Protein 6OIB (pdb70)

Secondary structure (DSSP, 8-state):
-EEEEEEEE--SHHHHHHHHHHHHHH-GGGEEEE---SEEE-GGGHHHHTTTSS-SGGGEEEHHHHSPTT-EEE-S-EEEEEGGGTEEEETTS-EEEEEEEEE----EE-GGGSBTTTGGGGSTTEE-TTSTTTHHHHHHHHHH--SEEEEEEE-SS--SSTTHHHHHHHHHHHHHHHHT-GGGEEEEEEESSSSS-SSHHHHHHHHHHHHHTT-EEESSEEEEEEETTTTEEEEEETTSTT-EEEEE-SEEE----EES-HHHHTSTTB-TTSSB-B-TTT-BBSS-TTEEE-GGGB--SS---HHHHHHHHHHHHHHHHHHHTT----------EEEEEEEETTEEEEEEE-TT--B--SSSS-TTS-BHHHHHIIIIIHHHHIIIIITTT----THHHHHHH--/--EEEEEEE--SHHHHHHHHHHHHHH-GGGEEEE---SEEE-GGGHHHHHTTSS-SGGGEEEGGGTSPTT-EEE-S-EEEEEGGGTEEEETTS-EEEEEEEEE----EE-GGGSBTTTGGGGSTTEE-TTSTTTHHHHHHHHHH--SEEEEEEE-SS--BSTTHHHHHHHHHHHHHHHTT-GGGEEEEEEESSSSS-SSHHHHHHHHHHHHHTT-EEEESEEEEEEETTTTEEEEEETTSTT-EEEEE-SEEE----EES-HHHHTSTTB-TTSSB-B-TTT-BBSS-TTEEE-GGGB--SS-B-HHHHHHHHHHHHHHHHHHHTT----------EEEEEEEETTEEEEEEE-TTS-B--SSSS-TTS-BHHHHHIIIIIHHHHIIIIITTT----SHHHHHHT-

Nearest PDB structures (foldseek):
  6oib-assembly1_A  TM=1.002E+00  e=9.815E-87  Homo sapiens
  8dhk-assembly1_B  TM=1.001E+00  e=3.493E-81  Homo sapiens
  6ynz-assembly1_e  TM=8.881E-01  e=2.110E-29  Tetrahymena thermophila
  3vrd-assembly1_B  TM=7.918E-01  e=5.933E-23  Thermochromatium tepidum
  1fcd-assembly2_B  TM=7.899E-01  e=1.041E-20  Allochromatium vinosum

Structure (mmCIF, N/CA/C/O backbone):
data_6OIB
#
_entry.id   6OIB
#
_cell.length_a   78.516
_cell.length_b   111.512
_cell.length_c   133.648
_cell.angle_alpha   90.00
_cell.angle_beta   90.00
_cell.angle_gamma   90.00
#
_symmetry.space_group_name_H-M   'P 21 21 21'
#
loop_
_entity.id
_entity.type
_entity.pdbx_description
1 polymer 'Sulfide:quinone oxidoreductase, mitochondrial'
2 non-polymer GLYCEROL
3 non-polymer 'FLAVIN-ADENINE DINUCLEOTIDE'
4 non-polymer UBIQUINONE-1
5 non-polymer 'HYDROSULFURIC ACID'
6 water water
#
loop_
_atom_site.group_PDB
_atom_site.id
_atom_site.type_symbol
_atom_site.label_atom_id
_atom_site.label_alt_id
_atom_site.label_comp_id
_atom_site.label_asym_id
_atom_site.label_entity_id
_atom_site.label_seq_id
_atom_site.pdbx_PDB_ins_code
_atom_site.Cartn_x
_atom_site.Cartn_y
_atom_site.Cartn_z
_atom_site.occupancy
_atom_site.B_iso_or_equiv
_atom_site.auth_seq_id
_atom_site.auth_comp_id
_atom_site.auth_asym_id
_atom_site.auth_atom_id
_atom_site.pdbx_PDB_model_num
ATOM 1 N N . MET A 1 1 ? -6.895 26.175 2.758 1.00 35.25 41 MET A N 1
ATOM 2 C CA . MET A 1 1 ? -6.009 26.207 1.603 1.00 32.05 41 MET A CA 1
ATOM 3 C C . MET A 1 1 ? -5.633 24.785 1.175 1.00 33.17 41 MET A C 1
ATOM 4 O O . MET A 1 1 ? -5.352 23.926 2.013 1.00 32.42 41 MET A O 1
ATOM 9 N N . ASN A 1 2 ? -5.675 24.538 -0.132 1.00 31.12 42 ASN A N 1
ATOM 10 C CA . ASN A 1 2 ? -5.050 23.347 -0.686 1.00 29.17 42 ASN A CA 1
ATOM 11 C C . ASN A 1 2 ? -3.557 23.388 -0.385 1.00 38.37 42 ASN A C 1
ATOM 12 O O . ASN A 1 2 ? -2.912 24.433 -0.520 1.00 38.49 42 ASN A O 1
ATOM 17 N N . HIS A 1 3 ? -3.010 22.249 0.041 1.00 39.89 43 HIS A N 1
ATOM 18 C CA . HIS A 1 3 ? -1.663 22.188 0.590 1.00 26.82 43 HIS A CA 1
ATOM 19 C C . HIS A 1 3 ? -0.920 20.967 0.066 1.00 40.52 43 HIS A C 1
ATOM 20 O O . HIS A 1 3 ? -1.473 19.861 0.041 1.00 38.06 43 HIS A O 1
ATOM 27 N N . TYR A 1 4 ? 0.341 21.173 -0.334 1.00 30.70 44 TYR A N 1
ATOM 28 C CA . TYR A 1 4 ? 1.229 20.106 -0.770 1.00 24.90 44 TYR A CA 1
ATOM 29 C C . TYR A 1 4 ? 2.567 20.237 -0.069 1.00 32.58 44 TYR A C 1
ATOM 30 O O . TYR A 1 4 ? 3.069 21.348 0.135 1.00 39.48 44 TYR A O 1
ATOM 39 N N . GLU A 1 5 ? 3.146 19.102 0.310 1.00 31.35 45 GLU A N 1
ATOM 40 C CA . GLU A 1 5 ? 4.497 19.151 0.842 1.00 33.50 45 GLU A CA 1
ATOM 41 C C . GLU A 1 5 ? 5.439 19.808 -0.158 1.00 34.19 45 GLU A C 1
ATOM 42 O O . GLU A 1 5 ? 6.250 20.663 0.214 1.00 36.87 45 GLU A O 1
ATOM 48 N N . VAL A 1 6 ? 5.316 19.452 -1.437 1.00 29.58 46 VAL A N 1
ATOM 49 C CA . VAL A 1 6 ? 6.205 19.944 -2.489 1.00 29.10 46 VAL A CA 1
ATOM 50 C C . VAL A 1 6 ? 5.334 20.493 -3.611 1.00 26.30 46 VAL A C 1
ATOM 51 O O . VAL A 1 6 ? 4.580 19.743 -4.237 1.00 27.87 46 VAL A O 1
ATOM 55 N N . LEU A 1 7 ? 5.445 21.789 -3.877 1.00 24.62 47 LEU A N 1
ATOM 56 C CA . LEU A 1 7 ? 4.715 22.429 -4.965 1.00 26.78 47 LEU A CA 1
ATOM 57 C C . LEU A 1 7 ? 5.703 22.826 -6.056 1.00 26.94 47 LEU A C 1
ATOM 58 O O . LEU A 1 7 ? 6.736 23.440 -5.769 1.00 31.69 47 LEU A O 1
ATOM 63 N N . VAL A 1 8 ? 5.392 22.471 -7.300 1.00 23.53 48 VAL A N 1
ATOM 64 C CA . VAL A 1 8 ? 6.276 22.729 -8.432 1.00 22.63 48 VAL A CA 1
ATOM 65 C C . VAL A 1 8 ? 5.529 23.653 -9.388 1.00 27.15 48 VAL A C 1
ATOM 66 O O . VAL A 1 8 ? 4.424 23.321 -9.830 1.00 35.77 48 VAL A O 1
ATOM 70 N N . LEU A 1 9 ? 6.099 24.842 -9.655 1.00 27.21 49 LEU A N 1
ATOM 71 C CA . LEU A 1 9 ? 5.465 25.851 -10.510 1.00 27.09 49 LEU A CA 1
ATOM 72 C C . LEU A 1 9 ? 6.018 25.706 -11.925 1.00 28.34 49 LEU A C 1
ATOM 73 O O . LEU A 1 9 ? 7.190 26.016 -12.176 1.00 18.66 49 LEU A O 1
ATOM 78 N N . GLY A 1 10 ? 5.172 25.244 -12.848 1.00 27.50 50 GLY A N 1
ATOM 79 C CA . GLY A 1 10 ? 5.596 25.010 -14.212 1.00 25.89 50 GLY A CA 1
ATOM 80 C C . GLY A 1 10 ? 5.762 23.537 -14.517 1.00 28.35 50 GLY A C 1
ATOM 81 O O . GLY A 1 10 ? 6.428 22.817 -13.764 1.00 23.41 50 GLY A O 1
ATOM 82 N N . GLY A 1 11 ? 5.132 23.070 -15.596 1.00 24.11 51 GLY A N 1
ATOM 83 C CA . GLY A 1 11 ? 5.244 21.684 -15.998 1.00 23.18 51 GLY A CA 1
ATOM 84 C C . GLY A 1 11 ? 6.011 21.486 -17.290 1.00 26.59 51 GLY A C 1
ATOM 85 O O . GLY A 1 11 ? 5.639 20.650 -18.127 1.00 21.59 51 GLY A O 1
ATOM 86 N N . GLY A 1 12 ? 7.079 22.258 -17.469 1.00 23.93 52 GLY A N 1
ATOM 87 C CA . GLY A 1 12 ? 7.981 22.099 -18.595 1.00 22.03 52 GLY A CA 1
ATOM 88 C C . GLY A 1 12 ? 9.119 21.174 -18.233 1.00 24.17 52 GLY A C 1
ATOM 89 O O . GLY A 1 12 ? 8.960 20.259 -17.415 1.00 18.78 52 GLY A O 1
ATOM 90 N N . SER A 1 13 ? 10.305 21.457 -18.798 1.00 27.76 53 SER A N 1
ATOM 91 C CA . SER A 1 13 ? 11.447 20.544 -18.657 1.00 25.98 53 SER A CA 1
ATOM 92 C C . SER A 1 13 ? 11.923 20.456 -17.208 1.00 21.22 53 SER A C 1
ATOM 93 O O . SER A 1 13 ? 11.970 19.369 -16.618 1.00 24.20 53 SER A O 1
ATOM 96 N N . GLY A 1 14 ? 12.280 21.583 -16.617 1.00 18.32 54 GLY A N 1
ATOM 97 C CA . GLY A 1 14 ? 12.692 21.560 -15.224 1.00 18.67 54 GLY A CA 1
ATOM 98 C C . GLY A 1 14 ? 11.594 21.076 -14.299 1.00 22.60 54 GLY A C 1
ATOM 99 O O . GLY A 1 14 ? 11.854 20.302 -13.371 1.00 21.49 54 GLY A O 1
ATOM 100 N N . GLY A 1 15 ? 10.349 21.510 -14.555 1.00 25.24 55 GLY A N 1
ATOM 101 C CA . GLY A 1 15 ? 9.247 21.230 -13.637 1.00 23.87 55 GLY A CA 1
ATOM 102 C C . GLY A 1 15 ? 8.822 19.771 -13.612 1.00 21.54 55 GLY A C 1
ATOM 103 O O . GLY A 1 15 ? 8.667 19.175 -12.536 1.00 21.79 55 GLY A O 1
ATOM 104 N N . ILE A 1 16 ? 8.617 19.172 -14.786 1.00 17.41 56 ILE A N 1
ATOM 105 C CA . ILE A 1 16 ? 8.338 17.734 -14.810 1.00 24.00 56 ILE A CA 1
ATOM 106 C C . ILE A 1 16 ? 9.489 16.953 -14.195 1.00 25.78 56 ILE A C 1
ATOM 107 O O . ILE A 1 16 ? 9.275 16.061 -13.364 1.00 30.65 56 ILE A O 1
ATOM 112 N N . THR A 1 17 ? 10.726 17.261 -14.611 1.00 27.44 57 THR A N 1
ATOM 113 C CA . THR A 1 17 ? 11.892 16.542 -14.097 1.00 27.38 57 THR A CA 1
ATOM 114 C C . THR A 1 17 ? 11.965 16.631 -12.579 1.00 22.66 57 THR A C 1
ATOM 115 O O . THR A 1 17 ? 12.184 15.623 -11.899 1.00 23.73 57 THR A O 1
ATOM 119 N N . MET A 1 18 ? 11.792 17.833 -12.022 1.00 23.29 58 MET A N 1
ATOM 120 C CA . MET A 1 18 ? 11.886 17.941 -10.568 1.00 24.39 58 MET A CA 1
ATOM 121 C C . MET A 1 18 ? 10.719 17.243 -9.876 1.00 27.19 58 MET A C 1
ATOM 122 O O . MET A 1 18 ? 10.884 16.722 -8.762 1.00 29.22 58 MET A O 1
ATOM 127 N N . ALA A 1 19 ? 9.537 17.229 -10.501 1.00 28.79 59 ALA A N 1
ATOM 128 C CA . ALA A 1 19 ? 8.422 16.490 -9.920 1.00 23.51 59 ALA A CA 1
ATOM 129 C C . ALA A 1 19 ? 8.746 15.003 -9.834 1.00 26.55 59 ALA A C 1
ATOM 130 O O . ALA A 1 19 ? 8.503 14.361 -8.806 1.00 31.60 59 ALA A O 1
ATOM 132 N N . ALA A 1 20 ? 9.300 14.431 -10.906 1.00 21.32 60 ALA A N 1
ATOM 133 C CA . ALA A 1 20 ? 9.605 13.000 -10.868 1.00 24.47 60 ALA A CA 1
ATOM 134 C C . ALA A 1 20 ? 10.609 12.687 -9.760 1.00 28.18 60 ALA A C 1
ATOM 135 O O . ALA A 1 20 ? 10.433 11.716 -9.017 1.00 29.58 60 ALA A O 1
ATOM 137 N N . ARG A 1 21 ? 11.645 13.534 -9.598 1.00 30.30 61 ARG A N 1
ATOM 138 C CA . ARG A 1 21 ? 12.662 13.288 -8.570 1.00 27.04 61 ARG A CA 1
ATOM 139 C C . ARG A 1 21 ? 12.110 13.469 -7.163 1.00 29.74 61 ARG A C 1
ATOM 140 O O . ARG A 1 21 ? 12.553 12.784 -6.235 1.00 31.68 61 ARG A O 1
ATOM 148 N N . MET A 1 22 ? 11.186 14.416 -6.975 1.00 29.54 62 MET A N 1
ATOM 149 C CA . MET A 1 22 ? 10.573 14.632 -5.666 1.00 31.85 62 MET A CA 1
ATOM 150 C C . MET A 1 22 ? 9.528 13.574 -5.338 1.00 32.77 62 MET A C 1
ATOM 151 O O . MET A 1 22 ? 9.352 13.227 -4.161 1.00 32.16 62 MET A O 1
ATOM 156 N N . LYS A 1 23 ? 8.827 13.067 -6.354 1.00 32.90 63 LYS A N 1
ATOM 157 C CA . LYS A 1 23 ? 7.905 11.957 -6.134 1.00 39.79 63 LYS A CA 1
ATOM 158 C C . LYS A 1 23 ? 8.609 10.787 -5.458 1.00 39.56 63 LYS A C 1
ATOM 159 O O . LYS A 1 23 ? 8.026 10.109 -4.607 1.00 35.51 63 LYS A O 1
ATOM 165 N N . ARG A 1 24 ? 9.873 10.542 -5.815 1.00 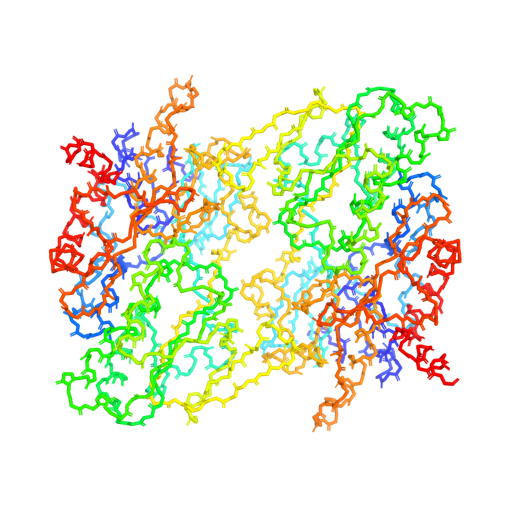39.00 64 ARG A N 1
ATOM 166 C CA . ARG A 1 24 ? 10.601 9.450 -5.186 1.00 37.56 64 ARG A CA 1
ATOM 167 C C . ARG A 1 24 ? 11.064 9.794 -3.778 1.00 30.44 64 ARG A C 1
ATOM 168 O O . ARG A 1 24 ? 11.264 8.888 -2.968 1.00 32.86 64 ARG A O 1
ATOM 176 N N . LYS A 1 25 ? 11.193 11.074 -3.448 1.00 30.86 65 LYS A N 1
ATOM 177 C CA . LYS A 1 25 ? 11.661 11.442 -2.115 1.00 39.20 65 LYS A CA 1
ATOM 178 C C . LYS A 1 25 ? 10.515 11.556 -1.102 1.00 45.11 65 LYS A C 1
ATOM 179 O O . LYS A 1 25 ? 10.664 11.121 0.044 1.00 50.27 65 LYS A O 1
ATOM 185 N N . VAL A 1 26 ? 9.361 12.100 -1.491 1.00 37.14 66 VAL A N 1
ATOM 186 C CA . VAL A 1 26 ? 8.268 12.340 -0.556 1.00 38.86 66 VAL A CA 1
ATOM 187 C C . VAL A 1 26 ? 6.997 11.585 -0.914 1.00 42.22 66 VAL A C 1
ATOM 188 O O . VAL A 1 26 ? 5.988 11.735 -0.214 1.00 43.69 66 VAL A O 1
ATOM 192 N N . GLY A 1 27 ? 7.000 10.784 -1.976 1.00 40.79 67 GLY A N 1
ATOM 193 C CA . GLY A 1 27 ? 5.773 10.133 -2.397 1.00 34.18 67 GLY A CA 1
ATOM 194 C C . GLY A 1 27 ? 4.984 11.021 -3.341 1.00 39.89 67 GLY A C 1
ATOM 195 O O . GLY A 1 27 ? 4.934 12.246 -3.156 1.00 35.48 67 GLY A O 1
ATOM 196 N N . ALA A 1 28 ? 4.355 10.411 -4.354 1.00 37.00 68 ALA A N 1
ATOM 197 C CA . ALA A 1 28 ? 3.689 11.190 -5.392 1.00 32.75 68 ALA A CA 1
ATOM 198 C C . ALA A 1 28 ? 2.518 11.986 -4.837 1.00 34.37 68 ALA A C 1
ATOM 199 O O . ALA A 1 28 ? 2.269 13.120 -5.275 1.00 32.44 68 ALA A O 1
ATOM 201 N N . GLU A 1 29 ? 1.791 11.423 -3.862 1.00 26.91 69 GLU A N 1
ATOM 202 C CA . GLU A 1 29 ? 0.625 12.123 -3.337 1.00 32.85 69 GLU A CA 1
ATOM 203 C C . GLU A 1 29 ? 0.980 13.488 -2.739 1.00 33.67 69 GLU A C 1
ATOM 204 O O . GLU A 1 29 ? 0.107 14.355 -2.633 1.00 38.11 69 GLU A O 1
ATOM 210 N N . ASN A 1 30 ? 2.241 13.710 -2.388 1.00 33.99 70 ASN A N 1
ATOM 211 C CA . ASN A 1 30 ? 2.675 14.935 -1.733 1.00 34.19 70 ASN A CA 1
ATOM 212 C C . ASN A 1 30 ? 3.317 15.938 -2.691 1.00 33.72 70 ASN A C 1
ATOM 213 O O . ASN A 1 30 ? 3.900 16.927 -2.231 1.00 29.26 70 ASN A O 1
ATOM 218 N N . VAL A 1 31 ? 3.229 15.705 -4.002 1.00 33.32 71 VAL A N 1
ATOM 219 C CA . VAL A 1 31 ? 3.788 16.597 -5.016 1.00 29.82 71 VAL A CA 1
ATOM 220 C C . VAL A 1 31 ? 2.655 17.085 -5.905 1.00 28.70 71 VAL A C 1
ATOM 221 O O . VAL A 1 31 ? 1.767 16.304 -6.259 1.00 32.16 71 VAL A O 1
ATOM 225 N N . ALA A 1 32 ? 2.690 18.369 -6.280 1.00 23.97 72 ALA A N 1
ATOM 226 C CA . ALA A 1 32 ? 1.733 18.936 -7.223 1.00 25.17 72 ALA A CA 1
ATOM 227 C C . ALA A 1 32 ? 2.470 19.788 -8.244 1.00 24.88 72 ALA A C 1
ATOM 228 O O . ALA A 1 32 ? 3.543 20.328 -7.965 1.00 23.97 72 ALA A O 1
ATOM 230 N N . ILE A 1 33 ? 1.890 19.892 -9.438 1.00 31.29 73 ILE A N 1
ATOM 231 C CA . ILE A 1 33 ? 2.469 20.667 -10.532 1.00 37.08 73 ILE A CA 1
ATOM 232 C C . ILE A 1 33 ? 1.406 21.644 -11.020 1.00 31.40 73 ILE A C 1
ATOM 233 O O . ILE A 1 33 ? 0.338 21.220 -11.465 1.00 29.69 73 ILE A O 1
ATOM 238 N N . VAL A 1 34 ? 1.697 22.939 -10.958 1.00 26.84 74 VAL A N 1
ATOM 239 C CA . VAL A 1 34 ? 0.820 23.942 -11.547 1.00 26.89 74 VAL A CA 1
ATOM 240 C C . VAL A 1 34 ? 1.294 24.211 -12.968 1.00 28.13 74 VAL A C 1
ATOM 241 O O . VAL A 1 34 ? 2.408 24.707 -13.168 1.00 27.67 74 VAL A O 1
ATOM 245 N N . GLU A 1 35 ? 0.435 23.909 -13.959 1.00 25.58 75 GLU A N 1
ATOM 246 C CA . GLU A 1 35 ? 0.783 24.089 -15.369 1.00 23.76 75 GLU A CA 1
ATOM 247 C C . GLU A 1 35 ? -0.462 24.303 -16.230 1.00 18.55 75 GLU A C 1
ATOM 248 O O . GLU A 1 35 ? -1.339 23.427 -16.268 1.00 29.55 75 GLU A O 1
ATOM 254 N N . PRO A 1 36 ? -0.577 25.455 -16.949 1.00 18.21 76 PRO A N 1
ATOM 255 C CA . PRO A 1 36 ? -1.773 25.709 -17.763 1.00 28.70 76 PRO A CA 1
ATOM 256 C C . PRO A 1 36 ? -1.791 24.991 -19.102 1.00 33.14 76 PRO A C 1
ATOM 257 O O . PRO A 1 36 ? -2.874 24.729 -19.637 1.00 30.32 76 PRO A O 1
ATOM 261 N N . SER A 1 37 ? -0.625 24.675 -19.661 1.00 26.47 77 SER A N 1
ATOM 262 C CA . SER A 1 37 ? -0.590 24.127 -21.012 1.00 26.64 77 SER A CA 1
ATOM 263 C C . SER A 1 37 ? -1.057 22.679 -21.045 1.00 24.78 77 SER A C 1
ATOM 264 O O . SER A 1 37 ? -0.596 21.839 -20.261 1.00 30.36 77 SER A O 1
ATOM 267 N N . GLU A 1 38 ? -1.925 22.376 -21.998 1.00 25.12 78 GLU A N 1
ATOM 268 C CA . GLU A 1 38 ? -2.385 21.014 -22.240 1.00 28.39 78 GLU A CA 1
ATOM 269 C C . GLU A 1 38 ? -1.322 20.148 -22.897 1.00 32.91 78 GLU A C 1
ATOM 270 O O . GLU A 1 38 ? -1.531 18.938 -23.052 1.00 34.06 78 GLU A O 1
ATOM 276 N N . ARG A 1 39 ? -0.191 20.733 -23.282 1.00 30.44 79 ARG A N 1
ATOM 277 C CA . ARG A 1 39 ? 0.762 20.053 -24.137 1.00 28.46 79 ARG A CA 1
ATOM 278 C C . ARG A 1 39 ? 2.182 20.392 -23.707 1.00 30.78 79 ARG A C 1
ATOM 279 O O . ARG A 1 39 ? 2.499 21.550 -23.412 1.00 24.81 79 ARG A O 1
ATOM 287 N N . HIS A 1 40 ? 3.031 19.369 -23.679 1.00 26.64 80 HIS A N 1
ATOM 288 C CA . HIS A 1 40 ? 4.415 19.483 -23.272 1.00 24.54 80 HIS A CA 1
ATOM 289 C C . HIS A 1 40 ? 5.307 19.289 -24.488 1.00 28.98 80 HIS A C 1
ATOM 290 O O . HIS A 1 40 ? 5.204 18.263 -25.168 1.00 26.22 80 HIS A O 1
ATOM 297 N N . PHE A 1 41 ? 6.205 20.250 -24.731 1.00 25.95 81 PHE A N 1
ATOM 298 C CA . PHE A 1 41 ? 7.012 20.286 -25.943 1.00 31.36 81 PHE A CA 1
ATOM 299 C C . PHE A 1 41 ? 8.484 20.075 -25.613 1.00 28.97 81 PHE A C 1
ATOM 300 O O . PHE A 1 41 ? 9.009 20.658 -24.656 1.00 26.08 81 PHE A O 1
ATOM 308 N N . TYR A 1 42 ? 9.132 19.216 -26.398 1.00 23.70 82 TYR A N 1
ATOM 309 C CA . TYR A 1 42 ? 10.583 19.119 -26.435 1.00 22.65 82 TYR A CA 1
ATOM 310 C C . TYR A 1 42 ? 11.048 20.203 -27.403 1.00 26.78 82 TYR A C 1
ATOM 311 O O . TYR A 1 42 ? 11.070 20.017 -28.622 1.00 27.72 82 TYR A O 1
ATOM 320 N N . GLN A 1 43 ? 11.399 21.372 -26.853 1.00 22.34 83 GLN A N 1
ATOM 321 C CA . GLN A 1 43 ? 11.661 22.527 -27.706 1.00 31.17 83 GLN A CA 1
ATOM 322 C C . GLN A 1 43 ? 12.933 22.397 -28.545 1.00 28.01 83 GLN A C 1
ATOM 323 O O . GLN A 1 43 ? 12.959 22.948 -29.656 1.00 28.15 83 GLN A O 1
ATOM 329 N N . PRO A 1 44 ? 14.000 21.710 -28.093 1.00 30.19 84 PRO A N 1
ATOM 330 C CA . PRO A 1 44 ? 15.232 21.707 -28.910 1.00 31.01 84 PRO A CA 1
ATOM 331 C C . PRO A 1 44 ? 15.030 21.221 -30.331 1.00 28.63 84 PRO A C 1
ATOM 332 O O . PRO A 1 44 ? 15.745 21.682 -31.226 1.00 26.95 84 PRO A O 1
ATOM 336 N N . ILE A 1 45 ? 14.066 20.329 -30.583 1.00 25.77 85 ILE A N 1
ATOM 337 C CA . ILE A 1 45 ? 13.933 19.799 -31.934 1.00 26.58 85 ILE A CA 1
ATOM 338 C C . ILE A 1 45 ? 13.351 20.843 -32.882 1.00 25.53 85 ILE A C 1
ATOM 339 O O . ILE A 1 45 ? 13.459 20.695 -34.108 1.00 22.74 85 ILE A O 1
ATOM 344 N N . TRP A 1 46 ? 12.815 21.941 -32.337 1.00 18.52 86 TRP A N 1
ATOM 345 C CA . TRP A 1 46 ? 12.194 22.974 -33.164 1.00 25.00 86 TRP A CA 1
ATOM 346 C C . TRP A 1 46 ? 13.180 23.605 -34.136 1.00 24.63 86 TRP A C 1
ATOM 347 O O . TRP A 1 46 ? 12.779 24.071 -35.212 1.00 30.95 86 TRP A O 1
ATOM 358 N N . THR A 1 47 ? 14.464 23.650 -33.772 1.00 22.64 87 THR A N 1
ATOM 359 C CA . THR A 1 47 ? 15.505 24.038 -34.720 1.00 22.11 87 THR A CA 1
ATOM 360 C C . THR A 1 47 ? 15.408 23.233 -36.010 1.00 27.79 87 THR A C 1
ATOM 361 O O . THR A 1 47 ? 15.498 23.787 -37.111 1.00 27.94 87 THR A O 1
ATOM 365 N N . LEU A 1 48 ? 15.218 21.911 -35.892 1.00 34.19 88 LEU A N 1
ATOM 366 C CA . LEU A 1 48 ? 15.167 21.048 -37.069 1.00 39.25 88 LEU A CA 1
ATOM 367 C C . LEU A 1 48 ? 13.799 21.066 -37.732 1.00 22.32 88 LEU A C 1
ATOM 368 O O . LEU A 1 48 ? 13.693 20.785 -38.932 1.00 26.32 88 LEU A O 1
ATOM 373 N N . VAL A 1 49 ? 12.746 21.361 -36.970 1.00 25.20 89 VAL A N 1
ATOM 374 C CA . VAL A 1 49 ? 11.415 21.503 -37.565 1.00 26.50 89 VAL A CA 1
ATOM 375 C C . VAL A 1 49 ? 11.400 22.676 -38.541 1.00 29.20 89 VAL A C 1
ATOM 376 O O . VAL A 1 49 ? 10.916 22.560 -39.674 1.00 29.76 89 VAL A O 1
ATOM 380 N N . GLY A 1 50 ? 11.950 23.820 -38.116 1.00 26.49 90 GLY A N 1
ATOM 381 C CA . GLY A 1 50 ? 12.020 25.010 -38.950 1.00 32.12 90 GLY A CA 1
ATOM 382 C C . GLY A 1 50 ? 12.935 24.881 -40.152 1.00 27.19 90 GLY A C 1
ATOM 383 O O . GLY A 1 50 ? 12.848 25.697 -41.077 1.00 27.51 90 GLY A O 1
ATOM 384 N N . ALA A 1 51 ? 13.826 23.895 -40.151 1.00 27.25 91 ALA A N 1
ATOM 385 C CA . ALA A 1 51 ? 14.657 23.610 -41.311 1.00 31.46 91 ALA A CA 1
ATOM 386 C C . ALA A 1 51 ? 14.146 22.410 -42.102 1.00 30.68 91 ALA A C 1
ATOM 387 O O . ALA A 1 51 ? 14.850 21.918 -42.990 1.00 30.50 91 ALA A O 1
ATOM 389 N N . GLY A 1 52 ? 12.933 21.939 -41.807 1.00 28.38 92 GLY A N 1
ATOM 390 C CA . GLY A 1 52 ? 12.284 20.912 -42.602 1.00 27.27 92 GLY A CA 1
ATOM 391 C C . GLY A 1 52 ? 12.791 19.511 -42.375 1.00 33.00 92 GLY A C 1
ATOM 392 O O . GLY A 1 52 ? 12.433 18.607 -43.137 1.00 32.67 92 GLY A O 1
ATOM 393 N N . ALA A 1 53 ? 13.618 19.297 -41.357 1.00 30.12 93 ALA A N 1
ATOM 394 C CA . ALA A 1 53 ? 14.205 17.988 -41.139 1.00 36.53 93 ALA A CA 1
ATOM 395 C C . ALA A 1 53 ? 13.420 17.149 -40.139 1.00 31.45 93 ALA A C 1
ATOM 396 O O . ALA A 1 53 ? 13.665 15.950 -40.038 1.00 36.78 93 ALA A O 1
ATOM 398 N N . LYS A 1 54 ? 12.474 17.734 -39.418 1.00 33.39 94 LYS A N 1
ATOM 399 C CA . LYS A 1 54 ? 11.708 16.997 -38.425 1.00 34.33 94 LYS A CA 1
ATOM 400 C C . LYS A 1 54 ? 10.264 17.472 -38.441 1.00 32.22 94 LYS A C 1
ATOM 401 O O . LYS A 1 54 ? 9.962 18.580 -38.878 1.00 31.69 94 LYS A O 1
ATOM 407 N N . GLN A 1 55 ? 9.369 16.625 -37.950 1.00 35.52 95 GLN A N 1
ATOM 408 C CA . GLN A 1 55 ? 7.960 16.979 -37.878 1.00 36.02 95 GLN A CA 1
ATOM 409 C C . GLN A 1 55 ? 7.681 17.704 -36.569 1.00 35.26 95 GLN A C 1
ATOM 410 O O . GLN A 1 55 ? 8.260 17.368 -35.530 1.00 33.39 95 GLN A O 1
ATOM 416 N N . LEU A 1 56 ? 6.796 18.715 -36.627 1.00 29.93 96 LEU A N 1
ATOM 417 C CA . LEU A 1 56 ? 6.402 19.423 -35.405 1.00 29.69 96 LEU A CA 1
ATOM 418 C C . LEU A 1 56 ? 5.602 18.521 -34.458 1.00 36.21 96 LEU A C 1
ATOM 419 O O . LEU A 1 56 ? 5.802 18.560 -33.236 1.00 33.41 96 LEU A O 1
ATOM 424 N N . SER A 1 57 ? 4.689 17.712 -35.002 1.00 23.13 97 SER A N 1
ATOM 425 C CA . SER A 1 57 ? 3.800 16.918 -34.159 1.00 37.36 97 SER A CA 1
ATOM 426 C C . SER A 1 57 ? 4.576 16.021 -33.204 1.00 39.08 97 SER A C 1
ATOM 427 O O . SER A 1 57 ? 4.140 15.786 -32.071 1.00 44.06 97 SER A O 1
ATOM 430 N N . SER A 1 58 ? 5.734 15.520 -33.638 1.00 38.98 98 SER A N 1
ATOM 431 C CA . SER A 1 58 ? 6.512 14.607 -32.807 1.00 42.51 98 SER A CA 1
ATOM 432 C C . SER A 1 58 ? 7.217 15.321 -31.655 1.00 38.36 98 SER A C 1
ATOM 433 O O . SER A 1 58 ? 7.628 14.662 -30.697 1.00 46.53 98 SER A O 1
ATOM 436 N N . SER A 1 59 ? 7.352 16.648 -31.710 1.00 34.71 99 SER A N 1
ATOM 437 C CA . SER A 1 59 ? 8.017 17.395 -30.642 1.00 30.24 99 SER A CA 1
ATOM 438 C C . SER A 1 59 ? 7.182 17.529 -29.366 1.00 33.14 99 SER A C 1
ATOM 439 O O . SER A 1 59 ? 7.742 17.917 -28.328 1.00 33.45 99 SER A O 1
ATOM 442 N N . GLY A 1 60 ? 5.874 17.234 -29.396 1.00 26.92 100 GLY A N 1
ATOM 443 C CA . GLY A 1 60 ? 5.037 17.439 -28.234 1.00 30.45 100 GLY A CA 1
ATOM 444 C C . GLY A 1 60 ? 4.259 16.196 -27.840 1.00 36.86 100 GLY A C 1
ATOM 445 O O . GLY A 1 60 ? 4.004 15.303 -28.648 1.00 40.11 100 GLY A O 1
ATOM 446 N N . ARG A 1 61 ? 3.861 16.170 -26.570 1.00 31.15 101 ARG A N 1
ATOM 447 C CA . ARG A 1 61 ? 3.020 15.128 -25.997 1.00 28.02 101 ARG A CA 1
ATOM 448 C C . ARG A 1 61 ? 2.053 15.781 -25.021 1.00 27.68 101 ARG A C 1
ATOM 449 O O . ARG A 1 61 ? 2.380 16.818 -24.430 1.00 26.76 101 ARG A O 1
ATOM 457 N N . PRO A 1 62 ? 0.853 15.222 -24.853 1.00 25.83 102 PRO A N 1
ATOM 458 C CA . PRO A 1 62 ? -0.086 15.769 -23.861 1.00 30.11 102 PRO A CA 1
ATOM 459 C C . PRO A 1 62 ? 0.595 15.916 -22.508 1.00 36.02 102 PRO A C 1
ATOM 460 O O . PRO A 1 62 ? 1.340 15.040 -22.071 1.00 36.07 102 PRO A O 1
ATOM 464 N N . THR A 1 63 ? 0.360 17.048 -21.850 1.00 31.50 103 THR A N 1
ATOM 465 C CA . THR A 1 63 ? 0.951 17.246 -20.532 1.00 25.94 103 THR A CA 1
ATOM 466 C C . THR A 1 63 ? 0.558 16.124 -19.578 1.00 30.14 103 THR A C 1
ATOM 467 O O . THR A 1 63 ? 1.376 15.694 -18.753 1.00 24.58 103 THR A O 1
ATOM 471 N N . ALA A 1 64 ? -0.683 15.611 -19.704 1.00 28.83 104 ALA A N 1
ATOM 472 C CA . ALA A 1 64 ? -1.149 14.528 -18.846 1.00 28.92 104 ALA A CA 1
ATOM 473 C C . ALA A 1 64 ? -0.266 13.295 -18.972 1.00 36.28 104 ALA A C 1
ATOM 474 O O . ALA A 1 64 ? -0.039 12.582 -17.988 1.00 33.92 104 ALA A O 1
ATOM 476 N N . SER A 1 65 ? 0.261 13.033 -20.162 1.00 32.68 105 SER A N 1
ATOM 477 C CA . SER A 1 65 ? 1.043 11.822 -20.316 1.00 32.76 105 SER A CA 1
ATOM 478 C C . SER A 1 65 ? 2.463 11.941 -19.749 1.00 33.48 105 SER A C 1
ATOM 479 O O . SER A 1 65 ? 3.130 10.916 -19.617 1.00 35.86 105 SER A O 1
ATOM 482 N N . VAL A 1 66 ? 2.939 13.136 -19.372 1.00 34.16 106 VAL A N 1
ATOM 483 C CA . VAL A 1 66 ? 4.281 13.280 -18.803 1.00 33.15 106 VAL A CA 1
ATOM 484 C C . VAL A 1 66 ? 4.285 13.680 -17.327 1.00 31.96 106 VAL A C 1
ATOM 485 O O . VAL A 1 66 ? 5.346 13.603 -16.689 1.00 32.21 106 VAL A O 1
ATOM 489 N N . ILE A 1 67 ? 3.146 14.058 -16.753 1.00 31.51 107 ILE A N 1
ATOM 490 C CA . ILE A 1 67 ? 2.988 14.169 -15.299 1.00 31.76 107 ILE A CA 1
ATOM 491 C C . ILE A 1 67 ? 3.420 12.859 -14.644 1.00 27.80 107 ILE A C 1
ATOM 492 O O . ILE A 1 67 ? 2.837 11.806 -14.958 1.00 27.83 107 ILE A O 1
ATOM 497 N N . PRO A 1 68 ? 4.416 12.843 -13.749 1.00 22.51 108 PRO A N 1
ATOM 498 C CA . PRO A 1 68 ? 4.786 11.570 -13.096 1.00 22.65 108 PRO A CA 1
ATOM 499 C C . PRO A 1 68 ? 3.564 10.930 -12.448 1.00 30.27 108 PRO A C 1
ATOM 500 O O . PRO A 1 68 ? 2.738 11.614 -11.836 1.00 28.48 108 PRO A O 1
ATOM 504 N N . SER A 1 69 ? 3.432 9.610 -12.602 1.00 30.54 109 SER A N 1
ATOM 505 C CA . SER A 1 69 ? 2.183 8.957 -12.219 1.00 36.79 109 SER A CA 1
ATOM 506 C C . SER A 1 69 ? 1.904 9.175 -10.736 1.00 33.46 109 SER A C 1
ATOM 507 O O . SER A 1 69 ? 2.787 8.981 -9.891 1.00 29.84 109 SER A O 1
ATOM 510 N N . GLY A 1 70 ? 0.681 9.624 -10.433 1.00 30.34 110 GLY A N 1
ATOM 511 C CA . GLY A 1 70 ? 0.237 9.872 -9.074 1.00 26.15 110 GLY A CA 1
ATOM 512 C C . GLY A 1 70 ? 0.403 11.297 -8.595 1.00 28.73 110 GLY A C 1
ATOM 513 O O . GLY A 1 70 ? -0.107 11.634 -7.518 1.00 29.83 110 GLY A O 1
ATOM 514 N N . VAL A 1 71 ? 1.112 12.136 -9.352 1.00 29.70 111 VAL A N 1
ATOM 515 C CA . VAL A 1 71 ? 1.343 13.533 -8.993 1.00 29.75 111 VAL A CA 1
ATOM 516 C C . VAL A 1 71 ? 0.121 14.346 -9.395 1.00 33.14 111 VAL A C 1
ATOM 517 O O . VAL A 1 71 ? -0.519 14.070 -10.420 1.00 29.68 111 VAL A O 1
ATOM 521 N N . GLU A 1 72 ? -0.241 15.325 -8.571 1.00 27.92 112 GLU A N 1
ATOM 522 C CA . GLU A 1 72 ? -1.422 16.128 -8.860 1.00 32.08 112 GLU A CA 1
ATOM 523 C C . GLU A 1 72 ? -1.066 17.206 -9.878 1.00 33.41 112 GLU A C 1
ATOM 524 O O . GLU A 1 72 ? -0.153 18.017 -9.657 1.00 28.06 112 GLU A O 1
ATOM 530 N N . TRP A 1 73 ? -1.771 17.201 -11.004 1.00 30.98 113 TRP A N 1
ATOM 531 C CA . TRP A 1 73 ? -1.612 18.234 -12.020 1.00 33.68 113 TRP A CA 1
ATOM 532 C C . TRP A 1 73 ? -2.651 19.306 -11.742 1.00 28.71 113 TRP A C 1
ATOM 533 O O . TRP A 1 73 ? -3.848 19.048 -11.868 1.00 30.28 113 TRP A O 1
ATOM 544 N N . ILE A 1 74 ? -2.208 20.499 -11.364 1.00 30.36 114 ILE A N 1
ATOM 545 C CA . ILE A 1 74 ? -3.103 21.647 -11.205 1.00 28.28 114 ILE A CA 1
ATOM 546 C C . ILE A 1 74 ? -3.036 22.449 -12.495 1.00 23.43 114 ILE A C 1
ATOM 547 O O . ILE A 1 74 ? -2.051 23.144 -12.751 1.00 26.15 114 ILE A O 1
ATOM 552 N N . LYS A 1 75 ? -4.070 22.358 -13.324 1.00 26.90 115 LYS A N 1
ATOM 553 C CA . LYS A 1 75 ? -4.044 23.014 -14.632 1.00 33.36 115 LYS A CA 1
ATOM 554 C C . LYS A 1 75 ? -4.519 24.459 -14.476 1.00 32.27 115 LYS A C 1
ATOM 555 O O . LYS A 1 75 ? -5.718 24.746 -14.508 1.00 29.90 115 LYS A O 1
ATOM 561 N N . ALA A 1 76 ? -3.568 25.372 -14.324 1.00 29.71 116 ALA A N 1
ATOM 562 C CA . ALA A 1 76 ? -3.851 26.765 -14.007 1.00 31.52 116 ALA A CA 1
ATOM 563 C C . ALA A 1 76 ? -2.548 27.542 -14.114 1.00 31.94 116 ALA A C 1
ATOM 564 O O . ALA A 1 76 ? -1.463 26.963 -14.248 1.00 33.45 116 ALA A O 1
ATOM 566 N N . ARG A 1 77 ? -2.674 28.864 -14.080 1.00 35.21 117 ARG A N 1
ATOM 567 C CA . ARG A 1 77 ? -1.536 29.766 -14.143 1.00 29.18 117 ARG A CA 1
ATOM 568 C C . ARG A 1 77 ? -1.270 30.349 -12.768 1.00 27.67 117 ARG A C 1
ATOM 569 O O . ARG A 1 77 ? -2.200 30.728 -12.056 1.00 28.24 117 ARG A O 1
ATOM 577 N N . VAL A 1 78 ? 0.003 30.381 -12.384 1.00 26.75 118 VAL A N 1
ATOM 578 C CA . VAL A 1 78 ? 0.401 31.100 -11.185 1.00 23.64 118 VAL A CA 1
ATOM 579 C C . VAL A 1 78 ? 0.252 32.589 -11.461 1.00 25.06 118 VAL A C 1
ATOM 580 O O . VAL A 1 78 ? 0.698 33.077 -12.504 1.00 21.34 118 VAL A O 1
ATOM 584 N N . THR A 1 79 ? -0.431 33.306 -10.559 1.00 34.82 119 THR A N 1
ATOM 585 C CA . THR A 1 79 ? -0.666 34.744 -10.697 1.00 33.93 119 THR A CA 1
ATOM 586 C C . THR A 1 79 ? -0.021 35.568 -9.597 1.00 35.02 119 THR A C 1
ATOM 587 O O . THR A 1 79 ? 0.130 36.784 -9.762 1.00 29.49 119 THR A O 1
ATOM 591 N N . GLU A 1 80 ? 0.372 34.940 -8.495 1.00 29.65 120 GLU A N 1
ATOM 592 C CA . GLU A 1 80 ? 1.056 35.656 -7.436 1.00 31.96 120 GLU A CA 1
ATOM 593 C C . GLU A 1 80 ? 1.791 34.643 -6.580 1.00 32.07 120 GLU A C 1
ATOM 594 O O . GLU A 1 80 ? 1.362 33.492 -6.447 1.00 28.97 120 GLU A O 1
ATOM 600 N N . LEU A 1 81 ? 2.923 35.067 -6.032 1.00 30.54 121 LEU A N 1
ATOM 601 C CA . LEU A 1 81 ? 3.628 34.285 -5.033 1.00 26.80 121 LEU A CA 1
ATOM 602 C C . LEU A 1 81 ? 3.702 35.104 -3.759 1.00 32.36 121 LEU A C 1
ATOM 603 O O . LEU A 1 81 ? 3.886 36.325 -3.804 1.00 36.19 121 LEU A O 1
ATOM 608 N N . ASN A 1 82 ? 3.499 34.430 -2.634 1.00 31.56 122 ASN A N 1
ATOM 609 C CA . ASN A 1 82 ? 3.541 35.042 -1.309 1.00 27.36 122 ASN A CA 1
ATOM 610 C C . ASN A 1 82 ? 4.426 34.167 -0.427 1.00 29.15 122 ASN A C 1
ATOM 611 O O . ASN A 1 82 ? 3.943 33.483 0.486 1.00 33.73 122 ASN A O 1
ATOM 616 N N . PRO A 1 83 ? 5.738 34.169 -0.677 1.00 30.01 123 PRO A N 1
ATOM 617 C CA . PRO A 1 83 ? 6.620 33.265 0.075 1.00 31.20 123 PRO A CA 1
ATOM 618 C C . PRO A 1 83 ? 6.602 33.501 1.570 1.00 36.39 123 PRO A C 1
ATOM 619 O O . PRO A 1 83 ? 6.763 32.536 2.331 1.00 35.11 123 PRO A O 1
ATOM 623 N N . ASP A 1 84 ? 6.411 34.750 2.021 1.00 32.15 124 ASP A N 1
ATOM 624 C CA . ASP A 1 84 ? 6.365 35.008 3.457 1.00 33.91 124 ASP A CA 1
ATOM 625 C C . ASP A 1 84 ? 5.309 34.156 4.139 1.00 31.16 124 ASP A C 1
ATOM 626 O O . ASP A 1 84 ? 5.435 33.858 5.333 1.00 29.82 124 ASP A O 1
ATOM 631 N N . LYS A 1 85 ? 4.245 33.797 3.410 1.00 30.24 125 LYS A N 1
ATOM 632 C CA . LYS A 1 85 ? 3.135 32.999 3.921 1.00 33.56 125 LYS A CA 1
ATOM 633 C C . LYS A 1 85 ? 3.054 31.635 3.241 1.00 35.70 125 LYS A C 1
ATOM 634 O O . LYS A 1 85 ? 2.030 30.957 3.335 1.00 37.72 125 LYS A O 1
ATOM 640 N N . ASN A 1 86 ? 4.121 31.225 2.561 1.00 35.68 126 ASN A N 1
ATOM 641 C CA . ASN A 1 86 ? 4.258 29.878 2.019 1.00 27.12 126 ASN A CA 1
ATOM 642 C C . ASN A 1 86 ? 3.049 29.506 1.161 1.00 25.56 126 ASN A C 1
ATOM 643 O O . ASN A 1 86 ? 2.427 28.456 1.329 1.00 25.03 126 ASN A O 1
ATOM 648 N N . CYS A 1 87 ? 2.705 30.384 0.229 1.00 28.53 127 CYS A N 1
ATOM 649 C CA . CYS A 1 87 ? 1.591 30.066 -0.648 1.00 36.54 127 CYS A CA 1
ATOM 650 C C . CYS A 1 87 ? 1.727 30.865 -1.930 1.00 38.55 127 CYS A C 1
ATOM 651 O O . CYS A 1 87 ? 2.558 31.770 -2.042 1.00 33.37 127 CYS A O 1
ATOM 654 N N . ILE A 1 88 ? 0.895 30.492 -2.906 1.00 35.33 128 ILE A N 1
ATOM 655 C CA . ILE A 1 88 ? 0.834 31.131 -4.210 1.00 32.09 128 ILE A CA 1
ATOM 656 C C . ILE A 1 88 ? -0.632 31.269 -4.575 1.00 30.78 128 ILE A C 1
ATOM 657 O O . ILE A 1 88 ? -1.501 30.594 -4.014 1.00 34.38 128 ILE A O 1
ATOM 662 N N . HIS A 1 89 ? -0.901 32.156 -5.530 1.00 27.55 129 HIS A N 1
ATOM 663 C CA . HIS A 1 89 ? -2.227 32.320 -6.111 1.00 30.89 129 HIS A CA 1
ATOM 664 C C . HIS A 1 89 ? -2.246 31.732 -7.512 1.00 33.75 129 HIS A C 1
ATOM 665 O O . HIS A 1 89 ? -1.245 31.787 -8.242 1.00 29.36 129 HIS A O 1
ATOM 672 N N . THR A 1 90 ? -3.412 31.219 -7.894 1.00 28.59 130 THR A N 1
ATOM 673 C CA . THR A 1 90 ? -3.652 30.736 -9.243 1.00 33.19 130 THR A CA 1
ATOM 674 C C . THR A 1 90 ? -4.787 31.530 -9.874 1.00 33.03 130 THR A C 1
ATOM 675 O O . THR A 1 90 ? -5.563 32.205 -9.189 1.00 27.34 130 THR A O 1
ATOM 679 N N . ASP A 1 91 ? -4.867 31.450 -11.202 1.00 35.29 131 ASP A N 1
ATOM 680 C CA . ASP A 1 91 ? -5.890 32.165 -11.951 1.00 29.36 131 ASP A CA 1
ATOM 681 C C . ASP A 1 91 ? -7.262 31.481 -11.877 1.00 35.36 131 ASP A C 1
ATOM 682 O O . ASP A 1 91 ? -8.195 31.923 -12.553 1.00 40.40 131 ASP A O 1
ATOM 687 N N . ASP A 1 92 ? -7.396 30.422 -11.076 1.00 33.26 132 ASP A N 1
ATOM 688 C CA . ASP A 1 92 ? -8.687 29.860 -10.697 1.00 41.13 132 ASP A CA 1
ATOM 689 C C . ASP A 1 92 ? -9.169 30.391 -9.352 1.00 47.68 132 ASP A C 1
ATOM 690 O O . ASP A 1 92 ? -9.987 29.741 -8.696 1.00 49.18 132 ASP A O 1
ATOM 695 N N . ASP A 1 93 ? -8.649 31.537 -8.910 1.00 56.66 133 ASP A N 1
ATOM 696 C CA . ASP A 1 93 ? -9.063 32.173 -7.654 1.00 56.74 133 ASP A CA 1
ATOM 697 C C . ASP A 1 93 ? -8.823 31.270 -6.446 1.00 51.43 133 ASP A C 1
ATOM 698 O O . ASP A 1 93 ? -9.507 31.381 -5.428 1.00 58.32 133 ASP A O 1
ATOM 703 N N . GLU A 1 94 ? -7.848 30.377 -6.550 1.00 45.90 134 GLU A N 1
ATOM 704 C CA . GLU A 1 94 ? -7.441 29.515 -5.455 1.00 47.47 134 GLU A CA 1
ATOM 705 C C . GLU A 1 94 ? -6.065 29.927 -4.951 1.00 45.32 134 GLU A C 1
ATOM 706 O O . GLU A 1 94 ? -5.238 30.450 -5.703 1.00 44.61 134 GLU A O 1
ATOM 712 N N . LYS A 1 95 ? -5.830 29.692 -3.669 1.00 40.08 135 LYS A N 1
ATOM 713 C CA . LYS A 1 95 ? -4.500 29.778 -3.092 1.00 43.41 135 LYS A CA 1
ATOM 714 C C . LYS A 1 95 ? -4.011 28.369 -2.786 1.00 40.13 135 LYS A C 1
ATOM 715 O O . LYS A 1 95 ? -4.796 27.489 -2.433 1.00 41.00 135 LYS A O 1
ATOM 721 N N . ILE A 1 96 ? -2.711 28.151 -2.937 1.00 38.30 136 ILE A N 1
ATOM 722 C CA . ILE A 1 96 ? -2.121 26.849 -2.677 1.00 38.46 136 ILE A CA 1
ATOM 723 C C . ILE A 1 96 ? -0.911 27.037 -1.778 1.00 36.82 136 ILE A C 1
ATOM 724 O O . ILE A 1 96 ? -0.005 27.810 -2.106 1.00 34.75 136 ILE A O 1
ATOM 729 N N . SER A 1 97 ? -0.893 26.327 -0.657 1.00 33.15 137 SER A N 1
ATOM 730 C CA . SER A 1 97 ? 0.213 26.403 0.281 1.00 28.40 137 SER A CA 1
ATOM 731 C C . SER A 1 97 ? 1.117 25.190 0.104 1.00 31.67 137 SER A C 1
ATOM 732 O O . SER A 1 97 ? 0.751 24.188 -0.512 1.00 30.80 137 SER A O 1
ATOM 735 N N . TYR A 1 98 ? 2.314 25.294 0.668 1.00 25.21 138 TYR A N 1
ATOM 736 C CA . TYR A 1 98 ? 3.367 24.329 0.422 1.00 25.43 138 TYR A CA 1
ATOM 737 C C . TYR A 1 98 ? 4.296 24.287 1.619 1.00 27.36 138 TYR A C 1
ATOM 738 O O . TYR A 1 98 ? 4.426 25.270 2.351 1.00 30.29 138 TYR A O 1
ATOM 747 N N . ARG A 1 99 ? 4.948 23.143 1.809 1.00 30.56 139 ARG A N 1
ATOM 748 C CA . ARG A 1 99 ? 6.113 23.105 2.682 1.00 33.80 139 ARG A CA 1
ATOM 749 C C . ARG A 1 99 ? 7.386 23.521 1.932 1.00 36.15 139 ARG A C 1
ATOM 750 O O . ARG A 1 99 ? 8.214 24.257 2.482 1.00 38.43 139 ARG A O 1
ATOM 758 N N . TYR A 1 100 ? 7.537 23.092 0.669 1.00 28.70 140 TYR A N 1
ATOM 759 C CA . TYR A 1 100 ? 8.671 23.440 -0.181 1.00 29.35 140 TYR A CA 1
ATOM 760 C C . TYR A 1 100 ? 8.156 23.831 -1.556 1.00 28.91 140 TYR A C 1
ATOM 761 O O . TYR A 1 100 ? 7.187 23.245 -2.055 1.00 28.33 140 TYR A O 1
ATOM 770 N N . LEU A 1 101 ? 8.812 24.809 -2.175 1.00 25.22 141 LEU A N 1
ATOM 771 C CA . LEU A 1 101 ? 8.395 25.323 -3.473 1.00 23.20 141 LEU A CA 1
ATOM 772 C C . LEU A 1 101 ? 9.544 25.190 -4.461 1.00 23.78 141 LEU A C 1
ATOM 773 O O . LEU A 1 101 ? 10.671 25.601 -4.161 1.00 24.44 141 LEU A O 1
ATOM 778 N N . ILE A 1 102 ? 9.261 24.652 -5.645 1.00 21.78 142 ILE A N 1
ATOM 779 C CA . ILE A 1 102 ? 10.249 24.565 -6.719 1.00 21.08 142 ILE A CA 1
ATOM 780 C C . ILE A 1 102 ? 9.725 25.375 -7.891 1.00 24.07 142 ILE A C 1
ATOM 781 O O . ILE A 1 102 ? 8.692 25.023 -8.476 1.00 27.36 142 ILE A O 1
ATOM 786 N N . ILE A 1 103 ? 10.445 26.434 -8.259 1.00 19.34 143 ILE A N 1
ATOM 787 C CA . ILE A 1 103 ? 9.986 27.358 -9.295 1.00 23.17 143 ILE A CA 1
ATOM 788 C C . ILE A 1 103 ? 10.699 27.012 -10.598 1.00 26.39 143 ILE A C 1
ATOM 789 O O . ILE A 1 103 ? 11.925 27.129 -10.693 1.00 29.31 143 ILE A O 1
ATOM 794 N N . ALA A 1 104 ? 9.928 26.637 -11.614 1.00 23.30 144 ALA A N 1
ATOM 795 C CA . ALA A 1 104 ? 10.463 26.195 -12.904 1.00 19.67 144 ALA A CA 1
ATOM 796 C C . ALA A 1 104 ? 9.653 26.792 -14.054 1.00 21.60 144 ALA A C 1
ATOM 797 O O . ALA A 1 104 ? 9.211 26.088 -14.967 1.00 25.57 144 ALA A O 1
ATOM 799 N N . LEU A 1 105 ? 9.438 28.101 -14.016 1.00 20.36 145 LEU A N 1
ATOM 800 C CA . LEU A 1 105 ? 8.481 28.741 -14.917 1.00 26.71 145 LEU A CA 1
ATOM 801 C C . LEU A 1 105 ? 9.068 29.107 -16.279 1.00 27.53 145 LEU A C 1
ATOM 802 O O . LEU A 1 105 ? 8.361 29.706 -17.097 1.00 29.98 145 LEU A O 1
ATOM 807 N N . GLY A 1 106 ? 10.322 28.762 -16.551 1.00 31.66 146 GLY A N 1
ATOM 808 C CA . GLY A 1 106 ? 10.872 29.037 -17.873 1.00 29.73 146 GLY A CA 1
ATOM 809 C C . GLY A 1 106 ? 11.064 30.529 -18.143 1.00 26.28 146 GLY A C 1
ATOM 810 O O . GLY A 1 106 ? 11.102 31.364 -17.236 1.00 21.28 146 GLY A O 1
ATOM 811 N N . ILE A 1 107 ? 11.216 30.848 -19.427 1.00 23.69 147 ILE A N 1
ATOM 812 C CA . ILE A 1 107 ? 11.435 32.214 -19.875 1.00 23.60 147 ILE A CA 1
ATOM 813 C C . ILE A 1 107 ? 10.227 32.638 -20.715 1.00 23.17 147 ILE A C 1
ATOM 814 O O . ILE A 1 107 ? 9.492 31.802 -21.247 1.00 28.65 147 ILE A O 1
ATOM 819 N N . GLN A 1 108 ? 9.986 33.939 -20.787 1.00 21.83 148 GLN A N 1
ATOM 820 C CA . GLN A 1 108 ? 8.839 34.477 -21.507 1.00 23.33 148 GLN A CA 1
ATOM 821 C C . GLN A 1 108 ? 9.280 35.042 -22.856 1.00 24.43 148 GLN A C 1
ATOM 822 O O . GLN A 1 108 ? 10.281 35.766 -22.937 1.00 25.16 148 GLN A O 1
ATOM 828 N N . LEU A 1 109 ? 8.534 34.714 -23.910 1.00 23.79 149 LEU A N 1
ATOM 829 C CA . LEU A 1 109 ? 8.762 35.288 -25.233 1.00 28.41 149 LEU A CA 1
ATOM 830 C C . LEU A 1 109 ? 7.968 36.587 -25.361 1.00 28.95 149 LEU A C 1
ATOM 831 O O . LEU A 1 109 ? 6.771 36.611 -25.067 1.00 26.80 149 LEU A O 1
ATOM 836 N N . ASP A 1 110 ? 8.639 37.668 -25.787 1.00 30.08 150 ASP A N 1
ATOM 837 C CA . ASP A 1 110 ? 7.956 38.956 -25.952 1.00 35.53 150 ASP A CA 1
ATOM 838 C C . ASP A 1 110 ? 7.962 39.440 -27.401 1.00 34.41 150 ASP A C 1
ATOM 839 O O . ASP A 1 110 ? 8.542 40.491 -27.700 1.00 25.59 150 ASP A O 1
ATOM 844 N N . TYR A 1 111 ? 7.285 38.700 -28.290 1.00 31.42 151 TYR A N 1
ATOM 845 C CA . TYR A 1 111 ? 7.246 39.061 -29.705 1.00 30.33 151 TYR A CA 1
ATOM 846 C C . TYR A 1 111 ? 6.698 40.467 -29.912 1.00 25.86 151 TYR A C 1
ATOM 847 O O . TYR A 1 111 ? 7.200 41.214 -30.765 1.00 21.91 151 TYR A O 1
ATOM 856 N N . GLU A 1 112 ? 5.662 40.835 -29.140 1.00 21.94 152 GLU A N 1
ATOM 857 C CA . GLU A 1 112 ? 4.953 42.110 -29.295 1.00 23.03 152 GLU A CA 1
ATOM 858 C C . GLU A 1 112 ? 5.833 43.329 -29.023 1.00 26.11 152 GLU A C 1
ATOM 859 O O . GLU A 1 112 ? 5.460 44.447 -29.400 1.00 24.86 152 GLU A O 1
ATOM 865 N N . LYS A 1 113 ? 6.975 43.152 -28.352 1.00 26.81 153 LYS A N 1
ATOM 866 C CA . LYS A 1 113 ? 7.917 44.247 -28.188 1.00 27.28 153 LYS A CA 1
ATOM 867 C C . LYS A 1 113 ? 8.639 44.589 -29.483 1.00 34.20 153 LYS A C 1
ATOM 868 O O . LYS A 1 113 ? 9.308 45.624 -29.538 1.00 35.11 153 LYS A O 1
ATOM 874 N N . ILE A 1 114 ? 8.539 43.752 -30.513 1.00 27.97 154 ILE A N 1
ATOM 875 C CA . ILE A 1 114 ? 8.974 44.128 -31.852 1.00 23.24 154 ILE A CA 1
ATOM 876 C C . ILE A 1 114 ? 7.766 44.702 -32.586 1.00 30.42 154 ILE A C 1
ATOM 877 O O . ILE A 1 114 ? 6.748 44.021 -32.767 1.00 31.46 154 ILE A O 1
ATOM 882 N N . LYS A 1 115 ? 7.855 45.976 -32.961 1.00 28.57 155 LYS A N 1
ATOM 883 C CA . LYS A 1 115 ? 6.762 46.605 -33.688 1.00 30.17 155 LYS A CA 1
ATOM 884 C C . LYS A 1 115 ? 6.451 45.820 -34.957 1.00 30.82 155 LYS A C 1
ATOM 885 O O . LYS A 1 115 ? 7.343 45.558 -35.770 1.00 37.52 155 LYS A O 1
ATOM 891 N N . GLY A 1 116 ? 5.181 45.454 -35.127 1.00 34.62 156 GLY A N 1
ATOM 892 C CA . GLY A 1 116 ? 4.734 44.709 -36.287 1.00 35.29 156 GLY A CA 1
ATOM 893 C C . GLY A 1 116 ? 4.625 43.214 -36.079 1.00 35.30 156 GLY A C 1
ATOM 894 O O . GLY A 1 116 ? 4.203 42.509 -37.001 1.00 36.76 156 GLY A O 1
ATOM 895 N N . LEU A 1 117 ? 5.002 42.712 -34.905 1.00 29.56 157 LEU A N 1
ATOM 896 C CA . LEU A 1 117 ? 4.830 41.332 -34.491 1.00 28.80 157 LEU A CA 1
ATOM 897 C C . LEU A 1 117 ? 3.868 41.283 -33.310 1.00 34.40 157 LEU A C 1
ATOM 898 O O . LEU A 1 117 ? 3.801 42.244 -32.537 1.00 30.92 157 LEU A O 1
ATOM 903 N N . PRO A 1 118 ? 3.092 40.191 -33.142 1.00 38.27 158 PRO A N 1
ATOM 904 C CA . PRO A 1 118 ? 3.044 38.961 -33.942 1.00 41.78 158 PRO A CA 1
ATOM 905 C C . PRO A 1 118 ? 2.065 38.997 -35.132 1.00 40.54 158 PRO A C 1
ATOM 906 O O . PRO A 1 118 ? 1.905 37.984 -35.813 1.00 36.85 158 PRO A O 1
ATOM 910 N N . GLU A 1 119 ? 1.419 40.135 -35.394 1.00 41.38 159 GLU A N 1
ATOM 911 C CA . GLU A 1 119 ? 0.487 40.176 -36.519 1.00 41.68 159 GLU A CA 1
ATOM 912 C C . GLU A 1 119 ? 1.202 39.927 -37.845 1.00 42.82 159 GLU A C 1
ATOM 913 O O . GLU A 1 119 ? 0.622 39.330 -38.760 1.00 41.91 159 GLU A O 1
ATOM 919 N N . GLY A 1 120 ? 2.472 40.330 -37.951 1.00 37.61 160 GLY A N 1
ATOM 920 C CA . GLY A 1 120 ? 3.243 40.126 -39.171 1.00 38.66 160 GLY A CA 1
ATOM 921 C C . GLY A 1 120 ? 3.486 38.671 -39.550 1.00 42.03 160 GLY A C 1
ATOM 922 O O . GLY A 1 120 ? 3.743 38.380 -40.726 1.00 43.20 160 GLY A O 1
ATOM 923 N N . PHE A 1 121 ? 3.420 37.748 -38.588 1.00 35.57 161 PHE A N 1
ATOM 924 C CA . PHE A 1 121 ? 3.564 36.340 -38.936 1.00 37.89 161 PHE A CA 1
ATOM 925 C C . PHE A 1 121 ? 2.426 35.845 -39.824 1.00 37.19 161 PHE A C 1
ATOM 926 O O . PHE A 1 121 ? 2.567 34.782 -40.442 1.00 35.99 161 PHE A O 1
ATOM 934 N N . ALA A 1 122 ? 1.306 36.583 -39.900 1.00 28.57 162 ALA A N 1
ATOM 935 C CA . ALA A 1 122 ? 0.243 36.245 -40.842 1.00 27.79 162 ALA A CA 1
ATOM 936 C C . ALA A 1 122 ? 0.697 36.311 -42.295 1.00 41.06 162 ALA A C 1
ATOM 937 O O . ALA A 1 122 ? 0.055 35.706 -43.158 1.00 52.84 162 ALA A O 1
ATOM 939 N N . HIS A 1 123 ? 1.776 37.032 -42.587 1.00 47.11 163 HIS A N 1
ATOM 940 C CA . HIS A 1 123 ? 2.267 37.232 -43.942 1.00 45.23 163 HIS A CA 1
ATOM 941 C C . HIS A 1 123 ? 3.324 36.192 -44.296 1.00 42.17 163 HIS A C 1
ATOM 942 O O . HIS A 1 123 ? 3.916 35.561 -43.412 1.00 43.21 163 HIS A O 1
ATOM 949 N N . PRO A 1 124 ? 3.586 35.975 -45.585 1.00 40.12 164 PRO A N 1
ATOM 950 C CA . PRO A 1 124 ? 4.606 34.998 -45.966 1.00 34.94 164 PRO A CA 1
ATOM 951 C C . PRO A 1 124 ? 5.995 35.522 -45.655 1.00 40.87 164 PRO A C 1
ATOM 952 O O . PRO A 1 124 ? 6.200 36.698 -45.338 1.00 46.52 164 PRO A O 1
ATOM 956 N N . LYS A 1 125 ? 6.955 34.603 -45.735 1.00 36.87 165 LYS A N 1
ATOM 957 C CA . LYS A 1 125 ? 8.387 34.865 -45.767 1.00 32.63 165 LYS A CA 1
ATOM 958 C C . LYS A 1 125 ? 8.968 35.208 -44.404 1.00 33.82 165 LYS A C 1
ATOM 959 O O . LYS A 1 125 ? 10.115 35.694 -44.343 1.00 41.05 165 LYS A O 1
ATOM 965 N N . ILE A 1 126 ? 8.259 34.949 -43.310 1.00 27.25 166 ILE A N 1
ATOM 966 C CA . ILE A 1 126 ? 8.768 35.277 -41.984 1.00 30.99 166 ILE A CA 1
ATOM 967 C C . ILE A 1 126 ? 8.370 34.171 -41.016 1.00 27.48 166 ILE A C 1
ATOM 968 O O . ILE A 1 126 ? 7.239 33.675 -41.056 1.00 29.76 166 ILE A O 1
ATOM 973 N N . GLY A 1 127 ? 9.309 33.779 -40.150 1.00 25.92 167 GLY A N 1
ATOM 974 C CA . GLY A 1 127 ? 9.079 32.721 -39.186 1.00 21.24 167 GLY A CA 1
ATOM 975 C C . GLY A 1 127 ? 9.931 32.889 -37.941 1.00 32.99 167 GLY A C 1
ATOM 976 O O . GLY A 1 127 ? 10.761 33.799 -37.842 1.00 33.65 167 GLY A O 1
ATOM 977 N N . SER A 1 128 ? 9.714 31.982 -36.986 1.00 24.53 168 SER A N 1
ATOM 978 C CA . SER A 1 128 ? 10.444 31.962 -35.717 1.00 21.66 168 SER A CA 1
ATOM 979 C C . SER A 1 128 ? 10.424 30.547 -35.153 1.00 25.17 168 SER A C 1
ATOM 980 O O . SER A 1 128 ? 9.341 29.997 -34.889 1.00 30.80 168 SER A O 1
ATOM 983 N N . ASN A 1 129 ? 11.608 29.979 -34.917 1.00 28.13 169 ASN A N 1
ATOM 984 C CA . ASN A 1 129 ? 11.720 28.644 -34.339 1.00 27.57 169 ASN A CA 1
ATOM 985 C C . ASN A 1 129 ? 11.420 28.608 -32.850 1.00 27.38 169 ASN A C 1
ATOM 986 O O . ASN A 1 129 ? 11.411 27.512 -32.275 1.00 24.40 169 ASN A O 1
ATOM 991 N N . TYR A 1 130 ? 11.197 29.762 -32.212 1.00 27.55 170 TYR A N 1
ATOM 992 C CA . TYR A 1 130 ? 10.940 29.816 -30.774 1.00 26.72 170 TYR A CA 1
ATOM 993 C C . TYR A 1 130 ? 9.474 29.651 -30.402 1.00 26.49 170 TYR A C 1
ATOM 994 O O . TYR A 1 130 ? 9.152 29.574 -29.211 1.00 24.61 170 TYR A O 1
ATOM 1003 N N . SER A 1 131 ? 8.581 29.598 -31.368 1.00 16.55 171 SER A N 1
ATOM 1004 C CA . SER A 1 131 ? 7.170 29.458 -31.050 1.00 30.05 171 SER A CA 1
ATOM 1005 C C . SER A 1 131 ? 6.589 28.290 -31.824 1.00 27.99 171 SER A C 1
ATOM 1006 O O . SER A 1 131 ? 6.862 28.128 -33.019 1.00 21.40 171 SER A O 1
ATOM 1009 N N . VAL A 1 132 ? 5.777 27.486 -31.135 1.00 28.72 172 VAL A N 1
ATOM 1010 C CA . VAL A 1 132 ? 5.031 26.420 -31.798 1.00 30.26 172 VAL A CA 1
ATOM 1011 C C . VAL A 1 132 ? 4.202 26.968 -32.959 1.00 30.49 172 VAL A C 1
ATOM 1012 O O . VAL A 1 132 ? 3.952 26.253 -33.933 1.00 28.17 172 VAL A O 1
ATOM 1016 N N . LYS A 1 133 ? 3.796 28.245 -32.904 1.00 28.49 173 LYS A N 1
ATOM 1017 C CA . LYS A 1 133 ? 2.930 28.798 -33.938 1.00 33.99 173 LYS A CA 1
ATOM 1018 C C . LYS A 1 133 ? 3.693 29.375 -35.123 1.00 31.29 173 LYS A C 1
ATOM 1019 O O . LYS A 1 133 ? 3.081 29.668 -36.154 1.00 33.66 173 LYS A O 1
ATOM 1025 N N . THR A 1 134 ? 5.000 29.567 -35.010 1.00 24.62 174 THR A N 1
ATOM 1026 C CA . THR A 1 134 ? 5.763 30.141 -36.110 1.00 25.13 174 THR A CA 1
ATOM 1027 C C . THR A 1 134 ? 6.897 29.247 -36.602 1.00 27.62 174 THR A C 1
ATOM 1028 O O . THR A 1 134 ? 7.619 29.641 -37.534 1.00 28.49 174 THR A O 1
ATOM 1032 N N . VAL A 1 135 ? 7.101 28.073 -35.995 1.00 24.36 175 VAL A N 1
ATOM 1033 C CA . VAL A 1 135 ? 8.280 27.291 -36.355 1.00 26.11 175 VAL A CA 1
ATOM 1034 C C . VAL A 1 135 ? 8.109 26.695 -37.746 1.00 27.17 175 VAL A C 1
ATOM 1035 O O . VAL A 1 135 ? 9.050 26.688 -38.554 1.00 21.95 175 VAL A O 1
ATOM 1039 N N . GLU A 1 136 ? 6.894 26.240 -38.073 1.00 21.41 176 GLU A N 1
ATOM 1040 C CA . GLU A 1 136 ? 6.652 25.760 -39.432 1.00 22.65 176 GLU A CA 1
ATOM 1041 C C . GLU A 1 136 ? 6.629 26.898 -40.448 1.00 31.53 176 GLU A C 1
ATOM 1042 O O . GLU A 1 136 ? 6.783 26.640 -41.652 1.00 28.21 176 GLU A O 1
ATOM 1048 N N . LYS A 1 137 ? 6.446 28.148 -39.999 1.00 28.45 177 LYS A N 1
ATOM 1049 C CA . LYS A 1 137 ? 6.529 29.279 -40.927 1.00 29.32 177 LYS A CA 1
ATOM 1050 C C . LYS A 1 137 ? 7.965 29.518 -41.365 1.00 24.93 177 LYS A C 1
ATOM 1051 O O . LYS A 1 137 ? 8.217 29.887 -42.518 1.00 28.57 177 LYS A O 1
ATOM 1057 N N . THR A 1 138 ? 8.920 29.341 -40.446 1.00 24.48 178 THR A N 1
ATOM 1058 C CA . THR A 1 138 ? 10.335 29.328 -40.823 1.00 22.46 178 THR A CA 1
ATOM 1059 C C . THR A 1 138 ? 10.586 28.381 -41.984 1.00 35.13 178 THR A C 1
ATOM 1060 O O . THR A 1 138 ? 11.304 28.729 -42.933 1.00 33.94 178 THR A O 1
ATOM 1064 N N . TRP A 1 139 ? 9.987 27.174 -41.932 1.00 36.67 179 TRP A N 1
ATOM 1065 C CA . TRP A 1 139 ? 10.255 26.185 -42.974 1.00 24.94 179 TRP A CA 1
ATOM 1066 C C . TRP A 1 139 ? 9.582 26.577 -44.282 1.00 28.55 179 TRP A C 1
ATOM 1067 O O . TRP A 1 139 ? 10.173 26.418 -45.359 1.00 33.41 179 TRP A O 1
ATOM 1078 N N . LYS A 1 140 ? 8.375 27.143 -44.216 1.00 33.28 180 LYS A N 1
ATOM 1079 C CA . LYS A 1 140 ? 7.735 27.563 -45.459 1.00 37.16 180 LYS A CA 1
ATOM 1080 C C . LYS A 1 140 ? 8.459 28.755 -46.081 1.00 30.28 180 LYS A C 1
ATOM 1081 O O . LYS A 1 140 ? 8.570 28.843 -47.309 1.00 33.80 180 LYS A O 1
ATOM 1087 N N . ALA A 1 141 ? 8.971 29.677 -45.258 1.00 27.56 181 ALA A N 1
ATOM 1088 C CA . ALA A 1 141 ? 9.756 30.779 -45.817 1.00 27.15 181 ALA A CA 1
ATOM 1089 C C . ALA A 1 141 ? 11.022 30.261 -46.496 1.00 28.70 181 ALA A C 1
ATOM 1090 O O . ALA A 1 141 ? 11.388 30.719 -47.584 1.00 28.85 181 ALA A O 1
ATOM 1092 N N . LEU A 1 142 ? 11.678 29.271 -45.888 1.00 33.54 182 LEU A N 1
ATOM 1093 C CA . LEU A 1 142 ? 12.878 28.690 -46.486 1.00 29.85 182 LEU A CA 1
ATOM 1094 C C . LEU A 1 142 ? 12.556 27.983 -47.801 1.00 32.48 182 LEU A C 1
ATOM 1095 O O . LEU A 1 142 ? 13.224 28.202 -48.820 1.00 35.72 182 LEU A O 1
ATOM 1100 N N . GLN A 1 143 ? 11.520 27.141 -47.795 1.00 36.12 183 GLN A N 1
ATOM 1101 C CA . GLN A 1 143 ? 11.099 26.423 -48.997 1.00 41.78 183 GLN A CA 1
ATOM 1102 C C . GLN A 1 143 ? 10.755 27.369 -50.137 1.00 42.46 183 GLN A C 1
ATOM 1103 O O . GLN A 1 143 ? 11.104 27.110 -51.296 1.00 41.20 183 GLN A O 1
ATOM 1109 N N . ASP A 1 144 ? 9.995 28.429 -49.835 1.00 43.77 184 ASP A N 1
ATOM 1110 C CA . ASP A 1 144 ? 9.509 29.380 -50.834 1.00 43.98 184 ASP A CA 1
ATOM 1111 C C . ASP A 1 144 ? 10.552 30.410 -51.261 1.00 35.04 184 ASP A C 1
ATOM 1112 O O . ASP A 1 144 ? 10.307 31.137 -52.230 1.00 37.81 184 ASP A O 1
ATOM 1117 N N . PHE A 1 145 ? 11.677 30.511 -50.557 1.00 34.68 185 PHE A N 1
ATOM 1118 C CA . PHE A 1 145 ? 12.709 31.492 -50.894 1.00 38.49 185 PHE A CA 1
ATOM 1119 C C . PHE A 1 145 ? 13.081 31.421 -52.370 1.00 50.81 185 PHE A C 1
ATOM 1120 O O . PHE A 1 145 ? 13.392 30.349 -52.896 1.00 51.84 185 PHE A O 1
ATOM 1128 N N . LYS A 1 146 ? 13.055 32.580 -53.032 1.00 56.93 186 LYS A N 1
ATOM 1129 C CA . LYS A 1 146 ? 13.471 32.698 -54.427 1.00 56.84 186 LYS A CA 1
ATOM 1130 C C . LYS A 1 146 ? 14.809 33.421 -54.531 1.00 50.95 186 LYS A C 1
ATOM 1131 O O . LYS A 1 146 ? 15.809 32.806 -54.908 1.00 49.76 186 LYS A O 1
ATOM 1137 N N . GLU A 1 147 ? 14.862 34.715 -54.210 1.00 45.48 187 GLU A N 1
ATOM 1138 C CA . GLU A 1 147 ? 16.116 35.457 -54.263 1.00 46.23 187 GLU A CA 1
ATOM 1139 C C . GLU A 1 147 ? 16.038 36.680 -53.359 1.00 44.22 187 GLU A C 1
ATOM 1140 O O . GLU A 1 147 ? 14.979 37.302 -53.219 1.00 47.39 187 GLU A O 1
ATOM 1146 N N . GLY A 1 148 ? 17.177 37.024 -52.764 1.00 41.84 188 GLY A N 1
ATOM 1147 C CA . GLY A 1 148 ? 17.301 38.260 -52.019 1.00 34.84 188 GLY A CA 1
ATOM 1148 C C . GLY A 1 148 ? 17.929 38.038 -50.665 1.00 37.46 188 GLY A C 1
ATOM 1149 O O . GLY A 1 148 ? 18.746 37.130 -50.493 1.00 40.76 188 GLY A O 1
ATOM 1150 N N . ASN A 1 149 ? 17.545 38.849 -49.689 1.00 32.89 189 ASN A N 1
ATOM 1151 C CA . ASN A 1 149 ? 18.128 38.752 -48.364 1.00 31.35 189 ASN A CA 1
ATOM 1152 C C . ASN A 1 149 ? 17.441 37.674 -47.543 1.00 36.39 189 ASN A C 1
ATOM 1153 O O . ASN A 1 149 ? 16.209 37.599 -47.500 1.00 48.32 189 ASN A O 1
ATOM 1158 N N . ALA A 1 150 ? 18.243 36.845 -46.886 1.00 28.92 190 ALA A N 1
ATOM 1159 C CA . ALA A 1 150 ? 17.766 35.927 -45.864 1.00 33.27 190 ALA A CA 1
ATOM 1160 C C . ALA A 1 150 ? 18.392 36.369 -44.551 1.00 33.54 190 ALA A C 1
ATOM 1161 O O . ALA A 1 150 ? 19.592 36.172 -44.333 1.00 41.64 190 ALA A O 1
ATOM 1163 N N . ILE A 1 151 ? 17.567 36.927 -43.672 1.00 25.64 191 ILE A N 1
ATOM 1164 C CA . ILE A 1 151 ? 18.005 37.641 -42.482 1.00 24.84 191 ILE A CA 1
ATOM 1165 C C . ILE A 1 151 ? 17.609 36.855 -41.237 1.00 23.56 191 ILE A C 1
ATOM 1166 O O . ILE A 1 151 ? 16.493 36.337 -41.152 1.00 31.77 191 ILE A O 1
ATOM 1171 N N . PHE A 1 152 ? 18.526 36.766 -40.277 1.00 23.04 192 PHE A N 1
ATOM 1172 C CA . PHE A 1 152 ? 18.324 36.079 -39.002 1.00 23.97 192 PHE A CA 1
ATOM 1173 C C . PHE A 1 152 ? 18.737 37.020 -37.874 1.00 26.86 192 PHE A C 1
ATOM 1174 O O . PHE A 1 152 ? 19.764 37.698 -37.979 1.00 29.58 192 PHE A O 1
ATOM 1182 N N . THR A 1 153 ? 17.961 37.068 -36.790 1.00 26.33 193 THR A N 1
ATOM 1183 C CA . THR A 1 153 ? 18.175 38.102 -35.779 1.00 29.58 193 THR A CA 1
ATOM 1184 C C . THR A 1 153 ? 18.558 37.499 -34.430 1.00 28.83 193 THR A C 1
ATOM 1185 O O . THR A 1 153 ? 18.371 36.308 -34.179 1.00 29.10 193 THR A O 1
ATOM 1189 N N . PHE A 1 154 ? 19.113 38.356 -33.558 1.00 32.96 194 PHE A N 1
ATOM 1190 C CA . PHE A 1 154 ? 19.417 38.029 -32.167 1.00 30.72 194 PHE A CA 1
ATOM 1191 C C . PHE A 1 154 ? 19.082 39.255 -31.322 1.00 29.66 194 PHE A C 1
ATOM 1192 O O . PHE A 1 154 ? 19.640 40.338 -31.552 1.00 25.18 194 PHE A O 1
ATOM 1200 N N . PRO A 1 155 ? 18.169 39.139 -30.360 1.00 29.38 195 PRO A N 1
ATOM 1201 C CA . PRO A 1 155 ? 17.668 40.327 -29.659 1.00 26.71 195 PRO A CA 1
ATOM 1202 C C . PRO A 1 155 ? 18.634 40.785 -28.575 1.00 21.29 195 PRO A C 1
ATOM 1203 O O . PRO A 1 155 ? 19.627 40.123 -28.259 1.00 25.79 195 PRO A O 1
ATOM 1207 N N . ASN A 1 156 ? 18.309 41.939 -28.003 1.00 23.31 196 ASN A N 1
ATOM 1208 C CA . ASN A 1 156 ? 19.074 42.563 -26.926 1.00 20.82 196 ASN A CA 1
ATOM 1209 C C . ASN A 1 156 ? 18.556 42.181 -25.541 1.00 28.22 196 ASN A C 1
ATOM 1210 O O . ASN A 1 156 ? 18.357 43.045 -24.688 1.00 31.58 196 ASN A O 1
ATOM 1215 N N . THR A 1 157 ? 18.333 40.886 -25.298 1.00 28.36 197 THR A N 1
ATOM 1216 C CA . THR A 1 157 ? 17.891 40.386 -23.999 1.00 30.69 197 THR A CA 1
ATOM 1217 C C . THR A 1 157 ? 18.612 39.076 -23.710 1.00 34.93 197 THR A C 1
ATOM 1218 O O . THR A 1 157 ? 19.243 38.512 -24.608 1.00 35.15 197 THR A O 1
ATOM 1222 N N . PRO A 1 158 ? 18.514 38.529 -22.498 1.00 33.11 198 PRO A N 1
ATOM 1223 C CA . PRO A 1 158 ? 18.839 37.105 -22.328 1.00 26.18 198 PRO A CA 1
ATOM 1224 C C . PRO A 1 158 ? 17.894 36.272 -23.184 1.00 25.03 198 PRO A C 1
ATOM 1225 O O . PRO A 1 158 ? 16.761 36.664 -23.456 1.00 23.04 198 PRO A O 1
ATOM 1229 N N . VAL A 1 159 ? 18.371 35.128 -23.654 1.00 29.94 199 VAL A N 1
ATOM 1230 C CA . VAL A 1 159 ? 17.547 34.236 -24.463 1.00 26.93 199 VAL A CA 1
ATOM 1231 C C . VAL A 1 159 ? 17.721 32.825 -23.928 1.00 31.29 199 VAL A C 1
ATOM 1232 O O . VAL A 1 159 ? 18.600 32.556 -23.108 1.00 35.47 199 VAL A O 1
ATOM 1236 N N . LYS A 1 160 ? 16.851 31.923 -24.382 1.00 25.97 200 LYS A N 1
ATOM 1237 C CA . LYS A 1 160 ? 17.094 30.510 -24.193 1.00 21.88 200 LYS A CA 1
ATOM 1238 C C . LYS A 1 160 ? 17.667 29.965 -25.488 1.00 27.35 200 LYS A C 1
ATOM 1239 O O . LYS A 1 160 ? 17.333 30.431 -26.586 1.00 23.49 200 LYS A O 1
ATOM 1245 N N . CYS A 1 161 ? 18.566 28.992 -25.323 1.00 24.47 201 CYS A N 1
ATOM 1246 C CA . CYS A 1 161 ? 19.426 28.438 -26.362 1.00 29.48 201 CYS A CA 1
ATOM 1247 C C . CYS A 1 161 ? 20.058 29.526 -27.223 1.00 27.13 201 CYS A C 1
ATOM 1248 O O . CYS A 1 161 ? 19.618 29.765 -28.352 1.00 27.97 201 CYS A O 1
ATOM 1251 N N . ALA A 1 162 ? 21.093 30.187 -26.707 1.00 26.47 202 ALA A N 1
ATOM 1252 C CA . ALA A 1 162 ? 21.715 31.270 -27.462 1.00 27.50 202 ALA A CA 1
ATOM 1253 C C . ALA A 1 162 ? 22.269 30.799 -28.805 1.00 30.48 202 ALA A C 1
ATOM 1254 O O . ALA A 1 162 ? 22.409 31.620 -29.719 1.00 31.18 202 ALA A O 1
ATOM 1256 N N . GLY A 1 163 ? 22.552 29.496 -28.957 1.00 29.61 203 GLY A N 1
ATOM 1257 C CA . GLY A 1 163 ? 23.033 28.989 -30.233 1.00 19.27 203 GLY A CA 1
ATOM 1258 C C . GLY A 1 163 ? 21.988 28.892 -31.332 1.00 23.60 203 GLY A C 1
ATOM 1259 O O . GLY A 1 163 ? 22.328 28.994 -32.517 1.00 24.00 203 GLY A O 1
ATOM 1260 N N . ALA A 1 164 ? 20.711 28.691 -30.965 1.00 31.11 204 ALA A N 1
ATOM 1261 C CA . ALA A 1 164 ? 19.663 28.402 -31.950 1.00 27.04 204 ALA A CA 1
ATOM 1262 C C . ALA A 1 164 ? 19.424 29.490 -33.002 1.00 28.05 204 ALA A C 1
ATOM 1263 O O . ALA A 1 164 ? 19.086 29.124 -34.144 1.00 23.94 204 ALA A O 1
ATOM 1265 N N . PRO A 1 165 ? 19.536 30.800 -32.711 1.00 26.22 205 PRO A N 1
ATOM 1266 C CA . PRO A 1 165 ? 19.303 31.786 -33.782 1.00 30.45 205 PRO A CA 1
ATOM 1267 C C . PRO A 1 165 ? 20.263 31.654 -34.957 1.00 30.75 205 PRO A C 1
ATOM 1268 O O . PRO A 1 165 ? 19.882 32.019 -36.077 1.00 31.13 205 PRO A O 1
ATOM 1272 N N . GLN A 1 166 ? 21.487 31.145 -34.744 1.00 30.46 206 GLN A N 1
ATOM 1273 C CA . GLN A 1 166 ? 22.422 30.893 -35.842 1.00 28.99 206 GLN A CA 1
ATOM 1274 C C . GLN A 1 166 ? 22.401 29.446 -36.350 1.00 27.72 206 GLN A C 1
ATOM 1275 O O . GLN A 1 166 ? 22.764 29.207 -37.510 1.00 27.27 206 GLN A O 1
ATOM 1281 N N . LYS A 1 167 ? 21.978 28.475 -35.532 1.00 26.93 207 LYS A N 1
ATOM 1282 C CA . LYS A 1 167 ? 21.714 27.124 -36.048 1.00 27.03 207 LYS A CA 1
ATOM 1283 C C . LYS A 1 167 ? 20.818 27.168 -37.286 1.00 24.29 207 LYS A C 1
ATOM 1284 O O . LYS A 1 167 ? 21.122 26.548 -38.313 1.00 26.06 207 LYS A O 1
ATOM 1290 N N . ILE A 1 168 ? 19.712 27.921 -37.215 1.00 25.67 208 ILE A N 1
ATOM 1291 C CA . ILE A 1 168 ? 18.797 27.969 -38.348 1.00 21.74 208 ILE A CA 1
ATOM 1292 C C . ILE A 1 168 ? 19.426 28.687 -39.539 1.00 30.69 208 ILE A C 1
ATOM 1293 O O . ILE A 1 168 ? 19.083 28.377 -40.692 1.00 31.62 208 ILE A O 1
ATOM 1298 N N . MET A 1 169 ? 20.385 29.599 -39.298 1.00 29.00 209 MET A N 1
ATOM 1299 C CA . MET A 1 169 ? 21.103 30.229 -40.407 1.00 31.09 209 MET A CA 1
ATOM 1300 C C . MET A 1 169 ? 21.978 29.225 -41.152 1.00 27.82 209 MET A C 1
ATOM 1301 O O . MET A 1 169 ? 21.969 29.185 -42.386 1.00 26.06 209 MET A O 1
ATOM 1306 N N . TYR A 1 170 ? 22.742 28.403 -40.425 1.00 28.12 210 TYR A N 1
ATOM 1307 C CA . TYR A 1 170 ? 23.580 27.400 -41.085 1.00 27.31 210 TYR A CA 1
ATOM 1308 C C . TYR A 1 170 ? 22.738 26.365 -41.831 1.00 27.20 210 TYR A C 1
ATOM 1309 O O . TYR A 1 170 ? 23.135 25.887 -42.899 1.00 30.82 210 TYR A O 1
ATOM 1318 N N . LEU A 1 171 ? 21.565 26.007 -41.295 1.00 27.86 211 LEU A N 1
ATOM 1319 C CA . LEU A 1 171 ? 20.711 25.049 -41.998 1.00 29.61 211 LEU A CA 1
ATOM 1320 C C . LEU A 1 171 ? 20.114 25.671 -43.257 1.00 31.10 211 LEU A C 1
ATOM 1321 O O . LEU A 1 171 ? 20.002 25.004 -44.296 1.00 35.49 211 LEU A O 1
ATOM 1326 N N . SER A 1 172 ? 19.741 26.955 -43.182 1.00 26.76 212 SER A N 1
ATOM 1327 C CA . SER A 1 172 ? 19.231 27.656 -44.355 1.00 29.01 212 SER A CA 1
ATOM 1328 C C . SER A 1 172 ? 20.282 27.723 -45.457 1.00 37.38 212 SER A C 1
ATOM 1329 O O . SER A 1 172 ? 19.974 27.462 -46.627 1.00 39.28 212 SER A O 1
ATOM 1332 N N . GLU A 1 173 ? 21.523 28.093 -45.100 1.00 33.76 213 GLU A N 1
ATOM 1333 C CA . GLU A 1 173 ? 22.632 28.092 -46.051 1.00 34.95 213 GLU A CA 1
ATOM 1334 C C . GLU A 1 173 ? 22.786 26.725 -46.719 1.00 38.60 213 GLU A C 1
ATOM 1335 O O . GLU A 1 173 ? 22.877 26.625 -47.948 1.00 32.57 213 GLU A O 1
ATOM 1341 N N . ALA A 1 174 ? 22.804 25.654 -45.924 1.00 30.68 214 ALA A N 1
ATOM 1342 C CA . ALA A 1 174 ? 22.932 24.325 -46.511 1.00 36.57 214 ALA A CA 1
ATOM 1343 C C . ALA A 1 174 ? 21.742 23.990 -47.411 1.00 37.99 214 ALA A C 1
ATOM 1344 O O . ALA A 1 174 ? 21.911 23.323 -48.440 1.00 43.04 214 ALA A O 1
ATOM 1346 N N . TYR A 1 175 ? 20.540 24.458 -47.055 1.00 31.19 215 TYR A N 1
ATOM 1347 C CA . TYR A 1 175 ? 19.358 24.196 -47.876 1.00 42.02 215 TYR A CA 1
ATOM 1348 C C . TYR A 1 175 ? 19.422 24.922 -49.213 1.00 45.75 215 TYR A C 1
ATOM 1349 O O . TYR A 1 175 ? 18.924 24.408 -50.226 1.00 42.07 215 TYR A O 1
ATOM 1358 N N . PHE A 1 176 ? 20.019 26.120 -49.231 1.00 46.99 216 PHE A N 1
ATOM 1359 C CA . PHE A 1 176 ? 20.188 26.854 -50.481 1.00 48.38 216 PHE A CA 1
ATOM 1360 C C . PHE A 1 176 ? 21.204 26.160 -51.395 1.00 45.68 216 PHE A C 1
ATOM 1361 O O . PHE A 1 176 ? 21.019 26.114 -52.618 1.00 42.84 216 PHE A O 1
ATOM 1369 N N . ARG A 1 177 ? 22.274 25.594 -50.826 1.00 42.05 217 ARG A N 1
ATOM 1370 C CA . ARG A 1 177 ? 23.220 24.842 -51.652 1.00 44.62 217 ARG A CA 1
ATOM 1371 C C . ARG A 1 177 ? 22.593 23.560 -52.188 1.00 43.32 217 ARG A C 1
ATOM 1372 O O . ARG A 1 177 ? 22.802 23.210 -53.357 1.00 40.57 217 ARG A O 1
ATOM 1380 N N . LYS A 1 178 ? 21.807 22.858 -51.361 1.00 37.46 218 LYS A N 1
ATOM 1381 C CA . LYS A 1 178 ? 21.230 21.589 -51.803 1.00 55.14 218 LYS A CA 1
ATOM 1382 C C . LYS A 1 178 ? 20.192 21.777 -52.899 1.00 50.62 218 LYS A C 1
ATOM 1383 O O . LYS A 1 178 ? 19.989 20.869 -53.714 1.00 51.00 218 LYS A O 1
ATOM 1389 N N . THR A 1 179 ? 19.526 22.931 -52.937 1.00 48.45 219 THR A N 1
ATOM 1390 C CA . THR A 1 179 ? 18.462 23.183 -53.901 1.00 46.41 219 THR A CA 1
ATOM 1391 C C . THR A 1 179 ? 18.901 24.093 -55.031 1.00 50.88 219 THR A C 1
ATOM 1392 O O . THR A 1 179 ? 18.082 24.422 -55.896 1.00 55.70 219 THR A O 1
ATOM 1396 N N . GLY A 1 180 ? 20.168 24.500 -55.052 1.00 43.87 220 GLY A N 1
ATOM 1397 C CA . GLY A 1 180 ? 20.709 25.197 -56.197 1.00 45.56 220 GLY A CA 1
ATOM 1398 C C . GLY A 1 180 ? 20.459 26.685 -56.239 1.00 52.35 220 GLY A C 1
ATOM 1399 O O . GLY A 1 180 ? 20.661 27.293 -57.292 1.00 56.39 220 GLY A O 1
ATOM 1400 N N . LYS A 1 181 ? 20.029 27.299 -55.135 1.00 54.42 221 LYS A N 1
ATOM 1401 C CA . LYS A 1 181 ? 19.761 28.732 -55.121 1.00 53.07 221 LYS A CA 1
ATOM 1402 C C . LYS A 1 181 ? 20.674 29.472 -54.148 1.00 50.36 221 LYS A C 1
ATOM 1403 O O . LYS A 1 181 ? 20.329 30.553 -53.666 1.00 51.82 221 LYS A O 1
ATOM 1409 N N . ARG A 1 182 ? 21.851 28.910 -53.857 1.00 47.42 222 ARG A N 1
ATOM 1410 C CA . ARG A 1 182 ? 22.759 29.574 -52.927 1.00 49.20 222 ARG A CA 1
ATOM 1411 C C . ARG A 1 182 ? 23.260 30.897 -53.496 1.00 53.68 222 ARG A C 1
ATOM 1412 O O . ARG A 1 182 ? 23.422 31.875 -52.758 1.00 50.53 222 ARG A O 1
ATOM 1420 N N . SER A 1 183 ? 23.504 30.948 -54.809 1.00 54.16 223 SER A N 1
ATOM 1421 C CA . SER A 1 183 ? 23.948 32.188 -55.430 1.00 51.41 223 SER A CA 1
ATOM 1422 C C . SER A 1 183 ? 22.887 33.283 -55.377 1.00 51.63 223 SER A C 1
ATOM 1423 O O . SER A 1 183 ? 23.215 34.457 -55.550 1.00 53.67 223 SER A O 1
ATOM 1426 N N . LYS A 1 184 ? 21.628 32.943 -55.146 1.00 52.89 224 LYS A N 1
ATOM 1427 C CA . LYS A 1 184 ? 20.592 33.960 -55.097 1.00 57.31 224 LYS A CA 1
ATOM 1428 C C . LYS A 1 184 ? 20.245 34.363 -53.670 1.00 55.89 224 LYS A C 1
ATOM 1429 O O . LYS A 1 184 ? 19.242 35.047 -53.449 1.00 54.54 224 LYS A O 1
ATOM 1435 N N . ALA A 1 185 ? 21.076 33.989 -52.703 1.00 51.59 225 ALA A N 1
ATOM 1436 C CA . ALA A 1 185 ? 20.803 34.234 -51.294 1.00 52.11 225 ALA A CA 1
ATOM 1437 C C . ALA A 1 185 ? 21.906 35.105 -50.709 1.00 53.58 225 ALA A C 1
ATOM 1438 O O . ALA A 1 185 ? 23.082 34.727 -50.737 1.00 48.16 225 ALA A O 1
ATOM 1440 N N . ASN A 1 186 ? 21.520 36.266 -50.180 1.00 47.08 226 ASN A N 1
ATOM 1441 C CA . ASN A 1 186 ? 22.403 37.127 -49.399 1.00 45.62 226 ASN A CA 1
ATOM 1442 C C . ASN A 1 186 ? 22.053 36.920 -47.924 1.00 46.10 226 ASN A C 1
ATOM 1443 O O . ASN A 1 186 ? 21.049 37.445 -47.435 1.00 47.01 226 ASN A O 1
ATOM 1448 N N . ILE A 1 187 ? 22.892 36.166 -47.216 1.00 43.35 227 ILE A N 1
ATOM 1449 C CA . ILE A 1 187 ? 22.586 35.654 -45.882 1.00 37.04 227 ILE A CA 1
ATOM 1450 C C . ILE A 1 187 ? 23.206 36.580 -44.839 1.00 36.90 227 ILE A C 1
ATOM 1451 O O . ILE A 1 187 ? 24.429 36.771 -44.824 1.00 35.57 227 ILE A O 1
ATOM 1456 N N . ILE A 1 188 ? 22.375 37.106 -43.932 1.00 31.71 228 ILE A N 1
ATOM 1457 C CA . ILE A 1 188 ? 22.781 38.104 -42.947 1.00 27.14 228 ILE A CA 1
ATOM 1458 C C . ILE A 1 188 ? 22.321 37.672 -41.559 1.00 30.47 228 ILE A C 1
ATOM 1459 O O . ILE A 1 188 ? 21.169 37.271 -41.376 1.00 33.12 228 ILE A O 1
ATOM 1464 N N . PHE A 1 189 ? 23.210 37.794 -40.579 1.00 31.59 229 PHE A N 1
ATOM 1465 C CA . PHE A 1 189 ? 22.909 37.585 -39.168 1.00 34.55 229 PHE A CA 1
ATOM 1466 C C . PHE A 1 189 ? 23.112 38.923 -38.468 1.00 35.61 229 PHE A C 1
ATOM 1467 O O . PHE A 1 189 ? 24.248 39.413 -38.366 1.00 36.74 229 PHE A O 1
ATOM 1475 N N . ASN A 1 190 ? 22.010 39.524 -38.021 1.00 37.81 230 ASN A N 1
ATOM 1476 C CA . ASN A 1 190 ? 22.018 40.796 -37.300 1.00 34.23 230 ASN A CA 1
ATOM 1477 C C . ASN A 1 190 ? 21.790 40.499 -35.822 1.00 36.23 230 ASN A C 1
ATOM 1478 O O . ASN A 1 190 ? 20.656 40.235 -35.395 1.00 25.22 230 ASN A O 1
ATOM 1483 N N . THR A 1 191 ? 22.873 40.549 -35.044 1.00 34.92 231 THR A N 1
ATOM 1484 C CA . THR A 1 191 ? 22.868 40.122 -33.651 1.00 34.52 231 THR A CA 1
ATOM 1485 C C . THR A 1 191 ? 23.132 41.317 -32.749 1.00 32.74 231 THR A C 1
ATOM 1486 O O . THR A 1 191 ? 24.029 42.115 -33.025 1.00 28.65 231 THR A O 1
ATOM 1490 N N . SER A 1 192 ? 22.334 41.447 -31.684 1.00 32.61 232 SER A N 1
ATOM 1491 C CA . SER A 1 192 ? 22.581 42.499 -30.712 1.00 31.82 232 SER A CA 1
ATOM 1492 C C . SER A 1 192 ? 23.929 42.328 -30.037 1.00 32.39 232 SER A C 1
ATOM 1493 O O . SER A 1 192 ? 24.479 43.312 -29.516 1.00 31.37 232 SER A O 1
ATOM 1496 N N . LEU A 1 193 ? 24.485 41.117 -30.056 1.00 30.37 233 LEU A N 1
ATOM 1497 C CA . LEU A 1 193 ? 25.667 40.855 -29.251 1.00 36.76 233 LEU A CA 1
ATOM 1498 C C . LEU A 1 193 ? 26.936 41.404 -29.910 1.00 44.95 233 LEU A C 1
ATOM 1499 O O . LEU A 1 193 ? 26.943 41.879 -31.053 1.00 41.62 233 LEU A O 1
ATOM 1504 N N . GLY A 1 194 ? 28.027 41.326 -29.153 1.00 37.15 234 GLY A N 1
ATOM 1505 C CA . GLY A 1 194 ? 29.334 41.658 -29.654 1.00 29.56 234 GLY A CA 1
ATOM 1506 C C . GLY A 1 194 ? 30.124 40.523 -30.253 1.00 36.21 234 GLY A C 1
ATOM 1507 O O . GLY A 1 194 ? 31.175 40.781 -30.848 1.00 45.18 234 GLY A O 1
ATOM 1508 N N . ALA A 1 195 ? 29.669 39.278 -30.120 1.00 31.42 235 ALA A N 1
ATOM 1509 C CA . ALA A 1 195 ? 30.477 38.143 -30.557 1.00 34.35 235 ALA A CA 1
ATOM 1510 C C . ALA A 1 195 ? 29.578 37.010 -31.023 1.00 34.44 235 ALA A C 1
ATOM 1511 O O . ALA A 1 195 ? 28.474 36.826 -30.508 1.00 39.28 235 ALA A O 1
ATOM 1513 N N . ILE A 1 196 ? 30.088 36.221 -31.973 1.00 36.88 236 ILE A N 1
ATOM 1514 C CA . ILE A 1 196 ? 29.307 35.122 -32.531 1.00 37.97 236 ILE A CA 1
ATOM 1515 C C . ILE A 1 196 ? 28.937 34.099 -31.456 1.00 39.95 236 ILE A C 1
ATOM 1516 O O . ILE A 1 196 ? 27.849 33.514 -31.506 1.00 35.65 236 ILE A O 1
ATOM 1521 N N . PHE A 1 197 ? 29.802 33.886 -30.463 1.00 30.06 237 PHE A N 1
ATOM 1522 C CA . PHE A 1 197 ? 29.512 32.920 -29.407 1.00 29.12 237 PHE A CA 1
ATOM 1523 C C . PHE A 1 197 ? 30.331 33.276 -28.177 1.00 31.67 237 PHE A C 1
ATOM 1524 O O . PHE A 1 197 ? 31.438 33.804 -28.293 1.00 33.04 237 PHE A O 1
ATOM 1532 N N . GLY A 1 198 ? 29.800 32.934 -27.001 1.00 30.45 238 GLY A N 1
ATOM 1533 C CA . GLY A 1 198 ? 30.417 33.336 -25.744 1.00 34.90 238 GLY A CA 1
ATOM 1534 C C . GLY A 1 198 ? 31.661 32.568 -25.309 1.00 40.83 238 GLY A C 1
ATOM 1535 O O . GLY A 1 198 ? 32.313 32.999 -24.353 1.00 44.69 238 GLY A O 1
ATOM 1536 N N . VAL A 1 199 ? 32.006 31.454 -25.963 1.00 36.80 239 VAL A N 1
ATOM 1537 C CA . VAL A 1 199 ? 33.175 30.646 -25.611 1.00 33.19 239 VAL A CA 1
ATOM 1538 C C . VAL A 1 199 ? 34.100 30.603 -26.817 1.00 37.80 239 VAL A C 1
ATOM 1539 O O . VAL A 1 199 ? 33.661 30.242 -27.918 1.00 36.81 239 VAL A O 1
ATOM 1543 N N . LYS A 1 200 ? 35.388 30.932 -26.598 1.00 36.54 240 LYS A N 1
ATOM 1544 C CA . LYS A 1 200 ? 36.305 31.178 -27.714 1.00 37.52 240 LYS A CA 1
ATOM 1545 C C . LYS A 1 200 ? 36.519 29.937 -28.574 1.00 39.81 240 LYS A C 1
ATOM 1546 O O . LYS A 1 200 ? 36.580 30.039 -29.806 1.00 38.55 240 LYS A O 1
ATOM 1552 N N . LYS A 1 201 ? 36.668 28.764 -27.951 1.00 48.98 241 LYS A N 1
ATOM 1553 C CA . LYS A 1 201 ? 36.894 27.548 -28.730 1.00 52.40 241 LYS A CA 1
ATOM 1554 C C . LYS A 1 201 ? 35.836 27.396 -29.815 1.00 41.17 241 LYS A C 1
ATOM 1555 O O . LYS A 1 201 ? 36.151 27.121 -30.981 1.00 33.54 241 LYS A O 1
ATOM 1561 N N . TYR A 1 202 ? 34.575 27.621 -29.456 1.00 37.75 242 TYR A N 1
ATOM 1562 C CA . TYR A 1 202 ? 33.491 27.407 -30.403 1.00 39.21 242 TYR A CA 1
ATOM 1563 C C . TYR A 1 202 ? 33.244 28.640 -31.261 1.00 38.93 242 TYR A C 1
ATOM 1564 O O . TYR A 1 202 ? 32.973 28.514 -32.462 1.00 39.55 242 TYR A O 1
ATOM 1573 N N . ALA A 1 203 ? 33.340 29.833 -30.667 1.00 32.95 243 ALA A N 1
ATOM 1574 C CA . ALA A 1 203 ? 33.361 31.057 -31.459 1.00 28.71 243 ALA A CA 1
ATOM 1575 C C . ALA A 1 203 ? 34.317 30.939 -32.645 1.00 33.98 243 ALA A C 1
ATOM 1576 O O . ALA A 1 203 ? 33.957 31.270 -33.782 1.00 31.46 243 ALA A O 1
ATOM 1578 N N . ASP A 1 204 ? 35.542 30.437 -32.397 1.00 39.51 244 ASP A N 1
ATOM 1579 C CA . ASP A 1 204 ? 36.553 30.323 -33.451 1.00 39.01 244 ASP A CA 1
ATOM 1580 C C . ASP A 1 204 ? 36.138 29.330 -34.533 1.00 40.68 244 ASP A C 1
ATOM 1581 O O . ASP A 1 204 ? 36.270 29.610 -35.732 1.00 39.61 244 ASP A O 1
ATOM 1586 N N . ALA A 1 205 ? 35.688 28.139 -34.132 1.00 38.58 245 ALA A N 1
ATOM 1587 C CA . ALA A 1 205 ? 35.208 27.174 -35.119 1.00 43.96 245 ALA A CA 1
ATOM 1588 C C . ALA A 1 205 ? 34.010 27.729 -35.895 1.00 41.81 245 ALA A C 1
ATOM 1589 O O . ALA A 1 205 ? 33.883 27.491 -37.102 1.00 51.91 245 ALA A O 1
ATOM 1591 N N . LEU A 1 206 ? 33.147 28.503 -35.228 1.00 32.38 246 LEU A N 1
ATOM 1592 C CA . LEU A 1 206 ? 32.000 29.098 -35.904 1.00 33.98 246 LEU A CA 1
ATOM 1593 C C . LEU A 1 206 ? 32.438 30.198 -36.858 1.00 45.69 246 LEU A C 1
ATOM 1594 O O . LEU A 1 206 ? 31.880 30.347 -37.952 1.00 35.87 246 LEU A O 1
ATOM 1599 N N . GLN A 1 207 ? 33.438 30.995 -36.462 1.00 54.01 247 GLN A N 1
ATOM 1600 C CA . GLN A 1 207 ? 33.945 32.044 -37.357 1.00 55.01 247 GLN A CA 1
ATOM 1601 C C . GLN A 1 207 ? 34.474 31.434 -38.653 1.00 56.48 247 GLN A C 1
ATOM 1602 O O . GLN A 1 207 ? 34.252 31.975 -39.736 1.00 56.90 247 GLN A O 1
ATOM 1608 N N . GLU A 1 208 ? 35.173 30.303 -38.559 1.00 54.55 248 GLU A N 1
ATOM 1609 C CA . GLU A 1 208 ? 35.669 29.622 -39.749 1.00 51.91 248 GLU A CA 1
ATOM 1610 C C . GLU A 1 208 ? 34.529 29.304 -40.707 1.00 43.87 248 GLU A C 1
ATOM 1611 O O . GLU A 1 208 ? 34.665 29.464 -41.928 1.00 39.04 248 GLU A O 1
ATOM 1617 N N . ILE A 1 209 ? 33.395 28.862 -40.167 1.00 44.37 249 ILE A N 1
ATOM 1618 C CA . ILE A 1 209 ? 32.226 28.590 -40.993 1.00 42.96 249 ILE A CA 1
ATOM 1619 C C . ILE A 1 209 ? 31.708 29.875 -41.631 1.00 39.44 249 ILE A C 1
ATOM 1620 O O . ILE A 1 209 ? 31.443 29.921 -42.840 1.00 37.05 249 ILE A O 1
ATOM 1625 N N . ILE A 1 210 ? 31.597 30.945 -40.840 1.00 31.81 250 ILE A N 1
ATOM 1626 C CA . ILE A 1 210 ? 31.203 32.253 -41.366 1.00 40.16 250 ILE A CA 1
ATOM 1627 C C . ILE A 1 210 ? 32.027 32.632 -42.597 1.00 41.39 250 ILE A C 1
ATOM 1628 O O . ILE A 1 210 ? 31.476 33.074 -43.614 1.00 44.29 250 ILE A O 1
ATOM 1633 N N . GLN A 1 211 ? 33.354 32.456 -42.540 1.00 39.89 251 GLN A N 1
ATOM 1634 C CA . GLN A 1 211 ? 34.183 32.842 -43.683 1.00 43.15 251 GLN A CA 1
ATOM 1635 C C . GLN A 1 211 ? 33.987 31.895 -44.855 1.00 44.15 251 GLN A C 1
ATOM 1636 O O . GLN A 1 211 ? 33.793 32.336 -45.992 1.00 41.24 251 GLN A O 1
ATOM 1642 N N . GLU A 1 212 ? 34.054 30.588 -44.599 1.00 47.64 252 GLU A N 1
ATOM 1643 C CA . GLU A 1 212 ? 34.025 29.617 -45.686 1.00 46.92 252 GLU A CA 1
ATOM 1644 C C . GLU A 1 212 ? 32.700 29.619 -46.428 1.00 46.65 252 GLU A C 1
ATOM 1645 O O . GLU A 1 212 ? 32.666 29.312 -47.620 1.00 49.07 252 GLU A O 1
ATOM 1651 N N . ARG A 1 213 ? 31.603 29.954 -45.754 1.00 46.28 253 ARG A N 1
ATOM 1652 C CA . ARG A 1 213 ? 30.289 29.898 -46.379 1.00 48.25 253 ARG A CA 1
ATOM 1653 C C . ARG A 1 213 ? 29.723 31.275 -46.695 1.00 48.79 253 ARG A C 1
ATOM 1654 O O . ARG A 1 213 ? 28.528 31.387 -46.981 1.00 43.74 253 ARG A O 1
ATOM 1662 N N . ASN A 1 214 ? 30.562 32.316 -46.663 1.00 51.94 254 ASN A N 1
ATOM 1663 C CA . ASN A 1 214 ? 30.216 33.654 -47.144 1.00 43.59 254 ASN A CA 1
ATOM 1664 C C . ASN A 1 214 ? 28.946 34.198 -46.482 1.00 36.14 254 ASN A C 1
ATOM 1665 O O . ASN A 1 214 ? 28.034 34.709 -47.140 1.00 36.98 254 ASN A O 1
ATOM 1670 N N . LEU A 1 215 ? 28.911 34.110 -45.156 1.00 36.01 255 LEU A N 1
ATOM 1671 C CA . LEU A 1 215 ? 27.846 34.689 -44.346 1.00 34.96 255 LEU A CA 1
ATOM 1672 C C . LEU A 1 215 ? 28.269 36.047 -43.792 1.00 38.23 255 LEU A C 1
ATOM 1673 O O . LEU A 1 215 ? 29.440 36.263 -43.467 1.00 40.79 255 LEU A O 1
ATOM 1678 N N . THR A 1 216 ? 27.300 36.955 -43.677 1.00 37.99 256 THR A N 1
ATOM 1679 C CA . THR A 1 216 ? 27.508 38.310 -43.175 1.00 35.28 256 THR A CA 1
ATOM 1680 C C . THR A 1 216 ? 26.952 38.398 -41.759 1.00 37.67 256 THR A C 1
ATOM 1681 O O . THR A 1 216 ? 25.833 37.938 -41.500 1.00 39.02 256 THR A O 1
ATOM 1685 N N . VAL A 1 217 ? 27.742 38.944 -40.834 1.00 30.55 257 VAL A N 1
ATOM 1686 C CA . VAL A 1 217 ? 27.290 39.186 -39.468 1.00 33.57 257 VAL A CA 1
ATOM 1687 C C . VAL A 1 217 ? 27.496 40.662 -39.137 1.00 39.14 257 VAL A C 1
ATOM 1688 O O . VAL A 1 217 ? 28.595 41.205 -39.312 1.00 39.43 257 VAL A O 1
ATOM 1692 N N . ASN A 1 218 ? 26.431 41.307 -38.673 1.00 42.60 258 ASN A N 1
ATOM 1693 C CA . ASN A 1 218 ? 26.477 42.676 -38.180 1.00 35.67 258 ASN A CA 1
ATOM 1694 C C . ASN A 1 218 ? 26.224 42.631 -36.685 1.00 35.10 258 ASN A C 1
ATOM 1695 O O . ASN A 1 218 ? 25.166 42.159 -36.244 1.00 39.10 258 ASN A O 1
ATOM 1700 N N . TYR A 1 219 ? 27.217 43.061 -35.916 1.00 28.21 259 TYR A N 1
ATOM 1701 C CA . TYR A 1 219 ? 27.151 43.001 -34.468 1.00 34.07 259 TYR A CA 1
ATOM 1702 C C . TYR A 1 219 ? 26.506 44.277 -33.939 1.00 39.33 259 TYR A C 1
ATOM 1703 O O . TYR A 1 219 ? 26.436 45.294 -34.637 1.00 38.62 259 TYR A O 1
ATOM 1712 N N . LYS A 1 220 ? 26.000 44.202 -32.706 1.00 33.11 260 LYS A N 1
ATOM 1713 C CA . LYS A 1 220 ? 25.373 45.351 -32.055 1.00 35.82 260 LYS A CA 1
ATOM 1714 C C . LYS A 1 220 ? 24.260 45.925 -32.924 1.00 41.89 260 LYS A C 1
ATOM 1715 O O . LYS A 1 220 ? 24.141 47.139 -33.097 1.00 42.68 260 LYS A O 1
ATOM 1721 N N . LYS A 1 221 ? 23.432 45.037 -33.475 1.00 38.47 261 LYS A N 1
ATOM 1722 C CA . LYS A 1 221 ? 22.362 45.428 -34.385 1.00 34.31 261 LYS A CA 1
ATOM 1723 C C . LYS A 1 221 ? 21.112 44.653 -34.008 1.00 34.61 261 LYS A C 1
ATOM 1724 O O . LYS A 1 221 ? 21.072 43.425 -34.160 1.00 34.46 261 LYS A O 1
ATOM 1730 N N . ASN A 1 222 ? 20.098 45.379 -33.539 1.00 33.65 262 ASN A N 1
ATOM 1731 C CA . ASN A 1 222 ? 18.896 44.825 -32.928 1.00 30.31 262 ASN A CA 1
ATOM 1732 C C . ASN A 1 222 ? 17.666 45.107 -33.790 1.00 28.35 262 ASN A C 1
ATOM 1733 O O . ASN A 1 222 ? 17.430 46.256 -34.187 1.00 27.68 262 ASN A O 1
ATOM 1738 N N . LEU A 1 223 ? 16.876 44.065 -34.055 1.00 21.73 263 LEU A N 1
ATOM 1739 C CA . LEU A 1 223 ? 15.619 44.220 -34.778 1.00 28.73 263 LEU A CA 1
ATOM 1740 C C . LEU A 1 223 ? 14.611 44.978 -33.918 1.00 31.06 263 LEU A C 1
ATOM 1741 O O . LEU A 1 223 ? 14.303 44.561 -32.797 1.00 31.11 263 LEU A O 1
ATOM 1746 N N . ILE A 1 224 ? 14.084 46.086 -34.436 1.00 28.95 264 ILE A N 1
ATOM 1747 C CA . ILE A 1 224 ? 13.072 46.837 -33.704 1.00 33.66 264 ILE A CA 1
ATOM 1748 C C . ILE A 1 224 ? 11.730 46.876 -34.403 1.00 35.09 264 ILE A C 1
ATOM 1749 O O . ILE A 1 224 ? 10.715 47.135 -33.735 1.00 39.04 264 ILE A O 1
ATOM 1754 N N . GLU A 1 225 ? 11.660 46.623 -35.705 1.00 27.26 265 GLU A N 1
ATOM 1755 C CA . GLU A 1 225 ? 10.372 46.679 -36.370 1.00 24.40 265 GLU A CA 1
ATOM 1756 C C . GLU A 1 225 ? 10.386 45.787 -37.594 1.00 26.12 265 GLU A C 1
ATOM 1757 O O . GLU A 1 225 ? 11.391 45.715 -38.314 1.00 32.34 265 GLU A O 1
ATOM 1763 N N . VAL A 1 226 ? 9.248 45.136 -37.832 1.00 25.44 266 VAL A N 1
ATOM 1764 C CA . VAL A 1 226 ? 9.006 44.363 -39.040 1.00 30.43 266 VAL A CA 1
ATOM 1765 C C . VAL A 1 226 ? 7.800 44.964 -39.741 1.00 33.17 266 VAL A C 1
ATOM 1766 O O . VAL A 1 226 ? 6.758 45.180 -39.114 1.00 35.58 266 VAL A O 1
ATOM 1770 N N . ARG A 1 227 ? 7.943 45.228 -41.031 1.00 32.17 267 ARG A N 1
ATOM 1771 C CA . ARG A 1 227 ? 6.831 45.611 -41.897 1.00 40.79 267 ARG A CA 1
ATOM 1772 C C . ARG A 1 227 ? 6.564 44.418 -42.815 1.00 46.11 267 ARG A C 1
ATOM 1773 O O . ARG A 1 227 ? 7.052 44.364 -43.947 1.00 42.24 267 ARG A O 1
ATOM 1781 N N . ALA A 1 228 ? 5.791 43.450 -42.305 1.00 46.52 268 ALA A N 1
ATOM 1782 C CA . ALA A 1 228 ? 5.652 42.159 -42.981 1.00 44.35 268 ALA A CA 1
ATOM 1783 C C . ALA A 1 228 ? 4.936 42.272 -44.320 1.00 40.92 268 ALA A C 1
ATOM 1784 O O . ALA A 1 228 ? 5.219 41.486 -45.231 1.00 39.53 268 ALA A O 1
ATOM 1786 N N . ASP A 1 229 ? 4.015 43.234 -44.460 1.00 37.16 269 ASP A N 1
ATOM 1787 C CA . ASP A 1 229 ? 3.291 43.400 -45.717 1.00 43.23 269 ASP A CA 1
ATOM 1788 C C . ASP A 1 229 ? 4.196 43.906 -46.826 1.00 52.37 269 ASP A C 1
ATOM 1789 O O . ASP A 1 229 ? 3.935 43.638 -48.005 1.00 54.78 269 ASP A O 1
ATOM 1794 N N . LYS A 1 230 ? 5.245 44.649 -46.469 1.00 50.67 270 LYS A N 1
ATOM 1795 C CA . LYS A 1 230 ? 6.215 45.171 -47.418 1.00 48.94 270 LYS A CA 1
ATOM 1796 C C . LYS A 1 230 ? 7.511 44.376 -47.424 1.00 41.97 270 LYS A C 1
ATOM 1797 O O . LYS A 1 230 ? 8.436 44.732 -48.163 1.00 40.76 270 LYS A O 1
ATOM 1803 N N . GLN A 1 231 ? 7.597 43.315 -46.617 1.00 37.12 271 GLN A N 1
ATOM 1804 C CA . GLN A 1 231 ? 8.812 42.501 -46.489 1.00 47.24 271 GLN A CA 1
ATOM 1805 C C . GLN A 1 231 ? 10.051 43.361 -46.224 1.00 44.73 271 GLN A C 1
ATOM 1806 O O . GLN A 1 231 ? 11.106 43.194 -46.843 1.00 43.95 271 GLN A O 1
ATOM 1812 N N . GLU A 1 232 ? 9.911 44.298 -45.287 1.00 40.78 272 GLU A N 1
ATOM 1813 C CA . GLU A 1 232 ? 11.027 45.081 -44.774 1.00 38.93 272 GLU A CA 1
ATOM 1814 C C . GLU A 1 232 ? 11.133 44.887 -43.270 1.00 38.91 272 GLU A C 1
ATOM 1815 O O . GLU A 1 232 ? 10.136 44.621 -42.588 1.00 42.61 272 GLU A O 1
ATOM 1821 N N . ALA A 1 233 ? 12.353 45.036 -42.768 1.00 35.70 273 ALA A N 1
ATOM 1822 C CA . ALA A 1 233 ? 12.661 44.955 -41.349 1.00 36.93 273 ALA A CA 1
ATOM 1823 C C . ALA A 1 233 ? 13.528 46.151 -40.978 1.00 40.05 273 ALA A C 1
ATOM 1824 O O . ALA A 1 233 ? 14.313 46.639 -41.796 1.00 39.73 273 ALA A O 1
ATOM 1826 N N . VAL A 1 234 ? 13.371 46.633 -39.748 1.00 39.61 274 VAL A N 1
ATOM 1827 C CA . VAL A 1 234 ? 14.074 47.820 -39.267 1.00 32.65 274 VAL A CA 1
ATOM 1828 C C . VAL A 1 234 ? 14.957 47.409 -38.101 1.00 30.13 274 VAL A C 1
ATOM 1829 O O . VAL A 1 234 ? 14.478 46.800 -37.135 1.00 30.56 274 VAL A O 1
ATOM 1833 N N . PHE A 1 235 ? 16.242 47.735 -38.193 1.00 29.41 275 PHE A N 1
ATOM 1834 C CA . PHE A 1 235 ? 17.201 47.437 -37.140 1.00 32.12 275 PHE A CA 1
ATOM 1835 C C . PHE A 1 235 ? 17.810 48.722 -36.589 1.00 35.60 275 PHE A C 1
ATOM 1836 O O . PHE A 1 235 ? 18.113 49.651 -37.349 1.00 36.14 275 PHE A O 1
ATOM 1844 N N . GLU A 1 236 ? 18.005 48.770 -35.272 1.00 33.42 276 GLU A N 1
ATOM 1845 C CA . GLU A 1 236 ? 18.733 49.865 -34.643 1.00 36.10 276 GLU A CA 1
ATOM 1846 C C . GLU A 1 236 ? 20.191 49.471 -34.442 1.00 36.48 276 GLU A C 1
AT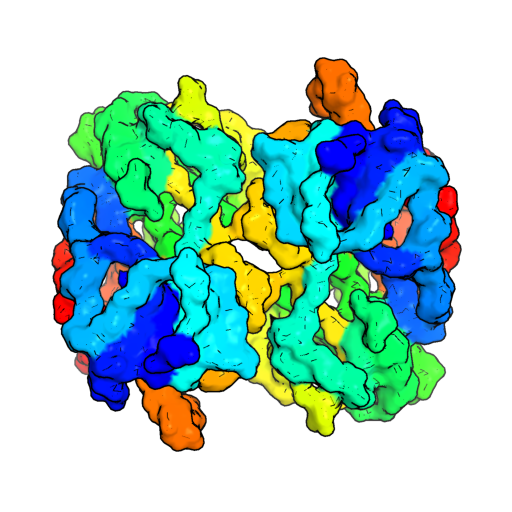OM 1847 O O . GLU A 1 236 ? 20.517 48.300 -34.221 1.00 39.36 276 GLU A O 1
ATOM 1853 N N . ASN A 1 237 ? 21.066 50.464 -34.534 1.00 37.11 277 ASN A N 1
ATOM 1854 C CA . ASN A 1 237 ? 22.488 50.301 -34.247 1.00 36.23 277 ASN A CA 1
ATOM 1855 C C . ASN A 1 237 ? 22.694 50.592 -32.765 1.00 38.57 277 ASN A C 1
ATOM 1856 O O . ASN A 1 237 ? 22.751 51.758 -32.355 1.00 38.54 277 ASN A O 1
ATOM 1861 N N . LEU A 1 238 ? 22.830 49.526 -31.958 1.00 33.81 278 LEU A N 1
ATOM 1862 C CA . LEU A 1 238 ? 23.008 49.677 -30.513 1.00 33.08 278 LEU A CA 1
ATOM 1863 C C . LEU A 1 238 ? 24.245 50.504 -30.150 1.00 41.36 278 LEU A C 1
ATOM 1864 O O . LEU A 1 238 ? 24.341 50.980 -29.015 1.00 49.44 278 LEU A O 1
ATOM 1869 N N . ASP A 1 239 ? 25.190 50.694 -31.078 1.00 40.42 279 ASP A N 1
ATOM 1870 C CA . ASP A 1 239 ? 26.377 51.497 -30.803 1.00 44.80 279 ASP A CA 1
ATOM 1871 C C . ASP A 1 239 ? 26.206 52.974 -31.143 1.00 47.05 279 ASP A C 1
ATOM 1872 O O . ASP A 1 239 ? 26.950 53.811 -30.613 1.00 46.40 279 ASP A O 1
ATOM 1877 N N . LYS A 1 240 ? 25.262 53.317 -32.017 1.00 43.94 280 LYS A N 1
ATOM 1878 C CA . LYS A 1 240 ? 24.978 54.704 -32.373 1.00 44.85 280 LYS A CA 1
ATOM 1879 C C . LYS A 1 240 ? 23.492 54.945 -32.163 1.00 40.28 280 LYS A C 1
ATOM 1880 O O . LYS A 1 240 ? 22.697 54.910 -33.115 1.00 37.84 280 LYS A O 1
ATOM 1886 N N . PRO A 1 241 ? 23.084 55.185 -30.917 1.00 41.32 281 PRO A N 1
ATOM 1887 C CA . PRO A 1 241 ? 21.658 55.319 -30.602 1.00 44.91 281 PRO A CA 1
ATOM 1888 C C . PRO A 1 241 ? 20.954 56.330 -31.500 1.00 49.36 281 PRO A C 1
ATOM 1889 O O . PRO A 1 241 ? 21.500 57.385 -31.839 1.00 47.64 281 PRO A O 1
ATOM 1893 N N . GLY A 1 242 ? 19.722 56.000 -31.887 1.00 47.33 282 GLY A N 1
ATOM 1894 C CA . GLY A 1 242 ? 18.967 56.796 -32.831 1.00 53.44 282 GLY A CA 1
ATOM 1895 C C . GLY A 1 242 ? 19.120 56.363 -34.278 1.00 60.83 282 GLY A C 1
ATOM 1896 O O . GLY A 1 242 ? 18.171 56.496 -35.062 1.00 61.01 282 GLY A O 1
ATOM 1897 N N . GLU A 1 243 ? 20.292 55.853 -34.653 1.00 59.11 283 GLU A N 1
ATOM 1898 C CA . GLU A 1 243 ? 20.503 55.366 -36.010 1.00 47.95 283 GLU A CA 1
ATOM 1899 C C . GLU A 1 243 ? 19.738 54.062 -36.215 1.00 43.05 283 GLU A C 1
ATOM 1900 O O . GLU A 1 243 ? 19.875 53.123 -35.424 1.00 38.30 283 GLU A O 1
ATOM 1906 N N . THR A 1 244 ? 18.912 54.017 -37.252 1.00 41.85 284 THR A N 1
ATOM 1907 C CA . THR A 1 244 ? 18.238 52.789 -37.665 1.00 44.39 284 THR A CA 1
ATOM 1908 C C . THR A 1 244 ? 18.624 52.472 -39.103 1.00 48.40 284 THR A C 1
ATOM 1909 O O . THR A 1 244 ? 19.350 53.225 -39.765 1.00 48.28 284 THR A O 1
ATOM 1913 N N . GLN A 1 245 ? 18.120 51.339 -39.583 1.00 41.36 285 GLN A N 1
ATOM 1914 C CA . GLN A 1 245 ? 18.399 50.899 -40.942 1.00 41.28 285 GLN A CA 1
ATOM 1915 C C . GLN A 1 245 ? 17.280 49.979 -41.390 1.00 39.31 285 GLN A C 1
ATOM 1916 O O . GLN A 1 245 ? 16.928 49.031 -40.674 1.00 33.72 285 GLN A O 1
ATOM 1922 N N . VAL A 1 246 ? 16.722 50.267 -42.556 1.00 36.62 286 VAL A N 1
ATOM 1923 C CA . VAL A 1 246 ? 15.635 49.483 -43.127 1.00 43.65 286 VAL A CA 1
ATOM 1924 C C . VAL A 1 246 ? 16.232 48.580 -44.189 1.00 42.78 286 VAL A C 1
ATOM 1925 O O . VAL A 1 246 ? 17.095 49.009 -44.963 1.00 38.83 286 VAL A O 1
ATOM 1929 N N . ILE A 1 247 ? 15.791 47.327 -44.228 1.00 38.71 287 ILE A N 1
ATOM 1930 C CA . ILE A 1 247 ? 16.362 46.381 -45.181 1.00 36.98 287 ILE A CA 1
ATOM 1931 C C . ILE A 1 247 ? 15.302 45.363 -45.576 1.00 40.76 287 ILE A C 1
ATOM 1932 O O . ILE A 1 247 ? 14.624 44.781 -44.723 1.00 42.50 287 ILE A O 1
ATOM 1937 N N . SER A 1 248 ? 15.139 45.172 -46.873 1.00 35.03 288 SER A N 1
ATOM 1938 C CA . SER A 1 248 ? 14.129 44.244 -47.325 1.00 37.70 288 SER A CA 1
ATOM 1939 C C . SER A 1 248 ? 14.630 42.812 -47.151 1.00 39.22 288 SER A C 1
ATOM 1940 O O . SER A 1 248 ? 15.831 42.556 -47.030 1.00 42.82 288 SER A O 1
ATOM 1943 N N . TYR A 1 249 ? 13.695 41.869 -47.111 1.00 30.11 289 TYR A N 1
ATOM 1944 C CA . TYR A 1 249 ? 14.084 40.480 -46.961 1.00 32.91 289 TYR A CA 1
ATOM 1945 C C . TYR A 1 249 ? 13.258 39.609 -47.895 1.00 36.54 289 TYR A C 1
ATOM 1946 O O . TYR A 1 249 ? 12.094 39.909 -48.179 1.00 46.09 289 TYR A O 1
ATOM 1955 N N . GLU A 1 250 ? 13.884 38.537 -48.392 1.00 33.35 290 GLU A N 1
ATOM 1956 C CA . GLU A 1 250 ? 13.141 37.435 -49.003 1.00 34.95 290 GLU A CA 1
ATOM 1957 C C . GLU A 1 250 ? 12.784 36.362 -47.982 1.00 33.23 290 GLU A C 1
ATOM 1958 O O . GLU A 1 250 ? 11.877 35.554 -48.226 1.00 36.65 290 GLU A O 1
ATOM 1964 N N . MET A 1 251 ? 13.432 36.386 -46.822 1.00 28.17 291 MET A N 1
ATOM 1965 C CA . MET A 1 251 ? 13.095 35.519 -45.703 1.00 34.76 291 MET A CA 1
ATOM 1966 C C . MET A 1 251 ? 13.635 36.179 -44.442 1.00 34.22 291 MET A C 1
ATOM 1967 O O . MET A 1 251 ? 14.698 36.803 -44.473 1.00 42.68 291 MET A O 1
ATOM 1972 N N . LEU A 1 252 ? 12.892 36.056 -43.346 1.00 29.09 292 LEU A N 1
ATOM 1973 C CA . LEU A 1 252 ? 13.279 36.622 -42.063 1.00 24.71 292 LEU A CA 1
ATOM 1974 C C . LEU A 1 252 ? 12.996 35.605 -40.964 1.00 27.48 292 LEU A C 1
ATOM 1975 O O . LEU A 1 252 ? 11.857 35.153 -40.820 1.00 33.04 292 LEU A O 1
ATOM 1980 N N . HIS A 1 253 ? 14.017 35.245 -40.188 1.00 26.39 293 HIS A N 1
ATOM 1981 C CA . HIS A 1 253 ? 13.828 34.439 -38.988 1.00 24.47 293 HIS A CA 1
ATOM 1982 C C . HIS A 1 253 ? 14.013 35.317 -37.756 1.00 27.49 293 HIS A C 1
ATOM 1983 O O . HIS A 1 253 ? 15.113 35.818 -37.509 1.00 26.45 293 HIS A O 1
ATOM 1990 N N . VAL A 1 254 ? 12.955 35.466 -36.967 1.00 27.31 294 VAL A N 1
ATOM 1991 C CA . VAL A 1 254 ? 12.955 36.351 -35.806 1.00 29.50 294 VAL A CA 1
ATOM 1992 C C . VAL A 1 254 ? 13.216 35.530 -34.549 1.00 29.71 294 VAL A C 1
ATOM 1993 O O . VAL A 1 254 ? 12.435 34.626 -34.222 1.00 30.98 294 VAL A O 1
ATOM 1997 N N . THR A 1 255 ? 14.302 35.843 -33.835 1.00 25.01 295 THR A N 1
ATOM 1998 C CA . THR A 1 255 ? 14.450 35.392 -32.452 1.00 25.14 295 THR A CA 1
ATOM 1999 C C . THR A 1 255 ? 13.871 36.464 -31.538 1.00 31.60 295 THR A C 1
ATOM 2000 O O . THR A 1 255 ? 14.381 37.588 -31.526 1.00 36.37 295 THR A O 1
ATOM 2004 N N . PRO A 1 256 ? 12.806 36.187 -30.787 1.00 25.95 296 PRO A N 1
ATOM 2005 C CA . PRO A 1 256 ? 12.114 37.273 -30.091 1.00 20.95 296 PRO A CA 1
ATOM 2006 C C . PRO A 1 256 ? 12.907 37.734 -28.886 1.00 18.65 296 PRO A C 1
ATOM 2007 O O . PRO A 1 256 ? 13.676 36.952 -28.296 1.00 23.84 296 PRO A O 1
ATOM 2011 N N . PRO A 1 257 ? 12.748 38.989 -28.473 1.00 18.37 297 PRO A N 1
ATOM 2012 C CA . PRO A 1 257 ? 13.214 39.381 -27.143 1.00 22.27 297 PRO A CA 1
ATOM 2013 C C . PRO A 1 257 ? 12.541 38.511 -26.096 1.00 28.91 297 PRO A C 1
ATOM 2014 O O . PRO A 1 257 ? 11.440 37.995 -26.301 1.00 36.95 297 PRO A O 1
ATOM 2018 N N . MET A 1 258 ? 13.228 38.326 -24.973 1.00 25.26 298 MET A N 1
ATOM 2019 C CA . MET A 1 258 ? 12.790 37.405 -23.936 1.00 20.28 298 MET A CA 1
ATOM 2020 C C . MET A 1 258 ? 12.973 38.071 -22.578 1.00 20.52 298 MET A C 1
ATOM 2021 O O . MET A 1 258 ? 13.662 39.083 -22.449 1.00 25.16 298 MET A O 1
ATOM 2026 N N . SER A 1 259 ? 12.331 37.498 -21.553 1.00 17.37 299 SER A N 1
ATOM 2027 C CA . SER A 1 259 ? 12.340 38.134 -20.244 1.00 19.92 299 SER A CA 1
ATOM 2028 C C . SER A 1 259 ? 11.809 37.137 -19.215 1.00 23.31 299 SER A C 1
ATOM 2029 O O . SER A 1 259 ? 11.266 36.096 -19.604 1.00 25.94 299 SER A O 1
ATOM 2032 N N . PRO A 1 260 ? 11.930 37.405 -17.916 1.00 20.41 300 PRO A N 1
ATOM 2033 C CA . PRO A 1 260 ? 11.309 36.514 -16.925 1.00 18.26 300 PRO A CA 1
ATOM 2034 C C . PRO A 1 260 ? 9.806 36.492 -17.087 1.00 21.93 300 PRO A C 1
ATOM 2035 O O . PRO A 1 260 ? 9.190 37.490 -17.518 1.00 24.50 300 PRO A O 1
ATOM 2039 N N . PRO A 1 261 ? 9.156 35.375 -16.749 1.00 23.42 301 PRO A N 1
ATOM 2040 C CA . PRO A 1 261 ? 7.687 35.333 -16.766 1.00 23.97 301 PRO A CA 1
ATOM 2041 C C . PRO A 1 261 ? 7.098 36.489 -15.978 1.00 20.45 301 PRO A C 1
ATOM 2042 O O . PRO A 1 261 ? 7.613 36.873 -14.929 1.00 27.15 301 PRO A O 1
ATOM 2046 N N . ASP A 1 262 ? 6.027 37.066 -16.521 1.00 22.18 302 ASP A N 1
ATOM 2047 C CA . ASP A 1 262 ? 5.435 38.275 -15.948 1.00 20.94 302 ASP A CA 1
ATOM 2048 C C . ASP A 1 262 ? 5.128 38.124 -14.461 1.00 24.18 302 ASP A C 1
ATOM 2049 O O . ASP A 1 262 ? 5.229 39.091 -13.702 1.00 28.31 302 ASP A O 1
ATOM 2054 N N . VAL A 1 263 ? 4.724 36.926 -14.026 1.00 22.88 303 VAL A N 1
ATOM 2055 C CA . VAL A 1 263 ? 4.336 36.771 -12.629 1.00 23.31 303 VAL A CA 1
ATOM 2056 C C . VAL A 1 263 ? 5.559 36.877 -11.710 1.00 26.62 303 VAL A C 1
ATOM 2057 O O . VAL A 1 263 ? 5.435 37.291 -10.553 1.00 27.67 303 VAL A O 1
ATOM 2061 N N . LEU A 1 264 ? 6.758 36.519 -12.200 1.00 19.82 304 LEU A N 1
ATOM 2062 C CA . LEU A 1 264 ? 7.966 36.654 -11.389 1.00 21.90 304 LEU A CA 1
ATOM 2063 C C . LEU A 1 264 ? 8.540 38.076 -11.388 1.00 26.84 304 LEU A C 1
ATOM 2064 O O . LEU A 1 264 ? 9.200 38.460 -10.408 1.00 24.80 304 LEU A O 1
ATOM 2069 N N . LYS A 1 265 ? 8.267 38.872 -12.429 1.00 24.20 305 LYS A N 1
ATOM 2070 C CA . LYS A 1 265 ? 8.927 40.173 -12.594 1.00 30.51 305 LYS A CA 1
ATOM 2071 C C . LYS A 1 265 ? 8.831 41.034 -11.340 1.00 30.90 305 LYS A C 1
ATOM 2072 O O . LYS A 1 265 ? 9.815 41.667 -10.938 1.00 27.71 305 LYS A O 1
ATOM 2078 N N . THR A 1 266 ? 7.661 41.051 -10.696 1.00 25.02 306 THR A N 1
ATOM 2079 C CA . THR A 1 266 ? 7.404 41.899 -9.538 1.00 29.71 306 THR A CA 1
ATOM 2080 C C . THR A 1 266 ? 7.286 41.113 -8.237 1.00 31.10 306 THR A C 1
ATOM 2081 O O . THR A 1 266 ? 6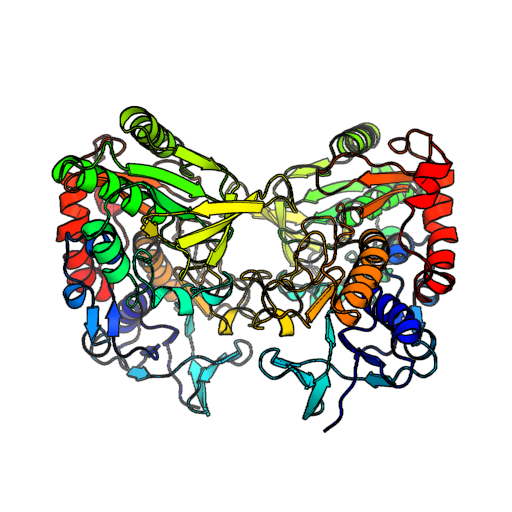.833 41.669 -7.231 1.00 30.73 306 THR A O 1
ATOM 2085 N N . SER A 1 267 ? 7.676 39.833 -8.234 1.00 30.67 307 SER A N 1
ATOM 2086 C CA . SER A 1 267 ? 7.478 38.929 -7.106 1.00 33.68 307 SER A CA 1
ATOM 2087 C C . SER A 1 267 ? 8.579 39.094 -6.056 1.00 31.90 307 SER A C 1
ATOM 2088 O O . SER A 1 267 ? 9.727 39.371 -6.394 1.00 24.21 307 SER A O 1
ATOM 2091 N N . PRO A 1 268 ? 8.260 38.888 -4.774 1.00 34.75 308 PRO A N 1
ATOM 2092 C CA . PRO A 1 268 ? 9.327 38.887 -3.753 1.00 35.70 308 PRO A CA 1
ATOM 2093 C C . PRO A 1 268 ? 10.440 37.890 -4.029 1.00 35.34 308 PRO A C 1
ATOM 2094 O O . PRO A 1 268 ? 11.583 38.112 -3.584 1.00 34.29 308 PRO A O 1
ATOM 2098 N N . VAL A 1 269 ? 10.161 36.803 -4.764 1.00 27.52 309 VAL A N 1
ATOM 2099 C CA . VAL A 1 269 ? 11.205 35.796 -5.012 1.00 27.11 309 VAL A CA 1
ATOM 2100 C C . VAL A 1 269 ? 12.170 36.188 -6.122 1.00 28.01 309 VAL A C 1
ATOM 2101 O O . VAL A 1 269 ? 13.133 35.452 -6.368 1.00 28.11 309 VAL A O 1
ATOM 2105 N N . ALA A 1 270 ? 11.931 37.300 -6.821 1.00 25.79 310 ALA A N 1
ATOM 2106 C CA . ALA A 1 270 ? 12.792 37.716 -7.918 1.00 25.35 310 ALA A CA 1
ATOM 2107 C C . ALA A 1 270 ? 13.971 38.541 -7.405 1.00 23.49 310 ALA A C 1
ATOM 2108 O O . ALA A 1 270 ? 13.906 39.152 -6.336 1.00 26.00 310 ALA A O 1
ATOM 2110 N N . ASP A 1 271 ? 15.055 38.571 -8.189 1.00 22.22 311 ASP A N 1
ATOM 2111 C CA . ASP A 1 271 ? 16.091 39.583 -7.966 1.00 23.40 311 ASP A CA 1
ATOM 2112 C C . ASP A 1 271 ? 15.644 40.903 -8.612 1.00 24.88 311 ASP A C 1
ATOM 2113 O O . ASP A 1 271 ? 14.520 41.018 -9.112 1.00 21.98 311 ASP A O 1
ATOM 2118 N N . ALA A 1 272 ? 16.532 41.911 -8.641 1.00 27.37 312 ALA A N 1
ATOM 2119 C CA . ALA A 1 272 ? 16.156 43.231 -9.151 1.00 22.72 312 ALA A CA 1
ATOM 2120 C C . ALA A 1 272 ? 15.692 43.176 -10.600 1.00 30.38 312 ALA A C 1
ATOM 2121 O O . ALA A 1 272 ? 14.827 43.971 -11.004 1.00 31.72 312 ALA A O 1
ATOM 2123 N N . ALA A 1 273 ? 16.248 42.254 -11.388 1.00 28.87 313 ALA A N 1
ATOM 2124 C CA . ALA A 1 273 ? 15.925 42.095 -12.795 1.00 30.03 313 ALA A CA 1
ATOM 2125 C C . ALA A 1 273 ? 14.748 41.156 -13.041 1.00 25.94 313 ALA A C 1
ATOM 2126 O O . ALA A 1 273 ? 14.384 40.945 -14.197 1.00 30.46 313 ALA A O 1
ATOM 2128 N N . GLY A 1 274 ? 14.138 40.589 -12.003 1.00 27.14 314 GLY A N 1
ATOM 2129 C CA . GLY A 1 274 ? 12.956 39.751 -12.185 1.00 25.66 314 GLY A CA 1
ATOM 2130 C C . GLY A 1 274 ? 13.194 38.251 -12.283 1.00 28.46 314 GLY A C 1
ATOM 2131 O O . GLY A 1 274 ? 12.209 37.496 -12.401 1.00 28.36 314 GLY A O 1
ATOM 2132 N N . TRP A 1 275 ? 14.453 37.791 -12.244 1.00 19.39 315 TRP A N 1
ATOM 2133 C CA . TRP A 1 275 ? 14.749 36.356 -12.252 1.00 22.20 315 TRP A CA 1
ATOM 2134 C C . TRP A 1 275 ? 14.703 35.798 -10.831 1.00 26.60 315 TRP A C 1
ATOM 2135 O O . TRP A 1 275 ? 14.924 36.520 -9.849 1.00 27.42 315 TRP A O 1
ATOM 2146 N N . VAL A 1 276 ? 14.420 34.499 -10.722 1.00 22.52 316 VAL A N 1
ATOM 2147 C CA . VAL A 1 276 ? 14.380 33.861 -9.410 1.00 22.11 316 VAL A CA 1
ATOM 2148 C C . VAL A 1 276 ? 15.773 33.889 -8.785 1.00 26.78 316 VAL A C 1
ATOM 2149 O O . VAL A 1 276 ? 16.758 33.416 -9.371 1.00 26.16 316 VAL A O 1
ATOM 2153 N N . ASP A 1 277 ? 15.856 34.436 -7.575 1.00 27.77 317 ASP A N 1
ATOM 2154 C CA . ASP A 1 277 ? 17.132 34.774 -6.954 1.00 27.00 317 ASP A CA 1
ATOM 2155 C C . ASP A 1 277 ? 17.583 33.591 -6.109 1.00 22.06 317 ASP A C 1
ATOM 2156 O O . ASP A 1 277 ? 17.251 33.483 -4.926 1.00 29.06 317 ASP A O 1
ATOM 2161 N N . VAL A 1 278 ? 18.378 32.709 -6.707 1.00 28.71 318 VAL A N 1
ATOM 2162 C CA . VAL A 1 278 ? 18.805 31.492 -6.022 1.00 35.62 318 VAL A CA 1
ATOM 2163 C C . VAL A 1 278 ? 20.320 31.482 -5.847 1.00 28.63 318 VAL A C 1
ATOM 2164 O O . VAL A 1 278 ? 21.064 32.119 -6.593 1.00 25.61 318 VAL A O 1
ATOM 2168 N N . ASP A 1 279 ? 20.773 30.728 -4.841 1.00 31.81 319 ASP A N 1
ATOM 2169 C CA . ASP A 1 279 ? 22.195 30.436 -4.702 1.00 27.75 319 ASP A CA 1
ATOM 2170 C C . ASP A 1 279 ? 22.726 29.802 -5.981 1.00 30.64 319 ASP A C 1
ATOM 2171 O O . ASP A 1 279 ? 22.116 28.872 -6.530 1.00 26.36 319 ASP A O 1
ATOM 2176 N N . LYS A 1 280 ? 23.880 30.305 -6.439 1.00 24.75 320 LYS A N 1
ATOM 2177 C CA . LYS A 1 280 ? 24.493 29.903 -7.704 1.00 26.82 320 LYS A CA 1
ATOM 2178 C C . LYS A 1 280 ? 24.945 28.456 -7.706 1.00 29.15 320 LYS A C 1
ATOM 2179 O O . LYS A 1 280 ? 25.127 27.891 -8.789 1.00 25.80 320 LYS A O 1
ATOM 2185 N N . GLU A 1 281 ? 25.187 27.869 -6.531 1.00 24.21 321 GLU A N 1
ATOM 2186 C CA . GLU A 1 281 ? 25.702 26.507 -6.424 1.00 31.30 321 GLU A CA 1
ATOM 2187 C C . GLU A 1 281 ? 24.681 25.478 -5.938 1.00 30.10 321 GLU A C 1
ATOM 2188 O O . GLU A 1 281 ? 24.751 24.318 -6.354 1.00 27.38 321 GLU A O 1
ATOM 2194 N N . THR A 1 282 ? 23.718 25.866 -5.096 1.00 25.42 322 THR A N 1
ATOM 2195 C CA . THR A 1 282 ? 22.795 24.904 -4.523 1.00 28.74 322 THR A CA 1
ATOM 2196 C C . THR A 1 282 ? 21.378 25.028 -5.054 1.00 34.71 322 THR A C 1
ATOM 2197 O O . THR A 1 282 ? 20.570 24.116 -4.834 1.00 38.28 322 THR A O 1
ATOM 2201 N N . LEU A 1 283 ? 21.058 26.125 -5.741 1.00 31.01 323 LEU A N 1
ATOM 2202 C CA . LEU A 1 283 ? 19.740 26.441 -6.281 1.00 26.59 323 LEU A CA 1
ATOM 2203 C C . LEU A 1 283 ? 18.710 26.678 -5.185 1.00 26.91 323 LEU A C 1
ATOM 2204 O O . LEU A 1 283 ? 17.528 26.868 -5.486 1.00 29.04 323 LEU A O 1
ATOM 2209 N N . GLN A 1 284 ? 19.120 26.682 -3.924 1.00 25.32 324 GLN A N 1
ATOM 2210 C CA . GLN A 1 284 ? 18.249 27.169 -2.863 1.00 28.25 324 GLN A CA 1
ATOM 2211 C C . GLN A 1 284 ? 18.093 28.686 -2.980 1.00 31.19 324 GLN A C 1
ATOM 2212 O O . GLN A 1 284 ? 19.052 29.394 -3.310 1.00 28.49 324 GLN A O 1
ATOM 2218 N N . HIS A 1 285 ? 16.873 29.178 -2.729 1.00 23.28 325 HIS A N 1
ATOM 2219 C CA . HIS A 1 285 ? 16.575 30.605 -2.857 1.00 21.67 325 HIS A CA 1
ATOM 2220 C C . HIS A 1 285 ? 17.343 31.436 -1.834 1.00 25.08 325 HIS A C 1
ATOM 2221 O O . HIS A 1 285 ? 17.475 31.041 -0.673 1.00 25.72 325 HIS A O 1
ATOM 2228 N N . ARG A 1 286 ? 17.805 32.629 -2.263 1.00 26.40 326 ARG A N 1
ATOM 2229 C CA . ARG A 1 286 ? 18.691 33.447 -1.429 1.00 25.30 326 ARG A CA 1
ATOM 2230 C C . ARG A 1 286 ? 18.030 33.906 -0.143 1.00 27.31 326 ARG A C 1
ATOM 2231 O O . ARG A 1 286 ? 18.711 34.089 0.870 1.00 31.80 326 ARG A O 1
ATOM 2239 N N . ARG A 1 287 ? 16.727 34.149 -0.156 1.00 28.43 327 ARG A N 1
ATOM 2240 C CA . ARG A 1 287 ? 16.098 34.757 1.007 1.00 32.06 327 ARG A CA 1
ATOM 2241 C C . ARG A 1 287 ? 14.969 33.929 1.624 1.00 30.27 327 ARG A C 1
ATOM 2242 O O . ARG A 1 287 ? 14.611 34.173 2.779 1.00 35.29 327 ARG A O 1
ATOM 2250 N N . TYR A 1 288 ? 14.434 32.943 0.920 1.00 29.06 328 TYR A N 1
ATOM 2251 C CA . TYR A 1 288 ? 13.378 32.077 1.452 1.00 31.77 328 TYR A CA 1
ATOM 2252 C C . TYR A 1 288 ? 13.913 30.660 1.437 1.00 34.14 328 TYR A C 1
ATOM 2253 O O . TYR A 1 288 ? 13.992 30.040 0.360 1.00 34.58 328 TYR A O 1
ATOM 2262 N N . PRO A 1 289 ? 14.301 30.105 2.592 1.00 33.56 329 PRO A N 1
ATOM 2263 C CA . PRO A 1 289 ? 15.066 28.845 2.584 1.00 36.14 329 PRO A CA 1
ATOM 2264 C C . PRO A 1 289 ? 14.252 27.634 2.147 1.00 34.85 329 PRO A C 1
ATOM 2265 O O . PRO A 1 289 ? 14.845 26.579 1.893 1.00 40.09 329 PRO A O 1
ATOM 2269 N N . ASN A 1 290 ? 12.931 27.747 2.033 1.00 28.62 330 ASN A N 1
ATOM 2270 C CA . ASN A 1 290 ? 12.118 26.644 1.543 1.00 37.37 330 ASN A CA 1
ATOM 2271 C C . ASN A 1 290 ? 11.681 26.851 0.099 1.00 38.34 330 ASN A C 1
ATOM 2272 O O . ASN A 1 290 ? 10.813 26.115 -0.391 1.00 35.56 330 ASN A O 1
ATOM 2277 N N . VAL A 1 291 ? 12.283 27.814 -0.600 1.00 31.62 331 VAL A N 1
ATOM 2278 C CA . VAL A 1 291 ? 12.047 27.998 -2.025 1.00 30.68 331 VAL A CA 1
ATOM 2279 C C . VAL A 1 291 ? 13.312 27.621 -2.798 1.00 25.69 331 VAL A C 1
ATOM 2280 O O . VAL A 1 291 ? 14.437 27.759 -2.310 1.00 27.54 331 VAL A O 1
ATOM 2284 N N . PHE A 1 292 ? 13.104 27.084 -3.996 1.00 28.07 332 PHE A N 1
ATOM 2285 C CA . PHE A 1 292 ? 14.157 26.641 -4.893 1.00 27.36 332 PHE A CA 1
ATOM 2286 C C . PHE A 1 292 ? 13.773 27.050 -6.303 1.00 26.31 332 PHE A C 1
ATOM 2287 O O . PHE A 1 292 ? 12.604 27.320 -6.597 1.00 27.30 332 PHE A O 1
ATOM 2295 N N . GLY A 1 293 ? 14.756 27.084 -7.184 1.00 27.05 333 GLY A N 1
ATOM 2296 C CA . GLY A 1 293 ? 14.491 27.385 -8.577 1.00 23.28 333 GLY A CA 1
ATOM 2297 C C . GLY A 1 293 ? 15.390 26.571 -9.478 1.00 27.24 333 GLY A C 1
ATOM 2298 O O . GLY A 1 293 ? 16.514 26.205 -9.113 1.00 26.04 333 GLY A O 1
ATOM 2299 N N . ILE A 1 294 ? 14.888 26.306 -10.681 1.00 22.03 334 ILE A N 1
ATOM 2300 C CA . ILE A 1 294 ? 15.668 25.587 -11.678 1.00 23.00 334 ILE A CA 1
ATOM 2301 C C . ILE A 1 294 ? 15.301 26.136 -13.045 1.00 25.28 334 ILE A C 1
ATOM 2302 O O . ILE A 1 294 ? 14.170 26.578 -13.274 1.00 24.21 334 ILE A O 1
ATOM 2307 N N . GLY A 1 295 ? 16.279 26.143 -13.945 1.00 25.18 335 GLY A N 1
ATOM 2308 C CA . GLY A 1 295 ? 16.005 26.393 -15.343 1.00 23.72 335 GLY A CA 1
ATOM 2309 C C . GLY A 1 295 ? 16.000 27.847 -15.765 1.00 26.82 335 GLY A C 1
ATOM 2310 O O . GLY A 1 295 ? 16.631 28.714 -15.135 1.00 22.77 335 GLY A O 1
ATOM 2311 N N . ASP A 1 296 ? 15.251 28.106 -16.840 1.00 26.11 336 ASP A N 1
ATOM 2312 C CA . ASP A 1 296 ? 15.314 29.391 -17.531 1.00 28.71 336 ASP A CA 1
ATOM 2313 C C . ASP A 1 296 ? 14.883 30.549 -16.638 1.00 26.34 336 ASP A C 1
ATOM 2314 O O . ASP A 1 296 ? 15.363 31.676 -16.818 1.00 25.34 336 ASP A O 1
ATOM 2319 N N . CYS A 1 297 ? 14.009 30.300 -15.664 1.00 19.37 337 CYS A N 1
ATOM 2320 C CA . CYS A 1 297 ? 13.477 31.401 -14.862 1.00 23.57 337 CYS A CA 1
ATOM 2321 C C . CYS A 1 297 ? 14.429 31.866 -13.775 1.00 19.66 337 CYS A C 1
ATOM 2322 O O . CYS A 1 297 ? 14.130 32.863 -13.122 1.00 21.80 337 CYS A O 1
ATOM 2325 N N . THR A 1 298 ? 15.545 31.169 -13.551 1.00 21.74 338 THR A N 1
ATOM 2326 C CA . THR A 1 298 ? 16.494 31.529 -12.501 1.00 21.67 338 THR A CA 1
ATOM 2327 C C . THR A 1 298 ? 17.448 32.628 -12.972 1.00 24.12 338 THR A C 1
ATOM 2328 O O . THR A 1 298 ? 17.533 32.952 -14.164 1.00 22.93 338 THR A O 1
ATOM 2332 N N . ASN A 1 299 ? 18.224 33.170 -12.024 1.00 23.07 339 ASN A N 1
ATOM 2333 C CA . ASN A 1 299 ? 19.355 34.031 -12.374 1.00 24.90 339 ASN A CA 1
ATOM 2334 C C . ASN A 1 299 ? 20.698 33.290 -12.326 1.00 25.44 339 ASN A C 1
ATOM 2335 O O . ASN A 1 299 ? 21.743 33.915 -12.096 1.00 28.10 339 ASN A O 1
ATOM 2340 N N . LEU A 1 300 ? 20.697 31.980 -12.557 1.00 19.54 340 LEU A N 1
ATOM 2341 C CA . LEU A 1 300 ? 21.949 31.243 -12.643 1.00 26.44 340 LEU A CA 1
ATOM 2342 C C . LEU A 1 300 ? 22.725 31.772 -13.846 1.00 28.34 340 LEU A C 1
ATOM 2343 O O . LEU A 1 300 ? 22.196 31.753 -14.967 1.00 31.53 340 LEU A O 1
ATOM 2348 N N . PRO A 1 301 ? 23.956 32.276 -13.661 1.00 25.69 341 PRO A N 1
ATOM 2349 C CA . PRO A 1 301 ? 24.691 32.932 -14.753 1.00 26.74 341 PRO A CA 1
ATOM 2350 C C . PRO A 1 301 ? 25.411 31.933 -15.652 1.00 30.29 341 PRO A C 1
ATOM 2351 O O . PRO A 1 301 ? 26.646 31.868 -15.711 1.00 31.03 341 PRO A O 1
ATOM 2355 N N . THR A 1 302 ? 24.622 31.108 -16.336 1.00 33.80 342 THR A N 1
ATOM 2356 C CA . THR A 1 302 ? 25.117 30.200 -17.358 1.00 36.04 342 THR A CA 1
ATOM 2357 C C . THR A 1 302 ? 24.092 30.179 -18.476 1.00 30.67 342 THR A C 1
ATOM 2358 O O . THR A 1 302 ? 23.028 30.793 -18.373 1.00 29.77 342 THR A O 1
ATOM 2362 N N . SER A 1 303 ? 24.411 29.484 -19.561 1.00 27.55 343 SER A N 1
ATOM 2363 C CA . SER A 1 303 ? 23.473 29.417 -20.673 1.00 35.23 343 SER A CA 1
ATOM 2364 C C . SER A 1 303 ? 22.164 28.783 -20.228 1.00 33.96 343 SER A C 1
ATOM 2365 O O . SER A 1 303 ? 22.152 27.862 -19.407 1.00 36.79 343 SER A O 1
ATOM 2368 N N . LYS A 1 304 ? 21.056 29.283 -20.779 1.00 28.81 344 LYS A N 1
ATOM 2369 C CA . LYS A 1 304 ? 19.722 28.784 -20.447 1.00 28.50 344 LYS A CA 1
ATOM 2370 C C . LYS A 1 304 ? 19.361 27.669 -21.435 1.00 25.96 344 LYS A C 1
ATOM 2371 O O . LYS A 1 304 ? 18.870 27.908 -22.541 1.00 24.70 344 LYS A O 1
ATOM 2377 N N . THR A 1 305 ? 19.638 26.426 -21.043 1.00 25.97 345 THR A N 1
ATOM 2378 C CA . THR A 1 305 ? 19.422 25.276 -21.918 1.00 31.46 345 THR A CA 1
ATOM 2379 C C . THR A 1 305 ? 18.761 24.151 -21.128 1.00 27.20 345 THR A C 1
ATOM 2380 O O . THR A 1 305 ? 18.752 24.146 -19.891 1.00 22.36 345 THR A O 1
ATOM 2384 N N . ALA A 1 306 ? 18.202 23.187 -21.862 1.00 25.76 346 ALA A N 1
ATOM 2385 C CA . ALA A 1 306 ? 17.722 21.968 -21.213 1.00 31.96 346 ALA A CA 1
ATOM 2386 C C . ALA A 1 306 ? 18.878 21.116 -20.668 1.00 27.56 346 ALA A C 1
ATOM 2387 O O . ALA A 1 306 ? 18.701 20.405 -19.666 1.00 21.50 346 ALA A O 1
ATOM 2389 N N . ALA A 1 307 ? 20.071 21.184 -21.286 1.00 26.27 347 ALA A N 1
ATOM 2390 C CA . ALA A 1 307 ? 21.227 20.475 -20.726 1.00 29.58 347 ALA A CA 1
ATOM 2391 C C . ALA A 1 307 ? 21.596 21.045 -19.358 1.00 26.80 347 ALA A C 1
ATOM 2392 O O . ALA A 1 307 ? 21.950 20.300 -18.430 1.00 20.04 347 ALA A O 1
ATOM 2394 N N . ALA A 1 308 ? 21.460 22.363 -19.207 1.00 25.62 348 ALA A N 1
ATOM 2395 C CA . ALA A 1 308 ? 21.648 23.006 -17.908 1.00 22.35 348 ALA A CA 1
ATOM 2396 C C . ALA A 1 308 ? 20.587 22.551 -16.912 1.00 22.48 348 ALA A C 1
ATOM 2397 O O . ALA A 1 308 ? 20.907 22.246 -15.758 1.00 22.21 348 ALA A O 1
ATOM 2399 N N . VAL A 1 309 ? 19.316 22.525 -17.330 1.00 25.65 349 VAL A N 1
ATOM 2400 C CA . VAL A 1 309 ? 18.254 21.989 -16.469 1.00 27.20 349 VAL A CA 1
ATOM 2401 C C . VAL A 1 309 ? 18.611 20.580 -15.994 1.00 22.19 349 VAL A C 1
ATOM 2402 O O . VAL A 1 309 ? 18.578 20.288 -14.792 1.00 21.16 349 VAL A O 1
ATOM 2406 N N . ALA A 1 310 ? 18.956 19.690 -16.927 1.00 18.96 350 ALA A N 1
ATOM 2407 C CA . ALA A 1 310 ? 19.430 18.354 -16.547 1.00 20.17 350 ALA A CA 1
ATOM 2408 C C . ALA A 1 310 ? 20.519 18.421 -15.467 1.00 26.91 350 ALA A C 1
ATOM 2409 O O . ALA A 1 310 ? 20.410 17.776 -14.414 1.00 26.96 350 ALA A O 1
ATOM 2411 N N . ALA A 1 311 ? 21.574 19.214 -15.698 1.00 24.75 351 ALA A N 1
ATOM 2412 C CA . ALA A 1 311 ? 22.655 19.252 -14.711 1.00 26.02 351 ALA A CA 1
ATOM 2413 C C . ALA A 1 311 ? 22.203 19.898 -13.410 1.00 27.14 351 ALA A C 1
ATOM 2414 O O . ALA A 1 311 ? 22.680 19.525 -12.332 1.00 26.40 351 ALA A O 1
ATOM 2416 N N . GLN A 1 312 ? 21.257 20.837 -13.480 1.00 31.64 352 GLN A N 1
ATOM 2417 C CA . GLN A 1 312 ? 20.786 21.500 -12.268 1.00 27.95 352 GLN A CA 1
ATOM 2418 C C . GLN A 1 312 ? 19.872 20.589 -11.448 1.00 28.91 352 GLN A C 1
ATOM 2419 O O . GLN A 1 312 ? 19.922 20.606 -10.210 1.00 29.03 352 GLN A O 1
ATOM 2425 N N . SER A 1 313 ? 19.040 19.781 -12.125 1.00 20.44 353 SER A N 1
ATOM 2426 C CA . SER A 1 313 ? 18.123 18.874 -11.438 1.00 22.23 353 SER A CA 1
ATOM 2427 C C . SER A 1 313 ? 18.850 17.899 -10.522 1.00 22.92 353 SER A C 1
ATOM 2428 O O . SER A 1 313 ? 18.317 17.534 -9.469 1.00 23.70 353 SER A O 1
ATOM 2431 N N . GLY A 1 314 ? 20.057 17.457 -10.902 1.00 28.76 354 GLY A N 1
ATOM 2432 C CA . GLY A 1 314 ? 20.803 16.547 -10.040 1.00 28.27 354 GLY A CA 1
ATOM 2433 C C . GLY A 1 314 ? 21.311 17.228 -8.784 1.00 31.57 354 GLY A C 1
ATOM 2434 O O . GLY A 1 314 ? 21.378 16.614 -7.714 1.00 33.94 354 GLY A O 1
ATOM 2435 N N . ILE A 1 315 ? 21.686 18.504 -8.899 1.00 27.63 355 ILE A N 1
ATOM 2436 C CA . ILE A 1 315 ? 22.122 19.268 -7.736 1.00 26.20 355 ILE A CA 1
ATOM 2437 C C . ILE A 1 315 ? 20.942 19.562 -6.821 1.00 26.03 355 ILE A C 1
ATOM 2438 O O . ILE A 1 315 ? 21.024 19.372 -5.601 1.00 31.16 355 ILE A O 1
ATOM 2443 N N . LEU A 1 316 ? 19.834 20.052 -7.401 1.00 22.32 356 LEU A N 1
ATOM 2444 C CA . LEU A 1 316 ? 18.680 20.464 -6.608 1.00 28.31 356 LEU A CA 1
ATOM 2445 C C . LEU A 1 316 ? 18.101 19.296 -5.835 1.00 31.37 356 LEU A C 1
ATOM 2446 O O . LEU A 1 316 ? 17.714 19.447 -4.672 1.00 32.02 356 LEU A O 1
ATOM 2451 N N . ASP A 1 317 ? 18.031 18.122 -6.473 1.00 29.71 357 ASP A N 1
ATOM 2452 C CA . ASP A 1 317 ? 17.590 16.914 -5.786 1.00 33.12 357 ASP A CA 1
ATOM 2453 C C . ASP A 1 317 ? 18.345 16.730 -4.474 1.00 31.68 357 ASP A C 1
ATOM 2454 O O . ASP A 1 317 ? 17.735 16.556 -3.413 1.00 39.07 357 ASP A O 1
ATOM 2459 N N . ARG A 1 318 ? 19.681 16.787 -4.530 1.00 27.99 358 ARG A N 1
ATOM 2460 C CA . ARG A 1 318 ? 20.488 16.702 -3.311 1.00 41.66 358 ARG A CA 1
ATOM 2461 C C . ARG A 1 318 ? 20.218 17.877 -2.371 1.00 44.38 358 ARG A C 1
ATOM 2462 O O . ARG A 1 318 ? 20.026 17.678 -1.162 1.00 41.84 358 ARG A O 1
ATOM 2470 N N . THR A 1 319 ? 20.214 19.110 -2.905 1.00 39.08 359 THR A N 1
ATOM 2471 C CA . THR A 1 319 ? 20.023 20.289 -2.057 1.00 37.06 359 THR A CA 1
ATOM 2472 C C . THR A 1 319 ? 18.770 20.148 -1.207 1.00 34.73 359 THR A C 1
ATOM 2473 O O . THR A 1 319 ? 18.803 20.335 0.015 1.00 38.61 359 THR A O 1
ATOM 2477 N N . ILE A 1 320 ? 17.659 19.789 -1.844 1.00 30.46 360 ILE A N 1
ATOM 2478 C CA . ILE A 1 320 ? 16.385 19.664 -1.136 1.00 34.14 360 ILE A CA 1
ATOM 2479 C C . ILE A 1 320 ? 16.444 18.560 -0.082 1.00 34.53 360 ILE A C 1
ATOM 2480 O O . ILE A 1 320 ? 15.914 18.717 1.027 1.00 34.85 360 ILE A O 1
ATOM 2485 N N . SER A 1 321 ? 17.074 17.423 -0.407 1.00 31.19 361 SER A N 1
ATOM 2486 C CA . SER A 1 321 ? 17.191 16.345 0.579 1.00 38.66 361 SER A CA 1
ATOM 2487 C C . SER A 1 321 ? 18.030 16.783 1.775 1.00 39.04 361 SER A C 1
ATOM 2488 O O . SER A 1 321 ? 17.694 16.479 2.926 1.00 43.25 361 SER A O 1
ATOM 2491 N N . VAL A 1 322 ? 19.122 17.507 1.524 1.00 35.99 362 VAL A N 1
ATOM 2492 C CA . VAL A 1 322 ? 19.931 18.016 2.627 1.00 43.12 362 VAL A CA 1
ATOM 2493 C C . VAL A 1 322 ? 19.135 19.024 3.450 1.00 44.38 362 VAL A C 1
ATOM 2494 O O . VAL A 1 322 ? 19.167 19.000 4.686 1.00 41.92 362 VAL A O 1
ATOM 2498 N N . ILE A 1 323 ? 18.409 19.929 2.781 1.00 45.80 363 ILE A N 1
ATOM 2499 C CA . ILE A 1 323 ? 17.626 20.925 3.511 1.00 38.28 363 ILE A CA 1
ATOM 2500 C C . ILE A 1 323 ? 16.514 20.244 4.308 1.00 45.30 363 ILE A C 1
ATOM 2501 O O . ILE A 1 323 ? 16.184 20.672 5.422 1.00 52.45 363 ILE A O 1
ATOM 2506 N N . MET A 1 324 ? 15.953 19.152 3.784 1.00 42.67 364 MET A N 1
ATOM 2507 C CA . MET A 1 324 ? 14.857 18.478 4.472 1.00 44.62 364 MET A CA 1
ATOM 2508 C C . MET A 1 324 ? 15.274 17.922 5.819 1.00 50.77 364 MET A C 1
ATOM 2509 O O . MET A 1 324 ? 14.416 17.726 6.686 1.00 53.63 364 MET A O 1
ATOM 2514 N N . LYS A 1 325 ? 16.561 17.662 6.030 1.00 52.83 365 LYS A N 1
ATOM 2515 C CA . LYS A 1 325 ? 17.025 17.250 7.345 1.00 52.77 365 LYS A CA 1
ATOM 2516 C C . LYS A 1 325 ? 17.884 18.322 8.006 1.00 60.98 365 LYS A C 1
ATOM 2517 O O . LYS A 1 325 ? 18.814 18.011 8.753 1.00 66.85 365 LYS A O 1
ATOM 2523 N N . ASN A 1 326 ? 17.560 19.588 7.744 1.00 66.53 366 ASN A N 1
ATOM 2524 C CA . ASN A 1 326 ? 18.171 20.738 8.411 1.00 68.94 366 ASN A CA 1
ATOM 2525 C C . ASN A 1 326 ? 19.691 20.653 8.406 1.00 64.54 366 ASN A C 1
ATOM 2526 O O . ASN A 1 326 ? 20.352 20.842 9.428 1.00 66.95 366 ASN A O 1
ATOM 2531 N N . GLN A 1 327 ? 20.248 20.359 7.236 1.00 59.06 367 GLN A N 1
ATOM 2532 C CA . GLN A 1 327 ? 21.687 20.283 7.071 1.00 48.92 367 GLN A CA 1
ATOM 2533 C C . GLN A 1 327 ? 22.129 21.201 5.937 1.00 47.89 367 GLN A C 1
ATOM 2534 O O . GLN A 1 327 ? 21.321 21.682 5.140 1.00 58.25 367 GLN A O 1
ATOM 2540 N N . THR A 1 328 ? 23.440 21.434 5.889 1.00 48.05 368 THR A N 1
ATOM 2541 C CA . THR A 1 328 ? 24.064 22.358 4.951 1.00 47.99 368 THR A CA 1
ATOM 2542 C C . THR A 1 328 ? 24.343 21.644 3.635 1.00 41.59 368 THR A C 1
ATOM 2543 O O . THR A 1 328 ? 25.078 20.647 3.634 1.00 39.54 368 THR A O 1
ATOM 2547 N N . PRO A 1 329 ? 23.786 22.097 2.508 1.00 36.92 369 PRO A N 1
ATOM 2548 C CA . PRO A 1 329 ? 24.100 21.453 1.224 1.00 40.71 369 PRO A CA 1
ATOM 2549 C C . PRO A 1 329 ? 25.594 21.501 0.949 1.00 50.18 369 PRO A C 1
ATOM 2550 O O . PRO A 1 329 ? 26.285 22.434 1.358 1.00 53.59 369 PRO A O 1
ATOM 2554 N N . THR A 1 330 ? 26.097 20.465 0.268 1.00 50.45 370 THR A N 1
ATOM 2555 C CA . THR A 1 330 ? 27.531 20.352 0.011 1.00 45.81 370 THR A CA 1
ATOM 2556 C C . THR A 1 330 ? 27.879 20.157 -1.466 1.00 41.16 370 THR A C 1
ATOM 2557 O O . THR A 1 330 ? 28.947 20.598 -1.910 1.00 46.78 370 THR A O 1
ATOM 2561 N N . LYS A 1 331 ? 27.026 19.469 -2.228 1.00 36.91 371 LYS A N 1
ATOM 2562 C CA . LYS A 1 331 ? 27.266 19.327 -3.659 1.00 40.50 371 LYS A CA 1
ATOM 2563 C C . LYS A 1 331 ? 26.925 20.643 -4.355 1.00 44.43 371 LYS A C 1
ATOM 2564 O O . LYS A 1 331 ? 25.934 21.301 -4.021 1.00 47.94 371 LYS A O 1
ATOM 2570 N N . LYS A 1 332 ? 27.758 21.046 -5.311 1.00 44.55 372 LYS A N 1
ATOM 2571 C CA . LYS A 1 332 ? 27.664 22.382 -5.889 1.00 42.97 372 LYS A CA 1
ATOM 2572 C C . LYS A 1 332 ? 27.559 22.305 -7.403 1.00 44.40 372 LYS A C 1
ATOM 2573 O O . LYS A 1 332 ? 28.377 21.653 -8.057 1.00 47.89 372 LYS A O 1
ATOM 2579 N N . TYR A 1 333 ? 26.555 22.974 -7.953 1.00 45.73 373 TYR A N 1
ATOM 2580 C CA . TYR A 1 333 ? 26.434 23.087 -9.397 1.00 39.58 373 TYR A CA 1
ATOM 2581 C C . TYR A 1 333 ? 27.582 23.935 -9.934 1.00 35.17 373 TYR A C 1
ATOM 2582 O O . TYR A 1 333 ? 27.988 24.924 -9.312 1.00 29.86 373 TYR A O 1
ATOM 2591 N N . ASP A 1 334 ? 28.092 23.550 -11.103 1.00 26.72 374 ASP A N 1
ATOM 2592 C CA . ASP A 1 334 ? 29.291 24.141 -11.686 1.00 33.43 374 ASP A CA 1
ATOM 2593 C C . ASP A 1 334 ? 28.989 25.035 -12.883 1.00 37.10 374 ASP A C 1
ATOM 2594 O O . ASP A 1 334 ? 29.925 25.527 -13.534 1.00 33.43 374 ASP A O 1
ATOM 2599 N N . GLY A 1 335 ? 27.711 25.260 -13.191 1.00 23.56 375 GLY A N 1
ATOM 2600 C CA . GLY A 1 335 ? 27.376 26.017 -14.378 1.00 22.69 375 GLY A CA 1
ATOM 2601 C C . GLY A 1 335 ? 27.341 25.200 -15.651 1.00 29.15 375 GLY A C 1
ATOM 2602 O O . GLY A 1 335 ? 27.273 25.783 -16.738 1.00 23.08 375 GLY A O 1
ATOM 2603 N N . TYR A 1 336 ? 27.395 23.872 -15.560 1.00 23.21 376 TYR A N 1
ATOM 2604 C CA . TYR A 1 336 ? 27.341 23.054 -16.768 1.00 27.43 376 TYR A CA 1
ATOM 2605 C C . TYR A 1 336 ? 26.138 23.418 -17.629 1.00 29.17 376 TYR A C 1
ATOM 2606 O O . TYR A 1 336 ? 25.003 23.554 -17.148 1.00 27.07 376 TYR A O 1
ATOM 2615 N N . THR A 1 337 ? 26.402 23.561 -18.915 1.00 30.96 377 THR A N 1
ATOM 2616 C CA . THR A 1 337 ? 25.371 23.760 -19.921 1.00 28.90 377 THR A CA 1
ATOM 2617 C C . THR A 1 337 ? 25.984 23.264 -21.212 1.00 30.29 377 THR A C 1
ATOM 2618 O O . THR A 1 337 ? 27.198 23.065 -21.302 1.00 33.78 377 THR A O 1
ATOM 2622 N N . SER A 1 338 ? 25.147 23.083 -22.217 1.00 26.71 378 SER A N 1
ATOM 2623 C CA . SER A 1 338 ? 25.638 22.544 -23.470 1.00 36.89 378 SER A CA 1
ATOM 2624 C C . SER A 1 338 ? 24.865 23.200 -24.595 1.00 37.07 378 SER A C 1
ATOM 2625 O O . SER A 1 338 ? 23.773 23.728 -24.396 1.00 38.24 378 SER A O 1
ATOM 2628 N N . CYS A 1 339 ? 25.439 23.162 -25.792 1.00 33.07 379 CYS A N 1
ATOM 2629 C CA . CYS A 1 339 ? 24.843 23.844 -26.938 1.00 35.95 379 CYS A CA 1
ATOM 2630 C C . CYS A 1 339 ? 25.164 23.043 -28.184 1.00 30.80 379 CYS A C 1
ATOM 2631 O O . CYS A 1 339 ? 26.237 23.201 -28.782 1.00 32.28 379 CYS A O 1
ATOM 2634 N N . PRO A 1 340 ? 24.267 22.146 -28.598 1.00 32.26 380 PRO A N 1
ATOM 2635 C CA . PRO A 1 340 ? 24.531 21.365 -29.814 1.00 33.67 380 PRO A CA 1
ATOM 2636 C C . PRO A 1 340 ? 24.342 22.211 -31.060 1.00 31.38 380 PRO A C 1
ATOM 2637 O O . PRO A 1 340 ? 23.243 22.259 -31.626 1.00 29.81 380 PRO A O 1
ATOM 2641 N N . LEU A 1 341 ? 25.410 22.879 -31.497 1.00 28.98 381 LEU A N 1
ATOM 2642 C CA . LEU A 1 341 ? 25.315 23.836 -32.601 1.00 33.90 381 LEU A CA 1
ATOM 2643 C C . LEU A 1 341 ? 25.169 23.101 -33.931 1.00 31.09 381 LEU A C 1
ATOM 2644 O O . LEU A 1 341 ? 26.154 22.674 -34.523 1.00 32.60 381 LEU A O 1
ATOM 2649 N N . VAL A 1 342 ? 23.938 22.991 -34.429 1.00 37.42 382 VAL A N 1
ATOM 2650 C CA . VAL A 1 342 ? 23.680 22.366 -35.727 1.00 36.09 382 VAL A CA 1
ATOM 2651 C C . VAL A 1 342 ? 24.282 23.261 -36.814 1.00 38.97 382 VAL A C 1
ATOM 2652 O O . VAL A 1 342 ? 23.820 24.388 -37.017 1.00 32.26 382 VAL A O 1
ATOM 2656 N N . THR A 1 343 ? 25.318 22.772 -37.514 1.00 33.99 383 THR A N 1
ATOM 2657 C CA . THR A 1 343 ? 25.951 23.533 -38.589 1.00 35.40 383 THR A CA 1
ATOM 2658 C C . THR A 1 343 ? 25.562 23.049 -39.985 1.00 39.62 383 THR A C 1
ATOM 2659 O O . THR A 1 343 ? 26.062 23.585 -40.977 1.00 35.38 383 THR A O 1
ATOM 2663 N N . GLY A 1 344 ? 24.675 22.069 -40.081 1.00 44.78 384 GLY A N 1
ATOM 2664 C CA . GLY A 1 344 ? 24.257 21.520 -41.360 1.00 43.98 384 GLY A CA 1
ATOM 2665 C C . GLY A 1 344 ? 23.286 20.397 -41.081 1.00 44.82 384 GLY A C 1
ATOM 2666 O O . GLY A 1 344 ? 23.071 20.012 -39.928 1.00 45.59 384 GLY A O 1
ATOM 2667 N N . TYR A 1 345 ? 22.699 19.866 -42.155 1.00 44.17 385 TYR A N 1
ATOM 2668 C CA . TYR A 1 345 ? 21.737 18.777 -41.976 1.00 41.01 385 TYR A CA 1
ATOM 2669 C C . TYR A 1 345 ? 22.382 17.474 -41.497 1.00 43.05 385 TYR A C 1
ATOM 2670 O O . TYR A 1 345 ? 21.648 16.514 -41.226 1.00 43.00 385 TYR A O 1
ATOM 2679 N N . ASN A 1 346 ? 23.721 17.420 -41.355 1.00 37.47 386 ASN A N 1
ATOM 2680 C CA . ASN A 1 346 ? 24.381 16.226 -40.833 1.00 33.63 386 ASN A CA 1
ATOM 2681 C C . ASN A 1 346 ? 25.584 16.533 -39.931 1.00 36.90 386 ASN A C 1
ATOM 2682 O O . ASN A 1 346 ? 26.457 15.669 -39.769 1.00 38.41 386 ASN A O 1
ATOM 2687 N N . ARG A 1 347 ? 25.673 17.727 -39.347 1.00 33.51 387 ARG A N 1
ATOM 2688 C CA . ARG A 1 347 ? 26.802 18.067 -38.495 1.00 34.84 387 ARG A CA 1
ATOM 2689 C C . ARG A 1 347 ? 26.328 18.867 -37.293 1.00 37.15 387 ARG A C 1
ATOM 2690 O O . ARG A 1 347 ? 25.341 19.603 -37.368 1.00 38.18 387 ARG A O 1
ATOM 2698 N N . VAL A 1 348 ? 27.051 18.715 -36.185 1.00 36.07 388 VAL A N 1
ATOM 2699 C CA . VAL A 1 348 ? 26.843 19.500 -34.975 1.00 32.33 388 VAL A CA 1
ATOM 2700 C C . VAL A 1 348 ? 28.211 19.774 -34.365 1.00 35.85 388 VAL A C 1
ATOM 2701 O O . VAL A 1 348 ? 29.040 18.865 -34.286 1.00 36.67 388 VAL A O 1
ATOM 2705 N N . ILE A 1 349 ? 28.464 21.022 -33.966 1.00 34.58 389 ILE A N 1
ATOM 2706 C CA . ILE A 1 349 ? 29.555 21.337 -33.050 1.00 34.23 389 ILE A CA 1
ATOM 2707 C C . ILE A 1 349 ? 28.974 21.307 -31.639 1.00 27.75 389 ILE A C 1
ATOM 2708 O O . ILE A 1 349 ? 28.147 22.146 -31.284 1.00 26.36 389 ILE A O 1
ATOM 2713 N N . LEU A 1 350 ? 29.399 20.345 -30.824 1.00 36.18 390 LEU A N 1
ATOM 2714 C CA . LEU A 1 350 ? 28.798 20.172 -29.500 1.00 36.36 390 LEU A CA 1
ATOM 2715 C C . LEU A 1 350 ? 29.604 20.973 -28.486 1.00 39.70 390 LEU A C 1
ATOM 2716 O O . LEU A 1 350 ? 30.595 20.501 -27.926 1.00 39.64 390 LEU A O 1
ATOM 2721 N N . ALA A 1 351 ? 29.166 22.201 -28.248 1.00 39.98 391 ALA A N 1
ATOM 2722 C CA . ALA A 1 351 ? 29.770 23.054 -27.233 1.00 44.49 391 ALA A CA 1
ATOM 2723 C C . ALA A 1 351 ? 29.292 22.618 -25.853 1.00 42.52 391 ALA A C 1
ATOM 2724 O O . ALA A 1 351 ? 28.094 22.421 -25.640 1.00 41.49 391 ALA A O 1
ATOM 2726 N N . GLU A 1 352 ? 30.227 22.440 -24.926 1.00 35.83 392 GLU A N 1
ATOM 2727 C CA . GLU A 1 352 ? 29.897 22.214 -23.526 1.00 38.28 392 GLU A CA 1
ATOM 2728 C C . GLU A 1 352 ? 30.841 23.060 -22.690 1.00 38.09 392 GLU A C 1
ATOM 2729 O O . GLU A 1 352 ? 32.048 23.084 -22.951 1.00 45.11 392 GLU A O 1
ATOM 2735 N N . PHE A 1 353 ? 30.309 23.743 -21.683 1.00 37.95 393 PHE A N 1
ATOM 2736 C CA . PHE A 1 353 ? 31.152 24.612 -20.869 1.00 38.17 393 PHE A CA 1
ATOM 2737 C C . PHE A 1 353 ? 30.465 24.847 -19.532 1.00 36.53 393 PHE A C 1
ATOM 2738 O O . PHE A 1 353 ? 29.330 24.423 -19.311 1.00 33.19 393 PHE A O 1
ATOM 2746 N N . ASP A 1 354 ? 31.167 25.530 -18.635 1.00 36.59 394 ASP A N 1
ATOM 2747 C CA . ASP A 1 354 ? 30.703 25.693 -17.259 1.00 33.40 394 ASP A CA 1
ATOM 2748 C C . ASP A 1 354 ? 30.599 27.182 -16.928 1.00 34.08 394 ASP A C 1
ATOM 2749 O O . ASP A 1 354 ? 30.536 28.042 -17.817 1.00 30.91 394 ASP A O 1
ATOM 2754 N N . TYR A 1 355 ? 30.575 27.493 -15.622 1.00 27.65 395 TYR A N 1
ATOM 2755 C CA . TYR A 1 355 ? 30.397 28.881 -15.168 1.00 34.97 395 TYR A CA 1
ATOM 2756 C C . TYR A 1 355 ? 31.547 29.776 -15.605 1.00 42.99 395 TYR A C 1
ATOM 2757 O O . TYR A 1 355 ? 31.358 30.979 -15.813 1.00 46.20 395 TYR A O 1
ATOM 2766 N N . LYS A 1 356 ? 32.746 29.222 -15.707 1.00 45.04 396 LYS A N 1
ATOM 2767 C CA . LYS A 1 356 ? 33.901 29.979 -16.166 1.00 52.53 396 LYS A CA 1
ATOM 2768 C C . LYS A 1 356 ? 33.946 30.116 -17.683 1.00 51.51 396 LYS A C 1
ATOM 2769 O O . LYS A 1 356 ? 34.942 30.624 -18.220 1.00 44.43 396 LYS A O 1
ATOM 2775 N N . ALA A 1 357 ? 32.877 29.678 -18.354 1.00 49.01 397 ALA A N 1
ATOM 2776 C CA . ALA A 1 357 ? 32.745 29.744 -19.806 1.00 45.87 397 ALA A CA 1
ATOM 2777 C C . ALA A 1 357 ? 33.969 29.147 -20.494 1.00 45.20 397 ALA A C 1
ATOM 2778 O O . ALA A 1 357 ? 34.435 29.640 -21.523 1.00 45.88 397 ALA A O 1
ATOM 2780 N N . GLU A 1 358 ? 34.498 28.061 -19.910 1.00 36.33 398 GLU A N 1
ATOM 2781 C CA . GLU A 1 358 ? 35.561 27.312 -20.543 1.00 45.90 398 GLU A CA 1
ATOM 2782 C C . GLU A 1 358 ? 35.072 25.913 -20.905 1.00 44.50 398 GLU A C 1
ATOM 2783 O O . GLU A 1 358 ? 34.259 25.333 -20.184 1.00 36.92 398 GLU A O 1
ATOM 2789 N N . PRO A 1 359 ? 35.577 25.342 -22.000 1.00 46.49 399 PRO A N 1
ATOM 2790 C CA . PRO A 1 359 ? 35.117 24.017 -22.445 1.00 47.55 399 PRO A CA 1
ATOM 2791 C C . PRO A 1 359 ? 35.154 22.957 -21.348 1.00 47.71 399 PRO A C 1
ATOM 2792 O O . PRO A 1 359 ? 36.127 22.831 -20.597 1.00 39.23 399 PRO A O 1
ATOM 2796 N N . LEU A 1 360 ? 34.065 22.172 -21.273 1.00 46.92 400 LEU A N 1
ATOM 2797 C CA . LEU A 1 360 ? 33.932 21.057 -20.344 1.00 48.82 400 LEU A CA 1
ATOM 2798 C C . LEU A 1 360 ? 33.304 19.891 -21.122 1.00 49.44 400 LEU A C 1
ATOM 2799 O O . LEU A 1 360 ? 32.143 19.541 -20.951 1.00 48.81 400 LEU A O 1
ATOM 2804 N N . GLU A 1 361 ? 34.090 19.283 -22.003 1.00 47.86 401 GLU A N 1
ATOM 2805 C CA . GLU A 1 361 ? 33.547 18.388 -23.011 1.00 43.80 401 GLU A CA 1
ATOM 2806 C C . GLU A 1 361 ? 33.425 16.969 -22.472 1.00 38.31 401 GLU A C 1
ATOM 2807 O O . GLU A 1 361 ? 34.251 16.497 -21.685 1.00 41.22 401 GLU A O 1
ATOM 2813 N N . THR A 1 362 ? 32.378 16.285 -22.917 1.00 31.12 402 THR A N 1
ATOM 2814 C CA . THR A 1 362 ? 32.085 14.962 -22.390 1.00 33.40 402 THR A CA 1
ATOM 2815 C C . THR A 1 362 ? 32.945 13.884 -23.054 1.00 35.30 402 THR A C 1
ATOM 2816 O O . THR A 1 362 ? 33.484 13.002 -22.373 1.00 38.31 402 THR A O 1
ATOM 2820 N N . PHE A 1 363 ? 33.112 13.958 -24.368 1.00 37.05 403 PHE A N 1
ATOM 2821 C CA . PHE A 1 363 ? 33.731 12.933 -25.187 1.00 35.51 403 PHE A CA 1
ATOM 2822 C C . PHE A 1 363 ? 35.223 13.205 -25.370 1.00 54.50 403 PHE A C 1
ATOM 2823 O O . PHE A 1 363 ? 35.653 14.362 -25.391 1.00 49.88 403 PHE A O 1
ATOM 2831 N N . PRO A 1 364 ? 36.033 12.149 -25.525 1.00 56.23 404 PRO A N 1
ATOM 2832 C CA . PRO A 1 364 ? 37.492 12.330 -25.619 1.00 59.14 404 PRO A CA 1
ATOM 2833 C C . PRO A 1 364 ? 37.976 12.928 -26.929 1.00 63.68 404 PRO A C 1
ATOM 2834 O O . PRO A 1 364 ? 39.191 13.005 -27.132 1.00 61.33 404 PRO A O 1
ATOM 2838 N N . PHE A 1 365 ? 37.094 13.340 -27.829 1.00 68.01 405 PHE A N 1
ATOM 2839 C CA . PHE A 1 365 ? 37.514 13.945 -29.084 1.00 65.16 405 PHE A CA 1
ATOM 2840 C C . PHE A 1 365 ? 37.169 15.431 -29.097 1.00 56.51 405 PHE A C 1
ATOM 2841 O O . PHE A 1 365 ? 36.440 15.941 -28.240 1.00 49.47 405 PHE A O 1
ATOM 2849 N N . ASP A 1 366 ? 37.715 16.121 -30.092 1.00 51.89 406 ASP A N 1
ATOM 2850 C CA . ASP A 1 366 ? 37.571 17.568 -30.229 1.00 47.68 406 ASP A CA 1
ATOM 2851 C C . ASP A 1 366 ? 36.154 17.878 -30.703 1.00 45.62 406 ASP A C 1
ATOM 2852 O O . ASP A 1 366 ? 35.830 17.754 -31.888 1.00 44.88 406 ASP A O 1
ATOM 2857 N N . GLN A 1 367 ? 35.297 18.290 -29.770 1.00 40.11 407 GLN A N 1
ATOM 2858 C CA . GLN A 1 367 ? 33.926 18.607 -30.121 1.00 41.65 407 GLN A CA 1
ATOM 2859 C C . GLN A 1 367 ? 33.799 19.923 -30.871 1.00 44.19 407 GLN A C 1
ATOM 2860 O O . GLN A 1 367 ? 32.704 20.234 -31.353 1.00 43.90 407 GLN A O 1
ATOM 2866 N N . SER A 1 368 ? 34.884 20.688 -31.003 1.00 48.32 408 SER A N 1
ATOM 2867 C CA . SER A 1 368 ? 34.843 21.881 -31.843 1.00 54.50 408 SER A CA 1
ATOM 2868 C C . SER A 1 368 ? 34.793 21.549 -33.332 1.00 50.32 408 SER A C 1
ATOM 2869 O O . SER A 1 368 ? 34.556 22.448 -34.142 1.00 51.02 408 SER A O 1
ATOM 2872 N N . LYS A 1 369 ? 34.995 20.294 -33.715 1.00 42.18 409 LYS A N 1
ATOM 2873 C CA . LYS A 1 369 ? 34.809 19.903 -35.103 1.00 39.49 409 LYS A CA 1
ATOM 2874 C C . LYS A 1 369 ? 33.327 19.655 -35.404 1.00 40.83 409 LYS A C 1
ATOM 2875 O O . LYS A 1 369 ? 32.552 19.247 -34.530 1.00 43.91 409 LYS A O 1
ATOM 2881 N N . GLU A 1 370 ? 32.931 19.932 -36.651 1.00 43.01 410 GLU A N 1
ATOM 2882 C CA . GLU A 1 370 ? 31.620 19.511 -37.141 1.00 43.61 410 GLU A CA 1
ATOM 2883 C C . GLU A 1 370 ? 31.576 17.993 -37.203 1.00 40.35 410 GLU A C 1
ATOM 2884 O O . GLU A 1 370 ? 32.422 17.378 -37.853 1.00 46.56 410 GLU A O 1
ATOM 2890 N N . ARG A 1 371 ? 30.590 17.382 -36.552 1.00 33.13 411 ARG A N 1
ATOM 2891 C CA . ARG A 1 371 ? 30.561 15.931 -36.427 1.00 37.32 411 ARG A CA 1
ATOM 2892 C C . ARG A 1 371 ? 29.220 15.315 -36.804 1.00 38.30 411 ARG A C 1
ATOM 2893 O O . ARG A 1 371 ? 28.158 15.786 -36.384 1.00 36.23 411 ARG A O 1
ATOM 2901 N N . LEU A 1 372 ? 29.289 14.225 -37.575 1.00 39.48 412 LEU A N 1
ATOM 2902 C CA . LEU A 1 372 ? 28.103 13.415 -37.829 1.00 40.29 412 LEU A CA 1
ATOM 2903 C C . LEU A 1 372 ? 27.596 12.762 -36.547 1.00 38.43 412 LEU A C 1
ATOM 2904 O O . LEU A 1 372 ? 26.393 12.743 -36.286 1.00 32.58 412 LEU A O 1
ATOM 2909 N N . SER A 1 373 ? 28.500 12.233 -35.727 1.00 40.59 413 SER A N 1
ATOM 2910 C CA . SER A 1 373 ? 28.075 11.592 -34.489 1.00 41.21 413 SER A CA 1
ATOM 2911 C C . SER A 1 373 ? 27.286 12.555 -33.610 1.00 41.52 413 SER A C 1
ATOM 2912 O O . SER A 1 373 ? 26.268 12.176 -33.025 1.00 39.47 413 SER A O 1
ATOM 2915 N N . MET A 1 374 ? 27.743 13.806 -33.496 1.00 36.57 414 MET A N 1
ATOM 2916 C CA . MET A 1 374 ? 27.050 14.744 -32.623 1.00 34.85 414 MET A CA 1
ATOM 2917 C C . MET A 1 374 ? 25.725 15.200 -33.233 1.00 40.27 414 MET A C 1
ATOM 2918 O O . MET A 1 374 ? 24.759 15.441 -32.495 1.00 35.25 414 MET A O 1
ATOM 2923 N N . TYR A 1 375 ? 25.633 15.267 -34.565 1.00 40.33 415 TYR A N 1
ATOM 2924 C CA . TYR A 1 375 ? 24.335 15.508 -35.185 1.00 32.62 415 TYR A CA 1
ATOM 2925 C C . TYR A 1 375 ? 23.349 14.396 -34.850 1.00 33.89 415 TYR A C 1
ATOM 2926 O O . TYR A 1 375 ? 22.227 14.671 -34.417 1.00 35.58 415 TYR A O 1
ATOM 2935 N N . LEU A 1 376 ? 23.734 13.131 -35.081 1.00 33.43 416 LEU A N 1
ATOM 2936 C CA . LEU A 1 376 ? 22.834 12.031 -34.759 1.00 36.44 416 LEU A CA 1
ATOM 2937 C C . LEU A 1 376 ? 22.449 12.035 -33.286 1.00 41.85 416 LEU A C 1
ATOM 2938 O O . LEU A 1 376 ? 21.309 11.702 -32.947 1.00 39.74 416 LEU A O 1
ATOM 2943 N N . MET A 1 377 ? 23.362 12.428 -32.398 1.00 36.99 417 MET A N 1
ATOM 2944 C CA . MET A 1 377 ? 23.018 12.443 -30.982 1.00 38.27 417 MET A CA 1
ATOM 2945 C C . MET A 1 377 ? 21.914 13.458 -30.712 1.00 41.83 417 MET A C 1
ATOM 2946 O O . MET A 1 377 ? 20.927 13.158 -30.030 1.00 43.32 417 MET A O 1
ATOM 2951 N N . LYS A 1 378 ? 22.055 14.666 -31.265 1.00 38.13 418 LYS A N 1
ATOM 2952 C CA . LYS A 1 378 ? 21.061 15.710 -31.043 1.00 34.50 418 LYS A CA 1
ATOM 2953 C C . LYS A 1 378 ? 19.730 15.360 -31.698 1.00 37.51 418 LYS A C 1
ATOM 2954 O O . LYS A 1 378 ? 18.663 15.596 -31.114 1.00 35.29 418 LYS A O 1
ATOM 2960 N N . ALA A 1 379 ? 19.776 14.822 -32.921 1.00 28.65 419 ALA A N 1
ATOM 2961 C CA . ALA A 1 379 ? 18.576 14.737 -33.737 1.00 33.34 419 ALA A CA 1
ATOM 2962 C C . ALA A 1 379 ? 17.711 13.556 -33.350 1.00 43.94 419 ALA A C 1
ATOM 2963 O O . ALA A 1 379 ? 16.495 13.597 -33.560 1.00 52.30 419 ALA A O 1
ATOM 2965 N N . ASP A 1 380 ? 18.313 12.534 -32.752 1.00 46.17 420 ASP A N 1
ATOM 2966 C CA . ASP A 1 380 ? 17.703 11.221 -32.644 1.00 40.45 420 ASP A CA 1
ATOM 2967 C C . ASP A 1 380 ? 17.803 10.657 -31.232 1.00 49.30 420 ASP A C 1
ATOM 2968 O O . ASP A 1 380 ? 16.810 10.159 -30.690 1.00 64.83 420 ASP A O 1
ATOM 2973 N N . LEU A 1 381 ? 18.988 10.729 -30.621 1.00 37.06 421 LEU A N 1
ATOM 2974 C CA . LEU A 1 381 ? 19.162 10.155 -29.289 1.00 35.15 421 LEU A CA 1
ATOM 2975 C C . LEU A 1 381 ? 18.656 11.083 -28.191 1.00 36.13 421 LEU A C 1
ATOM 2976 O O . LEU A 1 381 ? 18.081 10.616 -27.201 1.00 42.15 421 LEU A O 1
ATOM 2981 N N . MET A 1 382 ? 18.862 12.399 -28.339 1.00 37.06 422 MET A N 1
ATOM 2982 C CA . MET A 1 382 ? 18.497 13.335 -27.279 1.00 38.28 422 MET A CA 1
ATOM 2983 C C . MET A 1 382 ? 16.988 13.401 -27.058 1.00 38.39 422 MET A C 1
ATOM 2984 O O . MET A 1 382 ? 16.559 13.450 -25.897 1.00 40.21 422 MET A O 1
ATOM 2989 N N . PRO A 1 383 ? 16.151 13.432 -28.111 1.00 38.02 423 PRO A N 1
ATOM 2990 C CA . PRO A 1 383 ? 14.698 13.322 -27.873 1.00 33.45 423 PRO A CA 1
ATOM 2991 C C . PRO A 1 383 ? 14.308 12.074 -27.096 1.00 35.93 423 PRO A C 1
ATOM 2992 O O . PRO A 1 383 ? 13.443 12.137 -26.209 1.00 33.78 423 PRO A O 1
ATOM 2996 N N . PHE A 1 384 ? 14.925 10.932 -27.407 1.00 41.19 424 PHE A N 1
ATOM 2997 C CA . PHE A 1 384 ? 14.590 9.698 -26.705 1.00 41.19 424 PHE A CA 1
ATOM 2998 C C . PHE A 1 384 ? 15.022 9.774 -25.249 1.00 37.72 424 PHE A C 1
ATOM 2999 O O . PHE A 1 384 ? 14.265 9.413 -24.343 1.00 33.10 424 PHE A O 1
ATOM 3007 N N . LEU A 1 385 ? 16.242 10.245 -25.008 1.00 34.17 425 LEU A N 1
ATOM 3008 C CA . LEU A 1 385 ? 16.706 10.413 -23.636 1.00 38.77 425 LEU A CA 1
ATOM 3009 C C . LEU A 1 385 ? 15.802 11.365 -22.856 1.00 34.66 425 LEU A C 1
ATOM 3010 O O . LEU A 1 385 ? 15.536 11.150 -21.664 1.00 27.00 425 LEU A O 1
ATOM 3015 N N . TYR A 1 386 ? 15.318 12.420 -23.517 1.00 29.56 426 TYR A N 1
ATOM 3016 C CA . TYR A 1 386 ? 14.480 13.410 -22.846 1.00 25.98 426 TYR A CA 1
ATOM 3017 C C . TYR A 1 386 ? 13.175 12.786 -22.364 1.00 22.27 426 TYR A C 1
ATOM 3018 O O . TYR A 1 386 ? 12.854 12.840 -21.174 1.00 26.06 426 TYR A O 1
ATOM 3027 N N . TRP A 1 387 ? 12.430 12.150 -23.271 1.00 24.81 427 TRP A N 1
ATOM 3028 C CA . TRP A 1 387 ? 11.111 11.623 -22.918 1.00 26.54 427 TRP A CA 1
ATOM 3029 C C . TRP A 1 387 ? 11.212 10.465 -21.938 1.00 31.46 427 TRP A C 1
ATOM 3030 O O . TRP A 1 387 ? 10.384 10.341 -21.034 1.00 35.10 427 TRP A O 1
ATOM 3041 N N . ASN A 1 388 ? 12.220 9.616 -22.089 1.00 26.93 428 ASN A N 1
ATOM 3042 C CA . ASN A 1 388 ? 12.230 8.352 -21.375 1.00 31.80 428 ASN A CA 1
ATOM 3043 C C . ASN A 1 388 ? 13.181 8.327 -20.189 1.00 31.91 428 ASN A C 1
ATOM 3044 O O . ASN A 1 388 ? 13.068 7.430 -19.344 1.00 34.82 428 ASN A O 1
ATOM 3049 N N . MET A 1 389 ? 14.079 9.301 -20.080 1.00 27.66 429 MET A N 1
ATOM 3050 C CA . MET A 1 389 ? 15.038 9.342 -18.984 1.00 32.23 429 MET A CA 1
ATOM 3051 C C . MET A 1 389 ? 14.981 10.663 -18.225 1.00 30.39 429 MET A C 1
ATOM 3052 O O . MET A 1 389 ? 14.774 10.651 -17.007 1.00 29.40 429 MET A O 1
ATOM 3057 N N . MET A 1 390 ? 15.143 11.810 -18.893 1.00 30.39 430 MET A N 1
ATOM 3058 C CA . MET A 1 390 ? 15.149 13.073 -18.157 1.00 31.94 430 MET A CA 1
ATOM 3059 C C . MET A 1 390 ? 13.810 13.328 -17.455 1.00 33.94 430 MET A C 1
ATOM 3060 O O . MET A 1 390 ? 13.788 13.664 -16.266 1.00 30.41 430 MET A O 1
ATOM 3065 N N . LEU A 1 391 ? 12.680 13.171 -18.170 1.00 28.73 431 LEU A N 1
ATOM 3066 C CA . LEU A 1 391 ? 11.371 13.480 -17.581 1.00 30.71 431 LEU A CA 1
ATOM 3067 C C . LEU A 1 391 ? 10.973 12.497 -16.482 1.00 32.93 431 LEU A C 1
ATOM 3068 O O . LEU A 1 391 ? 10.065 12.797 -15.694 1.00 30.94 431 LEU A O 1
ATOM 3073 N N . ARG A 1 392 ? 11.623 11.338 -16.416 1.00 29.59 432 ARG A N 1
ATOM 3074 C CA . ARG A 1 392 ? 11.396 10.371 -15.352 1.00 28.18 432 ARG A CA 1
ATOM 3075 C C . ARG A 1 392 ? 12.361 10.554 -14.190 1.00 33.55 432 ARG A C 1
ATOM 3076 O O . ARG A 1 392 ? 12.262 9.821 -13.198 1.00 30.36 432 ARG A O 1
ATOM 3084 N N . GLY A 1 393 ? 13.279 11.521 -14.291 1.00 39.21 433 GLY A N 1
ATOM 3085 C CA . GLY A 1 393 ? 14.153 11.862 -13.190 1.00 31.05 433 GLY A CA 1
ATOM 3086 C C . GLY A 1 393 ? 15.426 11.060 -13.120 1.00 32.20 433 GLY A C 1
ATOM 3087 O O . GLY A 1 393 ? 15.988 10.911 -12.031 1.00 34.12 433 GLY A O 1
ATOM 3088 N N . TYR A 1 394 ? 15.919 10.559 -14.257 1.00 29.77 434 TYR A N 1
ATOM 3089 C CA . TYR A 1 394 ? 17.109 9.720 -14.310 1.00 35.42 434 TYR A CA 1
ATOM 3090 C C . TYR A 1 394 ? 18.205 10.327 -15.193 1.00 37.72 434 TYR A C 1
ATOM 3091 O O . TYR A 1 394 ? 19.060 9.609 -15.720 1.00 41.28 434 TYR A O 1
ATOM 3100 N N . TRP A 1 395 ? 18.208 11.650 -15.366 1.00 32.92 435 TRP A N 1
ATOM 3101 C CA . TRP A 1 395 ? 19.246 12.303 -16.165 1.00 35.59 435 TRP A CA 1
ATOM 3102 C C . TRP A 1 395 ? 19.676 13.600 -15.485 1.00 35.53 435 TRP A C 1
ATOM 3103 O O . TRP A 1 395 ? 18.932 14.592 -15.474 1.00 35.03 435 TRP A O 1
ATOM 3114 N N . GLY A 1 396 ? 20.869 13.588 -14.907 1.00 34.28 436 GLY A N 1
ATOM 3115 C CA . GLY A 1 396 ? 21.417 14.784 -14.305 1.00 35.25 436 GLY A CA 1
ATOM 3116 C C . GLY A 1 396 ? 22.653 15.286 -15.024 1.00 33.39 436 GLY A C 1
ATOM 3117 O O . GLY A 1 396 ? 23.594 15.764 -14.388 1.00 32.49 436 GLY A O 1
ATOM 3118 N N . GLY A 1 397 ? 22.663 15.187 -16.347 1.00 32.87 437 GLY A N 1
ATOM 3119 C CA . GLY A 1 397 ? 23.785 15.650 -17.122 1.00 38.65 437 GLY A CA 1
ATOM 3120 C C . GLY A 1 397 ? 24.876 14.610 -17.286 1.00 43.25 437 GLY A C 1
ATOM 3121 O O . GLY A 1 397 ? 24.898 13.566 -16.620 1.00 36.74 437 GLY A O 1
ATOM 3122 N N . PRO A 1 398 ? 25.825 14.899 -18.168 1.00 49.83 438 PRO A N 1
ATOM 3123 C CA . PRO A 1 398 ? 26.783 13.873 -18.582 1.00 49.26 438 PRO A CA 1
ATOM 3124 C C . PRO A 1 398 ? 28.108 13.929 -17.834 1.00 47.23 438 PRO A C 1
ATOM 3125 O O . PRO A 1 398 ? 29.125 13.458 -18.358 1.00 48.11 438 PRO A O 1
ATOM 3129 N N . ALA A 1 399 ? 28.122 14.481 -16.616 1.00 39.60 439 ALA A N 1
ATOM 3130 C CA . ALA A 1 399 ? 29.371 14.518 -15.854 1.00 41.01 439 ALA A CA 1
ATOM 3131 C C . ALA A 1 399 ? 29.915 13.116 -15.597 1.00 41.53 439 ALA A C 1
ATOM 3132 O O . ALA A 1 399 ? 31.129 12.886 -15.697 1.00 42.67 439 ALA A O 1
ATOM 3134 N N . PHE A 1 400 ? 29.039 12.163 -15.253 1.00 37.06 440 PHE A N 1
ATOM 3135 C CA . PHE A 1 400 ? 29.530 10.817 -14.967 1.00 46.29 440 PHE A CA 1
ATOM 3136 C C . PHE A 1 400 ? 30.102 10.169 -16.219 1.00 52.02 440 PHE A C 1
ATOM 3137 O O . PHE A 1 400 ? 31.130 9.482 -16.155 1.00 57.98 440 PHE A O 1
ATOM 3145 N N . LEU A 1 401 ? 29.473 10.404 -17.373 1.00 43.58 441 LEU A N 1
ATOM 3146 C CA . LEU A 1 401 ? 30.052 9.928 -18.624 1.00 46.43 441 LEU A CA 1
ATOM 3147 C C . LEU A 1 401 ? 31.422 10.548 -18.866 1.00 47.92 441 LEU A C 1
ATOM 3148 O O . LEU A 1 401 ? 32.376 9.842 -19.207 1.00 47.60 441 LEU A O 1
ATOM 3153 N N . ARG A 1 402 ? 31.542 11.871 -18.678 1.00 48.86 442 ARG A N 1
ATOM 3154 C CA . ARG A 1 402 ? 32.828 12.535 -18.889 1.00 51.37 442 ARG A CA 1
ATOM 3155 C C . ARG A 1 402 ? 33.919 11.916 -18.027 1.00 52.43 442 ARG A C 1
ATOM 3156 O O . ARG A 1 402 ? 35.031 11.672 -18.504 1.00 57.12 442 ARG A O 1
ATOM 3164 N N . LYS A 1 403 ? 33.624 11.669 -16.747 1.00 51.65 443 LYS A N 1
ATOM 3165 C CA . LYS A 1 403 ? 34.619 11.047 -15.878 1.00 53.66 443 LYS A CA 1
ATOM 3166 C C . LYS A 1 403 ? 34.799 9.573 -16.211 1.00 46.84 443 LYS A C 1
ATOM 3167 O O . LYS A 1 403 ? 35.876 9.019 -15.995 1.00 52.16 443 LYS A O 1
ATOM 3173 N N . LEU A 1 404 ? 33.767 8.931 -16.759 1.00 59.75 444 LEU A N 1
ATOM 3174 C CA . LEU A 1 404 ? 33.914 7.551 -17.211 1.00 59.25 444 LEU A CA 1
ATOM 3175 C C . LEU A 1 404 ? 34.931 7.450 -18.347 1.00 58.06 444 LEU A C 1
ATOM 3176 O O . LEU A 1 404 ? 35.759 6.530 -18.366 1.00 59.76 444 LEU A O 1
ATOM 3181 N N . PHE A 1 405 ? 34.901 8.398 -19.288 1.00 53.51 445 PHE A N 1
ATOM 3182 C CA . PHE A 1 405 ? 35.805 8.349 -20.431 1.00 51.26 445 PHE A CA 1
ATOM 3183 C C . PHE A 1 405 ? 37.228 8.634 -19.995 1.00 68.53 445 PHE A C 1
ATOM 3184 O O . PHE A 1 405 ? 38.135 7.809 -20.169 1.00 67.10 445 PHE A O 1
ATOM 3192 N N . HIS A 1 406 ? 37.442 9.809 -19.422 1.00 75.23 446 HIS A N 1
ATOM 3193 C CA . HIS A 1 406 ? 38.768 10.205 -18.976 1.00 71.37 446 HIS A CA 1
ATOM 3194 C C . HIS A 1 406 ? 39.129 9.299 -17.802 1.00 73.59 446 HIS A C 1
ATOM 3195 O O . HIS A 1 406 ? 38.977 9.630 -16.624 1.00 75.47 446 HIS A O 1
ATOM 3202 N N . LEU A 1 407 ? 39.575 8.099 -18.164 1.00 77.74 447 LEU A N 1
ATOM 3203 C CA . LEU A 1 407 ? 39.895 7.020 -17.247 1.00 80.90 447 LEU A CA 1
ATOM 3204 C C . LEU A 1 407 ? 40.657 5.935 -18.008 1.00 85.55 447 LEU A C 1
ATOM 3205 O O . LEU A 1 407 ? 40.142 5.377 -18.981 1.00 88.54 447 LEU A O 1
ATOM 3210 N N . MET B 1 1 ? -16.065 58.653 -17.387 1.00 70.68 41 MET B N 1
ATOM 3211 C CA . MET B 1 1 ? -15.018 58.745 -16.372 1.00 68.70 41 MET B CA 1
ATOM 3212 C C . MET B 1 1 ? -14.129 59.950 -16.679 1.00 65.33 41 MET B C 1
ATOM 3213 O O . MET B 1 1 ? -14.328 60.624 -17.692 1.00 64.71 41 MET B O 1
ATOM 3218 N N . ASN B 1 2 ? -13.158 60.224 -15.808 1.00 62.77 42 ASN B N 1
ATOM 3219 C CA . ASN B 1 2 ? -12.329 61.412 -15.964 1.00 53.08 42 ASN B CA 1
ATOM 3220 C C . ASN B 1 2 ? -11.376 61.271 -17.144 1.00 50.74 42 ASN B C 1
ATOM 3221 O O . ASN B 1 2 ? -10.747 60.230 -17.337 1.00 47.54 42 ASN B O 1
ATOM 3226 N N . HIS B 1 3 ? -11.260 62.340 -17.925 1.00 49.67 43 HIS B N 1
ATOM 3227 C CA . HIS B 1 3 ? -10.438 62.346 -19.124 1.00 46.52 43 HIS B CA 1
ATOM 3228 C C . HIS B 1 3 ? -9.644 63.646 -19.216 1.00 43.10 43 HIS B C 1
ATOM 3229 O O . HIS B 1 3 ? -10.167 64.723 -18.912 1.00 42.97 43 HIS B O 1
ATOM 3236 N N . TYR B 1 4 ? -8.389 63.547 -19.667 1.00 42.82 44 TYR B N 1
ATOM 3237 C CA . TYR B 1 4 ? -7.506 64.702 -19.799 1.00 37.65 44 TYR B CA 1
ATOM 3238 C C . TYR B 1 4 ? -6.786 64.668 -21.138 1.00 38.93 44 TYR B C 1
ATOM 3239 O O . TYR B 1 4 ? -6.294 63.619 -21.558 1.00 37.06 44 TYR B O 1
ATOM 3248 N N . GLU B 1 5 ? -6.725 65.827 -21.802 1.00 33.33 45 GLU B N 1
ATOM 3249 C CA . GLU B 1 5 ? -5.915 65.958 -23.012 1.00 36.42 45 GLU B CA 1
ATOM 3250 C C . GLU B 1 5 ? -4.513 65.387 -22.804 1.00 35.22 45 GLU B C 1
ATOM 3251 O O . GLU B 1 5 ? -4.015 64.608 -23.622 1.00 35.69 45 GLU B O 1
ATOM 3257 N N . VAL B 1 6 ? -3.864 65.754 -21.708 1.00 32.82 46 VAL B N 1
ATOM 3258 C CA . VAL B 1 6 ? -2.501 65.328 -21.434 1.00 28.81 46 VAL B CA 1
ATOM 3259 C C . VAL B 1 6 ? -2.455 64.804 -20.008 1.00 32.82 46 VAL B C 1
ATOM 3260 O O . VAL B 1 6 ? -2.644 65.570 -19.054 1.00 32.84 46 VAL B O 1
ATOM 3264 N N . LEU B 1 7 ? -2.186 63.510 -19.862 1.00 31.17 47 LEU B N 1
ATOM 3265 C CA . LEU B 1 7 ? -2.023 62.855 -18.570 1.00 24.62 47 LEU B CA 1
ATOM 3266 C C . LEU B 1 7 ? -0.548 62.582 -18.317 1.00 28.79 47 LEU B C 1
ATOM 3267 O O . LEU B 1 7 ? 0.112 61.940 -19.143 1.00 33.69 47 LEU B O 1
ATOM 3272 N N . VAL B 1 8 ? -0.040 63.048 -17.175 1.00 27.13 48 VAL B N 1
ATOM 3273 C CA . VAL B 1 8 ? 1.368 62.899 -16.795 1.00 26.97 48 VAL B CA 1
ATOM 3274 C C . VAL B 1 8 ? 1.454 61.920 -15.627 1.00 24.53 48 VAL B C 1
ATOM 3275 O O . VAL B 1 8 ? 0.852 62.156 -14.573 1.00 30.81 48 VAL B O 1
ATOM 3279 N N . LEU B 1 9 ? 2.209 60.828 -15.792 1.00 21.40 49 LEU B N 1
ATOM 3280 C CA . LEU B 1 9 ? 2.361 59.844 -14.723 1.00 21.68 49 LEU B CA 1
ATOM 3281 C C . LEU B 1 9 ? 3.668 60.127 -13.990 1.00 26.38 49 LEU B C 1
ATOM 3282 O O . LEU B 1 9 ? 4.756 59.961 -14.552 1.00 30.22 49 LEU B O 1
ATOM 3287 N N . GLY B 1 10 ? 3.560 60.521 -12.729 1.00 26.23 50 GLY B N 1
ATOM 3288 C CA . GLY B 1 10 ? 4.738 60.826 -11.938 1.00 19.80 50 GLY B CA 1
ATOM 3289 C C . GLY B 1 10 ? 4.853 62.322 -11.723 1.00 24.63 50 GLY B C 1
ATOM 3290 O O . GLY B 1 10 ? 4.764 63.100 -12.679 1.00 28.05 50 GLY B O 1
ATOM 3291 N N . GLY B 1 11 ? 5.004 62.740 -10.470 1.00 26.32 51 GLY B N 1
ATOM 3292 C CA . GLY B 1 11 ? 5.192 64.144 -10.166 1.00 26.00 51 GLY B CA 1
ATOM 3293 C C . GLY B 1 11 ? 6.584 64.445 -9.654 1.00 31.09 51 GLY B C 1
ATOM 3294 O O . GLY B 1 11 ? 6.744 65.238 -8.721 1.00 31.09 51 GLY B O 1
ATOM 3295 N N . GLY B 1 12 ? 7.594 63.800 -10.235 1.00 31.05 52 GLY B N 1
ATOM 3296 C CA . GLY B 1 12 ? 8.984 64.058 -9.916 1.00 23.86 52 GLY B CA 1
ATOM 3297 C C . GLY B 1 12 ? 9.590 65.075 -10.859 1.00 29.04 52 GLY B C 1
ATOM 3298 O O . GLY B 1 12 ? 8.919 66.002 -11.322 1.00 35.34 52 GLY B O 1
ATOM 3299 N N . SER B 1 13 ? 10.873 64.887 -11.177 1.00 29.25 53 SER B N 1
ATOM 3300 C CA . SER B 1 13 ? 11.594 65.916 -11.929 1.00 32.13 53 SER B CA 1
ATOM 3301 C C . SER B 1 13 ? 11.013 66.093 -13.329 1.00 27.63 53 SER B C 1
ATOM 3302 O O . SER B 1 13 ? 10.755 67.217 -13.774 1.00 26.07 53 SER B O 1
ATOM 3305 N N . GLY B 1 14 ? 10.833 64.997 -14.054 1.00 20.31 54 GLY B N 1
ATOM 3306 C CA . GLY B 1 14 ? 10.306 65.115 -15.399 1.00 25.96 54 GLY B CA 1
ATOM 3307 C C . GLY B 1 14 ? 8.812 65.308 -15.421 1.00 32.21 54 GLY B C 1
ATOM 3308 O O . GLY B 1 14 ? 8.292 66.021 -16.281 1.00 39.95 54 GLY B O 1
ATOM 3309 N N . GLY B 1 15 ? 8.098 64.672 -14.492 1.00 26.51 55 GLY B N 1
ATOM 3310 C CA . GLY B 1 15 ? 6.660 64.859 -14.430 1.00 20.35 55 GLY B CA 1
ATOM 3311 C C . GLY B 1 15 ? 6.261 66.314 -14.255 1.00 27.03 55 GLY B C 1
ATOM 3312 O O . GLY B 1 15 ? 5.481 66.853 -15.044 1.00 29.91 55 GLY B O 1
ATOM 3313 N N . ILE B 1 16 ? 6.775 66.968 -13.210 1.00 26.77 56 ILE B N 1
ATOM 3314 C CA . ILE B 1 16 ? 6.399 68.361 -12.980 1.00 31.42 56 ILE B CA 1
ATOM 3315 C C . ILE B 1 16 ? 6.853 69.227 -14.143 1.00 31.69 56 ILE B C 1
ATOM 3316 O O . ILE B 1 16 ? 6.106 70.094 -14.617 1.00 25.69 56 ILE B O 1
ATOM 3321 N N . THR B 1 17 ? 8.085 68.996 -14.624 1.00 31.81 57 THR B N 1
ATOM 3322 C CA . THR B 1 17 ? 8.629 69.789 -15.722 1.00 27.82 57 THR B CA 1
ATOM 3323 C C . THR B 1 17 ? 7.747 69.683 -16.958 1.00 30.01 57 THR B C 1
ATOM 3324 O O . THR B 1 17 ? 7.432 70.696 -17.593 1.00 29.36 57 THR B O 1
ATOM 3328 N N . MET B 1 18 ? 7.320 68.466 -17.309 1.00 25.35 58 MET B N 1
ATOM 3329 C CA . MET B 1 18 ? 6.495 68.315 -18.498 1.00 26.44 58 MET B CA 1
ATOM 3330 C C . MET B 1 18 ? 5.101 68.891 -18.295 1.00 31.02 58 MET B C 1
ATOM 3331 O O . MET B 1 18 ? 4.544 69.488 -19.224 1.00 28.99 58 MET B O 1
ATOM 3336 N N . ALA B 1 19 ? 4.509 68.697 -17.107 1.00 25.11 59 ALA B N 1
ATOM 3337 C CA . ALA B 1 19 ? 3.185 69.252 -16.840 1.00 28.00 59 ALA B CA 1
ATOM 3338 C C . ALA B 1 19 ? 3.198 70.765 -16.982 1.00 36.55 59 ALA B C 1
ATOM 3339 O O . ALA B 1 19 ? 2.250 71.353 -17.514 1.00 37.60 59 ALA B O 1
ATOM 3341 N N . ALA B 1 20 ? 4.274 71.407 -16.517 1.00 38.05 60 ALA B N 1
ATOM 3342 C CA . ALA B 1 20 ? 4.417 72.843 -16.703 1.00 37.53 60 ALA B CA 1
ATOM 3343 C C . ALA B 1 20 ? 4.499 73.185 -18.184 1.00 31.24 60 ALA B C 1
ATOM 3344 O O . ALA B 1 20 ? 3.862 74.127 -18.651 1.00 27.79 60 ALA B O 1
ATOM 3346 N N . ARG B 1 21 ? 5.293 72.439 -18.947 1.00 36.40 61 ARG B N 1
ATOM 3347 C CA . ARG B 1 21 ? 5.417 72.804 -20.351 1.00 32.23 61 ARG B CA 1
ATOM 3348 C C . ARG B 1 21 ? 4.097 72.604 -21.074 1.00 27.10 61 ARG B C 1
ATOM 3349 O O . ARG B 1 21 ? 3.715 73.426 -21.915 1.00 29.94 61 ARG B O 1
ATOM 3357 N N . MET B 1 22 ? 3.367 71.541 -20.718 1.00 34.48 62 MET B N 1
ATOM 3358 C CA . MET B 1 22 ? 2.121 71.204 -21.401 1.00 33.39 62 MET B CA 1
ATOM 3359 C C . MET B 1 22 ? 1.002 72.160 -21.015 1.00 31.25 62 MET B C 1
ATOM 3360 O O . MET B 1 22 ? 0.130 72.473 -21.838 1.00 31.59 62 MET B O 1
ATOM 3365 N N . LYS B 1 23 ? 0.993 72.616 -19.761 1.00 24.08 63 LYS B N 1
ATOM 3366 C CA . LYS B 1 23 ? 0.029 73.638 -19.367 1.00 25.76 63 LYS B CA 1
ATOM 3367 C C . LYS B 1 23 ? 0.017 74.783 -20.366 1.00 37.83 63 LYS B C 1
ATOM 3368 O O . LYS B 1 23 ? -1.049 75.266 -20.750 1.00 44.49 63 LYS B O 1
ATOM 3374 N N . ARG B 1 24 ? 1.192 75.209 -20.824 1.00 40.36 64 ARG B N 1
ATOM 3375 C CA . ARG B 1 24 ? 1.276 76.284 -21.802 1.00 42.73 64 ARG B CA 1
ATOM 3376 C C . ARG B 1 24 ? 0.760 75.875 -23.170 1.00 37.33 64 ARG B C 1
ATOM 3377 O O . ARG B 1 24 ? 0.506 76.755 -23.991 1.00 37.07 64 ARG B O 1
ATOM 3385 N N . LYS B 1 25 ? 0.596 74.579 -23.441 1.00 33.86 65 LYS B N 1
ATOM 3386 C CA . LYS B 1 25 ? 0.215 74.121 -24.774 1.00 33.40 65 LYS B CA 1
ATOM 3387 C C . LYS B 1 25 ? -1.267 73.799 -24.876 1.00 39.62 65 LYS B C 1
ATOM 3388 O O . LYS B 1 25 ? -1.921 74.203 -25.837 1.00 43.92 65 LYS B O 1
ATOM 3394 N N . VAL B 1 26 ? -1.807 73.058 -23.909 1.00 38.97 66 VAL B N 1
ATOM 3395 C CA . VAL B 1 26 ? -3.209 72.675 -23.924 1.00 30.40 66 VAL B CA 1
ATOM 3396 C C . VAL B 1 26 ? -4.034 73.423 -22.891 1.00 30.42 66 VAL B C 1
ATOM 3397 O O . VAL B 1 26 ? -5.261 73.313 -22.910 1.00 30.99 66 VAL B O 1
ATOM 3401 N N . GLY B 1 27 ? -3.411 74.228 -22.032 1.00 30.30 67 GLY B N 1
ATOM 3402 C CA . GLY B 1 27 ? -4.116 74.873 -20.940 1.00 29.88 67 GLY B CA 1
ATOM 3403 C C . GLY B 1 27 ? -4.083 74.052 -19.661 1.00 29.58 67 GLY B C 1
ATOM 3404 O O . GLY B 1 27 ? -4.193 72.827 -19.719 1.00 29.01 67 GLY B O 1
ATOM 3405 N N . ALA B 1 28 ? -3.944 74.714 -18.507 1.00 31.47 68 ALA B N 1
ATOM 3406 C CA . ALA B 1 28 ? -3.870 74.016 -17.223 1.00 29.61 68 ALA B CA 1
ATOM 3407 C C . ALA B 1 28 ? -5.040 73.061 -17.020 1.00 38.84 68 ALA B C 1
ATOM 3408 O O . ALA B 1 28 ? -4.875 71.973 -16.457 1.00 44.42 68 ALA B O 1
ATOM 3410 N N . GLU B 1 29 ? -6.236 73.453 -17.461 1.00 37.85 69 GLU B N 1
ATOM 3411 C CA . GLU B 1 29 ? -7.423 72.657 -17.186 1.00 36.17 69 GLU B CA 1
ATOM 3412 C C . GLU B 1 29 ? -7.435 71.334 -17.947 1.00 35.17 69 GLU B C 1
ATOM 3413 O O . GLU B 1 29 ? -8.268 70.471 -17.643 1.00 38.97 69 GLU B O 1
ATOM 3419 N N . ASN B 1 30 ? -6.532 71.142 -18.907 1.00 31.31 70 ASN B N 1
ATOM 3420 C CA . ASN B 1 30 ? -6.476 69.916 -19.697 1.00 34.70 70 ASN B CA 1
ATOM 3421 C C . ASN B 1 30 ? -5.254 69.045 -19.377 1.00 37.07 70 ASN B C 1
ATOM 3422 O O . ASN B 1 30 ? -4.944 68.109 -20.134 1.00 30.79 70 ASN B O 1
ATOM 3427 N N . VAL B 1 31 ? -4.572 69.312 -18.260 1.00 36.78 71 VAL B N 1
ATOM 3428 C CA . VAL B 1 31 ? -3.398 68.564 -17.827 1.00 31.45 71 VAL B CA 1
ATOM 3429 C C . VAL B 1 31 ? -3.669 67.968 -16.448 1.00 32.41 71 VAL B C 1
ATOM 3430 O O . VAL B 1 31 ? -4.261 68.624 -15.586 1.00 32.74 71 VAL B O 1
ATOM 3434 N N . ALA B 1 32 ? -3.191 66.744 -16.213 1.00 31.73 72 ALA B N 1
ATOM 3435 C CA . ALA B 1 32 ? -3.296 66.147 -14.888 1.00 32.47 72 ALA B CA 1
ATOM 3436 C C . ALA B 1 32 ? -2.036 65.365 -14.574 1.00 29.61 72 ALA B C 1
ATOM 3437 O O . ALA B 1 32 ? -1.418 64.769 -15.460 1.00 36.83 72 ALA B O 1
ATOM 3439 N N . ILE B 1 33 ? -1.692 65.341 -13.288 1.00 32.91 73 ILE B N 1
ATOM 3440 C CA . ILE B 1 33 ? -0.519 64.641 -12.775 1.00 33.96 73 ILE B CA 1
ATOM 3441 C C . ILE B 1 33 ? -0.978 63.599 -11.766 1.00 29.14 73 ILE B C 1
ATOM 3442 O O . ILE B 1 33 ? -1.546 63.954 -10.726 1.00 28.54 73 ILE B O 1
ATOM 3447 N N . VAL B 1 34 ? -0.664 62.330 -12.028 1.00 30.35 74 VAL B N 1
ATOM 3448 C CA . VAL B 1 34 ? -0.821 61.268 -11.037 1.00 33.10 74 VAL B CA 1
ATOM 3449 C C . VAL B 1 34 ? 0.493 61.114 -10.264 1.00 28.37 74 VAL B C 1
ATOM 3450 O O . VAL B 1 34 ? 1.545 60.819 -10.844 1.00 32.83 74 VAL B O 1
ATOM 3454 N N . GLU B 1 35 ? 0.436 61.336 -8.950 1.00 32.22 75 GLU B N 1
ATOM 3455 C CA . GLU B 1 35 ? 1.610 61.295 -8.082 1.00 33.13 75 GLU B CA 1
ATOM 3456 C C . GLU B 1 35 ? 1.187 60.993 -6.647 1.00 31.21 75 GLU B C 1
ATOM 3457 O O . GLU B 1 35 ? 0.350 61.706 -6.079 1.00 33.11 75 GLU B O 1
ATOM 3463 N N . PRO B 1 36 ? 1.717 59.944 -6.034 1.00 37.21 76 PRO B N 1
ATOM 3464 C CA . PRO B 1 36 ? 1.283 59.591 -4.671 1.00 37.17 76 PRO B CA 1
ATOM 3465 C C . PRO B 1 36 ? 1.983 60.360 -3.553 1.00 29.43 76 PRO B C 1
ATOM 3466 O O . PRO B 1 36 ? 1.416 60.519 -2.467 1.00 30.26 76 PRO B O 1
ATOM 3470 N N . SER B 1 37 ? 3.208 60.823 -3.775 1.00 30.02 77 SER B N 1
ATOM 3471 C CA . SER B 1 37 ? 4.011 61.363 -2.677 1.00 29.37 77 SER B CA 1
ATOM 3472 C C . SER B 1 37 ? 3.595 62.780 -2.301 1.00 29.76 77 SER B C 1
ATOM 3473 O O . SER B 1 37 ? 3.353 63.627 -3.168 1.00 35.86 77 SER B O 1
ATOM 3476 N N . GLU B 1 38 ? 3.549 63.046 -0.995 1.00 30.08 78 GLU B N 1
ATOM 3477 C CA . GLU B 1 38 ? 3.256 64.394 -0.524 1.00 37.92 78 GLU B CA 1
ATOM 3478 C C . GLU B 1 38 ? 4.423 65.350 -0.711 1.00 38.97 78 GLU B C 1
ATOM 3479 O O . GLU B 1 38 ? 4.209 66.567 -0.748 1.00 34.08 78 GLU B O 1
ATOM 3485 N N . ARG B 1 39 ? 5.643 64.834 -0.818 1.00 35.80 79 ARG B N 1
ATOM 3486 C CA . ARG B 1 39 ? 6.835 65.660 -0.872 1.00 38.49 79 ARG B CA 1
ATOM 3487 C C . ARG B 1 39 ? 7.525 65.460 -2.208 1.00 38.42 79 ARG B C 1
ATOM 3488 O O . ARG B 1 39 ? 7.569 64.343 -2.730 1.00 37.03 79 ARG B O 1
ATOM 3496 N N . HIS B 1 40 ? 8.049 66.552 -2.757 1.00 40.36 80 HIS B N 1
ATOM 3497 C CA . HIS B 1 40 ? 8.875 66.529 -3.953 1.00 34.91 80 HIS B CA 1
ATOM 3498 C C . HIS B 1 40 ? 10.306 66.847 -3.541 1.00 33.65 80 HIS B C 1
ATOM 3499 O O . HIS B 1 40 ? 10.566 67.879 -2.909 1.00 32.11 80 HIS B O 1
ATOM 3506 N N . PHE B 1 41 ? 11.234 65.964 -3.883 1.00 30.38 81 PHE B N 1
ATOM 3507 C CA . PHE B 1 41 ? 12.618 66.142 -3.474 1.00 32.33 81 PHE B CA 1
ATOM 3508 C C . PHE B 1 41 ? 13.496 66.458 -4.675 1.00 26.39 81 PHE B C 1
ATOM 3509 O O . PHE B 1 41 ? 13.373 65.832 -5.733 1.00 23.84 81 PHE B O 1
ATOM 3517 N N . TYR B 1 42 ? 14.349 67.462 -4.509 1.00 31.47 82 TYR B N 1
ATOM 3518 C CA . TYR B 1 42 ? 15.514 67.652 -5.370 1.00 31.39 82 TYR B CA 1
ATOM 3519 C C . TYR B 1 42 ? 16.588 66.674 -4.891 1.00 28.80 82 TYR B C 1
ATOM 3520 O O . TYR B 1 42 ? 17.308 66.932 -3.921 1.00 31.35 82 TYR B O 1
ATOM 3529 N N . GLN B 1 43 ? 16.671 65.538 -5.538 1.00 23.61 83 GLN B N 1
ATOM 3530 C CA . GLN B 1 43 ? 17.523 64.456 -5.061 1.00 29.90 83 GLN B CA 1
ATOM 3531 C C . GLN B 1 43 ? 19.031 64.713 -5.162 1.00 35.64 83 GLN B C 1
ATOM 3532 O O . GLN B 1 43 ? 19.773 64.212 -4.305 1.00 30.29 83 GLN B O 1
ATOM 3538 N N . PRO B 1 44 ? 19.541 65.451 -6.170 1.00 35.70 84 PRO B N 1
ATOM 3539 C CA . PRO B 1 44 ? 21.004 65.620 -6.265 1.00 31.04 84 PRO B CA 1
ATOM 3540 C C . PRO B 1 44 ? 21.666 66.131 -5.002 1.00 27.22 84 PRO B C 1
ATOM 3541 O O . PRO B 1 44 ? 22.806 65.751 -4.711 1.00 36.14 84 PRO B O 1
ATOM 3545 N N . ILE B 1 45 ? 20.991 66.972 -4.223 1.00 23.34 85 ILE B N 1
ATOM 3546 C CA . ILE B 1 45 ? 21.635 67.507 -3.036 1.00 24.93 85 ILE B CA 1
ATOM 3547 C C . ILE B 1 45 ? 21.771 66.468 -1.926 1.00 34.18 85 ILE B C 1
ATOM 3548 O O . ILE B 1 45 ? 22.439 66.740 -0.920 1.00 38.11 85 ILE B O 1
ATOM 3553 N N . TRP B 1 46 ? 21.213 65.257 -2.096 1.00 33.02 86 TRP B N 1
ATOM 3554 C CA . TRP B 1 46 ? 21.395 64.216 -1.079 1.00 38.60 86 TRP B CA 1
ATOM 3555 C C . TRP B 1 46 ? 22.846 63.735 -0.990 1.00 44.40 86 TRP B C 1
ATOM 3556 O O . TRP B 1 46 ? 23.286 63.262 0.067 1.00 45.20 86 TRP B O 1
ATOM 3567 N N . THR B 1 47 ? 23.603 63.836 -2.082 1.00 36.21 87 THR B N 1
ATOM 3568 C CA . THR B 1 47 ? 25.030 63.566 -2.004 1.00 29.70 87 THR B CA 1
ATOM 3569 C C . THR B 1 47 ? 25.707 64.449 -0.958 1.00 34.78 87 THR B C 1
ATOM 3570 O O . THR B 1 47 ? 26.550 63.976 -0.177 1.00 35.23 87 THR B O 1
ATOM 3574 N N . LEU B 1 48 ? 25.332 65.731 -0.905 1.00 34.84 88 LEU B N 1
ATOM 3575 C CA . LEU B 1 48 ? 25.931 66.651 0.056 1.00 32.12 88 LEU B CA 1
ATOM 3576 C C . LEU B 1 48 ? 25.308 66.518 1.440 1.00 34.80 88 LEU B C 1
ATOM 3577 O O . LEU B 1 48 ? 25.956 66.850 2.452 1.00 32.48 88 LEU B O 1
ATOM 3582 N N . VAL B 1 49 ? 24.052 66.066 1.501 1.00 33.29 89 VAL B N 1
ATOM 3583 C CA . VAL B 1 49 ? 23.413 65.823 2.789 1.00 37.95 89 VAL B CA 1
ATOM 3584 C C . VAL B 1 49 ? 24.083 64.640 3.463 1.00 36.24 89 VAL B C 1
ATOM 3585 O O . VAL B 1 49 ? 24.486 64.713 4.632 1.00 28.57 89 VAL B O 1
ATOM 3589 N N . GLY B 1 50 ? 24.248 63.544 2.713 1.00 32.80 90 GLY B N 1
ATOM 3590 C CA . GLY B 1 50 ? 25.001 62.403 3.216 1.00 35.36 90 GLY B CA 1
ATOM 3591 C C . GLY B 1 50 ? 26.382 62.756 3.736 1.00 28.65 90 GLY B C 1
ATOM 3592 O O . GLY B 1 50 ? 26.898 62.087 4.635 1.00 34.37 90 GLY B O 1
ATOM 3593 N N . ALA B 1 51 ? 27.003 63.800 3.185 1.00 29.55 91 ALA B N 1
ATOM 3594 C CA . ALA B 1 51 ? 28.304 64.268 3.658 1.00 37.53 91 ALA B CA 1
ATOM 3595 C C . ALA B 1 51 ? 28.191 65.390 4.689 1.00 41.37 91 ALA B C 1
ATOM 3596 O O . ALA B 1 51 ? 29.216 65.966 5.076 1.00 36.50 91 ALA B O 1
ATOM 3598 N N . GLY B 1 52 ? 26.976 65.709 5.137 1.00 46.75 92 GLY B N 1
ATOM 3599 C CA . GLY B 1 52 ? 26.782 66.761 6.119 1.00 43.12 92 GLY B CA 1
ATOM 3600 C C . GLY B 1 52 ? 27.155 68.144 5.647 1.00 41.63 92 GLY B C 1
ATOM 3601 O O . GLY B 1 52 ? 27.496 68.997 6.469 1.00 46.73 92 GLY B O 1
ATOM 3602 N N . ALA B 1 53 ? 27.135 68.388 4.341 1.00 42.42 93 ALA B N 1
ATOM 3603 C CA . ALA B 1 53 ? 27.397 69.728 3.831 1.00 45.18 93 ALA B CA 1
ATOM 3604 C C . ALA B 1 53 ? 26.120 70.496 3.512 1.00 45.63 93 ALA B C 1
ATOM 3605 O O . ALA B 1 53 ? 26.161 71.726 3.400 1.00 45.82 93 ALA B O 1
ATOM 3607 N N . LYS B 1 54 ? 24.990 69.805 3.376 1.00 48.14 94 LYS B N 1
ATOM 3608 C CA . LYS B 1 54 ? 23.692 70.445 3.234 1.00 49.25 94 LYS B CA 1
ATOM 3609 C C . LYS B 1 54 ? 22.702 69.740 4.151 1.00 50.18 94 LYS B C 1
ATOM 3610 O O . LYS B 1 54 ? 22.985 68.670 4.701 1.00 46.89 94 LYS B O 1
ATOM 3616 N N . GLN B 1 55 ? 21.531 70.357 4.301 1.00 43.08 95 GLN B N 1
ATOM 3617 C CA . GLN B 1 55 ? 20.483 69.910 5.206 1.00 40.37 95 GLN B CA 1
ATOM 3618 C C . GLN B 1 55 ? 19.431 69.144 4.422 1.00 43.50 95 GLN B C 1
ATOM 3619 O O . GLN B 1 55 ? 19.092 69.516 3.295 1.00 40.06 95 GLN B O 1
ATOM 3625 N N . LEU B 1 56 ? 18.902 68.078 5.029 1.00 42.38 96 LEU B N 1
ATOM 3626 C CA . LEU B 1 56 ? 17.868 67.304 4.355 1.00 33.11 96 LEU B CA 1
ATOM 3627 C C . LEU B 1 56 ? 16.586 68.121 4.205 1.00 33.29 96 LEU B C 1
ATOM 3628 O O . LEU B 1 56 ? 15.914 68.046 3.171 1.00 29.69 96 LEU B O 1
ATOM 3633 N N . SER B 1 57 ? 16.253 68.934 5.214 1.00 32.47 97 SER B N 1
ATOM 3634 C CA . SER B 1 57 ? 15.016 69.713 5.187 1.00 40.13 97 SER B CA 1
ATOM 3635 C C . SER B 1 57 ? 14.891 70.567 3.934 1.00 45.65 97 SER B C 1
ATOM 3636 O O . SER B 1 57 ? 13.782 70.776 3.433 1.00 54.86 97 SER B O 1
ATOM 3639 N N . SER B 1 58 ? 16.000 71.064 3.407 1.00 49.92 98 SER B N 1
ATOM 3640 C CA . SER B 1 58 ? 15.906 72.003 2.299 1.00 55.50 98 SER B CA 1
ATOM 3641 C C . SER B 1 58 ? 15.772 71.324 0.937 1.00 52.54 98 SER B C 1
ATOM 3642 O O . SER B 1 58 ? 15.472 72.010 -0.045 1.00 57.88 98 SER B O 1
ATOM 3645 N N . SER B 1 59 ? 15.985 70.008 0.844 1.00 42.04 99 SER B N 1
ATOM 3646 C CA . SER B 1 59 ? 15.918 69.310 -0.441 1.00 43.37 99 SER B CA 1
ATOM 3647 C C . SER B 1 59 ? 14.495 69.001 -0.894 1.00 42.76 99 SER B C 1
ATOM 3648 O O . SER B 1 59 ? 14.300 68.579 -2.042 1.00 38.00 99 SER B O 1
ATOM 3651 N N . GLY B 1 60 ? 13.507 69.160 -0.027 1.00 42.87 100 GLY B N 1
ATOM 3652 C CA . GLY B 1 60 ? 12.146 68.801 -0.362 1.00 42.38 100 GLY B CA 1
ATOM 3653 C C . GLY B 1 60 ? 11.210 69.960 -0.106 1.00 43.21 100 GLY B C 1
ATOM 3654 O O . GLY B 1 60 ? 11.415 70.760 0.801 1.00 37.23 100 GLY B O 1
ATOM 3655 N N . ARG B 1 61 ? 10.179 70.036 -0.932 1.00 43.07 101 ARG B N 1
ATOM 3656 C CA . ARG B 1 61 ? 9.043 70.922 -0.763 1.00 39.05 101 ARG B CA 1
ATOM 3657 C C . ARG B 1 61 ? 7.769 70.106 -0.895 1.00 39.72 101 ARG B C 1
ATOM 3658 O O . ARG B 1 61 ? 7.787 68.999 -1.447 1.00 35.88 101 ARG B O 1
ATOM 3666 N N . PRO B 1 62 ? 6.644 70.620 -0.395 1.00 37.85 102 PRO B N 1
ATOM 3667 C CA . PRO B 1 62 ? 5.374 69.907 -0.588 1.00 37.83 102 PRO B CA 1
ATOM 3668 C C . PRO B 1 62 ? 5.074 69.755 -2.069 1.00 42.41 102 PRO B C 1
ATOM 3669 O O . PRO B 1 62 ? 5.361 70.643 -2.875 1.00 38.98 102 PRO B O 1
ATOM 3673 N N . THR B 1 63 ? 4.536 68.593 -2.435 1.00 40.53 103 THR B N 1
ATOM 3674 C CA . THR B 1 63 ? 4.186 68.375 -3.829 1.00 39.13 103 THR B CA 1
ATOM 3675 C C . THR B 1 63 ? 3.197 69.427 -4.309 1.00 45.08 103 THR B C 1
ATOM 3676 O O . THR B 1 63 ? 3.331 69.961 -5.417 1.00 43.28 103 THR B O 1
ATOM 3680 N N . ALA B 1 64 ? 2.221 69.773 -3.466 1.00 45.98 104 ALA B N 1
ATOM 3681 C CA . ALA B 1 64 ? 1.263 70.808 -3.826 1.00 42.37 104 ALA B CA 1
ATOM 3682 C C . ALA B 1 64 ? 1.951 72.103 -4.234 1.00 43.02 104 ALA B C 1
ATOM 3683 O O . ALA B 1 64 ? 1.408 72.869 -5.039 1.00 39.85 104 ALA B O 1
ATOM 3685 N N . SER B 1 65 ? 3.155 72.348 -3.716 1.00 45.84 105 SER B N 1
ATOM 3686 C CA . SER B 1 65 ? 3.871 73.596 -3.946 1.00 45.54 105 SER B CA 1
ATOM 3687 C C . SER B 1 65 ? 4.573 73.675 -5.299 1.00 37.99 105 SER B C 1
ATOM 3688 O O . SER B 1 65 ? 5.004 74.764 -5.687 1.00 42.48 105 SER B O 1
ATOM 3691 N N . VAL B 1 66 ? 4.723 72.567 -6.015 1.00 31.94 106 VAL B N 1
ATOM 3692 C CA . VAL B 1 66 ? 5.379 72.575 -7.317 1.00 35.64 106 VAL B CA 1
ATOM 3693 C C . VAL B 1 66 ? 4.440 72.196 -8.449 1.00 37.40 106 VAL B C 1
ATOM 3694 O O . VAL B 1 66 ? 4.825 72.341 -9.622 1.00 33.03 106 VAL B O 1
ATOM 3698 N N . ILE B 1 67 ? 3.242 71.693 -8.144 1.00 37.10 107 ILE B N 1
ATOM 3699 C CA . ILE B 1 67 ? 2.236 71.433 -9.179 1.00 38.35 107 ILE B CA 1
ATOM 3700 C C . ILE B 1 67 ? 1.927 72.746 -9.887 1.00 34.59 107 ILE B C 1
ATOM 3701 O O . ILE B 1 67 ? 1.679 73.762 -9.210 1.00 34.66 107 ILE B O 1
ATOM 3706 N N . PRO B 1 68 ? 1.965 72.813 -11.217 1.00 32.39 108 PRO B N 1
ATOM 3707 C CA . PRO B 1 68 ? 1.653 74.086 -11.881 1.00 34.90 108 PRO B CA 1
ATOM 3708 C C . PRO B 1 68 ? 0.200 74.474 -11.636 1.00 40.06 108 PRO B C 1
ATOM 3709 O O . PRO B 1 68 ? -0.695 73.625 -11.614 1.00 38.19 108 PRO B O 1
ATOM 3713 N N . SER B 1 69 ? -0.017 75.771 -11.427 1.00 43.26 109 SER B N 1
ATOM 3714 C CA . SER B 1 69 ? -1.315 76.256 -10.988 1.00 47.34 109 SER B CA 1
ATOM 3715 C C . SER B 1 69 ? -2.383 75.987 -12.044 1.00 45.69 109 SER B C 1
ATOM 3716 O O . SER B 1 69 ? -2.201 76.285 -13.228 1.00 47.38 109 SER B O 1
ATOM 3719 N N . GLY B 1 70 ? -3.503 75.418 -11.606 1.00 41.92 110 GLY B N 1
ATOM 3720 C CA . GLY B 1 70 ? -4.556 74.992 -12.497 1.00 33.69 110 GLY B CA 1
ATOM 3721 C C . GLY B 1 70 ? -4.478 73.535 -12.914 1.00 35.34 110 GLY B C 1
ATOM 3722 O O . GLY B 1 70 ? -5.484 72.992 -13.403 1.00 38.56 110 GLY B O 1
ATOM 3723 N N . VAL B 1 71 ? -3.331 72.876 -12.704 1.00 31.70 111 VAL B N 1
ATOM 3724 C CA . VAL B 1 71 ? -3.121 71.492 -13.128 1.00 35.21 111 VAL B CA 1
ATOM 3725 C C . VAL B 1 71 ? -3.580 70.542 -12.027 1.00 43.04 111 VAL B C 1
ATOM 3726 O O . VAL B 1 71 ? -3.127 70.634 -10.878 1.00 46.05 111 VAL B O 1
ATOM 3730 N N . GLU B 1 72 ? -4.444 69.601 -12.389 1.00 40.52 112 GLU B N 1
ATOM 3731 C CA . GLU B 1 72 ? -5.035 68.698 -11.411 1.00 38.63 112 GLU B CA 1
ATOM 3732 C C . GLU B 1 72 ? -3.996 67.724 -10.864 1.00 33.62 112 GLU B C 1
ATOM 3733 O O . GLU B 1 72 ? -3.307 67.038 -11.625 1.00 39.88 112 GLU B O 1
ATOM 3739 N N . TRP B 1 73 ? -3.895 67.652 -9.541 1.00 28.47 113 TRP B N 1
ATOM 3740 C CA . TRP B 1 73 ? -3.059 66.666 -8.865 1.00 28.92 113 TRP B CA 1
ATOM 3741 C C . TRP B 1 73 ? -3.958 65.520 -8.406 1.00 30.36 113 TRP B C 1
ATOM 3742 O O . TRP B 1 73 ? -4.793 65.700 -7.519 1.00 35.58 113 TRP B O 1
ATOM 3753 N N . ILE B 1 74 ? -3.778 64.350 -9.018 1.00 32.15 114 ILE B N 1
ATOM 3754 C CA . ILE B 1 74 ? -4.465 63.119 -8.640 1.00 27.16 114 ILE B CA 1
ATOM 3755 C C . ILE B 1 74 ? -3.535 62.348 -7.706 1.00 29.54 114 ILE B C 1
ATOM 3756 O O . ILE B 1 74 ? -2.593 61.679 -8.150 1.00 29.16 114 ILE B O 1
ATOM 3761 N N . LYS B 1 75 ? -3.799 62.433 -6.404 1.00 31.24 115 LYS B N 1
ATOM 3762 C CA . LYS B 1 75 ? -2.899 61.831 -5.423 1.00 29.64 115 LYS B CA 1
ATOM 3763 C C . LYS B 1 75 ? -3.178 60.336 -5.361 1.00 35.73 115 LYS B C 1
ATOM 3764 O O . LYS B 1 75 ? -3.987 59.863 -4.567 1.00 36.37 115 LYS B O 1
ATOM 3770 N N . ALA B 1 76 ? -2.486 59.575 -6.201 1.00 38.18 116 ALA B N 1
ATOM 3771 C CA . ALA B 1 76 ? -2.694 58.136 -6.248 1.00 37.77 116 ALA B CA 1
ATOM 3772 C C . ALA B 1 76 ? -1.503 57.507 -6.952 1.00 38.79 116 ALA B C 1
ATOM 3773 O O . ALA B 1 76 ? -0.676 58.200 -7.550 1.00 38.24 116 ALA B O 1
ATOM 3775 N N . ARG B 1 77 ? -1.435 56.177 -6.875 1.00 39.23 117 ARG B N 1
ATOM 3776 C CA . ARG B 1 77 ? -0.436 55.383 -7.578 1.00 31.17 117 ARG B CA 1
ATOM 3777 C C . ARG B 1 77 ? -1.073 54.750 -8.802 1.00 28.14 117 ARG B C 1
ATOM 3778 O O . ARG B 1 77 ? -2.156 54.152 -8.706 1.00 31.91 117 ARG B O 1
ATOM 3786 N N . VAL B 1 78 ? -0.418 54.903 -9.952 1.00 24.48 118 VAL B N 1
ATOM 3787 C CA . VAL B 1 78 ? -0.810 54.142 -11.128 1.00 31.77 118 VAL B CA 1
ATOM 3788 C C . VAL B 1 78 ? -0.588 52.659 -10.851 1.00 36.38 118 VAL B C 1
ATOM 3789 O O . VAL B 1 78 ? 0.485 52.249 -10.384 1.00 31.01 118 VAL B O 1
ATOM 3793 N N . THR B 1 79 ? -1.608 51.839 -11.133 1.00 32.12 119 THR B N 1
ATOM 3794 C CA . THR B 1 79 ? -1.497 50.397 -10.961 1.00 30.73 119 THR B CA 1
ATOM 3795 C C . THR B 1 79 ? -1.652 49.614 -12.248 1.00 30.80 119 THR B C 1
ATOM 3796 O O . THR B 1 79 ? -1.393 48.408 -12.245 1.00 32.05 119 THR B O 1
ATOM 3800 N N . GLU B 1 80 ? -2.027 50.260 -13.348 1.00 31.06 120 GLU B N 1
ATOM 3801 C CA . GLU B 1 80 ? -2.182 49.560 -14.612 1.00 34.48 120 GLU B CA 1
ATOM 3802 C C . GLU B 1 80 ? -2.182 50.570 -15.750 1.00 35.50 120 GLU B C 1
ATOM 3803 O O . GLU B 1 80 ? -2.681 51.690 -15.606 1.00 32.87 120 GLU B O 1
ATOM 3809 N N . LEU B 1 81 ? -1.597 50.171 -16.871 1.00 40.11 121 LEU B N 1
ATOM 3810 C CA . LEU B 1 81 ? -1.577 50.983 -18.076 1.00 36.27 121 LEU B CA 1
ATOM 3811 C C . LEU B 1 81 ? -2.177 50.157 -19.196 1.00 36.40 121 LEU B C 1
ATOM 3812 O O . LEU B 1 81 ? -1.735 49.032 -19.451 1.00 43.17 121 LEU B O 1
ATOM 3817 N N . ASN B 1 82 ? -3.170 50.716 -19.857 1.00 32.85 122 ASN B N 1
ATOM 3818 C CA . ASN B 1 82 ? -3.870 50.057 -20.951 1.00 36.11 122 ASN B CA 1
ATOM 3819 C C . ASN B 1 82 ? -3.815 51.015 -22.129 1.00 37.41 122 ASN B C 1
ATOM 3820 O O . ASN B 1 82 ? -4.788 51.734 -22.410 1.00 38.51 122 ASN B O 1
ATOM 3825 N N . PRO B 1 83 ? -2.677 51.082 -22.821 1.00 29.81 123 PRO B N 1
ATOM 3826 C CA . PRO B 1 83 ? -2.551 52.078 -23.898 1.00 35.56 123 PRO B CA 1
ATOM 3827 C C . PRO B 1 83 ? -3.440 51.766 -25.090 1.00 43.13 123 PRO B C 1
ATOM 3828 O O . PRO B 1 83 ? -3.865 52.689 -25.801 1.00 47.00 123 PRO B O 1
ATOM 3832 N N . ASP B 1 84 ? -3.782 50.494 -25.300 1.00 40.69 124 ASP B N 1
ATOM 3833 C CA . ASP B 1 84 ? -4.683 50.152 -26.393 1.00 46.35 124 ASP B CA 1
ATOM 3834 C C . ASP B 1 84 ? -6.087 50.719 -26.189 1.00 46.88 124 ASP B C 1
ATOM 3835 O O . ASP B 1 84 ? -6.839 50.837 -27.160 1.00 50.72 124 ASP B O 1
ATOM 3840 N N . LYS B 1 85 ? -6.447 51.106 -24.964 1.00 43.02 125 LYS B N 1
ATOM 3841 C CA . LYS B 1 85 ? -7.732 51.741 -24.694 1.00 44.64 125 LYS B CA 1
ATOM 3842 C C . LYS B 1 85 ? -7.567 53.166 -24.171 1.00 39.53 125 LYS B C 1
ATOM 3843 O O . LYS B 1 85 ? -8.527 53.742 -23.634 1.00 38.77 125 LYS B O 1
ATOM 3849 N N . ASN B 1 86 ? -6.367 53.738 -24.323 1.00 32.94 126 ASN B N 1
ATOM 3850 C CA . ASN B 1 86 ? -6.075 55.124 -23.959 1.00 33.10 126 ASN B CA 1
ATOM 3851 C C . ASN B 1 86 ? -6.473 55.429 -22.520 1.00 31.76 126 ASN B C 1
ATOM 3852 O O . ASN B 1 86 ? -7.121 56.436 -22.236 1.00 33.63 126 ASN B O 1
ATOM 3857 N N . CYS B 1 87 ? -6.084 54.552 -21.597 1.00 29.19 127 CYS B N 1
ATOM 3858 C CA . CYS B 1 87 ? -6.452 54.791 -20.211 1.00 30.32 127 CYS B CA 1
ATOM 3859 C C . CYS B 1 87 ? -5.471 54.099 -19.277 1.00 35.22 127 CYS B C 1
ATOM 3860 O O . CYS B 1 87 ? -4.745 53.177 -19.664 1.00 30.23 127 CYS B O 1
ATOM 3863 N N . ILE B 1 88 ? -5.465 54.571 -18.028 1.00 41.89 128 ILE B N 1
ATOM 3864 C CA . ILE B 1 88 ? -4.657 53.999 -16.960 1.00 41.37 128 ILE B CA 1
ATOM 3865 C C . ILE B 1 88 ? -5.570 53.772 -15.759 1.00 38.25 128 ILE B C 1
ATOM 3866 O O . ILE B 1 88 ? -6.664 54.340 -15.664 1.00 35.16 128 ILE B O 1
ATOM 3871 N N . HIS B 1 89 ? -5.110 52.916 -14.844 1.00 27.17 129 HIS B N 1
ATOM 3872 C CA . HIS B 1 89 ? -5.798 52.664 -13.592 1.00 27.86 129 HIS B CA 1
ATOM 3873 C C . HIS B 1 89 ? -4.923 53.029 -12.406 1.00 28.34 129 HIS B C 1
ATOM 3874 O O . HIS B 1 89 ? -3.693 52.882 -12.447 1.00 34.87 129 HIS B O 1
ATOM 3881 N N . THR B 1 90 ? -5.581 53.498 -11.346 1.00 26.40 130 THR B N 1
ATOM 3882 C CA . THR B 1 90 ? -4.944 53.944 -10.118 1.00 30.57 130 THR B CA 1
ATOM 3883 C C . THR B 1 90 ? -5.401 53.093 -8.938 1.00 31.44 130 THR B C 1
ATOM 3884 O O . THR B 1 90 ? -6.342 52.312 -9.042 1.00 35.68 130 THR B O 1
ATOM 3888 N N . ASP B 1 91 ? -4.781 53.320 -7.778 1.00 39.42 131 ASP B N 1
ATOM 3889 C CA . ASP B 1 91 ? -4.997 52.492 -6.608 1.00 40.71 131 ASP B CA 1
ATOM 3890 C C . ASP B 1 91 ? -6.179 52.953 -5.749 1.00 49.79 131 ASP B C 1
ATOM 3891 O O . ASP B 1 91 ? -6.416 52.359 -4.700 1.00 55.68 131 ASP B O 1
ATOM 3896 N N . ASP B 1 92 ? -6.905 53.995 -6.148 1.00 55.34 132 ASP B N 1
ATOM 3897 C CA . ASP B 1 92 ? -8.262 54.145 -5.645 1.00 61.43 132 ASP B CA 1
ATOM 3898 C C . ASP B 1 92 ? -9.299 53.713 -6.673 1.00 58.18 132 ASP B C 1
ATOM 3899 O O . ASP B 1 92 ? -10.389 54.290 -6.716 1.00 62.29 132 ASP B O 1
ATOM 3904 N N . ASP B 1 93 ? -8.960 52.753 -7.529 1.00 54.45 133 ASP B N 1
ATOM 3905 C CA . ASP B 1 93 ? -9.920 52.054 -8.383 1.00 54.10 133 ASP B CA 1
ATOM 3906 C C . ASP B 1 93 ? -10.620 52.982 -9.369 1.00 49.00 133 ASP B C 1
ATOM 3907 O O . ASP B 1 93 ? -11.797 52.805 -9.690 1.00 53.43 133 ASP B O 1
ATOM 3912 N N . GLU B 1 94 ? -9.878 53.940 -9.895 1.00 47.74 134 GLU B N 1
ATOM 3913 C CA . GLU B 1 94 ? -10.383 54.852 -10.902 1.00 48.15 134 GLU B CA 1
ATOM 3914 C C . GLU B 1 94 ? -9.709 54.567 -12.240 1.00 46.95 134 GLU B C 1
ATOM 3915 O O . GLU B 1 94 ? -8.488 54.345 -12.306 1.00 46.19 134 GLU B O 1
ATOM 3921 N N . LYS B 1 95 ? -10.522 54.539 -13.296 1.00 37.16 135 LYS B N 1
ATOM 3922 C CA . LYS B 1 95 ? -10.037 54.526 -14.670 1.00 40.91 135 LYS B CA 1
ATOM 3923 C C . LYS B 1 95 ? -9.908 55.968 -15.166 1.00 47.32 135 LYS B C 1
ATOM 3924 O O . LYS B 1 95 ? -10.865 56.742 -15.093 1.00 44.33 135 LYS B O 1
ATOM 3930 N N . ILE B 1 96 ? -8.713 56.340 -15.635 1.00 42.62 136 ILE B N 1
ATOM 3931 C CA . ILE B 1 96 ? -8.461 57.672 -16.177 1.00 42.23 136 ILE B CA 1
ATOM 3932 C C . ILE B 1 96 ? -8.043 57.524 -17.631 1.00 42.47 136 ILE B C 1
ATOM 3933 O O . ILE B 1 96 ? -7.188 56.695 -17.947 1.00 46.51 136 ILE B O 1
ATOM 3938 N N . SER B 1 97 ? -8.635 58.322 -18.510 1.00 45.25 137 SER B N 1
ATOM 3939 C CA . SER B 1 97 ? -8.331 58.252 -19.931 1.00 43.67 137 SER B CA 1
ATOM 3940 C C . SER B 1 97 ? -7.625 59.528 -20.369 1.00 37.65 137 SER B C 1
ATOM 3941 O O . SER B 1 97 ? -7.642 60.547 -19.672 1.00 34.33 137 SER B O 1
ATOM 3944 N N . TYR B 1 98 ? -6.990 59.460 -21.534 1.00 34.44 138 TYR B N 1
ATOM 3945 C CA . TYR B 1 98 ? -6.161 60.563 -21.982 1.00 30.85 138 TYR B CA 1
ATOM 3946 C C . TYR B 1 98 ? -6.252 60.668 -23.495 1.00 37.20 138 TYR B C 1
ATOM 3947 O O . TYR B 1 98 ? -6.645 59.722 -24.185 1.00 33.28 138 TYR B O 1
ATOM 3956 N N . ARG B 1 99 ? -5.891 61.844 -24.003 1.00 39.43 139 ARG B N 1
ATOM 3957 C CA . ARG B 1 99 ? -5.574 61.967 -25.418 1.00 39.28 139 ARG B CA 1
ATOM 3958 C C . ARG B 1 99 ? -4.109 61.650 -25.663 1.00 40.51 139 ARG B C 1
ATOM 3959 O O . ARG B 1 99 ? -3.774 60.937 -26.615 1.00 45.28 139 ARG B O 1
ATOM 3967 N N . TYR B 1 100 ? -3.241 62.159 -24.793 1.00 36.44 140 TYR B N 1
ATOM 3968 C CA . TYR B 1 100 ? -1.814 61.900 -24.813 1.00 26.38 140 TYR B CA 1
ATOM 3969 C C . TYR B 1 100 ? -1.353 61.570 -23.398 1.00 22.61 140 TYR B C 1
ATOM 3970 O O . TYR B 1 100 ? -1.904 62.079 -22.417 1.00 24.10 140 TYR B O 1
ATOM 3979 N N . LEU B 1 101 ? -0.332 60.721 -23.308 1.00 24.49 141 LEU B N 1
ATOM 3980 C CA . LEU B 1 101 ? 0.207 60.222 -22.045 1.00 19.60 141 LEU B CA 1
ATOM 3981 C C . LEU B 1 101 ? 1.696 60.516 -22.004 1.00 22.68 141 LEU B C 1
ATOM 3982 O O . LEU B 1 101 ? 2.417 60.205 -22.957 1.00 27.50 141 LEU B O 1
ATOM 3987 N N . ILE B 1 102 ? 2.147 61.147 -20.923 1.00 22.62 142 ILE B N 1
ATOM 3988 C CA . ILE B 1 102 ? 3.564 61.294 -20.630 1.00 26.75 142 ILE B CA 1
ATOM 3989 C C . ILE B 1 102 ? 3.861 60.443 -19.402 1.00 25.44 142 ILE B C 1
ATOM 3990 O O . ILE B 1 102 ? 3.213 60.601 -18.359 1.00 28.59 142 ILE B O 1
ATOM 3995 N N . ILE B 1 103 ? 4.818 59.530 -19.525 1.00 24.16 143 ILE B N 1
ATOM 3996 C CA . ILE B 1 103 ? 5.206 58.649 -18.429 1.00 19.91 143 ILE B CA 1
ATOM 3997 C C . ILE B 1 103 ? 6.527 59.152 -17.866 1.00 23.88 143 ILE B C 1
ATOM 3998 O O . ILE B 1 103 ? 7.532 59.234 -18.582 1.00 25.14 143 ILE B O 1
ATOM 4003 N N . ALA B 1 104 ? 6.530 59.484 -16.576 1.00 23.35 144 ALA B N 1
ATOM 4004 C CA . ALA B 1 104 ? 7.705 60.010 -15.904 1.00 18.45 144 ALA B CA 1
ATOM 4005 C C . ALA B 1 104 ? 7.774 59.401 -14.502 1.00 26.43 144 ALA B C 1
ATO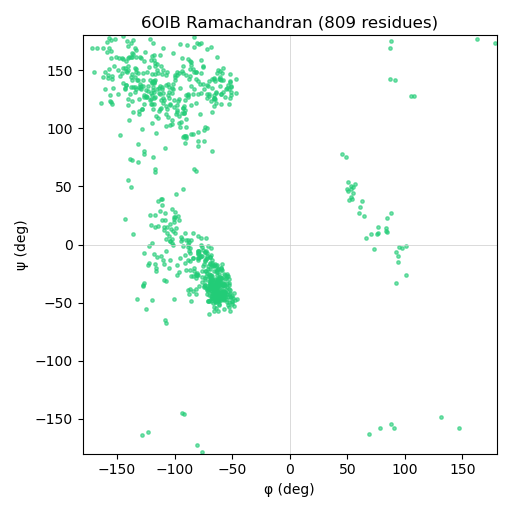M 4006 O O . ALA B 1 104 ? 7.832 60.102 -13.493 1.00 26.50 144 ALA B O 1
ATOM 4008 N N . LEU B 1 105 ? 7.773 58.061 -14.442 1.00 30.82 145 LEU B N 1
ATOM 4009 C CA . LEU B 1 105 ? 7.634 57.326 -13.188 1.00 31.17 145 LEU B CA 1
ATOM 4010 C C . LEU B 1 105 ? 8.960 57.064 -12.494 1.00 28.66 145 LEU B C 1
ATOM 4011 O O . LEU B 1 105 ? 8.967 56.485 -11.402 1.00 29.19 145 LEU B O 1
ATOM 4016 N N . GLY B 1 106 ? 10.071 57.477 -13.089 1.00 25.76 146 GLY B N 1
ATOM 4017 C CA . GLY B 1 106 ? 11.329 57.398 -12.379 1.00 25.02 146 GLY B CA 1
ATOM 4018 C C . GLY B 1 106 ? 11.905 55.984 -12.373 1.00 24.71 146 GLY B C 1
ATOM 4019 O O . GLY B 1 106 ? 11.591 55.131 -13.208 1.00 26.55 146 GLY B O 1
ATOM 4020 N N . ILE B 1 107 ? 12.765 55.745 -11.400 1.00 22.83 147 ILE B N 1
ATOM 4021 C CA . ILE B 1 107 ? 13.424 54.454 -11.250 1.00 26.28 147 ILE B CA 1
ATOM 4022 C C . ILE B 1 107 ? 13.110 53.964 -9.846 1.00 27.17 147 ILE B C 1
ATOM 4023 O O . ILE B 1 107 ? 12.912 54.757 -8.917 1.00 32.19 147 ILE B O 1
ATOM 4028 N N . GLN B 1 108 ? 13.015 52.654 -9.701 1.00 19.47 148 GLN B N 1
ATOM 4029 C CA . GLN B 1 108 ? 12.596 52.046 -8.442 1.00 26.95 148 GLN B CA 1
ATOM 4030 C C . GLN B 1 108 ? 13.818 51.530 -7.686 1.00 29.36 148 GLN B C 1
ATOM 4031 O O . GLN B 1 108 ? 14.685 50.873 -8.272 1.00 30.73 148 GLN B O 1
ATOM 4037 N N . LEU B 1 109 ? 13.882 51.821 -6.391 1.00 28.33 149 LEU B N 1
ATOM 4038 C CA . LEU B 1 109 ? 14.967 51.344 -5.542 1.00 27.89 149 LEU B CA 1
ATOM 4039 C C . LEU B 1 109 ? 14.591 50.000 -4.935 1.00 31.19 149 LEU B C 1
ATOM 4040 O O . LEU B 1 109 ? 13.527 49.869 -4.329 1.00 33.25 149 LEU B O 1
ATOM 4045 N N . ASP B 1 110 ? 15.482 49.014 -5.065 1.00 28.65 150 ASP B N 1
ATOM 4046 C CA . ASP B 1 110 ? 15.185 47.665 -4.594 1.00 30.06 150 ASP B CA 1
ATOM 4047 C C . ASP B 1 110 ? 16.131 47.235 -3.475 1.00 27.71 150 ASP B C 1
ATOM 4048 O O . ASP B 1 110 ? 16.858 46.254 -3.631 1.00 26.03 150 ASP B O 1
ATOM 4053 N N . TYR B 1 111 ? 16.098 47.940 -2.338 1.00 29.41 151 TYR B N 1
ATOM 4054 C CA . TYR B 1 111 ? 16.954 47.600 -1.201 1.00 25.96 151 TYR B CA 1
ATOM 4055 C C . TYR B 1 111 ? 16.773 46.149 -0.761 1.00 27.75 151 TYR B C 1
ATOM 4056 O O . TYR B 1 111 ? 17.748 45.471 -0.404 1.00 30.52 151 TYR B O 1
ATOM 4065 N N . GLU B 1 112 ? 15.539 45.652 -0.783 1.00 25.72 152 GLU B N 1
ATOM 4066 C CA . GLU B 1 112 ? 15.273 44.328 -0.214 1.00 27.86 152 GLU B CA 1
ATOM 4067 C C . GLU B 1 112 ? 15.833 43.189 -1.065 1.00 26.78 152 GLU B C 1
ATOM 4068 O O . GLU B 1 112 ? 15.770 42.030 -0.637 1.00 24.43 152 GLU B O 1
ATOM 4074 N N . LYS B 1 113 ? 16.358 43.474 -2.261 1.00 24.30 153 LYS B N 1
ATOM 4075 C CA . LYS B 1 113 ? 17.052 42.424 -2.989 1.00 30.22 153 LYS B CA 1
ATOM 4076 C C . LYS B 1 113 ? 18.467 42.209 -2.456 1.00 33.03 153 LYS B C 1
ATOM 4077 O O . LYS B 1 113 ? 19.136 41.258 -2.868 1.00 31.96 153 LYS B O 1
ATOM 4083 N N . ILE B 1 114 ? 18.933 43.077 -1.563 1.00 28.53 154 ILE B N 1
ATOM 4084 C CA . ILE B 1 114 ? 20.139 42.833 -0.787 1.00 24.89 154 ILE B CA 1
ATOM 4085 C C . ILE B 1 114 ? 19.693 42.121 0.480 1.00 25.12 154 ILE B C 1
ATOM 4086 O O . ILE B 1 114 ? 19.078 42.740 1.352 1.00 29.51 154 ILE B O 1
ATOM 4091 N N . LYS B 1 115 ? 19.993 40.824 0.580 1.00 21.34 155 LYS B N 1
ATOM 4092 C CA . LYS B 1 115 ? 19.709 40.082 1.801 1.00 22.12 155 LYS B CA 1
ATOM 4093 C C . LYS B 1 115 ? 20.174 40.868 3.022 1.00 26.82 155 LYS B C 1
ATOM 4094 O O . LYS B 1 115 ? 21.302 41.363 3.063 1.00 28.16 155 LYS B O 1
ATOM 4100 N N . GLY B 1 116 ? 19.297 41.005 4.013 1.00 31.15 156 GLY B N 1
ATOM 4101 C CA . GLY B 1 116 ? 19.652 41.730 5.217 1.00 31.24 156 GLY B CA 1
ATOM 4102 C C . GLY B 1 116 ? 19.316 43.214 5.219 1.00 27.75 156 GLY B C 1
ATOM 4103 O O . GLY B 1 116 ? 19.494 43.863 6.257 1.00 30.59 156 GLY B O 1
ATOM 4104 N N . LEU B 1 117 ? 18.848 43.782 4.080 1.00 27.52 157 LEU B N 1
ATOM 4105 C CA . LEU B 1 117 ? 18.254 45.121 3.995 1.00 31.28 157 LEU B CA 1
ATOM 4106 C C . LEU B 1 117 ? 16.760 45.012 3.664 1.00 38.30 157 LEU B C 1
ATOM 4107 O O . LEU B 1 117 ? 16.329 44.035 3.035 1.00 35.26 157 LEU B O 1
ATOM 4112 N N . PRO B 1 118 ? 15.936 46.001 4.060 1.00 39.43 158 PRO B N 1
ATOM 4113 C CA . PRO B 1 118 ? 16.331 47.269 4.695 1.00 40.11 158 PRO B CA 1
ATOM 4114 C C . PRO B 1 118 ? 16.403 47.246 6.220 1.00 41.84 158 PRO B C 1
ATOM 4115 O O . PRO B 1 118 ? 16.686 48.290 6.821 1.00 43.94 158 PRO B O 1
ATOM 4119 N N . GLU B 1 119 ? 16.177 46.079 6.836 1.00 38.26 159 GLU B N 1
ATOM 4120 C CA . GLU B 1 119 ? 16.246 45.987 8.292 1.00 36.10 159 GLU B CA 1
ATOM 4121 C C . GLU B 1 119 ? 17.642 46.332 8.821 1.00 40.01 159 GLU B C 1
ATOM 4122 O O . GLU B 1 119 ? 17.781 46.785 9.964 1.00 36.44 159 GLU B O 1
ATOM 4128 N N . GLY B 1 120 ? 18.681 46.162 8.001 1.00 39.37 160 GLY B N 1
ATOM 4129 C CA . GLY B 1 120 ? 20.021 46.515 8.442 1.00 38.72 160 GLY B CA 1
ATOM 4130 C C . GLY B 1 120 ? 20.172 47.979 8.813 1.00 31.25 160 GLY B C 1
ATOM 4131 O O . GLY B 1 120 ? 20.983 48.325 9.677 1.00 30.40 160 GLY B O 1
ATOM 4132 N N . PHE B 1 121 ? 19.386 48.856 8.191 1.00 34.74 161 PHE B N 1
ATOM 4133 C CA . PHE B 1 121 ? 19.542 50.283 8.444 1.00 25.92 161 PHE B CA 1
ATOM 4134 C C . PHE B 1 121 ? 19.146 50.681 9.861 1.00 37.87 161 PHE B C 1
ATOM 4135 O O . PHE B 1 121 ? 19.467 51.795 10.287 1.00 47.16 161 PHE B O 1
ATOM 4143 N N . ALA B 1 122 ? 18.476 49.799 10.599 1.00 35.58 162 ALA B N 1
ATOM 4144 C CA . ALA B 1 122 ? 18.163 50.070 11.992 1.00 35.63 162 ALA B CA 1
ATOM 4145 C C . ALA B 1 122 ? 19.403 50.095 12.872 1.00 41.09 162 ALA B C 1
ATOM 4146 O O . ALA B 1 122 ? 19.337 50.620 13.988 1.00 40.57 162 ALA B O 1
ATOM 4148 N N . HIS B 1 123 ? 20.581 49.484 12.388 1.00 45.67 163 HIS B N 1
ATOM 4149 C CA . HIS B 1 123 ? 21.873 49.388 13.058 1.00 45.32 163 HIS B CA 1
ATOM 4150 C C . HIS B 1 123 ? 22.787 50.548 12.668 1.00 41.58 163 HIS B C 1
ATOM 4151 O O . HIS B 1 123 ? 22.659 51.113 11.579 1.00 39.42 163 HIS B O 1
ATOM 4158 N N . PRO B 1 124 ? 23.730 50.908 13.533 1.00 39.55 164 PRO B N 1
ATOM 4159 C CA . PRO B 1 124 ? 24.687 51.973 13.190 1.00 45.13 164 PRO B CA 1
ATOM 4160 C C . PRO B 1 124 ? 25.639 51.555 12.075 1.00 45.34 164 PRO B C 1
ATOM 4161 O O . PRO B 1 124 ? 25.691 50.399 11.645 1.00 48.55 164 PRO B O 1
ATOM 4165 N N . LYS B 1 125 ? 26.384 52.550 11.586 1.00 37.45 165 LYS B N 1
ATOM 4166 C CA . LYS B 1 125 ? 27.528 52.399 10.688 1.00 30.01 165 LYS B CA 1
ATOM 4167 C C . LYS B 1 125 ? 27.156 52.089 9.246 1.00 29.34 165 LYS B C 1
ATOM 4168 O O . LYS B 1 125 ? 28.053 51.797 8.440 1.00 31.92 165 LYS B O 1
ATOM 4174 N N . ILE B 1 126 ? 25.880 52.163 8.884 1.00 29.38 166 ILE B N 1
ATOM 4175 C CA . ILE B 1 126 ? 25.424 51.827 7.539 1.00 31.11 166 ILE B CA 1
ATOM 4176 C C . ILE B 1 126 ? 24.491 52.926 7.046 1.00 29.00 166 ILE B C 1
ATOM 4177 O O . ILE B 1 126 ? 23.708 53.481 7.821 1.00 34.62 166 ILE B O 1
ATOM 4182 N N . GLY B 1 127 ? 24.587 53.254 5.761 1.00 27.92 167 GLY B N 1
ATOM 4183 C CA . GLY B 1 127 ? 23.799 54.343 5.222 1.00 24.13 167 GLY B CA 1
ATOM 4184 C C . GLY B 1 127 ? 23.616 54.189 3.730 1.00 27.24 167 GLY B C 1
ATOM 4185 O O . GLY B 1 127 ? 24.132 53.254 3.106 1.00 24.42 167 GLY B O 1
ATOM 4186 N N . SER B 1 128 ? 22.852 55.129 3.168 1.00 23.61 168 SER B N 1
ATOM 4187 C CA . SER B 1 128 ? 22.540 55.130 1.744 1.00 25.60 168 SER B CA 1
ATOM 4188 C C . SER B 1 128 ? 22.001 56.507 1.373 1.00 26.35 168 SER B C 1
ATOM 4189 O O . SER B 1 128 ? 20.998 56.952 1.937 1.00 25.94 168 SER B O 1
ATOM 4192 N N . ASN B 1 129 ? 22.662 57.179 0.431 1.00 24.87 169 ASN B N 1
ATOM 4193 C CA . ASN B 1 129 ? 22.251 58.517 0.019 1.00 26.28 169 ASN B CA 1
ATOM 4194 C C . ASN B 1 129 ? 21.054 58.499 -0.930 1.00 29.07 169 ASN B C 1
ATOM 4195 O O . ASN B 1 129 ? 20.520 59.565 -1.253 1.00 24.94 169 ASN B O 1
ATOM 4200 N N . TYR B 1 130 ? 20.604 57.318 -1.362 1.00 28.68 170 TYR B N 1
ATOM 4201 C CA . TYR B 1 130 ? 19.557 57.214 -2.376 1.00 30.52 170 TYR B CA 1
ATOM 4202 C C . TYR B 1 130 ? 18.127 57.254 -1.814 1.00 29.87 170 TYR B C 1
ATOM 4203 O O . TYR B 1 130 ? 17.174 57.346 -2.597 1.00 28.33 170 TYR B O 1
ATOM 4212 N N . SER B 1 131 ? 17.959 57.229 -0.491 1.00 29.40 171 SER B N 1
ATOM 4213 C CA . SER B 1 131 ? 16.659 57.182 0.164 1.00 24.18 171 SER B CA 1
ATOM 4214 C C . SER B 1 131 ? 16.561 58.275 1.217 1.00 28.57 171 SER B C 1
ATOM 4215 O O . SER B 1 131 ? 17.489 58.469 2.013 1.00 28.41 171 SER B O 1
ATOM 4218 N N . VAL B 1 132 ? 15.411 58.957 1.242 1.00 29.64 172 VAL B N 1
ATOM 4219 C CA . VAL B 1 132 ? 15.137 59.965 2.264 1.00 32.07 172 VAL B CA 1
ATOM 4220 C C . VAL B 1 132 ? 15.302 59.390 3.660 1.00 36.53 172 VAL B C 1
ATOM 4221 O O . VAL B 1 132 ? 15.595 60.124 4.611 1.00 42.34 172 VAL B O 1
ATOM 4225 N N . LYS B 1 133 ? 15.144 58.077 3.810 1.00 39.74 173 LYS B N 1
ATOM 4226 C CA . LYS B 1 133 ? 15.202 57.437 5.115 1.00 38.44 173 LYS B CA 1
ATOM 4227 C C . LYS B 1 133 ? 16.621 57.066 5.537 1.00 34.41 173 LYS B C 1
ATOM 4228 O O . LYS B 1 133 ? 16.844 56.758 6.713 1.00 31.12 173 LYS B O 1
ATOM 4234 N N . THR B 1 134 ? 17.588 57.082 4.625 1.00 33.87 174 THR B N 1
ATOM 4235 C CA . THR B 1 134 ? 18.931 56.635 4.976 1.00 38.14 174 THR B CA 1
ATOM 4236 C C . THR B 1 134 ? 20.041 57.639 4.670 1.00 33.68 174 THR B C 1
ATOM 4237 O O . THR B 1 134 ? 21.186 57.394 5.069 1.00 32.13 174 THR B O 1
ATOM 4241 N N . VAL B 1 135 ? 19.745 58.759 3.996 1.00 32.09 175 VAL B N 1
ATOM 4242 C CA . VAL B 1 135 ? 20.796 59.711 3.645 1.00 28.40 175 VAL B CA 1
ATOM 4243 C C . VAL B 1 135 ? 21.430 60.306 4.901 1.00 32.75 175 VAL B C 1
ATOM 4244 O O . VAL B 1 135 ? 22.647 60.520 4.959 1.00 37.50 175 VAL B O 1
ATOM 4248 N N . GLU B 1 136 ? 20.625 60.579 5.928 1.00 30.84 176 GLU B N 1
ATOM 4249 C CA . GLU B 1 136 ? 21.203 61.093 7.163 1.00 32.86 176 GLU B CA 1
ATOM 4250 C C . GLU B 1 136 ? 21.967 60.020 7.930 1.00 37.66 176 GLU B C 1
ATOM 4251 O O . GLU B 1 136 ? 22.856 60.362 8.721 1.00 39.07 176 GLU B O 1
ATOM 4257 N N . LYS B 1 137 ? 21.659 58.733 7.704 1.00 38.37 177 LYS B N 1
ATOM 4258 C CA . LYS B 1 137 ? 22.438 57.680 8.348 1.00 40.88 177 LYS B CA 1
ATOM 4259 C C . LYS B 1 137 ? 23.838 57.602 7.759 1.00 39.93 177 LYS B C 1
ATOM 4260 O O . LYS B 1 137 ? 24.791 57.263 8.475 1.00 38.25 177 LYS B O 1
ATOM 4266 N N . THR B 1 138 ? 23.985 57.936 6.470 1.00 32.55 178 THR B N 1
ATOM 4267 C CA . THR B 1 138 ? 25.316 58.078 5.884 1.00 33.27 178 THR B CA 1
ATOM 4268 C C . THR B 1 138 ? 26.170 59.032 6.709 1.00 36.12 178 THR B C 1
ATOM 4269 O O . THR B 1 138 ? 27.271 58.684 7.151 1.00 32.71 178 THR B O 1
ATOM 4273 N N . TRP B 1 139 ? 25.653 60.243 6.947 1.00 41.61 179 TRP B N 1
ATOM 4274 C CA . TRP B 1 139 ? 26.423 61.273 7.648 1.00 40.50 179 TRP B CA 1
ATOM 4275 C C . TRP B 1 139 ? 26.694 60.871 9.090 1.00 38.79 179 TRP B C 1
ATOM 4276 O O . TRP B 1 139 ? 27.794 61.093 9.603 1.00 40.01 179 TRP B O 1
ATOM 4287 N N . LYS B 1 140 ? 25.704 60.270 9.757 1.00 42.29 180 LYS B N 1
ATOM 4288 C CA . LYS B 1 140 ? 25.934 59.733 11.095 1.00 41.31 180 LYS B CA 1
ATOM 4289 C C . LYS B 1 140 ? 27.052 58.696 11.087 1.00 38.49 180 LYS B C 1
ATOM 4290 O O . LYS B 1 140 ? 27.914 58.693 11.973 1.00 36.73 180 LYS B O 1
ATOM 4296 N N . ALA B 1 141 ? 27.056 57.809 10.090 1.00 34.89 181 ALA B N 1
ATOM 4297 C CA . ALA B 1 141 ? 28.088 56.783 10.031 1.00 36.88 181 ALA B CA 1
ATOM 4298 C C . ALA B 1 141 ? 29.452 57.417 9.802 1.00 41.68 181 ALA B C 1
ATOM 4299 O O . ALA B 1 141 ? 30.461 56.984 10.377 1.00 38.23 181 ALA B O 1
ATOM 4301 N N . LEU B 1 142 ? 29.480 58.481 9.000 1.00 36.65 182 LEU B N 1
ATOM 4302 C CA . LEU B 1 142 ? 30.720 59.180 8.694 1.00 37.26 182 LEU B CA 1
ATOM 4303 C C . LEU B 1 142 ? 31.327 59.804 9.950 1.00 40.75 182 LEU B C 1
ATOM 4304 O O . LEU B 1 142 ? 32.514 59.614 10.246 1.00 39.10 182 LEU B O 1
ATOM 4309 N N . GLN B 1 143 ? 30.521 60.539 10.721 1.00 45.19 183 GLN B N 1
ATOM 4310 C CA . GLN B 1 143 ? 31.039 61.132 11.952 1.00 52.34 183 GLN B CA 1
ATOM 4311 C C . GLN B 1 143 ? 31.438 60.066 12.966 1.00 54.19 183 GLN B C 1
ATOM 4312 O O . GLN B 1 143 ? 32.473 60.193 13.628 1.00 57.39 183 GLN B O 1
ATOM 4318 N N . ASP B 1 144 ? 30.619 59.020 13.118 1.00 52.17 184 ASP B N 1
ATOM 4319 C CA . ASP B 1 144 ? 30.870 58.000 14.133 1.00 50.55 184 ASP B CA 1
ATOM 4320 C C . ASP B 1 144 ? 32.021 57.076 13.771 1.00 42.87 184 ASP B C 1
ATOM 4321 O O . ASP B 1 144 ? 32.494 56.343 14.651 1.00 44.02 184 ASP B O 1
ATOM 4326 N N . PHE B 1 145 ? 32.480 57.105 12.518 1.00 40.29 185 PHE B N 1
ATOM 4327 C CA . PHE B 1 145 ? 33.606 56.286 12.087 1.00 46.22 185 PHE B CA 1
ATOM 4328 C C . PHE B 1 145 ? 34.800 56.466 13.017 1.00 47.71 185 PHE B C 1
ATOM 4329 O O . PHE B 1 145 ? 35.256 57.587 13.269 1.00 43.71 185 PHE B O 1
ATOM 4337 N N . LYS B 1 146 ? 35.305 55.346 13.528 1.00 45.02 186 LYS B N 1
ATOM 4338 C CA . LYS B 1 146 ? 36.497 55.343 14.366 1.00 49.87 186 LYS B CA 1
ATOM 4339 C C . LYS B 1 146 ? 37.677 54.749 13.605 1.00 45.89 186 LYS B C 1
ATOM 4340 O O . LYS B 1 146 ? 38.629 55.468 13.302 1.00 40.62 186 LYS B O 1
ATOM 4346 N N . GLU B 1 147 ? 37.626 53.461 13.253 1.00 40.88 187 GLU B N 1
ATOM 4347 C CA . GLU B 1 147 ? 38.727 52.819 12.549 1.00 40.72 187 GLU B CA 1
ATOM 4348 C C . GLU B 1 147 ? 38.224 51.549 11.868 1.00 37.27 187 GLU B C 1
ATOM 4349 O O . GLU B 1 147 ? 37.520 50.748 12.484 1.00 44.50 187 GLU B O 1
ATOM 4355 N N . GLY B 1 148 ? 38.597 51.367 10.609 1.00 36.28 188 GLY B N 1
ATOM 4356 C CA . GLY B 1 148 ? 38.268 50.154 9.894 1.00 35.01 188 GLY B CA 1
ATOM 4357 C C . GLY B 1 148 ? 38.051 50.428 8.419 1.00 33.57 188 GLY B C 1
ATOM 4358 O O . GLY B 1 148 ? 38.538 51.421 7.870 1.00 33.77 188 GLY B O 1
ATOM 4359 N N . ASN B 1 149 ? 37.321 49.510 7.787 1.00 32.25 189 ASN B N 1
ATOM 4360 C CA . ASN B 1 149 ? 36.970 49.626 6.380 1.00 34.62 189 ASN B CA 1
ATOM 4361 C C . ASN B 1 149 ? 35.798 50.587 6.185 1.00 38.00 189 ASN B C 1
ATOM 4362 O O . ASN B 1 149 ? 34.758 50.470 6.846 1.00 34.74 189 ASN B O 1
ATOM 4367 N N . ALA B 1 150 ? 35.972 51.532 5.265 1.00 36.03 190 ALA B N 1
ATOM 4368 C CA . ALA B 1 150 ? 34.903 52.385 4.773 1.00 28.73 190 ALA B CA 1
ATOM 4369 C C . ALA B 1 150 ? 34.569 51.893 3.369 1.00 29.63 190 ALA B C 1
ATOM 4370 O O . ALA B 1 150 ? 35.358 52.082 2.435 1.00 29.98 190 ALA B O 1
ATOM 4372 N N . ILE B 1 151 ? 33.394 51.285 3.216 1.00 31.48 191 ILE B N 1
ATOM 4373 C CA . ILE B 1 151 ? 33.040 50.513 2.027 1.00 29.85 191 ILE B CA 1
ATOM 4374 C C . ILE B 1 151 ? 31.936 51.222 1.261 1.00 26.97 191 ILE B C 1
ATOM 4375 O O . ILE B 1 151 ? 30.897 51.568 1.836 1.00 29.29 191 ILE B O 1
ATOM 4380 N N . PHE B 1 152 ? 32.140 51.394 -0.043 1.00 27.64 192 PHE B N 1
ATOM 4381 C CA . PHE B 1 152 ? 31.168 52.024 -0.934 1.00 22.64 192 PHE B CA 1
ATOM 4382 C C . PHE B 1 152 ? 30.882 51.067 -2.087 1.00 29.47 192 PHE B C 1
ATOM 4383 O O . PHE B 1 152 ? 31.808 50.482 -2.664 1.00 28.25 192 PHE B O 1
ATOM 4391 N N . THR B 1 153 ? 29.604 50.871 -2.392 1.00 27.77 193 THR B N 1
ATOM 4392 C CA . THR B 1 153 ? 29.203 49.820 -3.311 1.00 32.45 193 THR B CA 1
ATOM 4393 C C . THR B 1 153 ? 28.467 50.400 -4.508 1.00 32.43 193 THR B C 1
ATOM 4394 O O . THR B 1 153 ? 27.908 51.499 -4.451 1.00 31.18 193 THR B O 1
ATOM 4398 N N . PHE B 1 154 ? 28.451 49.610 -5.582 1.00 31.91 194 PHE B N 1
ATOM 4399 C CA . PHE B 1 154 ? 27.770 49.910 -6.832 1.00 28.91 194 PHE B CA 1
ATOM 4400 C C . PHE B 1 154 ? 27.154 48.621 -7.343 1.00 30.61 194 PHE B C 1
ATOM 4401 O O . PHE B 1 154 ? 27.878 47.636 -7.522 1.00 28.31 194 PHE B O 1
ATOM 4409 N N . PRO B 1 155 ? 25.845 48.593 -7.611 1.00 27.34 195 PRO B N 1
ATOM 4410 C CA . PRO B 1 155 ? 25.155 47.333 -7.875 1.00 20.39 195 PRO B CA 1
ATOM 4411 C C . PRO B 1 155 ? 25.309 46.901 -9.327 1.00 24.50 195 PRO B C 1
ATOM 4412 O O . PRO B 1 155 ? 25.889 47.595 -10.155 1.00 26.10 195 PRO B O 1
ATOM 4416 N N . ASN B 1 156 ? 24.726 45.741 -9.621 1.00 25.86 196 ASN B N 1
ATOM 4417 C CA . ASN B 1 156 ? 24.736 45.112 -10.942 1.00 26.15 196 ASN B CA 1
ATOM 4418 C C . ASN B 1 156 ? 23.437 45.380 -11.699 1.00 26.86 196 ASN B C 1
ATOM 4419 O O . ASN B 1 156 ? 22.845 44.477 -12.287 1.00 29.14 196 ASN B O 1
ATOM 4424 N N . THR B 1 157 ? 22.938 46.612 -11.658 1.00 24.84 197 THR B N 1
ATOM 4425 C CA . THR B 1 157 ? 21.721 46.967 -12.384 1.00 30.06 197 THR B CA 1
ATOM 4426 C C . THR B 1 157 ? 21.989 48.323 -13.008 1.00 30.51 197 THR B C 1
ATOM 4427 O O . THR B 1 157 ? 23.018 48.933 -12.705 1.00 26.21 197 THR B O 1
ATOM 4431 N N . PRO B 1 158 ? 21.095 48.843 -13.851 1.00 29.29 198 PRO B N 1
ATOM 4432 C CA . PRO B 1 158 ? 21.127 50.280 -14.139 1.00 28.13 198 PRO B CA 1
ATOM 4433 C C . PRO B 1 158 ? 20.854 51.070 -12.869 1.00 25.75 198 PRO B C 1
ATOM 4434 O O . PRO B 1 158 ? 20.381 50.539 -11.865 1.00 23.33 198 PRO B O 1
ATOM 4438 N N . VAL B 1 159 ? 21.233 52.346 -12.898 1.00 29.43 199 VAL B N 1
ATOM 4439 C CA . VAL B 1 159 ? 21.166 53.216 -11.729 1.00 29.47 199 VAL B CA 1
ATOM 4440 C C . VAL B 1 159 ? 20.888 54.633 -12.209 1.00 24.52 199 VAL B C 1
ATOM 4441 O O . VAL B 1 159 ? 21.100 54.969 -13.377 1.00 24.49 199 VAL B O 1
ATOM 4445 N N . LYS B 1 160 ? 20.405 55.472 -11.307 1.00 31.43 200 LYS B N 1
ATOM 4446 C CA . LYS B 1 160 ? 20.322 56.893 -11.595 1.00 36.40 200 LYS B CA 1
ATOM 4447 C C . LYS B 1 160 ? 21.504 57.576 -10.932 1.00 31.08 200 LYS B C 1
ATOM 4448 O O . LYS B 1 160 ? 21.950 57.163 -9.853 1.00 30.60 200 LYS B O 1
ATOM 4454 N N . CYS B 1 161 ? 22.028 58.594 -11.611 1.00 23.50 201 CYS B N 1
ATOM 4455 C CA . CYS B 1 161 ? 23.250 59.279 -11.212 1.00 29.18 201 CYS B CA 1
ATOM 4456 C C . CYS B 1 161 ? 24.329 58.250 -10.910 1.00 33.33 201 CYS B C 1
ATOM 4457 O O . CYS B 1 161 ? 24.631 57.986 -9.739 1.00 30.89 201 CYS B O 1
ATOM 4460 N N . ALA B 1 162 ? 24.900 57.661 -11.968 1.00 34.73 202 ALA B N 1
ATOM 4461 C CA . ALA B 1 162 ? 25.940 56.653 -11.806 1.00 36.06 202 ALA B CA 1
ATOM 4462 C C . ALA B 1 162 ? 27.155 57.164 -11.037 1.00 33.16 202 ALA B C 1
ATOM 4463 O O . ALA B 1 162 ? 27.893 56.351 -10.489 1.00 30.95 202 ALA B O 1
ATOM 4465 N N . GLY B 1 163 ? 27.383 58.482 -10.977 1.00 34.00 203 GLY B N 1
ATOM 4466 C CA . GLY B 1 163 ? 28.530 58.994 -10.244 1.00 23.07 203 GLY B CA 1
ATOM 4467 C C . GLY B 1 163 ? 28.323 59.137 -8.751 1.00 24.66 203 GLY B C 1
ATOM 4468 O O . GLY B 1 163 ? 29.307 59.155 -7.999 1.00 28.77 203 GLY B O 1
ATOM 4469 N N . ALA B 1 164 ? 27.072 59.243 -8.295 1.00 24.45 204 ALA B N 1
ATOM 4470 C CA . ALA B 1 164 ? 26.841 59.491 -6.874 1.00 22.50 204 ALA B CA 1
ATOM 4471 C C . ALA B 1 164 ? 27.469 58.448 -5.950 1.00 23.29 204 ALA B C 1
ATOM 4472 O O . ALA B 1 164 ? 27.898 58.834 -4.846 1.00 27.31 204 ALA B O 1
ATOM 4474 N N . PRO B 1 165 ? 27.553 57.162 -6.305 1.00 21.99 205 PRO B N 1
ATOM 4475 C CA . PRO B 1 165 ? 28.201 56.213 -5.378 1.00 24.11 205 PRO B CA 1
ATOM 4476 C C . PRO B 1 165 ? 29.685 56.476 -5.158 1.00 31.03 205 PRO B C 1
ATOM 4477 O O . PRO B 1 165 ? 30.192 56.190 -4.066 1.00 30.36 205 PRO B O 1
ATOM 4481 N N . GLN B 1 166 ? 30.416 57.009 -6.138 1.00 30.49 206 GLN B N 1
ATOM 4482 C CA . GLN B 1 166 ? 31.781 57.396 -5.797 1.00 39.21 206 GLN B CA 1
ATOM 4483 C C . GLN B 1 166 ? 31.868 58.801 -5.207 1.00 33.56 206 GLN B C 1
ATOM 4484 O O . GLN B 1 166 ? 32.759 59.047 -4.392 1.00 28.74 206 GLN B O 1
ATOM 4490 N N . LYS B 1 167 ? 30.928 59.697 -5.544 1.00 33.75 207 LYS B N 1
ATOM 4491 C CA . LYS B 1 167 ? 30.931 61.047 -4.980 1.00 38.51 207 LYS B CA 1
ATOM 4492 C C . LYS B 1 167 ? 31.046 61.035 -3.460 1.00 42.21 207 LYS B C 1
ATOM 4493 O O . LYS B 1 167 ? 31.863 61.767 -2.879 1.00 39.24 207 LYS B O 1
ATOM 4499 N N . ILE B 1 168 ? 30.213 60.229 -2.796 1.00 34.18 208 ILE B N 1
ATOM 4500 C CA . ILE B 1 168 ? 30.228 60.220 -1.339 1.00 31.83 208 ILE B CA 1
ATOM 4501 C C . ILE B 1 168 ? 31.496 59.554 -0.800 1.00 30.18 208 ILE B C 1
ATOM 4502 O O . ILE B 1 168 ? 31.895 59.819 0.344 1.00 31.07 208 ILE B O 1
ATOM 4507 N N . MET B 1 169 ? 32.172 58.729 -1.607 1.00 27.08 209 MET B N 1
ATOM 4508 C CA . MET B 1 169 ? 33.446 58.170 -1.170 1.00 26.91 209 MET B CA 1
ATOM 4509 C C . MET B 1 169 ? 34.523 59.247 -1.131 1.00 35.18 209 MET B C 1
ATOM 4510 O O . MET B 1 169 ? 35.302 59.316 -0.172 1.00 34.04 209 MET B O 1
ATOM 4515 N N . TYR B 1 170 ? 34.581 60.099 -2.163 1.00 32.66 210 TYR B N 1
ATOM 4516 C CA . TYR B 1 170 ? 35.546 61.196 -2.158 1.00 40.08 210 TYR B CA 1
ATOM 4517 C C . TYR B 1 170 ? 35.253 62.171 -1.025 1.00 44.01 210 TYR B C 1
ATOM 4518 O O . TYR B 1 170 ? 36.167 62.599 -0.308 1.00 47.45 210 TYR B O 1
ATOM 4527 N N . LEU B 1 171 ? 33.976 62.521 -0.837 1.00 40.32 211 LEU B N 1
ATOM 4528 C CA . LEU B 1 171 ? 33.601 63.373 0.291 1.00 38.51 211 LEU B CA 1
ATOM 4529 C C . LEU B 1 171 ? 34.002 62.736 1.623 1.00 36.46 211 LEU B C 1
ATOM 4530 O O . LEU B 1 171 ? 34.488 63.423 2.527 1.00 34.79 211 LEU B O 1
ATOM 4535 N N . SER B 1 172 ? 33.804 61.419 1.762 1.00 37.65 212 SER B N 1
ATOM 4536 C CA . SER B 1 172 ? 34.182 60.730 2.997 1.00 44.71 212 SER B CA 1
ATOM 4537 C C . SER B 1 172 ? 35.688 60.774 3.218 1.00 44.84 212 SER B C 1
ATOM 4538 O O . SER B 1 172 ? 36.155 60.990 4.345 1.00 40.65 212 SER B O 1
ATOM 4541 N N . GLU B 1 173 ? 36.460 60.560 2.151 1.00 45.99 213 GLU B N 1
ATOM 4542 C CA . GLU B 1 173 ? 37.914 60.641 2.240 1.00 46.80 213 GLU B CA 1
ATOM 4543 C C . GLU B 1 173 ? 38.354 62.022 2.720 1.00 43.15 213 GLU B C 1
ATOM 4544 O O . GLU B 1 173 ? 39.217 62.143 3.597 1.00 39.74 213 GLU B O 1
ATOM 4550 N N . ALA B 1 174 ? 37.782 63.082 2.143 1.00 41.41 214 ALA B N 1
ATOM 4551 C CA . ALA B 1 174 ? 38.151 64.417 2.596 1.00 43.64 214 ALA B CA 1
ATOM 4552 C C . ALA B 1 174 ? 37.710 64.651 4.035 1.00 42.65 214 ALA B C 1
ATOM 4553 O O . ALA B 1 174 ? 38.420 65.313 4.794 1.00 44.04 214 ALA B O 1
ATOM 4555 N N . TYR B 1 175 ? 36.554 64.105 4.438 1.00 46.16 215 TYR B N 1
ATOM 4556 C CA . TYR B 1 175 ? 36.116 64.278 5.823 1.00 46.62 215 TYR B CA 1
ATOM 4557 C C . TYR B 1 175 ? 37.106 63.631 6.794 1.00 46.76 215 TYR B C 1
ATOM 4558 O O . TYR B 1 175 ? 37.453 64.217 7.828 1.00 39.49 215 TYR B O 1
ATOM 4567 N N . PHE B 1 176 ? 37.589 62.429 6.467 1.00 44.35 216 PHE B N 1
ATOM 4568 C CA . PHE B 1 176 ? 38.525 61.737 7.350 1.00 45.72 216 PHE B CA 1
ATOM 4569 C C . PHE B 1 176 ? 39.838 62.506 7.498 1.00 47.95 216 PHE B C 1
ATOM 4570 O O . PHE B 1 176 ? 40.390 62.598 8.602 1.00 44.69 216 PHE B O 1
ATOM 4578 N N . ARG B 1 177 ? 40.359 63.063 6.401 1.00 49.61 217 ARG B N 1
ATOM 4579 C CA . ARG B 1 177 ? 41.524 63.939 6.517 1.00 55.18 217 ARG B CA 1
ATOM 4580 C C . ARG B 1 177 ? 41.222 65.144 7.404 1.00 54.34 217 ARG B C 1
ATOM 4581 O O . ARG B 1 177 ? 42.026 65.498 8.275 1.00 48.11 217 ARG B O 1
ATOM 4589 N N . LYS B 1 178 ? 40.053 65.771 7.213 1.00 54.31 218 LYS B N 1
ATOM 4590 C CA . LYS B 1 178 ? 39.726 66.989 7.949 1.00 56.39 218 LYS B CA 1
ATOM 4591 C C . LYS B 1 178 ? 39.478 66.743 9.431 1.00 53.41 218 LYS B C 1
ATOM 4592 O O . LYS B 1 178 ? 39.580 67.683 10.220 1.00 61.89 218 LYS B O 1
ATOM 4598 N N . THR B 1 179 ? 39.156 65.515 9.836 1.00 49.13 219 THR B N 1
ATOM 4599 C CA . THR B 1 179 ? 38.961 65.196 11.247 1.00 46.84 219 THR B CA 1
ATOM 4600 C C . THR B 1 179 ? 40.093 64.344 11.811 1.00 54.78 219 THR B C 1
ATOM 4601 O O . THR B 1 179 ? 39.900 63.652 12.816 1.00 63.46 219 THR B O 1
ATOM 4605 N N . GLY B 1 180 ? 41.261 64.362 11.168 1.00 55.27 220 GLY B N 1
ATOM 4606 C CA . GLY B 1 180 ? 42.457 63.719 11.680 1.00 54.25 220 GLY B CA 1
ATOM 4607 C C . GLY B 1 180 ? 42.507 62.205 11.616 1.00 54.82 220 GLY B C 1
ATOM 4608 O O . GLY B 1 180 ? 43.543 61.631 11.969 1.00 54.56 220 GLY B O 1
ATOM 4609 N N . LYS B 1 181 ? 41.440 61.532 11.176 1.00 53.23 221 LYS B N 1
ATOM 4610 C CA . LYS B 1 181 ? 41.370 60.078 11.245 1.00 55.65 221 LYS B CA 1
ATOM 4611 C C . LYS B 1 181 ? 41.501 59.424 9.873 1.00 55.82 221 LYS B C 1
ATOM 4612 O O . LYS B 1 181 ? 41.001 58.316 9.657 1.00 50.23 221 LYS B O 1
ATOM 4618 N N . ARG B 1 182 ? 42.181 60.094 8.939 1.00 58.46 222 ARG B N 1
ATOM 4619 C CA . ARG B 1 182 ? 42.371 59.513 7.612 1.00 52.44 222 ARG B CA 1
ATOM 4620 C C . ARG B 1 182 ? 43.251 58.271 7.674 1.00 49.56 222 ARG B C 1
ATOM 4621 O O . ARG B 1 182 ? 43.018 57.300 6.944 1.00 50.80 222 ARG B O 1
ATOM 4629 N N . SER B 1 183 ? 44.260 58.285 8.543 1.00 47.81 223 SER B N 1
ATOM 4630 C CA . SER B 1 183 ? 45.141 57.138 8.700 1.00 49.44 223 SER B CA 1
ATOM 4631 C C . SER B 1 183 ? 44.408 55.920 9.231 1.00 50.25 223 SER B C 1
ATOM 4632 O O . SER B 1 183 ? 44.923 54.805 9.112 1.00 42.54 223 SER B O 1
ATOM 4635 N N . LYS B 1 184 ? 43.233 56.111 9.827 1.00 48.33 224 LYS B N 1
ATOM 4636 C CA . LYS B 1 184 ? 42.473 55.025 10.422 1.00 46.75 224 LYS B CA 1
ATOM 4637 C C . LYS B 1 184 ? 41.431 54.440 9.481 1.00 45.08 224 LYS B C 1
ATOM 4638 O O . LYS B 1 184 ? 40.689 53.546 9.897 1.00 43.99 224 LYS B O 1
ATOM 4644 N N . ALA B 1 185 ? 41.351 54.910 8.234 1.00 41.01 225 ALA B N 1
ATOM 4645 C CA . ALA B 1 185 ? 40.307 54.476 7.307 1.00 39.86 225 ALA B CA 1
ATOM 4646 C C . ALA B 1 185 ? 40.914 53.761 6.103 1.00 37.65 225 ALA B C 1
ATOM 4647 O O . ALA B 1 185 ? 41.813 54.292 5.440 1.00 39.61 225 ALA B O 1
ATOM 4649 N N . ASN B 1 186 ? 40.416 52.557 5.832 1.00 37.32 226 ASN B N 1
ATOM 4650 C CA . ASN B 1 186 ? 40.709 51.816 4.606 1.00 34.25 226 ASN B CA 1
ATOM 4651 C C . ASN B 1 186 ? 39.492 51.972 3.699 1.00 33.22 226 ASN B C 1
ATOM 4652 O O . ASN B 1 186 ? 38.440 51.378 3.958 1.00 31.22 226 ASN B O 1
ATOM 4657 N N . ILE B 1 187 ? 39.623 52.777 2.647 1.00 31.41 227 ILE B N 1
ATOM 4658 C CA . ILE B 1 187 ? 38.488 53.220 1.844 1.00 30.02 227 ILE B CA 1
ATOM 4659 C C . ILE B 1 187 ? 38.446 52.380 0.582 1.00 29.04 227 ILE B C 1
ATOM 4660 O O . ILE B 1 187 ? 39.424 52.317 -0.170 1.00 35.84 227 ILE B O 1
ATOM 4665 N N . ILE B 1 188 ? 37.312 51.739 0.342 1.00 32.26 228 ILE B N 1
ATOM 4666 C CA . ILE B 1 188 ? 37.181 50.740 -0.707 1.00 30.68 228 ILE B CA 1
ATOM 4667 C C . ILE B 1 188 ? 35.906 51.012 -1.472 1.00 27.61 228 ILE B C 1
ATOM 4668 O O . ILE B 1 188 ? 34.843 51.169 -0.866 1.00 31.47 228 ILE B O 1
ATOM 4673 N N . PHE B 1 189 ? 36.011 51.038 -2.793 1.00 28.43 229 PHE B N 1
ATOM 4674 C CA . PHE B 1 189 ? 34.873 51.111 -3.702 1.00 24.64 229 PHE B CA 1
ATOM 4675 C C . PHE B 1 189 ? 34.731 49.735 -4.358 1.00 26.21 229 PHE B C 1
ATOM 4676 O O . PHE B 1 189 ? 35.626 49.289 -5.090 1.00 34.57 229 PHE B O 1
ATOM 4684 N N . ASN B 1 190 ? 33.649 49.032 -4.040 1.00 31.80 230 ASN B N 1
ATOM 4685 C CA . ASN B 1 190 ? 33.396 47.681 -4.547 1.00 30.28 230 ASN B CA 1
ATOM 4686 C C . ASN B 1 190 ? 32.286 47.800 -5.570 1.00 25.71 230 ASN B C 1
ATOM 4687 O O . ASN B 1 190 ? 31.115 47.953 -5.204 1.00 30.06 230 ASN B O 1
ATOM 4692 N N . THR B 1 191 ? 32.646 47.765 -6.854 1.00 24.52 231 THR B N 1
ATOM 4693 C CA . THR B 1 191 ? 31.685 48.072 -7.903 1.00 29.42 231 THR B CA 1
ATOM 4694 C C . THR B 1 191 ? 31.472 46.863 -8.800 1.00 32.03 231 THR B C 1
ATOM 4695 O O . THR B 1 191 ? 32.423 46.148 -9.140 1.00 28.82 231 THR B O 1
ATOM 4699 N N . SER B 1 192 ? 30.201 46.661 -9.175 1.00 25.29 232 SER B N 1
ATOM 4700 C CA . SER B 1 192 ? 29.825 45.613 -10.118 1.00 27.49 232 SER B CA 1
ATOM 4701 C C . SER B 1 192 ? 30.463 45.807 -11.483 1.00 25.51 232 SER B C 1
ATOM 4702 O O . SER B 1 192 ? 30.705 44.830 -12.194 1.00 32.11 232 SER B O 1
ATOM 4705 N N . LEU B 1 193 ? 30.728 47.047 -11.867 1.00 27.61 233 LEU B N 1
ATOM 4706 C CA . LEU B 1 193 ? 31.248 47.347 -13.187 1.00 29.94 233 LEU B CA 1
ATOM 4707 C C . LEU B 1 193 ? 32.746 47.027 -13.280 1.00 32.59 233 LEU B C 1
ATOM 4708 O O . LEU B 1 193 ? 33.417 46.711 -12.285 1.00 26.22 233 LEU B O 1
ATOM 4713 N N . GLY B 1 194 ? 33.272 47.141 -14.502 1.00 28.26 234 GLY B N 1
ATOM 4714 C CA . GLY B 1 194 ? 34.687 46.990 -14.752 1.00 34.61 234 GLY B CA 1
ATOM 4715 C C . GLY B 1 194 ? 35.450 48.268 -15.017 1.00 37.71 234 GLY B C 1
ATOM 4716 O O . GLY B 1 194 ? 36.636 48.193 -15.364 1.00 38.56 234 GLY B O 1
ATOM 4717 N N . ALA B 1 195 ? 34.828 49.442 -14.861 1.00 29.42 235 ALA B N 1
ATOM 4718 C CA . ALA B 1 195 ? 35.476 50.730 -15.088 1.00 31.30 235 ALA B CA 1
ATOM 4719 C C . ALA B 1 195 ? 34.948 51.751 -14.086 1.00 31.00 235 ALA B C 1
ATOM 4720 O O . ALA B 1 195 ? 33.813 51.645 -13.619 1.00 35.00 235 ALA B O 1
ATOM 4722 N N . ILE B 1 196 ? 35.786 52.744 -13.765 1.00 38.61 236 ILE B N 1
ATOM 4723 C CA . ILE B 1 196 ? 35.435 53.767 -12.785 1.00 36.74 236 ILE B CA 1
ATOM 4724 C C . ILE B 1 196 ? 34.377 54.723 -13.322 1.00 35.27 236 ILE B C 1
ATOM 4725 O O . ILE B 1 196 ? 33.637 55.334 -12.538 1.00 30.47 236 ILE B O 1
ATOM 4730 N N . PHE B 1 197 ? 34.282 54.861 -14.642 1.00 28.48 237 PHE B N 1
ATOM 4731 C CA . PHE B 1 197 ? 33.359 55.774 -15.294 1.00 24.41 237 PHE B CA 1
ATOM 4732 C C . PHE B 1 197 ? 33.383 55.450 -16.783 1.00 28.05 237 PHE B C 1
ATOM 4733 O O . PHE B 1 197 ? 34.412 55.023 -17.305 1.00 29.31 237 PHE B O 1
ATOM 4741 N N . GLY B 1 198 ? 32.250 55.644 -17.459 1.00 34.34 238 GLY B N 1
ATOM 4742 C CA . GLY B 1 198 ? 32.154 55.196 -18.845 1.00 37.35 238 GLY B CA 1
ATOM 4743 C C . GLY B 1 198 ? 32.702 56.140 -19.903 1.00 41.25 238 GLY B C 1
ATOM 4744 O O . GLY B 1 198 ? 32.825 55.737 -21.066 1.00 38.64 238 GLY B O 1
ATOM 4745 N N . VAL B 1 199 ? 33.006 57.388 -19.545 1.00 38.05 239 VAL B N 1
ATOM 4746 C CA . VAL B 1 199 ? 33.602 58.360 -20.460 1.00 39.93 239 VAL B CA 1
ATOM 4747 C C . VAL B 1 199 ? 35.079 58.476 -20.098 1.00 36.94 239 VAL B C 1
ATOM 4748 O O . VAL B 1 199 ? 35.412 58.848 -18.966 1.00 39.49 239 VAL B O 1
ATOM 4752 N N . LYS B 1 200 ? 35.968 58.174 -21.049 1.00 34.08 240 LYS B N 1
ATOM 4753 C CA . LYS B 1 200 ? 37.372 58.002 -20.664 1.00 43.95 240 LYS B CA 1
ATOM 4754 C C . LYS B 1 200 ? 37.985 59.280 -20.090 1.00 46.24 240 LYS B C 1
ATOM 4755 O O . LYS B 1 200 ? 38.801 59.214 -19.162 1.00 48.84 240 LYS B O 1
ATOM 4761 N N . LYS B 1 201 ? 37.631 60.447 -20.633 1.00 45.95 241 LYS B N 1
ATOM 4762 C CA . LYS B 1 201 ? 38.276 61.679 -20.176 1.00 48.25 241 LYS B CA 1
ATOM 4763 C C . LYS B 1 201 ? 38.084 61.884 -18.677 1.00 45.69 241 LYS B C 1
ATOM 4764 O O . LYS B 1 201 ? 39.021 62.258 -17.963 1.00 44.93 241 LYS B O 1
ATOM 4770 N N . TYR B 1 202 ? 36.874 61.638 -18.183 1.00 44.69 242 TYR B N 1
ATOM 4771 C CA . TYR B 1 202 ? 36.606 61.793 -16.761 1.00 43.62 242 TYR B CA 1
ATOM 4772 C C . TYR B 1 202 ? 37.059 60.575 -15.971 1.00 43.37 242 TYR B C 1
ATOM 4773 O O . TYR B 1 202 ? 37.418 60.701 -14.796 1.00 44.30 242 TYR B O 1
ATOM 4782 N N . ALA B 1 203 ? 37.058 59.396 -16.596 1.00 39.09 243 ALA B N 1
ATOM 4783 C CA . ALA B 1 203 ? 37.565 58.214 -15.917 1.00 37.83 243 ALA B CA 1
ATOM 4784 C C . ALA B 1 203 ? 39.057 58.362 -15.637 1.00 44.80 243 ALA B C 1
ATOM 4785 O O . ALA B 1 203 ? 39.534 58.011 -14.553 1.00 47.12 243 ALA B O 1
ATOM 4787 N N . ASP B 1 204 ? 39.801 58.927 -16.591 1.00 43.53 244 ASP B N 1
ATOM 4788 C CA . ASP B 1 204 ? 41.209 59.227 -16.353 1.00 49.47 244 ASP B CA 1
ATOM 4789 C C . ASP B 1 204 ? 41.381 60.264 -15.246 1.00 50.98 244 ASP B C 1
ATOM 4790 O O . ASP B 1 204 ? 42.304 60.158 -14.431 1.00 48.63 244 ASP B O 1
ATOM 4795 N N . ALA B 1 205 ? 40.512 61.282 -15.204 1.00 44.08 245 ALA B N 1
ATOM 4796 C CA . ALA B 1 205 ? 40.590 62.251 -14.115 1.00 46.55 245 ALA B CA 1
ATOM 4797 C C . ALA B 1 205 ? 40.339 61.580 -12.767 1.00 37.75 245 ALA B C 1
ATOM 4798 O O . ALA B 1 205 ? 41.089 61.785 -11.807 1.00 41.33 245 ALA B O 1
ATOM 4800 N N . LEU B 1 206 ? 39.296 60.758 -12.678 1.00 37.49 246 LEU B N 1
ATOM 4801 C CA . LEU B 1 206 ? 39.016 60.072 -11.420 1.00 36.57 246 LEU B CA 1
ATOM 4802 C C . LEU B 1 206 ? 40.105 59.069 -11.077 1.00 36.25 246 LEU B C 1
ATOM 4803 O O . LEU B 1 206 ? 40.420 58.876 -9.896 1.00 40.33 246 LEU B O 1
ATOM 4808 N N . GLN B 1 207 ? 40.692 58.431 -12.091 1.00 40.14 247 GLN B N 1
ATOM 4809 C CA . GLN B 1 207 ? 41.784 57.487 -11.850 1.00 47.68 247 GLN B CA 1
ATOM 4810 C C . GLN B 1 207 ? 42.953 58.158 -11.144 1.00 48.02 247 GLN B C 1
ATOM 4811 O O . GLN B 1 207 ? 43.525 57.594 -10.203 1.00 44.60 247 GLN B O 1
ATOM 4817 N N . GLU B 1 208 ? 43.319 59.369 -11.576 1.00 53.88 248 GLU B N 1
ATOM 4818 C CA . GLU B 1 208 ? 44.386 60.103 -10.898 1.00 48.71 248 GLU B CA 1
ATOM 4819 C C . GLU B 1 208 ? 44.009 60.402 -9.456 1.00 44.71 248 GLU B C 1
ATOM 4820 O O . GLU B 1 208 ? 44.829 60.242 -8.552 1.00 45.30 248 GLU B O 1
ATOM 4826 N N . ILE B 1 209 ? 42.767 60.829 -9.219 1.00 41.65 249 ILE B N 1
ATOM 4827 C CA . ILE B 1 209 ? 42.316 61.069 -7.848 1.00 48.14 249 ILE B CA 1
ATOM 4828 C C . ILE B 1 209 ? 42.443 59.796 -7.012 1.00 47.37 249 ILE B C 1
ATOM 4829 O O . ILE B 1 209 ? 42.954 59.813 -5.884 1.00 44.89 249 ILE B O 1
ATOM 4834 N N . ILE B 1 210 ? 41.986 58.670 -7.558 1.00 44.05 250 ILE B N 1
ATOM 4835 C CA . ILE B 1 210 ? 42.034 57.416 -6.811 1.00 43.89 250 ILE B CA 1
ATOM 4836 C C . ILE B 1 210 ? 43.460 57.087 -6.408 1.00 39.48 250 ILE B C 1
ATOM 4837 O O . ILE B 1 210 ? 43.721 56.671 -5.272 1.00 46.08 250 ILE B O 1
ATOM 4842 N N . GLN B 1 211 ? 44.407 57.276 -7.329 1.00 39.96 251 GLN B N 1
ATOM 4843 C CA . GLN B 1 211 ? 45.802 56.948 -7.046 1.00 46.96 251 GLN B CA 1
ATOM 4844 C C . GLN B 1 211 ? 46.416 57.942 -6.071 1.00 48.06 251 GLN B C 1
ATOM 4845 O O . GLN B 1 211 ? 47.142 57.551 -5.151 1.00 44.32 251 GLN B O 1
ATOM 4851 N N . GLU B 1 212 ? 46.137 59.233 -6.258 1.00 48.17 252 GLU B N 1
ATOM 4852 C CA . GLU B 1 212 ? 46.740 60.249 -5.402 1.00 49.76 252 GLU B CA 1
ATOM 4853 C C . GLU B 1 212 ? 46.206 60.183 -3.973 1.00 51.83 252 GLU B C 1
ATOM 4854 O O . GLU B 1 212 ? 46.933 60.518 -3.033 1.00 52.51 252 GLU B O 1
ATOM 4860 N N . ARG B 1 213 ? 44.954 59.755 -3.779 1.00 50.57 253 ARG B N 1
ATOM 4861 C CA . ARG B 1 213 ? 44.323 59.793 -2.464 1.00 48.78 253 ARG B CA 1
ATOM 4862 C C . ARG B 1 213 ? 44.106 58.398 -1.867 1.00 48.61 253 ARG B C 1
ATOM 4863 O O . ARG B 1 213 ? 43.276 58.231 -0.964 1.00 40.03 253 ARG B O 1
ATOM 4871 N N . ASN B 1 214 ? 44.858 57.401 -2.346 1.00 42.23 254 ASN B N 1
ATOM 4872 C CA . ASN B 1 214 ? 44.978 56.092 -1.705 1.00 44.35 254 ASN B CA 1
ATOM 4873 C C . ASN B 1 214 ? 43.623 55.394 -1.510 1.00 44.42 254 ASN B C 1
ATOM 4874 O O . ASN B 1 214 ? 43.284 54.922 -0.417 1.00 41.39 254 ASN B O 1
ATOM 4879 N N . LEU B 1 215 ? 42.858 55.297 -2.592 1.00 39.55 255 LEU B N 1
ATOM 4880 C CA . LEU B 1 215 ? 41.566 54.627 -2.586 1.00 38.84 255 LEU B CA 1
ATOM 4881 C C . LEU B 1 215 ? 41.693 53.304 -3.321 1.00 40.43 255 LEU B C 1
ATOM 4882 O O . LEU B 1 215 ? 42.330 53.236 -4.372 1.00 41.91 255 LEU B O 1
ATOM 4887 N N . THR B 1 216 ? 41.090 52.253 -2.772 1.00 37.85 256 THR B N 1
ATOM 4888 C CA . THR B 1 216 ? 41.038 50.961 -3.440 1.00 34.06 256 THR B CA 1
ATOM 4889 C C . THR B 1 216 ? 39.722 50.847 -4.193 1.00 32.27 256 THR B C 1
ATOM 4890 O O . THR B 1 216 ? 38.662 51.180 -3.664 1.00 36.21 256 THR B O 1
ATOM 4894 N N . VAL B 1 217 ? 39.799 50.382 -5.431 1.00 34.40 257 VAL B N 1
ATOM 4895 C CA . VAL B 1 217 ? 38.632 50.062 -6.237 1.00 30.46 257 VAL B CA 1
ATOM 4896 C C . VAL B 1 217 ? 38.718 48.589 -6.617 1.00 38.12 257 VAL B C 1
ATOM 4897 O O . VAL B 1 217 ? 39.735 48.147 -7.165 1.00 39.58 257 VAL B O 1
ATOM 4901 N N . ASN B 1 218 ? 37.669 47.834 -6.314 1.00 32.88 258 ASN B N 1
ATOM 4902 C CA . ASN B 1 218 ? 37.583 46.424 -6.686 1.00 34.21 258 ASN B CA 1
ATOM 4903 C C . ASN B 1 218 ? 36.455 46.273 -7.697 1.00 34.69 258 ASN B C 1
ATOM 4904 O O . ASN B 1 218 ? 35.286 46.517 -7.370 1.00 32.09 258 ASN B O 1
ATO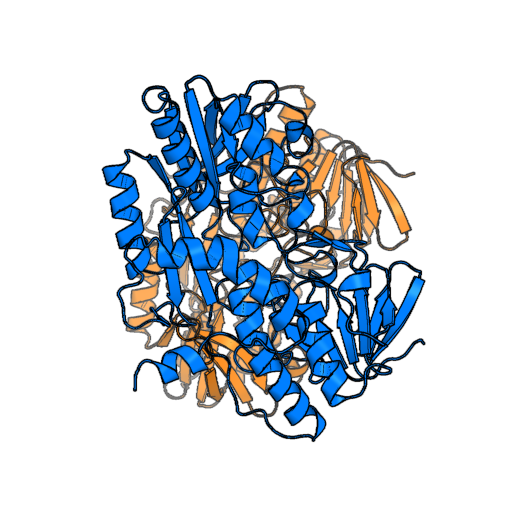M 4909 N N . TYR B 1 219 ? 36.805 45.885 -8.919 1.00 30.01 259 TYR B N 1
ATOM 4910 C CA . TYR B 1 219 ? 35.830 45.771 -9.993 1.00 30.43 259 TYR B CA 1
ATOM 4911 C C . TYR B 1 219 ? 35.164 44.395 -9.987 1.00 26.09 259 TYR B C 1
ATOM 4912 O O . TYR B 1 219 ? 35.699 43.428 -9.448 1.00 33.70 259 TYR B O 1
ATOM 4921 N N . LYS B 1 220 ? 33.977 44.324 -10.602 1.00 27.08 260 LYS B N 1
ATOM 4922 C CA . LYS B 1 220 ? 33.174 43.089 -10.683 1.00 30.22 260 LYS B CA 1
ATOM 4923 C C . LYS B 1 220 ? 32.911 42.477 -9.307 1.00 25.80 260 LYS B C 1
ATOM 4924 O O . LYS B 1 220 ? 32.936 41.263 -9.134 1.00 33.61 260 LYS B O 1
ATOM 4930 N N . LYS B 1 221 ? 32.649 43.320 -8.316 1.00 31.12 261 LYS B N 1
ATOM 4931 C CA . LYS B 1 221 ? 32.381 42.861 -6.956 1.00 32.54 261 LYS B CA 1
ATOM 4932 C C . LYS B 1 221 ? 31.086 43.513 -6.500 1.00 34.55 261 LYS B C 1
ATOM 4933 O O . LYS B 1 221 ? 31.001 44.746 -6.425 1.00 32.41 261 LYS B O 1
ATOM 4939 N N . ASN B 1 222 ? 30.077 42.690 -6.236 1.00 29.36 262 ASN B N 1
ATOM 4940 C CA . ASN B 1 222 ? 28.702 43.139 -6.092 1.00 28.62 262 ASN B CA 1
ATOM 4941 C C . ASN B 1 222 ? 28.173 42.757 -4.721 1.00 28.09 262 ASN B C 1
ATOM 4942 O O . ASN B 1 222 ? 28.192 41.578 -4.347 1.00 29.95 262 ASN B O 1
ATOM 4947 N N . LEU B 1 223 ? 27.688 43.753 -3.982 1.00 26.30 263 LEU B N 1
ATOM 4948 C CA . LEU B 1 223 ? 27.155 43.498 -2.654 1.00 30.95 263 LEU B CA 1
ATOM 4949 C C . LEU B 1 223 ? 25.905 42.633 -2.759 1.00 33.50 263 LEU B C 1
ATOM 4950 O O . LEU B 1 223 ? 24.988 42.942 -3.524 1.00 25.37 263 LEU B O 1
ATOM 4955 N N . ILE B 1 224 ? 25.862 41.547 -1.992 1.00 32.21 264 ILE B N 1
ATOM 4956 C CA . ILE B 1 224 ? 24.703 40.666 -2.011 1.00 30.89 264 ILE B CA 1
ATOM 4957 C C . ILE B 1 224 ? 24.069 40.476 -0.644 1.00 32.10 264 ILE B C 1
ATOM 4958 O O . ILE B 1 224 ? 22.910 40.041 -0.578 1.00 28.17 264 ILE B O 1
ATOM 4963 N N . GLU B 1 225 ? 24.755 40.784 0.454 1.00 29.58 265 GLU B N 1
ATOM 4964 C CA . GLU B 1 225 ? 24.130 40.626 1.759 1.00 29.34 265 GLU B CA 1
ATOM 4965 C C . GLU B 1 225 ? 24.788 41.580 2.747 1.00 31.57 265 GLU B C 1
ATOM 4966 O O . GLU B 1 225 ? 25.990 41.838 2.665 1.00 31.67 265 GLU B O 1
ATOM 4972 N N . VAL B 1 226 ? 23.993 42.106 3.669 1.00 26.81 266 VAL B N 1
ATOM 4973 C CA . VAL B 1 226 ? 24.489 42.911 4.777 1.00 29.49 266 VAL B CA 1
ATOM 4974 C C . VAL B 1 226 ? 24.113 42.175 6.050 1.00 31.99 266 VAL B C 1
ATOM 4975 O O . VAL B 1 226 ? 22.995 41.664 6.165 1.00 34.08 266 VAL B O 1
ATOM 4979 N N . ARG B 1 227 ? 25.049 42.087 6.985 1.00 30.27 267 ARG B N 1
ATOM 4980 C CA . ARG B 1 227 ? 24.780 41.543 8.314 1.00 26.92 267 ARG B CA 1
ATOM 4981 C C . ARG B 1 227 ? 25.082 42.682 9.269 1.00 27.64 267 ARG B C 1
ATOM 4982 O O . ARG B 1 227 ? 26.121 42.686 9.932 1.00 29.53 267 ARG B O 1
ATOM 4990 N N . ALA B 1 228 ? 24.172 43.661 9.317 1.00 31.24 268 ALA B N 1
ATOM 4991 C CA . ALA B 1 228 ? 24.480 44.937 9.966 1.00 34.81 268 ALA B CA 1
ATOM 4992 C C . ALA B 1 228 ? 24.779 44.775 11.451 1.00 40.34 268 ALA B C 1
ATOM 4993 O O . ALA B 1 228 ? 25.541 45.569 12.013 1.00 42.73 268 ALA B O 1
ATOM 4995 N N . ASP B 1 229 ? 24.186 43.767 12.106 1.00 42.60 269 ASP B N 1
ATOM 4996 C CA . ASP B 1 229 ? 24.439 43.563 13.531 1.00 48.25 269 ASP B CA 1
ATOM 4997 C C . ASP B 1 229 ? 25.858 43.069 13.787 1.00 47.14 269 ASP B C 1
ATOM 4998 O O . ASP B 1 229 ? 26.389 43.263 14.883 1.00 52.77 269 ASP B O 1
ATOM 5003 N N . LYS B 1 230 ? 26.477 42.418 12.807 1.00 45.33 270 LYS B N 1
ATOM 5004 C CA . LYS B 1 230 ? 27.867 41.986 12.892 1.00 44.55 270 LYS B CA 1
ATOM 5005 C C . LYS B 1 230 ? 28.804 42.910 12.127 1.00 39.96 270 LYS B C 1
ATOM 5006 O O . LYS B 1 230 ? 30.015 42.671 12.108 1.00 40.60 270 LYS B O 1
ATOM 5012 N N . GLN B 1 231 ? 28.262 43.943 11.488 1.00 31.98 271 GLN B N 1
ATOM 5013 C CA . GLN B 1 231 ? 29.023 44.867 10.646 1.00 40.19 271 GLN B CA 1
ATOM 5014 C C . GLN B 1 231 ? 29.869 44.094 9.632 1.00 43.46 271 GLN B C 1
ATOM 5015 O O . GLN B 1 231 ? 31.093 44.253 9.530 1.00 38.03 271 GLN B O 1
ATOM 5021 N N . GLU B 1 232 ? 29.181 43.229 8.883 1.00 28.30 272 GLU B N 1
ATOM 5022 C CA . GLU B 1 232 ? 29.759 42.455 7.802 1.00 27.65 272 GLU B CA 1
ATOM 5023 C C . GLU B 1 232 ? 28.934 42.655 6.537 1.00 26.24 272 GLU B C 1
ATOM 5024 O O . GLU B 1 232 ? 27.703 42.737 6.591 1.00 40.71 272 GLU B O 1
ATOM 5030 N N . ALA B 1 233 ? 29.625 42.737 5.406 1.00 25.60 273 ALA B N 1
ATOM 5031 C CA . ALA B 1 233 ? 29.024 42.843 4.086 1.00 24.37 273 ALA B CA 1
ATOM 5032 C C . ALA B 1 233 ? 29.530 41.704 3.205 1.00 37.15 273 ALA B C 1
ATOM 5033 O O . ALA B 1 233 ? 30.729 41.391 3.220 1.00 34.75 273 ALA B O 1
ATOM 5035 N N . VAL B 1 234 ? 28.626 41.074 2.441 1.00 32.85 274 VAL B N 1
ATOM 5036 C CA . VAL B 1 234 ? 28.969 39.927 1.597 1.00 30.57 274 VAL B CA 1
ATOM 5037 C C . VAL B 1 234 ? 29.003 40.377 0.142 1.00 24.39 274 VAL B C 1
ATOM 5038 O O . VAL B 1 234 ? 28.051 40.998 -0.342 1.00 25.93 274 VAL B O 1
ATOM 5042 N N . PHE B 1 235 ? 30.104 40.076 -0.551 1.00 25.33 275 PHE B N 1
ATOM 5043 C CA . PHE B 1 235 ? 30.250 40.425 -1.961 1.00 27.07 275 PHE B CA 1
ATOM 5044 C C . PHE B 1 235 ? 30.394 39.172 -2.800 1.00 32.61 275 PHE B C 1
ATOM 5045 O O . PHE B 1 235 ? 31.026 38.207 -2.371 1.00 35.89 275 PHE B O 1
ATOM 5053 N N . GLU B 1 236 ? 29.761 39.171 -3.974 1.00 27.31 276 GLU B N 1
ATOM 5054 C CA . GLU B 1 236 ? 29.967 38.112 -4.944 1.00 27.41 276 GLU B CA 1
ATOM 5055 C C . GLU B 1 236 ? 30.978 38.587 -5.977 1.00 31.23 276 GLU B C 1
ATOM 5056 O O . GLU B 1 236 ? 31.076 39.778 -6.285 1.00 31.62 276 GLU B O 1
ATOM 5062 N N . ASN B 1 237 ? 31.743 37.644 -6.498 1.00 30.10 277 ASN B N 1
ATOM 5063 C CA . ASN B 1 237 ? 32.701 37.924 -7.560 1.00 34.48 277 ASN B CA 1
ATOM 5064 C C . ASN B 1 237 ? 32.008 37.627 -8.884 1.00 33.17 277 ASN B C 1
ATOM 5065 O O . ASN B 1 237 ? 31.825 36.464 -9.248 1.00 38.33 277 ASN B O 1
ATOM 5070 N N . LEU B 1 238 ? 31.623 38.683 -9.600 1.00 29.03 278 LEU B N 1
ATOM 5071 C CA . LEU B 1 238 ? 30.903 38.502 -10.854 1.00 29.82 278 LEU B CA 1
ATOM 5072 C C . LEU B 1 238 ? 31.732 37.770 -11.897 1.00 35.30 278 LEU B C 1
ATOM 5073 O O . LEU B 1 238 ? 31.161 37.196 -12.829 1.00 37.92 278 LEU B O 1
ATOM 5078 N N . ASP B 1 239 ? 33.058 37.775 -11.762 1.00 36.82 279 ASP B N 1
ATOM 5079 C CA . ASP B 1 239 ? 33.930 37.078 -12.702 1.00 41.95 279 ASP B CA 1
ATOM 5080 C C . ASP B 1 239 ? 34.080 35.597 -12.395 1.00 36.48 279 ASP B C 1
ATOM 5081 O O . ASP B 1 239 ? 34.488 34.842 -13.279 1.00 41.79 279 ASP B O 1
ATOM 5086 N N . LYS B 1 240 ? 33.787 35.162 -11.169 1.00 30.13 280 LYS B N 1
ATOM 5087 C CA . LYS B 1 240 ? 33.860 33.746 -10.803 1.00 34.36 280 LYS B CA 1
ATOM 5088 C C . LYS B 1 240 ? 32.590 33.335 -10.066 1.00 39.43 280 LYS B C 1
ATOM 5089 O O . LYS B 1 240 ? 32.542 33.354 -8.826 1.00 34.94 280 LYS B O 1
ATOM 5095 N N . PRO B 1 241 ? 31.544 32.947 -10.799 1.00 40.32 281 PRO B N 1
ATOM 5096 C CA . PRO B 1 241 ? 30.274 32.591 -10.153 1.00 38.06 281 PRO B CA 1
ATOM 5097 C C . PRO B 1 241 ? 30.461 31.521 -9.091 1.00 33.39 281 PRO B C 1
ATOM 5098 O O . PRO B 1 241 ? 31.150 30.523 -9.301 1.00 31.82 281 PRO B O 1
ATOM 5102 N N . GLY B 1 242 ? 29.832 31.740 -7.935 1.00 32.92 282 GLY B N 1
ATOM 5103 C CA . GLY B 1 242 ? 30.003 30.895 -6.780 1.00 37.60 282 GLY B CA 1
ATOM 5104 C C . GLY B 1 242 ? 30.942 31.472 -5.740 1.00 43.60 282 GLY B C 1
ATOM 5105 O O . GLY B 1 242 ? 30.818 31.142 -4.553 1.00 44.46 282 GLY B O 1
ATOM 5106 N N . GLU B 1 243 ? 31.873 32.330 -6.159 1.00 41.89 283 GLU B N 1
ATOM 5107 C CA . GLU B 1 243 ? 32.848 32.908 -5.242 1.00 38.37 283 GLU B CA 1
ATOM 5108 C C . GLU B 1 243 ? 32.277 34.149 -4.560 1.00 28.64 283 GLU B C 1
ATOM 5109 O O . GLU B 1 243 ? 31.612 34.984 -5.190 1.00 27.72 283 GLU B O 1
ATOM 5115 N N . THR B 1 244 ? 32.513 34.246 -3.254 1.00 27.47 284 THR B N 1
ATOM 5116 C CA . THR B 1 244 ? 32.044 35.371 -2.458 1.00 29.14 284 THR B CA 1
ATOM 5117 C C . THR B 1 244 ? 33.173 35.822 -1.534 1.00 36.71 284 THR B C 1
ATOM 5118 O O . THR B 1 244 ? 34.248 35.210 -1.477 1.00 31.67 284 THR B O 1
ATOM 5122 N N . GLN B 1 245 ? 32.919 36.906 -0.800 1.00 34.86 285 GLN B N 1
ATOM 5123 C CA . GLN B 1 245 ? 33.853 37.375 0.211 1.00 38.86 285 GLN B CA 1
ATOM 5124 C C . GLN B 1 245 ? 33.088 38.146 1.281 1.00 31.74 285 GLN B C 1
ATOM 5125 O O . GLN B 1 245 ? 32.231 38.971 0.960 1.00 34.52 285 GLN B O 1
ATOM 5131 N N . VAL B 1 246 ? 33.398 37.864 2.546 1.00 32.41 286 VAL B N 1
ATOM 5132 C CA . VAL B 1 246 ? 32.755 38.508 3.684 1.00 39.92 286 VAL B CA 1
ATOM 5133 C C . VAL B 1 246 ? 33.764 39.466 4.306 1.00 41.56 286 VAL B C 1
ATOM 5134 O O . VAL B 1 246 ? 34.828 39.041 4.773 1.00 46.35 286 VAL B O 1
ATOM 5138 N N . ILE B 1 247 ? 33.419 40.755 4.321 1.00 38.68 287 ILE B N 1
ATOM 5139 C CA . ILE B 1 247 ? 34.299 41.836 4.751 1.00 37.55 287 ILE B CA 1
ATOM 5140 C C . ILE B 1 247 ? 33.682 42.510 5.966 1.00 35.08 287 ILE B C 1
ATOM 5141 O O . ILE B 1 247 ? 32.470 42.744 6.000 1.00 36.33 287 ILE B O 1
ATOM 5146 N N . SER B 1 248 ? 34.507 42.845 6.952 1.00 39.32 288 SER B N 1
ATOM 5147 C CA . SER B 1 248 ? 34.042 43.719 8.018 1.00 44.82 288 SER B CA 1
ATOM 5148 C C . SER B 1 248 ? 34.099 45.177 7.565 1.00 42.53 288 SER B C 1
ATOM 5149 O O . SER B 1 248 ? 34.963 45.564 6.773 1.00 43.58 288 SER B O 1
ATOM 5152 N N . TYR B 1 249 ? 33.178 45.994 8.082 1.00 32.35 289 TYR B N 1
ATOM 5153 C CA . TYR B 1 249 ? 33.197 47.420 7.795 1.00 32.29 289 TYR B CA 1
ATOM 5154 C C . TYR B 1 249 ? 33.013 48.234 9.066 1.00 40.26 289 TYR B C 1
ATOM 5155 O O . TYR B 1 249 ? 32.362 47.795 10.018 1.00 44.72 289 TYR B O 1
ATOM 5164 N N . GLU B 1 250 ? 33.594 49.436 9.058 1.00 37.11 290 GLU B N 1
ATOM 5165 C CA . GLU B 1 250 ? 33.275 50.459 10.044 1.00 37.63 290 GLU B CA 1
ATOM 5166 C C . GLU B 1 250 ? 32.260 51.471 9.520 1.00 37.36 290 GLU B C 1
ATOM 5167 O O . GLU B 1 250 ? 31.501 52.054 10.307 1.00 39.28 290 GLU B O 1
ATOM 5173 N N . MET B 1 251 ? 32.200 51.652 8.206 1.00 32.21 291 MET B N 1
ATOM 5174 C CA . MET B 1 251 ? 31.145 52.419 7.569 1.00 28.61 291 MET B CA 1
ATOM 5175 C C . MET B 1 251 ? 30.817 51.729 6.261 1.00 27.15 291 MET B C 1
ATOM 5176 O O . MET B 1 251 ? 31.727 51.330 5.530 1.00 29.66 291 MET B O 1
ATOM 5181 N N . LEU B 1 252 ? 29.527 51.571 5.974 1.00 28.82 292 LEU B N 1
ATOM 5182 C CA . LEU B 1 252 ? 29.084 50.991 4.712 1.00 27.50 292 LEU B CA 1
ATOM 5183 C C . LEU B 1 252 ? 28.098 51.944 4.067 1.00 25.09 292 LEU B C 1
ATOM 5184 O O . LEU B 1 252 ? 27.125 52.353 4.705 1.00 25.24 292 LEU B O 1
ATOM 5189 N N . HIS B 1 253 ? 28.351 52.302 2.813 1.00 24.42 293 HIS B N 1
ATOM 5190 C CA . HIS B 1 253 ? 27.412 53.100 2.037 1.00 22.66 293 HIS B CA 1
ATOM 5191 C C . HIS B 1 253 ? 26.864 52.248 0.907 1.00 25.87 293 HIS B C 1
ATOM 5192 O O . HIS B 1 253 ? 27.618 51.842 0.010 1.00 25.53 293 HIS B O 1
ATOM 5199 N N . VAL B 1 254 ? 25.554 51.999 0.941 1.00 32.33 294 VAL B N 1
ATOM 5200 C CA . VAL B 1 254 ? 24.894 51.097 0.006 1.00 31.75 294 VAL B CA 1
ATOM 5201 C C . VAL B 1 254 ? 24.293 51.909 -1.132 1.00 30.96 294 VAL B C 1
ATOM 5202 O O . VAL B 1 254 ? 23.506 52.829 -0.893 1.00 32.10 294 VAL B O 1
ATOM 5206 N N . THR B 1 255 ? 24.655 51.567 -2.370 1.00 29.38 295 THR B N 1
ATOM 5207 C CA . THR B 1 255 ? 23.880 51.988 -3.527 1.00 28.36 295 THR B CA 1
ATOM 5208 C C . THR B 1 255 ? 22.974 50.834 -3.908 1.00 27.14 295 THR B C 1
ATOM 5209 O O . THR B 1 255 ? 23.482 49.758 -4.261 1.00 25.68 295 THR B O 1
ATOM 5213 N N . PRO B 1 256 ? 21.658 50.976 -3.823 1.00 27.82 296 PRO B N 1
ATOM 5214 C CA . PRO B 1 256 ? 20.781 49.810 -3.979 1.00 22.50 296 PRO B CA 1
ATOM 5215 C C . PRO B 1 256 ? 20.644 49.405 -5.435 1.00 17.61 296 PRO B C 1
ATOM 5216 O O . PRO B 1 256 ? 20.660 50.256 -6.337 1.00 18.93 296 PRO B O 1
ATOM 5220 N N . PRO B 1 257 ? 20.480 48.111 -5.705 1.00 21.91 297 PRO B N 1
ATOM 5221 C CA . PRO B 1 257 ? 19.996 47.689 -7.033 1.00 24.74 297 PRO B CA 1
ATOM 5222 C C . PRO B 1 257 ? 18.712 48.436 -7.398 1.00 30.56 297 PRO B C 1
ATOM 5223 O O . PRO B 1 257 ? 17.884 48.754 -6.540 1.00 27.99 297 PRO B O 1
ATOM 5227 N N . MET B 1 258 ? 18.535 48.708 -8.689 1.00 27.10 298 MET B N 1
ATOM 5228 C CA . MET B 1 258 ? 17.403 49.500 -9.141 1.00 18.65 298 MET B CA 1
ATOM 5229 C C . MET B 1 258 ? 16.822 48.859 -10.386 1.00 23.16 298 MET B C 1
ATOM 5230 O O . MET B 1 258 ? 17.482 48.072 -11.073 1.00 20.75 298 MET B O 1
ATOM 5235 N N . SER B 1 259 ? 15.579 49.226 -10.677 1.00 28.54 299 SER B N 1
ATOM 5236 C CA . SER B 1 259 ? 14.781 48.549 -11.690 1.00 32.11 299 SER B CA 1
ATOM 5237 C C . SER B 1 259 ? 13.681 49.497 -12.144 1.00 24.85 299 SER B C 1
ATOM 5238 O O . SER B 1 259 ? 13.435 50.517 -11.492 1.00 25.51 299 SER B O 1
ATOM 5241 N N . PRO B 1 260 ? 13.022 49.206 -13.265 1.00 20.05 300 PRO B N 1
ATOM 5242 C CA . PRO B 1 260 ? 11.850 50.006 -13.643 1.00 23.23 300 PRO B CA 1
ATOM 5243 C C . PRO B 1 260 ? 10.762 49.863 -12.605 1.00 26.68 300 PRO B C 1
ATOM 5244 O O . PRO B 1 260 ? 10.599 48.781 -11.998 1.00 24.34 300 PRO B O 1
ATOM 5248 N N . PRO B 1 261 ? 9.959 50.919 -12.374 1.00 22.91 301 PRO B N 1
ATOM 5249 C CA . PRO B 1 261 ? 8.829 50.801 -11.438 1.00 25.25 301 PRO B CA 1
ATOM 5250 C C . PRO B 1 261 ? 8.035 49.530 -11.712 1.00 26.82 301 PRO B C 1
ATOM 5251 O O . PRO B 1 261 ? 7.904 49.100 -12.864 1.00 28.05 301 PRO B O 1
ATOM 5255 N N . ASP B 1 262 ? 7.558 48.893 -10.632 1.00 22.86 302 ASP B N 1
ATOM 5256 C CA . ASP B 1 262 ? 6.838 47.622 -10.769 1.00 27.60 302 ASP B CA 1
ATOM 5257 C C . ASP B 1 262 ? 5.679 47.698 -11.765 1.00 26.44 302 ASP B C 1
ATOM 5258 O O . ASP B 1 262 ? 5.481 46.766 -12.559 1.00 23.40 302 ASP B O 1
ATOM 5263 N N . VAL B 1 263 ? 4.892 48.784 -11.731 1.00 23.77 303 VAL B N 1
ATOM 5264 C CA . VAL B 1 263 ? 3.702 48.866 -12.588 1.00 24.13 303 VAL B CA 1
ATOM 5265 C C . VAL B 1 263 ? 4.086 48.860 -14.062 1.00 26.08 303 VAL B C 1
ATOM 5266 O O . VAL B 1 263 ? 3.291 48.445 -14.913 1.00 28.45 303 VAL B O 1
ATOM 5270 N N . LEU B 1 264 ? 5.310 49.311 -14.395 1.00 21.55 304 LEU B N 1
ATOM 5271 C CA . LEU B 1 264 ? 5.764 49.316 -15.784 1.00 25.47 304 LEU B CA 1
ATOM 5272 C C . LEU B 1 264 ? 6.404 48.007 -16.228 1.00 29.55 304 LEU B C 1
ATOM 5273 O O . LEU B 1 264 ? 6.435 47.744 -17.435 1.00 31.38 304 LEU B O 1
ATOM 5278 N N . LYS B 1 265 ? 6.906 47.187 -15.290 1.00 29.00 305 LYS B N 1
ATOM 5279 C CA . LYS B 1 265 ? 7.599 45.944 -15.653 1.00 25.82 305 LYS B CA 1
ATOM 5280 C C . LYS B 1 265 ? 6.758 45.037 -16.560 1.00 26.12 305 LYS B C 1
ATOM 5281 O O . LYS B 1 265 ? 7.283 44.453 -17.517 1.00 24.00 305 LYS B O 1
ATOM 5287 N N . THR B 1 266 ? 5.461 44.889 -16.266 1.00 28.66 306 THR B N 1
ATOM 5288 C CA . THR B 1 266 ? 4.562 44.003 -17.006 1.00 34.48 306 THR B CA 1
ATOM 5289 C C . THR B 1 266 ? 3.636 44.764 -17.952 1.00 34.58 306 THR B C 1
ATOM 5290 O O . THR B 1 266 ? 2.611 44.219 -18.376 1.00 31.04 306 THR B O 1
ATOM 5294 N N . SER B 1 267 ? 3.965 46.006 -18.274 1.00 26.14 307 SER B N 1
ATOM 5295 C CA . SER B 1 267 ? 3.045 46.867 -18.998 1.00 24.38 307 SER B CA 1
ATOM 5296 C C . SER B 1 267 ? 3.287 46.788 -20.504 1.00 30.71 307 SER B C 1
ATOM 5297 O O . SER B 1 267 ? 4.424 46.596 -20.950 1.00 28.16 307 SER B O 1
ATOM 5300 N N . PRO B 1 268 ? 2.232 46.929 -21.312 1.00 32.57 308 PRO B N 1
ATOM 5301 C CA . PRO B 1 268 ? 2.433 47.015 -22.771 1.00 30.52 308 PRO B CA 1
ATOM 5302 C C . PRO B 1 268 ? 3.361 48.149 -23.205 1.00 30.83 308 PRO B C 1
ATOM 5303 O O . PRO B 1 268 ? 3.958 48.057 -24.283 1.00 28.15 308 PRO B O 1
ATOM 5307 N N . VAL B 1 269 ? 3.500 49.217 -22.416 1.00 28.26 309 VAL B N 1
ATOM 5308 C CA . VAL B 1 269 ? 4.380 50.296 -22.831 1.00 28.03 309 VAL B CA 1
ATOM 5309 C C . VAL B 1 269 ? 5.847 49.918 -22.648 1.00 36.40 309 VAL B C 1
ATOM 5310 O O . VAL B 1 269 ? 6.725 50.544 -23.251 1.00 33.09 309 VAL B O 1
ATOM 5314 N N . ALA B 1 270 ? 6.142 48.914 -21.834 1.00 29.78 310 ALA B N 1
ATOM 5315 C CA . ALA B 1 270 ? 7.523 48.569 -21.571 1.00 29.41 310 ALA B CA 1
ATOM 5316 C C . ALA B 1 270 ? 8.145 47.839 -22.750 1.00 29.60 310 ALA B C 1
ATOM 5317 O O . ALA B 1 270 ? 7.464 47.192 -23.545 1.00 30.04 310 ALA B O 1
ATOM 5319 N N . ASP B 1 271 ? 9.459 47.984 -22.872 1.00 26.29 311 ASP B N 1
ATOM 5320 C CA . ASP B 1 271 ? 10.238 47.039 -23.650 1.00 23.74 311 ASP B CA 1
ATOM 5321 C C . ASP B 1 271 ? 10.396 45.766 -22.824 1.00 22.15 311 ASP B C 1
ATOM 5322 O O . ASP B 1 271 ? 9.903 45.678 -21.700 1.00 22.26 311 ASP B O 1
ATOM 5327 N N . ALA B 1 272 ? 11.115 44.772 -23.368 1.00 25.26 312 ALA B N 1
ATOM 5328 C CA . ALA B 1 272 ? 11.191 43.478 -22.691 1.00 18.36 312 ALA B CA 1
ATOM 5329 C C . ALA B 1 272 ? 11.825 43.605 -21.317 1.00 24.65 312 ALA B C 1
ATOM 5330 O O . ALA B 1 272 ? 11.478 42.851 -20.401 1.00 27.25 312 ALA B O 1
ATOM 5332 N N . ALA B 1 273 ? 12.744 44.554 -21.146 1.00 24.28 313 ALA B N 1
ATOM 5333 C CA . ALA B 1 273 ? 13.402 44.723 -19.858 1.00 27.26 313 ALA B CA 1
ATOM 5334 C C . ALA B 1 273 ? 12.542 45.492 -18.866 1.00 31.46 313 ALA B C 1
ATOM 5335 O O . ALA B 1 273 ? 12.903 45.557 -17.690 1.00 30.10 313 ALA B O 1
ATOM 5337 N N . GLY B 1 274 ? 11.405 46.051 -19.303 1.00 34.89 314 GLY B N 1
ATOM 5338 C CA . GLY B 1 274 ? 10.500 46.766 -18.431 1.00 27.33 314 GLY B CA 1
ATOM 5339 C C . GLY B 1 274 ? 10.591 48.286 -18.477 1.00 31.51 314 GLY B C 1
ATOM 5340 O O . GLY B 1 274 ? 9.822 48.951 -17.771 1.00 23.81 314 GLY B O 1
ATOM 5341 N N . TRP B 1 275 ? 11.498 48.852 -19.274 1.00 27.22 315 TRP B N 1
ATOM 5342 C CA . TRP B 1 275 ? 11.643 50.301 -19.406 1.00 27.70 315 TRP B CA 1
ATOM 5343 C C . TRP B 1 275 ? 10.703 50.833 -20.476 1.00 27.72 315 TRP B C 1
ATOM 5344 O O . TRP B 1 275 ? 10.397 50.132 -21.447 1.00 22.00 315 TRP B O 1
ATOM 5355 N N . VAL B 1 276 ? 10.275 52.094 -20.318 1.00 26.84 316 VAL B N 1
ATOM 5356 C CA . VAL B 1 276 ? 9.331 52.662 -21.280 1.00 28.50 316 VAL B CA 1
ATOM 5357 C C . VAL B 1 276 ? 10.003 52.793 -22.643 1.00 26.62 316 VAL B C 1
ATOM 5358 O O . VAL B 1 276 ? 11.039 53.450 -22.782 1.00 25.37 316 VAL B O 1
ATOM 5362 N N . ASP B 1 277 ? 9.359 52.224 -23.666 1.00 28.44 317 ASP B N 1
ATOM 5363 C CA . ASP B 1 277 ? 9.931 51.899 -24.977 1.00 26.21 317 ASP B CA 1
ATOM 5364 C C . ASP B 1 277 ? 9.735 53.069 -25.942 1.00 25.49 317 ASP B C 1
ATOM 5365 O O . ASP B 1 277 ? 8.749 53.128 -26.687 1.00 26.55 317 ASP B O 1
ATOM 5370 N N . VAL B 1 278 ? 10.684 54.020 -25.945 1.00 25.00 318 VAL B N 1
ATOM 5371 C CA . VAL B 1 278 ? 10.501 55.281 -26.667 1.00 25.13 318 VAL B CA 1
ATOM 5372 C C . VAL B 1 278 ? 11.534 55.420 -27.776 1.00 25.70 318 VAL B C 1
ATOM 5373 O O . VAL B 1 278 ? 12.640 54.882 -27.705 1.00 31.26 318 VAL B O 1
ATOM 5377 N N . ASP B 1 279 ? 11.163 56.187 -28.797 1.00 29.35 319 ASP B N 1
ATOM 5378 C CA . ASP B 1 279 ? 12.108 56.598 -29.827 1.00 21.42 319 ASP B CA 1
ATOM 5379 C C . ASP B 1 279 ? 13.264 57.350 -29.180 1.00 26.10 319 ASP B C 1
ATOM 5380 O O . ASP B 1 279 ? 13.059 58.243 -28.355 1.00 28.24 319 ASP B O 1
ATOM 5385 N N . LYS B 1 280 ? 14.489 56.965 -29.529 1.00 25.49 320 LYS B N 1
ATOM 5386 C CA . LYS B 1 280 ? 15.634 57.475 -28.797 1.00 25.94 320 LYS B CA 1
ATOM 5387 C C . LYS B 1 280 ? 16.000 58.904 -29.189 1.00 30.43 320 LYS B C 1
ATOM 5388 O O . LYS B 1 280 ? 16.778 59.546 -28.478 1.00 28.39 320 LYS B O 1
ATOM 5394 N N . GLU B 1 281 ? 15.399 59.445 -30.244 1.00 27.18 321 GLU B N 1
ATOM 5395 C CA . GLU B 1 281 ? 15.600 60.841 -30.597 1.00 31.83 321 GLU B CA 1
ATOM 5396 C C . GLU B 1 281 ? 14.379 61.727 -30.353 1.00 31.22 321 GLU B C 1
ATOM 5397 O O . GLU B 1 281 ? 14.548 62.911 -30.044 1.00 31.23 321 GLU B O 1
ATOM 5403 N N . THR B 1 282 ? 13.156 61.195 -30.460 1.00 28.18 322 THR B N 1
ATOM 5404 C CA . THR B 1 282 ? 11.953 62.009 -30.305 1.00 25.62 322 THR B CA 1
ATOM 5405 C C . THR B 1 282 ? 11.233 61.802 -28.983 1.00 27.04 322 THR B C 1
ATOM 5406 O O . THR B 1 282 ? 10.421 62.657 -28.602 1.00 30.44 322 THR B O 1
ATOM 5410 N N . LEU B 1 283 ? 11.472 60.678 -28.304 1.00 23.24 323 LEU B N 1
ATOM 5411 C CA . LEU B 1 283 ? 10.839 60.287 -27.044 1.00 25.52 323 LEU B CA 1
ATOM 5412 C C . LEU B 1 283 ? 9.369 59.917 -27.204 1.00 24.51 323 LEU B C 1
ATOM 5413 O O . LEU B 1 283 ? 8.670 59.716 -26.203 1.00 24.17 323 LEU B O 1
ATOM 5418 N N . GLN B 1 284 ? 8.881 59.804 -28.434 1.00 24.60 324 GLN B N 1
ATOM 5419 C CA . GLN B 1 284 ? 7.562 59.249 -28.665 1.00 26.04 324 GLN B CA 1
ATOM 5420 C C . GLN B 1 284 ? 7.653 57.735 -28.592 1.00 24.35 324 GLN B C 1
ATOM 5421 O O . GLN B 1 284 ? 8.626 57.138 -29.064 1.00 27.60 324 GLN B O 1
ATOM 5427 N N . HIS B 1 285 ? 6.638 57.123 -27.987 1.00 21.85 325 HIS B N 1
ATOM 5428 C CA . HIS B 1 285 ? 6.617 55.679 -27.812 1.00 23.95 325 HIS B CA 1
ATOM 5429 C C . HIS B 1 285 ? 6.625 54.979 -29.165 1.00 30.83 325 HIS B C 1
ATOM 5430 O O . HIS B 1 285 ? 6.005 55.432 -30.134 1.00 24.51 325 HIS B O 1
ATOM 5437 N N . ARG B 1 286 ? 7.353 53.865 -29.217 1.00 36.14 326 ARG B N 1
ATOM 5438 C CA . ARG B 1 286 ? 7.544 53.131 -30.466 1.00 39.12 326 ARG B CA 1
ATOM 5439 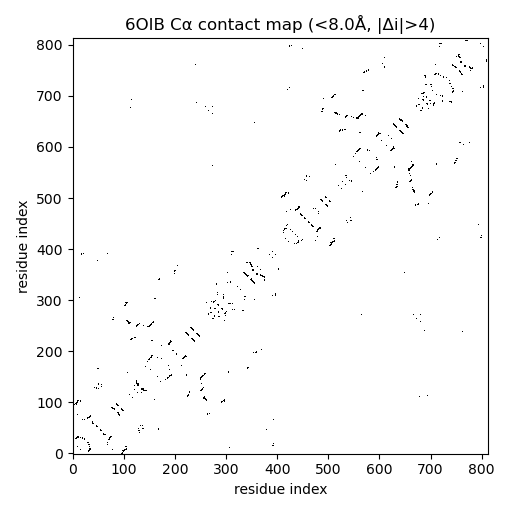C C . ARG B 1 286 ? 6.238 52.584 -31.030 1.00 35.71 326 ARG B C 1
ATOM 5440 O O . ARG B 1 286 ? 6.064 52.517 -32.250 1.00 36.33 326 ARG B O 1
ATOM 5448 N N . ARG B 1 287 ? 5.335 52.135 -30.166 1.00 26.14 327 ARG B N 1
ATOM 5449 C CA . ARG B 1 287 ? 4.174 51.385 -30.623 1.00 29.97 327 ARG B CA 1
ATOM 5450 C C . ARG B 1 287 ? 2.849 52.083 -30.347 1.00 30.38 327 ARG B C 1
ATOM 5451 O O . ARG B 1 287 ? 1.869 51.800 -31.040 1.00 38.70 327 ARG B O 1
ATOM 5459 N N . TYR B 1 288 ? 2.802 52.991 -29.378 1.00 28.48 328 TYR B N 1
ATOM 5460 C CA . TYR B 1 288 ? 1.596 53.752 -29.065 1.00 27.70 328 TYR B CA 1
ATOM 5461 C C . TYR B 1 288 ? 1.877 55.215 -29.346 1.00 28.89 328 TYR B C 1
ATOM 5462 O O . TYR B 1 288 ? 2.429 55.919 -28.484 1.00 29.93 328 TYR B O 1
ATOM 5471 N N . PRO B 1 289 ? 1.502 55.723 -30.524 1.00 32.64 329 PRO B N 1
ATOM 5472 C CA . PRO B 1 289 ? 1.967 57.054 -30.939 1.00 36.48 329 PRO B CA 1
ATOM 5473 C C . PRO B 1 289 ? 1.402 58.198 -30.119 1.00 32.06 329 PRO B C 1
ATOM 5474 O O . PRO B 1 289 ? 1.867 59.328 -30.294 1.00 29.87 329 PRO B O 1
ATOM 5478 N N . ASN B 1 290 ? 0.423 57.967 -29.243 1.00 29.05 330 ASN B N 1
ATOM 5479 C CA . ASN B 1 290 ? 0.034 59.007 -28.302 1.00 26.10 330 ASN B CA 1
ATOM 5480 C C . ASN B 1 290 ? 0.626 58.783 -26.911 1.00 22.91 330 ASN B C 1
ATOM 5481 O O . ASN B 1 290 ? 0.117 59.334 -25.932 1.00 30.19 330 ASN B O 1
ATOM 5486 N N . VAL B 1 291 ? 1.709 58.020 -26.803 1.00 29.03 331 VAL B N 1
ATOM 5487 C CA . VAL B 1 291 ? 2.411 57.854 -25.532 1.00 22.39 331 VAL B CA 1
ATOM 5488 C C . VAL B 1 291 ? 3.813 58.410 -25.672 1.00 19.90 331 VAL B C 1
ATOM 5489 O O . VAL B 1 291 ? 4.414 58.346 -26.749 1.00 26.38 331 VAL B O 1
ATOM 5493 N N . PHE B 1 292 ? 4.327 58.977 -24.572 1.00 21.97 332 PHE B N 1
ATOM 5494 C CA . PHE B 1 292 ? 5.671 59.538 -24.504 1.00 22.80 332 PHE B CA 1
ATOM 5495 C C . PHE B 1 292 ? 6.286 59.203 -23.151 1.00 25.12 332 PHE B C 1
ATOM 5496 O O . PHE B 1 292 ? 5.583 58.907 -22.182 1.00 31.09 332 PHE B O 1
ATOM 5504 N N . GLY B 1 293 ? 7.606 59.281 -23.080 1.00 28.66 333 GLY B N 1
ATOM 5505 C CA . GLY B 1 293 ? 8.309 59.018 -21.837 1.00 27.78 333 GLY B CA 1
ATOM 5506 C C . GLY B 1 293 ? 9.462 59.979 -21.645 1.00 30.33 333 GLY B C 1
ATOM 5507 O O . GLY B 1 293 ? 10.044 60.482 -22.608 1.00 33.86 333 GLY B O 1
ATOM 5508 N N . ILE B 1 294 ? 9.811 60.211 -20.381 1.00 26.10 334 ILE B N 1
ATOM 5509 C CA . ILE B 1 294 ? 10.955 61.065 -20.058 1.00 21.19 334 ILE B CA 1
ATOM 5510 C C . ILE B 1 294 ? 11.582 60.539 -18.779 1.00 24.85 334 ILE B C 1
ATOM 5511 O O . ILE B 1 294 ? 10.893 59.998 -17.908 1.00 25.96 334 ILE B O 1
ATOM 5516 N N . GLY B 1 295 ? 12.902 60.642 -18.693 1.00 21.30 335 GLY B N 1
ATOM 5517 C CA . GLY B 1 295 ? 13.563 60.429 -17.430 1.00 22.36 335 GLY B CA 1
ATOM 5518 C C . GLY B 1 295 ? 13.999 59.002 -17.170 1.00 22.45 335 GLY B C 1
ATOM 5519 O O . GLY B 1 295 ? 14.187 58.171 -18.069 1.00 22.22 335 GLY B O 1
ATOM 5520 N N . ASP B 1 296 ? 14.162 58.730 -15.871 1.00 22.56 336 ASP B N 1
ATOM 5521 C CA . ASP B 1 296 ? 14.737 57.476 -15.400 1.00 23.80 336 ASP B CA 1
ATOM 5522 C C . ASP B 1 296 ? 13.948 56.246 -15.868 1.00 29.71 336 ASP B C 1
ATOM 5523 O O . ASP B 1 296 ? 14.535 55.165 -16.033 1.00 29.96 336 ASP B O 1
ATOM 5528 N N . CYS B 1 297 ? 12.632 56.378 -16.095 1.00 27.93 337 CYS B N 1
ATOM 5529 C CA . CYS B 1 297 ? 11.806 55.214 -16.436 1.00 24.83 337 CYS B CA 1
ATOM 5530 C C . CYS B 1 297 ? 11.914 54.797 -17.896 1.00 28.58 337 CYS B C 1
ATOM 5531 O O . CYS B 1 297 ? 11.329 53.773 -18.269 1.00 28.59 337 CYS B O 1
ATOM 5534 N N . THR B 1 298 ? 12.617 55.557 -18.734 1.00 25.02 338 THR B N 1
ATOM 5535 C CA . THR B 1 298 ? 12.656 55.256 -20.159 1.00 23.15 338 THR B CA 1
ATOM 5536 C C . THR B 1 298 ? 13.805 54.304 -20.463 1.00 22.63 338 THR B C 1
ATOM 5537 O O . THR B 1 298 ? 14.649 54.034 -19.608 1.00 20.01 338 THR B O 1
ATOM 5541 N N . ASN B 1 299 ? 13.857 53.813 -21.708 1.00 20.89 339 ASN B N 1
ATOM 5542 C CA . ASN B 1 299 ? 15.009 53.035 -22.154 1.00 24.39 339 ASN B CA 1
ATOM 5543 C C . ASN B 1 299 ? 15.996 53.865 -22.977 1.00 25.44 339 ASN B C 1
ATOM 5544 O O . ASN B 1 299 ? 16.777 53.306 -23.755 1.00 20.69 339 ASN B O 1
ATOM 5549 N N . LEU B 1 300 ? 15.990 55.180 -22.802 1.00 27.30 340 LEU B N 1
ATOM 5550 C CA . LEU B 1 300 ? 16.966 56.040 -23.457 1.00 30.11 340 LEU B CA 1
ATOM 5551 C C . LEU B 1 300 ? 18.381 55.654 -23.033 1.00 27.98 340 LEU B C 1
ATOM 5552 O O . LEU B 1 300 ? 18.690 55.711 -21.834 1.00 30.06 340 LEU B O 1
ATOM 5557 N N . PRO B 1 301 ? 19.271 55.272 -23.970 1.00 27.64 341 PRO B N 1
ATOM 5558 C CA . PRO B 1 301 ? 20.597 54.718 -23.599 1.00 30.63 341 PRO B CA 1
ATOM 5559 C C . PRO B 1 301 ? 21.621 55.797 -23.261 1.00 29.24 341 PRO B C 1
ATOM 5560 O O . PRO B 1 301 ? 22.637 55.972 -23.943 1.00 32.21 341 PRO B O 1
ATOM 5564 N N . THR B 1 302 ? 21.335 56.550 -22.201 1.00 30.05 342 THR B N 1
ATOM 5565 C CA . THR B 1 302 ? 22.270 57.516 -21.639 1.00 37.21 342 THR B CA 1
ATOM 5566 C C . THR B 1 302 ? 22.089 57.524 -20.125 1.00 39.41 342 THR B C 1
ATOM 5567 O O . THR B 1 302 ? 21.242 56.811 -19.580 1.00 40.08 342 THR B O 1
ATOM 5571 N N . SER B 1 303 ? 22.882 58.347 -19.442 1.00 35.05 343 SER B N 1
ATOM 5572 C CA . SER B 1 303 ? 22.827 58.373 -17.984 1.00 33.85 343 SER B CA 1
ATOM 5573 C C . SER B 1 303 ? 21.484 58.893 -17.481 1.00 32.48 343 SER B C 1
ATOM 5574 O O . SER B 1 303 ? 20.872 59.789 -18.071 1.00 38.21 343 SER B O 1
ATOM 5577 N N . LYS B 1 304 ? 21.014 58.301 -16.386 1.00 24.94 344 LYS B N 1
ATOM 5578 C CA . LYS B 1 304 ? 19.721 58.644 -15.800 1.00 25.50 344 LYS B CA 1
ATOM 5579 C C . LYS B 1 304 ? 19.960 59.764 -14.793 1.00 25.00 344 LYS B C 1
ATOM 5580 O O . LYS B 1 304 ? 20.277 59.518 -13.629 1.00 28.37 344 LYS B O 1
ATOM 5586 N N . THR B 1 305 ? 19.841 61.012 -15.260 1.00 22.20 345 THR B N 1
ATOM 5587 C CA . THR B 1 305 ? 20.136 62.193 -14.452 1.00 20.97 345 THR B CA 1
ATOM 5588 C C . THR B 1 305 ? 19.010 63.210 -14.615 1.00 29.21 345 THR B C 1
ATOM 5589 O O . THR B 1 305 ? 18.232 63.158 -15.570 1.00 27.25 345 THR B O 1
ATOM 5593 N N . ALA B 1 306 ? 18.938 64.147 -13.660 1.00 32.06 346 ALA B N 1
ATOM 5594 C CA . ALA B 1 306 ? 18.052 65.302 -13.799 1.00 34.40 346 ALA B CA 1
ATOM 5595 C C . ALA B 1 306 ? 18.458 66.180 -14.978 1.00 32.19 346 ALA B C 1
ATOM 5596 O O . ALA B 1 306 ? 17.591 66.740 -15.666 1.00 30.15 346 ALA B O 1
ATOM 5598 N N . ALA B 1 307 ? 19.767 66.309 -15.226 1.00 27.87 347 ALA B N 1
ATOM 5599 C CA . ALA B 1 307 ? 20.233 67.097 -16.364 1.00 27.25 347 ALA B CA 1
ATOM 5600 C C . ALA B 1 307 ? 19.780 66.481 -17.685 1.00 25.51 347 ALA B C 1
ATOM 5601 O O . ALA B 1 307 ? 19.340 67.198 -18.596 1.00 29.21 347 ALA B O 1
ATOM 5603 N N . ALA B 1 308 ? 19.876 65.156 -17.808 1.00 27.47 348 ALA B N 1
ATOM 5604 C CA . ALA B 1 308 ? 19.284 64.471 -18.958 1.00 31.53 348 ALA B CA 1
ATOM 5605 C C . ALA B 1 308 ? 17.793 64.753 -19.054 1.00 27.75 348 ALA B C 1
ATOM 5606 O O . ALA B 1 308 ? 17.268 64.981 -20.154 1.00 27.86 348 ALA B O 1
ATOM 5608 N N . VAL B 1 309 ? 17.093 64.746 -17.913 1.00 26.69 349 VAL B N 1
ATOM 5609 C CA . VAL B 1 309 ? 15.656 65.034 -17.924 1.00 27.40 349 VAL B CA 1
ATOM 5610 C C . VAL B 1 309 ? 15.401 66.411 -18.521 1.00 32.82 349 VAL B C 1
ATOM 5611 O O . VAL B 1 309 ? 14.518 66.589 -19.371 1.00 31.30 349 VAL B O 1
ATOM 5615 N N . ALA B 1 310 ? 16.192 67.400 -18.102 1.00 29.88 350 ALA B N 1
ATOM 5616 C CA . ALA B 1 310 ? 15.987 68.767 -18.576 1.00 24.02 350 ALA B CA 1
ATOM 5617 C C . ALA B 1 310 ? 16.219 68.863 -20.077 1.00 26.76 350 ALA B C 1
ATOM 5618 O O . ALA B 1 310 ? 15.439 69.487 -20.802 1.00 28.17 350 ALA B O 1
ATOM 5620 N N . ALA B 1 311 ? 17.300 68.260 -20.567 1.00 31.32 351 ALA B N 1
ATOM 5621 C CA . ALA B 1 311 ? 17.530 68.282 -22.005 1.00 31.49 351 ALA B CA 1
ATOM 5622 C C . ALA B 1 311 ? 16.431 67.501 -22.734 1.00 25.87 351 ALA B C 1
ATOM 5623 O O . ALA B 1 311 ? 15.955 67.917 -23.799 1.00 26.29 351 ALA B O 1
ATOM 5625 N N . GLN B 1 312 ? 15.974 66.400 -22.142 1.00 25.08 352 GLN B N 1
ATOM 5626 C CA . GLN B 1 312 ? 14.867 65.661 -22.739 1.00 24.44 352 GLN B CA 1
ATOM 5627 C C . GLN B 1 312 ? 13.610 66.507 -22.811 1.00 28.85 352 GLN B C 1
ATOM 5628 O O . GLN B 1 312 ? 12.832 66.390 -23.763 1.00 33.14 352 GLN B O 1
ATOM 5634 N N . SER B 1 313 ? 13.393 67.365 -21.811 1.00 26.62 353 SER B N 1
ATOM 5635 C CA . SER B 1 313 ? 12.119 68.064 -21.703 1.00 22.29 353 SER B CA 1
ATOM 5636 C C . SER B 1 313 ? 11.943 69.067 -22.838 1.00 23.96 353 SER B C 1
ATOM 5637 O O . SER B 1 313 ? 10.836 69.249 -23.346 1.00 35.47 353 SER B O 1
ATOM 5640 N N . GLY B 1 314 ? 13.019 69.718 -23.261 1.00 25.45 354 GLY B N 1
ATOM 5641 C CA . GLY B 1 314 ? 12.933 70.559 -24.445 1.00 26.44 354 GLY B CA 1
ATOM 5642 C C . GLY B 1 314 ? 12.581 69.770 -25.694 1.00 30.82 354 GLY B C 1
ATOM 5643 O O . GLY B 1 314 ? 11.747 70.199 -26.498 1.00 29.88 354 GLY B O 1
ATOM 5644 N N . ILE B 1 315 ? 13.194 68.596 -25.864 1.00 33.73 355 ILE B N 1
ATOM 5645 C CA . ILE B 1 315 ? 12.918 67.777 -27.043 1.00 30.06 355 ILE B CA 1
ATOM 5646 C C . ILE B 1 315 ? 11.474 67.283 -27.024 1.00 29.84 355 ILE B C 1
ATOM 5647 O O . ILE B 1 315 ? 10.770 67.321 -28.042 1.00 28.01 355 ILE B O 1
ATOM 5652 N N . LEU B 1 316 ? 11.023 66.783 -25.871 1.00 26.10 356 LEU B N 1
ATOM 5653 C CA . LEU B 1 316 ? 9.697 66.196 -25.794 1.00 32.43 356 LEU B CA 1
ATOM 5654 C C . LEU B 1 316 ? 8.621 67.264 -25.956 1.00 32.85 356 LEU B C 1
ATOM 5655 O O . LEU B 1 316 ? 7.552 66.994 -26.526 1.00 32.33 356 LEU B O 1
ATOM 5660 N N . ASP B 1 317 ? 8.891 68.473 -25.461 1.00 24.59 357 ASP B N 1
ATOM 5661 C CA . ASP B 1 317 ? 8.002 69.607 -25.692 1.00 30.35 357 ASP B CA 1
ATOM 5662 C C . ASP B 1 317 ? 7.805 69.831 -27.187 1.00 31.80 357 ASP B C 1
ATOM 5663 O O . ASP B 1 317 ? 6.676 69.941 -27.665 1.00 34.98 357 ASP B O 1
ATOM 5668 N N . ARG B 1 318 ? 8.896 69.844 -27.953 1.00 34.41 358 ARG B N 1
ATOM 5669 C CA . ARG B 1 318 ? 8.769 70.019 -29.396 1.00 32.24 358 ARG B CA 1
ATOM 5670 C C . ARG B 1 318 ? 8.110 68.808 -30.046 1.00 29.01 358 ARG B C 1
ATOM 5671 O O . ARG B 1 318 ? 7.332 68.951 -30.996 1.00 25.55 358 ARG B O 1
ATOM 5679 N N . THR B 1 319 ? 8.437 67.600 -29.583 1.00 29.81 359 THR B N 1
ATOM 5680 C CA . THR B 1 319 ? 7.855 66.418 -30.211 1.00 29.90 359 THR B CA 1
ATOM 5681 C C . THR B 1 319 ? 6.347 66.423 -30.076 1.00 28.18 359 THR B C 1
ATOM 5682 O O . THR B 1 319 ? 5.628 66.142 -31.044 1.00 28.81 359 THR B O 1
ATOM 5686 N N . ILE B 1 320 ? 5.846 66.759 -28.886 1.00 24.69 360 ILE B N 1
ATOM 5687 C CA . ILE B 1 320 ? 4.407 66.720 -28.668 1.00 24.58 360 ILE B CA 1
ATOM 5688 C C . ILE B 1 320 ? 3.708 67.893 -29.370 1.00 31.03 360 ILE B C 1
ATOM 5689 O O . ILE B 1 320 ? 2.598 67.730 -29.902 1.00 31.20 360 ILE B O 1
ATOM 5694 N N . SER B 1 321 ? 4.339 69.073 -29.432 1.00 24.74 361 SER B N 1
ATOM 5695 C CA . SER B 1 321 ? 3.718 70.176 -30.173 1.00 29.12 361 SER B CA 1
ATOM 5696 C C . SER B 1 321 ? 3.580 69.833 -31.652 1.00 27.85 361 SER B C 1
ATOM 5697 O O . SER B 1 321 ? 2.535 70.069 -32.267 1.00 45.11 361 SER B O 1
ATOM 5700 N N . VAL B 1 322 ? 4.635 69.271 -32.232 1.00 25.62 362 VAL B N 1
ATOM 5701 C CA . VAL B 1 322 ? 4.650 68.929 -33.650 1.00 39.21 362 VAL B CA 1
ATOM 5702 C C . VAL B 1 322 ? 3.597 67.870 -33.959 1.00 44.40 362 VAL B C 1
ATOM 5703 O O . VAL B 1 322 ? 2.898 67.948 -34.978 1.00 40.66 362 VAL B O 1
ATOM 5707 N N . ILE B 1 323 ? 3.467 66.865 -33.085 1.00 41.84 363 ILE B N 1
ATOM 5708 C CA . ILE B 1 323 ? 2.450 65.830 -33.275 1.00 39.09 363 ILE B CA 1
ATOM 5709 C C . ILE B 1 323 ? 1.047 66.442 -33.247 1.00 37.24 363 ILE B C 1
ATOM 5710 O O . ILE B 1 323 ? 0.216 66.170 -34.122 1.00 35.58 363 ILE B O 1
ATOM 5715 N N . MET B 1 324 ? 0.763 67.290 -32.249 1.00 34.00 364 MET B N 1
ATOM 5716 C CA . MET B 1 324 ? -0.554 67.935 -32.165 1.00 25.98 364 MET B CA 1
ATOM 5717 C C . MET B 1 324 ? -0.880 68.790 -33.381 1.00 27.76 364 MET B C 1
ATOM 5718 O O . MET B 1 324 ? -2.057 69.121 -33.605 1.00 40.38 364 MET B O 1
ATOM 5723 N N . LYS B 1 325 ? 0.130 69.196 -34.143 1.00 27.56 365 LYS B N 1
ATOM 5724 C CA . LYS B 1 325 ? -0.061 69.958 -35.365 1.00 39.19 365 LYS B CA 1
ATOM 5725 C C . LYS B 1 325 ? 0.041 69.076 -36.604 1.00 34.54 365 LYS B C 1
ATOM 5726 O O . LYS B 1 325 ? 0.275 69.583 -37.709 1.00 30.46 365 LYS B O 1
ATOM 5732 N N . ASN B 1 326 ? -0.115 67.763 -36.430 1.00 33.53 366 ASN B N 1
ATOM 5733 C CA . ASN B 1 326 ? -0.113 66.819 -37.546 1.00 39.15 366 ASN B CA 1
ATOM 5734 C C . ASN B 1 326 ? 1.135 66.975 -38.407 1.00 39.42 366 ASN B C 1
ATOM 5735 O O . ASN B 1 326 ? 1.076 66.954 -39.637 1.00 43.87 366 ASN B O 1
ATOM 5740 N N . GLN B 1 327 ? 2.273 67.169 -37.750 1.00 35.17 367 GLN B N 1
ATOM 5741 C CA . GLN B 1 327 ? 3.567 67.194 -38.409 1.00 42.99 367 GLN B CA 1
ATOM 5742 C C . GLN B 1 327 ? 4.423 66.053 -37.858 1.00 43.16 367 GLN B C 1
ATOM 5743 O O . GLN B 1 327 ? 4.169 65.524 -36.772 1.00 42.36 367 GLN B O 1
ATOM 5749 N N . THR B 1 328 ? 5.416 65.662 -38.623 1.00 47.32 368 THR B N 1
ATOM 5750 C CA . THR B 1 328 ? 6.328 64.607 -38.184 1.00 49.08 368 THR B CA 1
ATOM 5751 C C . THR B 1 328 ? 7.488 65.215 -37.396 1.00 47.34 368 THR B C 1
ATOM 5752 O O . THR B 1 328 ? 8.119 66.166 -37.873 1.00 48.61 368 THR B O 1
ATOM 5756 N N . PRO B 1 329 ? 7.789 64.717 -36.196 1.00 47.81 369 PRO B N 1
ATOM 5757 C CA . PRO B 1 329 ? 8.871 65.317 -35.401 1.00 50.13 369 PRO B CA 1
ATOM 5758 C C . PRO B 1 329 ? 10.211 65.235 -36.119 1.00 50.25 369 PRO B C 1
ATOM 5759 O O . PRO B 1 329 ? 10.508 64.254 -36.801 1.00 56.27 369 PRO B O 1
ATOM 5763 N N . THR B 1 330 ? 11.020 66.297 -35.972 1.00 45.98 370 THR B N 1
ATOM 5764 C CA . THR B 1 330 ? 12.311 66.374 -36.651 1.00 51.48 370 THR B CA 1
ATOM 5765 C C . THR B 1 330 ? 13.479 66.678 -35.716 1.00 56.17 370 THR B C 1
ATOM 5766 O O . THR B 1 330 ? 14.582 66.173 -35.944 1.00 59.02 370 THR B O 1
ATOM 5770 N N . LYS B 1 331 ? 13.275 67.503 -34.686 1.00 49.37 371 LYS B N 1
ATOM 5771 C CA . LYS B 1 331 ? 14.341 67.834 -33.748 1.00 44.25 371 LYS B CA 1
ATOM 5772 C C . LYS B 1 331 ? 14.727 66.593 -32.935 1.00 42.15 371 LYS B C 1
ATOM 5773 O O . LYS B 1 331 ? 13.859 65.869 -32.444 1.00 40.51 371 LYS B O 1
ATOM 5779 N N . LYS B 1 332 ? 16.026 66.343 -32.785 1.00 42.10 372 LYS B N 1
ATOM 5780 C CA . LYS B 1 332 ? 16.515 65.067 -32.270 1.00 34.11 372 LYS B CA 1
ATOM 5781 C C . LYS B 1 332 ? 17.269 65.251 -30.962 1.00 32.53 372 LYS B C 1
ATOM 5782 O O . LYS B 1 332 ? 18.140 66.121 -30.855 1.00 33.17 372 LYS B O 1
ATOM 5788 N N . TYR B 1 333 ? 16.927 64.433 -29.971 1.00 29.72 373 TYR B N 1
ATOM 5789 C CA . TYR B 1 333 ? 17.703 64.372 -28.735 1.00 32.75 373 TYR B CA 1
ATOM 5790 C C . TYR B 1 333 ? 19.037 63.684 -29.004 1.00 35.36 373 TYR B C 1
ATOM 5791 O O . TYR B 1 333 ? 19.094 62.674 -29.720 1.00 32.06 373 TYR B O 1
ATOM 5800 N N . ASP B 1 334 ? 20.109 64.240 -28.429 1.00 34.04 374 ASP B N 1
ATOM 5801 C CA . ASP B 1 334 ? 21.479 63.778 -28.673 1.00 31.05 374 ASP B CA 1
ATOM 5802 C C . ASP B 1 334 ? 22.041 62.918 -27.545 1.00 28.18 374 ASP B C 1
ATOM 5803 O O . ASP B 1 334 ? 23.204 62.510 -27.616 1.00 31.47 374 ASP B O 1
ATOM 5808 N N . GLY B 1 335 ? 21.235 62.602 -26.539 1.00 30.10 375 GLY B N 1
ATOM 5809 C CA . GLY B 1 335 ? 21.703 61.870 -25.379 1.00 35.51 375 GLY B CA 1
ATOM 5810 C C . GLY B 1 335 ? 22.365 62.705 -24.294 1.00 34.23 375 GLY B C 1
ATOM 5811 O O . GLY B 1 335 ? 22.971 62.126 -23.385 1.00 29.26 375 GLY B O 1
ATOM 5812 N N . TYR B 1 336 ? 22.256 64.035 -24.360 1.00 33.90 376 TYR B N 1
ATOM 5813 C CA . TYR B 1 336 ? 22.885 64.904 -23.379 1.00 27.99 376 TYR B CA 1
ATOM 5814 C C . TYR B 1 336 ? 22.538 64.469 -21.959 1.00 26.72 376 TYR B C 1
ATOM 5815 O O . TYR B 1 336 ? 21.379 64.254 -21.630 1.00 25.58 376 TYR B O 1
ATOM 5824 N N . THR B 1 337 ? 23.553 64.355 -21.116 1.00 30.41 377 THR B N 1
ATOM 5825 C CA . THR B 1 337 ? 23.427 64.129 -19.691 1.00 34.81 377 THR B CA 1
ATOM 5826 C C . THR B 1 337 ? 24.646 64.778 -19.038 1.00 39.09 377 THR B C 1
ATOM 5827 O O . THR B 1 337 ? 25.634 65.099 -19.707 1.00 32.37 377 THR B O 1
ATOM 5831 N N . SER B 1 338 ? 24.551 65.032 -17.732 1.00 39.01 378 SER B N 1
ATOM 5832 C CA . SER B 1 338 ? 25.646 65.644 -17.000 1.00 34.50 378 SER B CA 1
ATOM 5833 C C . SER B 1 338 ? 25.814 64.958 -15.657 1.00 36.02 378 SER B C 1
ATOM 5834 O O . SER B 1 338 ? 24.834 64.556 -15.027 1.00 42.54 378 SER B O 1
ATOM 5837 N N . CYS B 1 339 ? 27.062 64.829 -15.221 1.00 37.97 379 CYS B N 1
ATOM 5838 C CA . CYS B 1 339 ? 27.386 64.223 -13.933 1.00 40.95 379 CYS B CA 1
ATOM 5839 C C . CYS B 1 339 ? 28.294 65.181 -13.169 1.00 40.91 379 CYS B C 1
ATOM 5840 O O . CYS B 1 339 ? 29.507 65.241 -13.439 1.00 36.80 379 CYS B O 1
ATOM 5843 N N . PRO B 1 340 ? 27.751 65.963 -12.235 1.00 42.76 380 PRO B N 1
ATOM 5844 C CA . PRO B 1 340 ? 28.614 66.903 -11.483 1.00 32.81 380 PRO B CA 1
ATOM 5845 C C . PRO B 1 340 ? 29.362 66.163 -10.376 1.00 31.53 380 PRO B C 1
ATOM 5846 O O . PRO B 1 340 ? 28.970 66.110 -9.208 1.00 34.01 380 PRO B O 1
ATOM 5850 N N . LEU B 1 341 ? 30.492 65.566 -10.744 1.00 27.62 381 LEU B N 1
ATOM 5851 C CA . LEU B 1 341 ? 31.183 64.647 -9.844 1.00 32.25 381 LEU B CA 1
ATOM 5852 C C . LEU B 1 341 ? 31.824 65.438 -8.709 1.00 33.44 381 LEU B C 1
ATOM 5853 O O . LEU B 1 341 ? 32.902 66.018 -8.874 1.00 32.00 381 LEU B O 1
ATOM 5858 N N . VAL B 1 342 ? 31.173 65.452 -7.544 1.00 29.12 382 VAL B N 1
ATOM 5859 C CA . VAL B 1 342 ? 31.787 66.042 -6.352 1.00 39.62 382 VAL B CA 1
ATOM 5860 C C . VAL B 1 342 ? 33.007 65.212 -5.946 1.00 50.60 382 VAL B C 1
ATOM 5861 O O . VAL B 1 342 ? 32.892 64.025 -5.616 1.00 53.44 382 VAL B O 1
ATOM 5865 N N . THR B 1 343 ? 34.185 65.838 -5.948 1.00 47.05 383 THR B N 1
ATOM 5866 C CA . THR B 1 343 ? 35.408 65.163 -5.536 1.00 43.76 383 THR B CA 1
ATOM 5867 C C . THR B 1 343 ? 35.902 65.628 -4.173 1.00 39.23 383 THR B C 1
ATOM 5868 O O . THR B 1 343 ? 37.003 65.261 -3.765 1.00 38.18 383 THR B O 1
ATOM 5872 N N . GLY B 1 344 ? 35.105 66.400 -3.453 1.00 40.09 384 GLY B N 1
ATOM 5873 C CA . GLY B 1 344 ? 35.505 66.919 -2.161 1.00 41.92 384 GLY B CA 1
ATOM 5874 C C . GLY B 1 344 ? 34.613 68.081 -1.789 1.00 46.83 384 GLY B C 1
ATOM 5875 O O . GLY B 1 344 ? 33.750 68.495 -2.558 1.00 55.12 384 GLY B O 1
ATOM 5876 N N . TYR B 1 345 ? 34.843 68.611 -0.589 1.00 45.73 385 TYR B N 1
ATOM 5877 C CA . TYR B 1 345 ? 33.927 69.653 -0.132 1.00 52.13 385 TYR B CA 1
ATOM 5878 C C . TYR B 1 345 ? 34.080 70.981 -0.885 1.00 56.19 385 TYR B C 1
ATOM 5879 O O . TYR B 1 345 ? 33.310 71.903 -0.602 1.00 51.99 385 TYR B O 1
ATOM 5888 N N . ASN B 1 346 ? 35.010 71.099 -1.849 1.00 56.59 386 ASN B N 1
ATOM 5889 C CA . ASN B 1 346 ? 35.199 72.359 -2.565 1.00 55.93 386 ASN B CA 1
ATOM 5890 C C . ASN B 1 346 ? 35.358 72.203 -4.072 1.00 50.48 386 ASN B C 1
ATOM 5891 O O . ASN B 1 346 ? 35.716 73.187 -4.734 1.00 45.47 386 ASN B O 1
ATOM 5896 N N . ARG B 1 347 ? 35.135 71.013 -4.639 1.00 46.58 387 ARG B N 1
ATOM 5897 C CA . ARG B 1 347 ? 35.584 70.735 -5.997 1.00 46.80 387 ARG B CA 1
ATOM 5898 C C . ARG B 1 347 ? 34.586 69.834 -6.707 1.00 39.36 387 ARG B C 1
ATOM 5899 O O . ARG B 1 347 ? 34.077 68.881 -6.114 1.00 35.84 387 ARG B O 1
ATOM 5907 N N . VAL B 1 348 ? 34.317 70.125 -7.979 1.00 38.44 388 VAL B N 1
ATOM 5908 C CA . VAL B 1 348 ? 33.480 69.268 -8.819 1.00 37.55 388 VAL B CA 1
ATOM 5909 C C . VAL B 1 348 ? 34.189 69.090 -10.153 1.00 36.60 388 VAL B C 1
ATOM 5910 O O . VAL B 1 348 ? 34.723 70.057 -10.709 1.00 37.91 388 VAL B O 1
ATOM 5914 N N . ILE B 1 349 ? 34.240 67.851 -10.630 1.00 40.96 389 ILE B N 1
ATOM 5915 C CA . ILE B 1 349 ? 34.553 67.553 -12.024 1.00 45.93 389 ILE B CA 1
ATOM 5916 C C . ILE B 1 349 ? 33.211 67.486 -12.756 1.00 42.35 389 ILE B C 1
ATOM 5917 O O . ILE B 1 349 ? 32.390 66.608 -12.479 1.00 42.82 389 ILE B O 1
ATOM 5922 N N . LEU B 1 350 ? 32.954 68.432 -13.658 1.00 35.05 390 LEU B N 1
ATOM 5923 C CA . LEU B 1 350 ? 31.690 68.444 -14.381 1.00 34.57 390 LEU B CA 1
ATOM 5924 C C . LEU B 1 350 ? 31.833 67.624 -15.665 1.00 33.66 390 LEU B C 1
ATOM 5925 O O . LEU B 1 350 ? 32.247 68.137 -16.700 1.00 45.60 390 LEU B O 1
ATOM 5930 N N . ALA B 1 351 ? 31.479 66.350 -15.586 1.00 29.00 391 ALA B N 1
ATOM 5931 C CA . ALA B 1 351 ? 31.309 65.506 -16.751 1.00 29.20 391 ALA B CA 1
ATOM 5932 C C . ALA B 1 351 ? 30.039 65.901 -17.498 1.00 34.72 391 ALA B C 1
ATOM 5933 O O . ALA B 1 351 ? 28.979 66.005 -16.892 1.00 32.03 391 ALA B O 1
ATOM 5935 N N . GLU B 1 352 ? 30.147 66.108 -18.809 1.00 37.84 392 GLU B N 1
ATOM 5936 C CA . GLU B 1 352 ? 29.014 66.301 -19.696 1.00 32.79 392 GLU B CA 1
ATOM 5937 C C . GLU B 1 352 ? 29.282 65.525 -20.976 1.00 37.97 392 GLU B C 1
ATOM 5938 O O . GLU B 1 352 ? 30.339 65.695 -21.580 1.00 42.35 392 GLU B O 1
ATOM 5944 N N . PHE B 1 353 ? 28.329 64.709 -21.416 1.00 38.06 393 PHE B N 1
ATOM 5945 C CA . PHE B 1 353 ? 28.549 63.861 -22.561 1.00 32.88 393 PHE B CA 1
ATOM 5946 C C . PHE B 1 353 ? 27.221 63.531 -23.205 1.00 33.25 393 PHE B C 1
ATOM 5947 O O . PHE B 1 353 ? 26.155 63.894 -22.713 1.00 31.63 393 PHE B O 1
ATOM 5955 N N . ASP B 1 354 ? 27.305 62.814 -24.319 1.00 32.83 394 ASP B N 1
ATOM 5956 C CA . ASP B 1 354 ? 26.147 62.556 -25.149 1.00 37.22 394 ASP B CA 1
ATOM 5957 C C . ASP B 1 354 ? 26.004 61.061 -25.431 1.00 36.48 394 ASP B C 1
ATOM 5958 O O . ASP B 1 354 ? 26.649 60.233 -24.778 1.00 34.23 394 ASP B O 1
ATOM 5963 N N . TYR B 1 355 ? 25.188 60.724 -26.430 1.00 35.59 395 TYR B N 1
ATOM 5964 C CA . TYR B 1 355 ? 24.847 59.326 -26.701 1.00 36.28 395 TYR B CA 1
ATOM 5965 C C . TYR B 1 355 ? 26.077 58.495 -27.006 1.00 32.88 395 TYR B C 1
ATOM 5966 O O . TYR B 1 355 ? 26.085 57.288 -26.743 1.00 35.57 395 TYR B O 1
ATOM 5975 N N . LYS B 1 356 ? 27.113 59.100 -27.564 1.00 38.91 396 LYS B N 1
ATOM 5976 C CA . LYS B 1 356 ? 28.297 58.340 -27.943 1.00 40.98 396 LYS B CA 1
ATOM 5977 C C . LYS B 1 356 ? 29.356 58.276 -26.828 1.00 36.62 396 LYS B C 1
ATOM 5978 O O . LYS B 1 356 ? 30.461 57.778 -27.068 1.00 36.73 396 LYS B O 1
ATOM 5984 N N . ALA B 1 357 ? 29.021 58.719 -25.614 1.00 35.24 397 ALA B N 1
ATOM 5985 C CA . ALA B 1 357 ? 29.929 58.704 -24.468 1.00 36.46 397 ALA B CA 1
ATOM 5986 C C . ALA B 1 357 ? 31.175 59.557 -24.717 1.00 41.97 397 ALA B C 1
ATOM 5987 O O . ALA B 1 357 ? 32.268 59.241 -24.236 1.00 55.34 397 ALA B O 1
ATOM 5989 N N . GLU B 1 358 ? 31.017 60.632 -25.476 1.00 42.72 398 GLU B N 1
ATOM 5990 C CA . GLU B 1 358 ? 32.014 61.645 -25.783 1.00 43.83 398 GLU B CA 1
ATOM 5991 C C . GLU B 1 358 ? 31.728 62.924 -25.009 1.00 43.00 398 GLU B C 1
ATOM 5992 O O . GLU B 1 358 ? 30.566 63.329 -24.916 1.00 49.71 398 GLU B O 1
ATOM 5998 N N . PRO B 1 359 ? 32.746 63.585 -24.454 1.00 44.68 399 PRO B N 1
ATOM 5999 C CA . PRO B 1 359 ? 32.493 64.830 -23.717 1.00 46.00 399 PRO B CA 1
ATOM 6000 C C . PRO B 1 359 ? 31.806 65.872 -24.589 1.00 42.51 399 PRO B C 1
ATOM 6001 O O . PRO B 1 359 ? 32.089 66.003 -25.782 1.00 44.69 399 PRO B O 1
ATOM 6005 N N . LEU B 1 360 ? 30.869 66.602 -23.971 1.00 39.97 400 LEU B N 1
ATOM 6006 C CA . LEU B 1 360 ? 30.070 67.641 -24.616 1.00 45.80 400 LEU B CA 1
ATOM 6007 C C . LEU B 1 360 ? 29.976 68.806 -23.620 1.00 42.10 400 LEU B C 1
ATOM 6008 O O . LEU B 1 360 ? 28.953 69.047 -22.991 1.00 43.05 400 LEU B O 1
ATOM 6013 N N . GLU B 1 361 ? 31.081 69.532 -23.460 1.00 37.78 401 GLU B N 1
ATOM 6014 C CA . GLU B 1 361 ? 31.233 70.453 -22.341 1.00 39.50 401 GLU B CA 1
ATOM 6015 C C . GLU B 1 361 ? 30.586 71.800 -22.641 1.00 37.39 401 GLU B C 1
ATOM 6016 O O . GLU B 1 361 ? 30.840 72.392 -23.691 1.00 36.89 401 GLU B O 1
ATOM 6022 N N . THR B 1 362 ? 29.739 72.272 -21.712 1.00 39.36 402 THR B N 1
ATOM 6023 C CA . THR B 1 362 ? 29.097 73.585 -21.848 1.00 42.65 402 THR B CA 1
ATOM 6024 C C . THR B 1 362 ? 30.119 74.721 -21.787 1.00 43.20 402 THR B C 1
ATOM 6025 O O . THR B 1 362 ? 30.179 75.568 -22.687 1.00 46.21 402 THR B O 1
ATOM 6029 N N . PHE B 1 363 ? 30.936 74.757 -20.734 1.00 44.77 403 PHE B N 1
ATOM 6030 C CA . PHE B 1 363 ? 31.833 75.882 -20.491 1.00 50.70 403 PHE B CA 1
ATOM 6031 C C . PHE B 1 363 ? 33.141 75.746 -21.273 1.00 48.47 403 PHE B C 1
ATOM 6032 O O . PHE B 1 363 ? 33.596 74.633 -21.554 1.00 45.36 403 PHE B O 1
ATOM 6040 N N . PRO B 1 364 ? 33.767 76.869 -21.640 1.00 55.30 404 PRO B N 1
ATOM 6041 C CA . PRO B 1 364 ? 34.927 76.813 -22.540 1.00 51.00 404 PRO B CA 1
ATOM 6042 C C . PRO B 1 364 ? 36.222 76.348 -21.894 1.00 51.53 404 PRO B C 1
ATOM 6043 O O . PRO B 1 364 ? 37.220 76.226 -22.606 1.00 57.86 404 PRO B O 1
ATOM 6047 N N . PHE B 1 365 ? 36.243 76.077 -20.592 1.00 48.14 405 PHE B N 1
ATOM 6048 C CA . PHE B 1 365 ? 37.416 75.540 -19.918 1.00 48.73 405 PHE B CA 1
ATOM 6049 C C . PHE B 1 365 ? 37.350 74.013 -19.808 1.00 46.69 405 PHE B C 1
ATOM 6050 O O . PHE B 1 365 ? 36.343 73.377 -20.131 1.00 52.88 405 PHE B O 1
ATOM 6058 N N . ASP B 1 366 ? 38.453 73.423 -19.350 1.00 46.90 406 ASP B N 1
ATOM 6059 C CA . ASP B 1 366 ? 38.551 71.971 -19.191 1.00 51.63 406 ASP B CA 1
ATOM 6060 C C . ASP B 1 366 ? 37.805 71.565 -17.923 1.00 52.13 406 ASP B C 1
ATOM 6061 O O . ASP B 1 366 ? 38.231 71.891 -16.810 1.00 57.80 406 ASP B O 1
ATOM 6066 N N . GLN B 1 367 ? 36.694 70.851 -18.083 1.00 46.29 407 GLN B N 1
ATOM 6067 C CA . GLN B 1 367 ? 35.892 70.439 -16.941 1.00 46.24 407 GLN B CA 1
ATOM 6068 C C . GLN B 1 367 ? 36.354 69.121 -16.327 1.00 49.19 407 GLN B C 1
ATOM 6069 O O . GLN B 1 367 ? 35.797 68.701 -15.308 1.00 50.93 407 GLN B O 1
ATOM 6075 N N . SER B 1 368 ? 37.362 68.465 -16.904 1.00 47.23 408 SER B N 1
ATOM 6076 C CA . SER B 1 368 ? 37.975 67.312 -16.251 1.00 45.54 408 SER B CA 1
ATOM 6077 C C . SER B 1 368 ? 38.909 67.724 -15.120 1.00 45.96 408 SER B C 1
ATOM 6078 O O . SER B 1 368 ? 39.507 66.862 -14.471 1.00 49.80 408 SER B O 1
ATOM 6081 N N . LYS B 1 369 ? 39.055 69.018 -14.877 1.00 40.77 409 LYS B N 1
ATOM 6082 C CA . LYS B 1 369 ? 39.786 69.500 -13.722 1.00 37.66 409 LYS B CA 1
ATOM 6083 C C . LYS B 1 369 ? 38.825 69.660 -12.556 1.00 46.84 409 LYS B C 1
ATOM 6084 O O . LYS B 1 369 ? 37.657 70.003 -12.745 1.00 37.55 409 LYS B O 1
ATOM 6090 N N . GLU B 1 370 ? 39.317 69.397 -11.346 1.00 48.06 410 GLU B N 1
ATOM 6091 C CA . GLU B 1 370 ? 38.546 69.746 -10.157 1.00 45.62 410 GLU B CA 1
ATOM 6092 C C . GLU B 1 370 ? 38.418 71.261 -10.072 1.00 44.19 410 GLU B C 1
ATOM 6093 O O . GLU B 1 370 ? 39.420 71.978 -10.112 1.00 41.64 410 GLU B O 1
ATOM 6099 N N . ARG B 1 371 ? 37.183 71.753 -9.969 1.00 46.21 411 ARG B N 1
ATOM 6100 C CA . ARG B 1 371 ? 36.910 73.185 -10.020 1.00 47.58 411 ARG B CA 1
ATOM 6101 C C . ARG B 1 371 ? 36.055 73.593 -8.833 1.00 42.62 411 ARG B C 1
ATOM 6102 O O . ARG B 1 371 ? 35.085 72.909 -8.497 1.00 39.50 411 ARG B O 1
ATOM 6110 N N . LEU B 1 372 ? 36.442 74.694 -8.186 1.00 44.52 412 LEU B N 1
ATOM 6111 C CA . LEU B 1 372 ? 35.577 75.329 -7.196 1.00 44.65 412 LEU B CA 1
ATOM 6112 C C . LEU B 1 372 ? 34.334 75.921 -7.852 1.00 49.42 412 LEU B C 1
ATOM 6113 O O . LEU B 1 372 ? 33.218 75.784 -7.329 1.00 38.05 412 LEU B O 1
ATOM 6118 N N . SER B 1 373 ? 34.518 76.598 -8.989 1.00 57.99 413 SER B N 1
ATOM 6119 C CA . SER B 1 373 ? 33.392 77.172 -9.719 1.00 52.40 413 SER B CA 1
ATOM 6120 C C . SER B 1 373 ? 32.314 76.133 -9.976 1.00 44.43 413 SER B C 1
ATOM 6121 O O . SER B 1 373 ? 31.116 76.421 -9.855 1.00 43.72 413 SER B O 1
ATOM 6124 N N . MET B 1 374 ? 32.720 74.904 -10.293 1.00 35.38 414 MET B N 1
ATOM 6125 C CA . MET B 1 374 ? 31.743 73.859 -10.584 1.00 35.28 414 MET B CA 1
ATOM 6126 C C . MET B 1 374 ? 31.065 73.361 -9.314 1.00 38.66 414 MET B C 1
ATOM 6127 O O . MET B 1 374 ? 29.869 73.043 -9.332 1.00 39.62 414 MET B O 1
ATOM 6132 N N . TYR B 1 375 ? 31.802 73.295 -8.199 1.00 36.27 415 TYR B N 1
ATOM 6133 C CA . TYR B 1 375 ? 31.175 72.921 -6.932 1.00 33.22 415 TYR B CA 1
ATOM 6134 C C . TYR B 1 375 ? 30.090 73.917 -6.528 1.00 33.41 415 TYR B C 1
ATOM 6135 O O . TYR B 1 375 ? 28.964 73.526 -6.184 1.00 37.50 415 TYR B O 1
ATOM 6144 N N . LEU B 1 376 ? 30.422 75.211 -6.516 1.00 37.90 416 LEU B N 1
ATOM 6145 C CA . LEU B 1 376 ? 29.409 76.212 -6.195 1.00 44.96 416 LEU B CA 1
ATOM 6146 C C . LEU B 1 376 ? 28.217 76.112 -7.138 1.00 44.77 416 LEU B C 1
ATOM 6147 O O . LEU B 1 376 ? 27.073 76.302 -6.711 1.00 44.17 416 LEU B O 1
ATOM 6152 N N . MET B 1 377 ? 28.455 75.766 -8.406 1.00 46.05 417 MET B N 1
ATOM 6153 C CA . MET B 1 377 ? 27.343 75.599 -9.335 1.00 46.74 417 MET B CA 1
ATOM 6154 C C . MET B 1 377 ? 26.439 74.451 -8.909 1.00 46.01 417 MET B C 1
ATOM 6155 O O . MET B 1 377 ? 25.207 74.573 -8.917 1.00 46.07 417 MET B O 1
ATOM 6160 N N . LYS B 1 378 ? 27.037 73.322 -8.534 1.00 37.74 418 LYS B N 1
ATOM 6161 C CA . LYS B 1 378 ? 26.238 72.170 -8.127 1.00 39.56 418 LYS B CA 1
ATOM 6162 C C . LYS B 1 378 ? 25.540 72.433 -6.798 1.00 43.06 418 LYS B C 1
ATOM 6163 O O . LYS B 1 378 ? 24.333 72.185 -6.651 1.00 47.15 418 LYS B O 1
ATOM 6169 N N . ALA B 1 379 ? 26.287 72.943 -5.819 1.00 37.44 419 ALA B N 1
ATOM 6170 C CA . ALA B 1 379 ? 25.768 73.041 -4.461 1.00 42.38 419 ALA B CA 1
ATOM 6171 C C . ALA B 1 379 ? 24.777 74.187 -4.277 1.00 51.38 419 ALA B C 1
ATOM 6172 O O . ALA B 1 379 ? 23.906 74.096 -3.406 1.00 60.79 419 ALA B O 1
ATOM 6174 N N . ASP B 1 380 ? 24.870 75.267 -5.063 1.00 49.48 420 ASP B N 1
ATOM 6175 C CA . ASP B 1 380 ? 24.029 76.427 -4.764 1.00 52.80 420 ASP B CA 1
ATOM 6176 C C . ASP B 1 380 ? 23.208 76.933 -5.945 1.00 53.27 420 ASP B C 1
ATOM 6177 O O . ASP B 1 380 ? 22.083 77.401 -5.753 1.00 62.04 420 ASP B O 1
ATOM 6182 N N . LEU B 1 381 ? 23.742 76.855 -7.162 1.00 48.40 421 LEU B N 1
ATOM 6183 C CA . LEU B 1 381 ? 23.008 77.409 -8.295 1.00 44.49 421 LEU B CA 1
ATOM 6184 C C . LEU B 1 381 ? 22.001 76.412 -8.872 1.00 45.38 421 LEU B C 1
ATOM 6185 O O . LEU B 1 381 ? 20.836 76.764 -9.100 1.00 49.87 421 LEU B O 1
ATOM 6190 N N . MET B 1 382 ? 22.434 75.174 -9.129 1.00 41.93 422 MET B N 1
ATOM 6191 C CA . MET B 1 382 ? 21.525 74.161 -9.666 1.00 40.06 422 MET B CA 1
ATOM 6192 C C . MET B 1 382 ? 20.260 73.979 -8.837 1.00 42.14 422 MET B C 1
ATOM 6193 O O . MET B 1 382 ? 19.171 73.884 -9.438 1.00 41.16 422 MET B O 1
ATOM 6198 N N . PRO B 1 383 ? 20.310 73.898 -7.502 1.00 44.71 423 PRO B N 1
ATOM 6199 C CA . PRO B 1 383 ? 19.042 73.838 -6.756 1.00 46.81 423 PRO B CA 1
ATOM 6200 C C . PRO B 1 383 ? 18.158 75.026 -7.063 1.00 45.71 423 PRO B C 1
ATOM 6201 O O . PRO B 1 383 ? 16.951 74.869 -7.273 1.00 37.90 423 PRO B O 1
ATOM 6205 N N . PHE B 1 384 ? 18.749 76.221 -7.126 1.00 44.71 424 PHE B N 1
ATOM 6206 C CA . PHE B 1 384 ? 17.973 77.409 -7.448 1.00 47.63 424 PHE B CA 1
ATOM 6207 C C . PHE B 1 384 ? 17.356 77.299 -8.839 1.00 48.17 424 PHE B C 1
ATOM 6208 O O . PHE B 1 384 ? 16.156 77.543 -9.018 1.00 47.98 424 PHE B O 1
ATOM 6216 N N . LEU B 1 385 ? 18.162 76.918 -9.838 1.00 43.34 425 LEU B N 1
ATOM 6217 C CA . LEU B 1 385 ? 17.634 76.782 -11.191 1.00 40.62 425 LEU B CA 1
ATOM 6218 C C . LEU B 1 385 ? 16.596 75.676 -11.282 1.00 35.24 425 LEU B C 1
ATOM 6219 O O . LEU B 1 385 ? 15.638 75.794 -12.054 1.00 41.71 425 LEU B O 1
ATOM 6224 N N . TYR B 1 386 ? 16.760 74.605 -10.505 1.00 32.18 426 TYR B N 1
ATOM 6225 C CA . TYR B 1 386 ? 15.782 73.520 -10.521 1.00 36.89 426 TYR B CA 1
ATOM 6226 C C . TYR B 1 386 ? 14.414 74.002 -10.065 1.00 37.49 426 TYR B C 1
ATOM 6227 O O . TYR B 1 386 ? 13.416 73.861 -10.779 1.00 35.37 426 TYR B O 1
ATOM 6236 N N . TRP B 1 387 ? 14.349 74.554 -8.853 1.00 31.45 427 TRP B N 1
ATOM 6237 C CA . TRP B 1 387 ? 13.054 74.882 -8.271 1.00 38.78 427 TRP B CA 1
ATOM 6238 C C . TRP B 1 387 ? 12.352 75.992 -9.045 1.00 36.24 427 TRP B C 1
ATOM 6239 O O . TRP B 1 387 ? 11.124 75.992 -9.150 1.00 33.69 427 TRP B O 1
ATOM 6250 N N . ASN B 1 388 ? 13.109 76.935 -9.603 1.00 42.95 428 ASN B N 1
ATOM 6251 C CA . ASN B 1 388 ? 12.524 78.158 -10.135 1.00 43.27 428 ASN B CA 1
ATOM 6252 C C . ASN B 1 388 ? 12.540 78.262 -11.649 1.00 44.09 428 ASN B C 1
ATOM 6253 O O . ASN B 1 388 ? 11.791 79.080 -12.193 1.00 41.57 428 ASN B O 1
ATOM 6258 N N . MET B 1 389 ? 13.350 77.460 -12.343 1.00 38.22 429 MET B N 1
ATOM 6259 C CA . MET B 1 389 ? 13.307 77.437 -13.799 1.00 35.52 429 MET B CA 1
ATOM 6260 C C . MET B 1 389 ? 12.958 76.072 -14.365 1.00 37.00 429 MET B C 1
ATOM 6261 O O . MET B 1 389 ? 12.106 75.983 -15.255 1.00 37.59 429 MET B O 1
ATOM 6266 N N . MET B 1 390 ? 13.600 74.995 -13.899 1.00 35.23 430 MET B N 1
ATOM 6267 C CA . MET B 1 390 ? 13.342 73.714 -14.534 1.00 33.32 430 MET B CA 1
ATOM 6268 C C . MET B 1 390 ? 11.908 73.263 -14.275 1.00 32.86 430 MET B C 1
ATOM 6269 O O . MET B 1 390 ? 11.174 72.944 -15.217 1.00 28.70 430 MET B O 1
ATOM 6274 N N . LEU B 1 391 ? 11.478 73.276 -13.005 1.00 33.52 431 LEU B N 1
ATOM 6275 C CA . LEU B 1 391 ? 10.133 72.820 -12.672 1.00 31.97 431 LEU B CA 1
ATOM 6276 C C . LEU B 1 391 ? 9.056 73.748 -13.227 1.00 38.97 431 LEU B C 1
ATOM 6277 O O . LEU B 1 391 ? 7.890 73.351 -13.298 1.00 42.67 431 LEU B O 1
ATOM 6282 N N . ARG B 1 392 ? 9.414 74.958 -13.636 1.00 38.89 432 ARG B N 1
ATOM 6283 C CA . ARG B 1 392 ? 8.463 75.850 -14.282 1.00 41.26 432 ARG B CA 1
ATOM 6284 C C . ARG B 1 392 ? 8.500 75.729 -15.799 1.00 43.39 432 ARG B C 1
ATOM 6285 O O . ARG B 1 392 ? 7.808 76.480 -16.493 1.00 40.85 432 ARG B O 1
ATOM 6293 N N . GLY B 1 393 ? 9.290 74.802 -16.328 1.00 42.75 433 GLY B N 1
ATOM 6294 C CA . GLY B 1 393 ? 9.275 74.540 -17.747 1.00 40.46 433 GLY B CA 1
ATOM 6295 C C . GLY B 1 393 ? 10.143 75.454 -18.569 1.00 39.74 433 GLY B C 1
ATOM 6296 O O . GLY B 1 393 ? 9.906 75.605 -19.771 1.00 36.17 433 GLY B O 1
ATOM 6297 N N . TYR B 1 394 ? 11.159 76.062 -17.964 1.00 45.35 434 TYR B N 1
ATOM 6298 C CA . TYR B 1 394 ? 11.984 77.052 -18.647 1.00 40.54 434 TYR B CA 1
ATOM 6299 C C . TYR B 1 394 ? 13.452 76.643 -18.707 1.00 36.74 434 TYR B C 1
ATOM 6300 O O . TYR B 1 394 ? 14.317 77.495 -18.943 1.00 32.48 434 TYR B O 1
ATOM 6309 N N . TRP B 1 395 ? 13.751 75.366 -18.473 1.00 36.31 435 TRP B N 1
ATOM 6310 C CA . TRP B 1 395 ? 15.128 74.875 -18.510 1.00 33.08 435 TRP B CA 1
ATOM 6311 C C . TRP B 1 395 ? 15.146 73.617 -19.372 1.00 34.04 435 TRP B C 1
ATOM 6312 O O . TRP B 1 395 ? 14.547 72.597 -19.009 1.00 32.31 435 TRP B O 1
ATOM 6323 N N . GLY B 1 396 ? 15.794 73.711 -20.539 1.00 38.41 436 GLY B N 1
ATOM 6324 C CA . GLY B 1 396 ? 15.980 72.590 -21.452 1.00 30.99 436 GLY B CA 1
ATOM 6325 C C . GLY B 1 396 ? 17.421 72.133 -21.604 1.00 33.69 436 GLY B C 1
ATOM 6326 O O . GLY B 1 396 ? 17.819 71.590 -22.644 1.00 32.61 436 GLY B O 1
ATOM 6327 N N . GLY B 1 397 ? 18.218 72.319 -20.558 1.00 38.23 437 GLY B N 1
ATOM 6328 C CA . GLY B 1 397 ? 19.617 71.979 -20.629 1.00 47.02 437 GLY B CA 1
ATOM 6329 C C . GLY B 1 397 ? 20.443 73.134 -21.159 1.00 53.98 437 GLY B C 1
ATOM 6330 O O . GLY B 1 397 ? 19.921 74.181 -21.572 1.00 53.16 437 GLY B O 1
ATOM 6331 N N . PRO B 1 398 ? 21.748 72.958 -21.163 1.00 52.31 438 PRO B N 1
ATOM 6332 C CA . PRO B 1 398 ? 22.644 74.093 -21.405 1.00 51.52 438 PRO B CA 1
ATOM 6333 C C . PRO B 1 398 ? 23.202 74.177 -22.820 1.00 45.54 438 PRO B C 1
ATOM 6334 O O . PRO B 1 398 ? 24.252 74.795 -23.025 1.00 49.50 438 PRO B O 1
ATOM 6338 N N . ALA B 1 399 ? 22.518 73.591 -23.804 1.00 37.01 439 ALA B N 1
ATOM 6339 C CA . ALA B 1 399 ? 23.031 73.640 -25.171 1.00 38.74 439 ALA B CA 1
ATOM 6340 C C . ALA B 1 399 ? 23.111 75.074 -25.700 1.00 52.44 439 ALA B C 1
ATOM 6341 O O . ALA B 1 399 ? 24.033 75.412 -26.453 1.00 57.87 439 ALA B O 1
ATOM 6343 N N . PHE B 1 400 ? 22.158 75.936 -25.336 1.00 54.43 440 PHE B N 1
ATOM 6344 C CA . PHE B 1 400 ? 22.242 77.308 -25.832 1.00 57.79 440 PHE B CA 1
ATOM 6345 C C . PHE B 1 400 ? 23.428 78.040 -25.213 1.00 50.26 440 PHE B C 1
ATOM 6346 O O . PHE B 1 400 ? 24.196 78.697 -25.926 1.00 48.57 440 PHE B O 1
ATOM 6354 N N . LEU B 1 401 ? 23.617 77.888 -23.900 1.00 51.30 441 LEU B N 1
ATOM 6355 C CA . LEU B 1 401 ? 24.801 78.399 -23.221 1.00 55.35 441 LEU B CA 1
ATOM 6356 C C . LEU B 1 401 ? 26.087 77.890 -23.840 1.00 56.48 441 LEU B C 1
ATOM 6357 O O . LEU B 1 401 ? 27.044 78.654 -24.044 1.00 56.93 441 LEU B O 1
ATOM 6362 N N . ARG B 1 402 ? 26.154 76.588 -24.102 1.00 47.46 442 ARG B N 1
ATOM 6363 C CA . ARG B 1 402 ? 27.347 76.032 -24.725 1.00 47.28 442 ARG B CA 1
ATOM 6364 C C . ARG B 1 402 ? 27.710 76.798 -25.992 1.00 56.68 442 ARG B C 1
ATOM 6365 O O . ARG B 1 402 ? 28.819 77.337 -26.125 1.00 59.26 442 ARG B O 1
ATOM 6373 N N . LYS B 1 403 ? 26.772 76.862 -26.936 1.00 52.70 443 LYS B N 1
ATOM 6374 C CA . LYS B 1 403 ? 27.041 77.542 -28.197 1.00 57.08 443 LYS B CA 1
ATOM 6375 C C . LYS B 1 403 ? 27.442 79.005 -27.991 1.00 56.94 443 LYS B C 1
ATOM 6376 O O . LYS B 1 403 ? 28.265 79.526 -28.750 1.00 60.14 443 LYS B O 1
ATOM 6382 N N . LEU B 1 404 ? 26.903 79.673 -26.961 1.00 54.39 444 LEU B N 1
ATOM 6383 C CA . LEU B 1 404 ? 27.296 81.056 -26.681 1.00 60.87 444 LEU B CA 1
ATOM 6384 C C . LEU B 1 404 ? 28.727 81.146 -26.165 1.00 69.62 444 LEU B C 1
ATOM 6385 O O . LEU B 1 404 ? 29.434 82.123 -26.447 1.00 72.80 444 LEU B O 1
ATOM 6390 N N . PHE B 1 405 ? 29.165 80.157 -25.385 1.00 69.90 445 PHE B N 1
ATOM 6391 C CA . PHE B 1 405 ? 30.528 80.150 -24.865 1.00 69.02 445 PHE B CA 1
ATOM 6392 C C . PHE B 1 405 ? 31.520 79.568 -25.851 1.00 67.83 445 PHE B C 1
ATOM 6393 O O . PHE B 1 405 ? 32.670 79.334 -25.479 1.00 74.03 445 PHE B O 1
ATOM 6401 N N . HIS B 1 406 ? 31.103 79.327 -27.089 1.00 67.78 446 HIS B N 1
ATOM 6402 C CA . HIS B 1 406 ? 31.981 78.748 -28.099 1.00 67.82 446 HIS B CA 1
ATOM 6403 C C . HIS B 1 406 ? 31.849 79.492 -29.429 1.00 73.45 446 HIS B C 1
ATOM 6404 O O . HIS B 1 406 ? 31.210 80.543 -29.511 1.00 75.21 446 HIS B O 1
#

B-factor: mean 37.7, std 12.29, range [15.74, 94.13]

Organism: Homo sapiens (NCBI:txid9606)

InterPro domains:
  IPR015904 Sulphide quinone-reductase [PTHR10632] (26-447)
  IPR023753 FAD/NAD(P)-binding domain [PF07992] (44-160)
  IPR036188 FAD/NAD(P)-binding domain superfamily [G3DSA:3.50.50.60] (46-360)
  IPR036188 FAD/NAD(P)-binding domain superfamily [G3DSA:3.50.50.60] (158-297)
  IPR036188 FAD/NAD(P)-binding domain superfamily [SSF51905] (43-354)

Sequence (813 aa):
MNHYEVLVLGGGSGGITMAARMKRKVGAENVAIVEPSERHFYQPIWTLVGAGAKQLSSSGRPTASVIPSGVEWIKARVTELNPDKNCIHTDDDEKISYRYLIIALGIQLDYEKIKGLPEGFAHPKIGSNYSVKTVEKTWKALQDFKEGNAIFTFPNTPVKCAGAPQKIMYLSEAYFRKTGKRSKANIIFNTSLGAIFGVKKYADALQEIIQERNLTVNYKKNLIEVRADKQEAVFENLDKPGETQVISYEMLHVTPPMSPPDVLKTSPVADAAGWVDVDKETLQHRRYPNVFGIGDCTNLPTSKTAAAVAAQSGILDRTISVIMKNQTPTKKYDGYTSCPLVTGYNRVILAEFDYKAEPLETFPFDQSKERLSMYLMKADLMPFLYWNMMLRGYWGGPAFLRKLFHLMNHYEVLVLGGGSGGITMAARMKRKVGAENVAIVEPSERHFYQPIWTL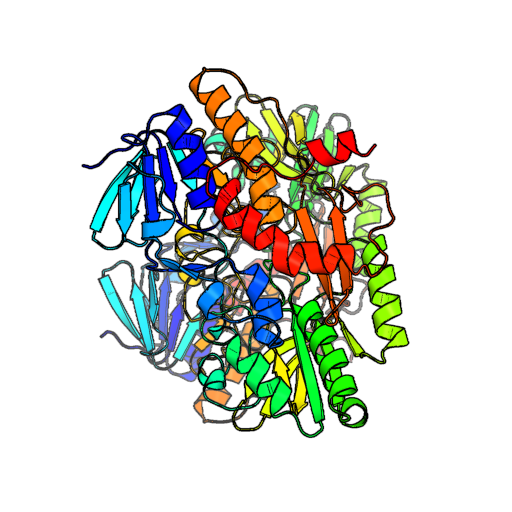VGAGAKQLSSSGRPTASVIPSGVEWIKARVTELNPDKNCIHTDDDEKISYRYLIIALGIQLDYEKIKGLPEGFAHPKIGSNYSVKTVEKTWKALQDFKEGNAIFTFPNTPVKCAGAPQKIMYLSEAYFRKTGKRSKANIIFNTSLGAIFGVKKYADALQEIIQERNLTVNYKKNLIEVRADKQEAVFENLDKPGETQVISYEMLHVTPPMSPPDVLKTSPVADAAGWVDVDKETLQHRRYPNVFGIGDCTNLPTSKTAAAVAAQSGILDRTISVIMKNQTPTKKYDGYTSCPLVTGYNRVILAEFDYKAEPLETFPFDQSKERLSMYLMKADLMPFLYWNMMLRGYWGGPAFLRKLFH

GO terms:
  GO:0070224 sulfide:quinone oxidoreductase activity (F, IDA)
  GO:0070221 sulfide oxidation, using sulfide:quinone oxidoreductase (P, IDA)
  GO:0106436 glutathione-dependent sulfide quinone oxidoreductase activity (F, EXP)
  GO:0106436 glutathione-dependent sulfide quinone oxidoreductase activity (F, IDA)
  GO:0005739 mitochondrion (C, HTP)
  GO:0005743 mitochondrial inner membrane (C, TAS)
  GO:0005515 protein binding (F, IPI)
  GO:0005739 mitochondrion (C, IDA)

Solvent-accessible surface area: 31812 Å² total; per-residue (Å²): 140,57,104,27,59,0,0,0,0,6,3,30,22,7,0,0,0,0,0,5,23,0,60,113,106,24,26,16,130,49,0,0,0,2,23,49,47,129,98,6,47,12,69,45,8,18,7,0,4,0,1,33,39,68,132,26,90,69,2,6,99,63,1,65,76,19,23,16,86,62,13,84,58,22,105,6,144,12,69,82,4,42,5,100,150,60,1,0,52,6,72,93,150,72,80,0,19,5,124,15,0,0,0,10,42,23,16,43,52,2,22,76,33,6,77,20,4,75,115,3,10,89,72,82,53,1,0,0,8,16,19,52,170,7,0,94,76,0,62,128,3,0,88,73,7,147,104,30,28,0,0,0,2,10,7,88,28,73,13,32,30,37,0,9,0,4,4,0,0,0,0,0,3,7,37,0,118,146,67,64,32,46,110,128,10,76,2,10,4,0,2,3,79,58,53,14,20,72,4,157,78,0,16,62,17,0,64,107,6,14,120,131,44,120,13,59,26,52,77,80,15,18,8,20,22,4,70,7,100,125,47,43,0,6,0,18,38,38,85,127,26,19,82,69,82,74,35,62,7,20,0,1,0,0,1,0,12,2,4,8,16,59,30,0,15,62,6,56,0,0,27,10,65,0,23,0,15,0,46,44,44,17,0,32,6,52,50,36,91,18,0,0,0,1,8,21,0,1,27,7,61,23,30,29,15,30,32,2,8,1,12,5,0,12,11,0,27,109,1,1,9,17,32,41,125,145,102,112,27,106,111,128,7,63,0,13,0,9,5,27,0,0,1,8,41,70,85,0,1,7,0,3,16,29,23,129,46,104,57,38,24,4,43,88,70,72,0,19,135,46,49,88,57,9,19,87,31,3,3,76,98,46,23,123,20,6,18,48,70,6,8,138,2,138,26,32,3,19,42,119,52,39,140,112,86,109,188,159,74,97,26,63,0,0,0,0,4,3,31,25,7,0,0,0,0,0,6,20,0,60,117,97,28,22,17,130,52,1,0,0,2,22,45,46,93,96,6,46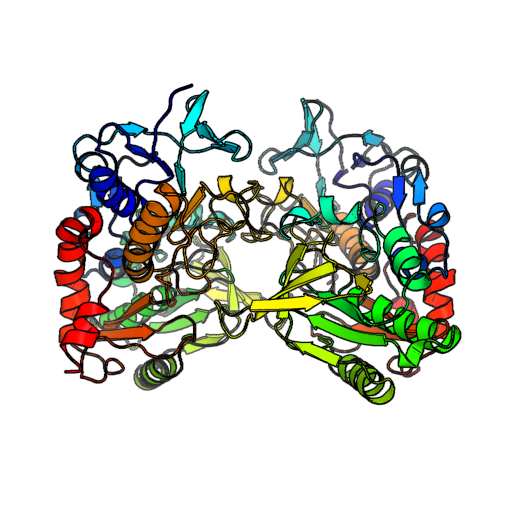,13,70,43,8,18,8,0,5,0,1,35,38,67,129,28,86,74,2,6,95,69,1,68,72,18,23,18,88,61,10,87,59,20,114,6,144,13,74,86,6,41,5,97,147,62,4,0,41,5,80,90,144,52,97,0,15,5,109,13,0,0,0,10,42,24,15,42,50,3,22,79,34,7,72,20,5,76,112,3,9,93,72,84,47,2,0,0,7,17,14,57,165,7,0,98,79,1,66,122,1,0,78,60,2,154,116,26,29,0,0,0,2,9,6,89,26,69,15,30,30,37,0,9,0,4,5,0,0,0,0,0,3,12,33,0,145,129,57,69,43,42,112,109,11,76,2,15,4,0,1,3,81,50,53,12,22,70,3,152,72,0,12,62,12,0,60,110,13,11,130,149,42,121,14,62,27,51,79,79,40,16,6,30,15,3,86,7,94,136,51,51,0,8,1,23,23,50,95,103,33,24,82,75,87,74,24,70,6,15,0,1,0,0,3,0,12,2,3,9,16,60,33,0,15,62,5,51,0,0,26,8,66,0,24,0,15,2,47,36,40,17,0,29,6,53,44,29,93,20,0,0,0,1,9,21,0,1,30,7,58,26,31,27,15,30,30,1,8,1,13,5,0,14,15,0,10,127,3,1,12,30,38,53,147,148,109,111,35,106,103,131,6,65,0,10,0,9,4,30,0,0,0,7,35,82,97,0,1,13,0,4,17,20,28,136,44,83,55,38,26,1,41,89,71,58,0,16,120,68,62,89,58,5,21,90,33,4,4,70,80,54,24,123,26,7,19,40,66,7,6,140,2,136,25,33,3,17,44,111,49,37,152,136,83,137

Foldseek 3Di:
DAEAQEEEEELEQLRLLLLLLVCVVPNQQRYEYEAQDQKYFQLLLLLVLLLVNDPLVVRMDGSVVLRPPSHHYRNFHWQADDLVQQWTATPVRDIYHYSFYEYEHAWFFDQVQAAPPDVLLVFAQEFESRDSVGSNSSNRNLVPQDADEAEFEAAPAAAAQNQSSCLSLLASCQSCVVVVNNVRYQYEYEYLADAPDDAVLQSVLVVVVCVVSVYYYDYNKHWRYAPNVQQKTKIARNVDPPDIDIDHHSHYYDDGHMAAPPNQCPHPQADPRRARAADLWQQQGPPRRRYGYAANRHPNPAHGYSLRSLQNSVRNSQSNVQVVVVHDRDGTAFAWDWHQNNNYQQWTQIAIDGNVSYGDDQDPDRSSDTDNVSNCCSNPVVVVCSSPASSSNRGNHRPVSSVVRVD/DAEAQEEEEELEQLRLLLLLLCCVVPNQQRYEYEYADQKYFPQLCLLVVLLVNDPLVVRIDTSVVLRPPSHHYRNFHWQADDLVQQWTATPVGDIYHYSFYEYEHAWFFDQVQQAAPPVLQVFAQEAESRDSVGSNSSNVLLVPQDADEAEFEAADAADAQNQSSVLSLLASCQSCVVVVNNVRYQYEYEYLADANDLQVLLSVLVVVVCVVSVYHYHYNWHWRYAPNVQQWTKIARNVDPPDIDIGHHSHYYDDGHIAAPPSQCPHPQADVRRARAADLWQQQGPPNRSYGYAANRHPNQAHRYSLRRLLNSVSNSQSVSCVVVVHHRDGTAFAWDWRQRNNYPQWTQIAIDGNVSYGDDQAPDHSSDTDNVSNCCSNPVVVVCSSPASSSNRGNHRPVSSVVND

CATH classification: 3.50.50.60

Radius of gyration: 27.58 Å; Cα contacts (8 Å, |Δi|>4): 1946; chains: 2; bounding box: 62×74×71 Å